Protein 7OBP (pdb70)

Organism: Homo sapiens (NCBI:txid9606)

GO terms:
  GO:0003713 transcription coactivator activity (F, IDA)
  GO:0045944 positive regulation of transcription by RNA polymerase II (P, IDA)
  GO:0016922 nuclear receptor binding (F, IDA)
  GO:0005515 protein binding (F, IPI)

Sequence (984 aa):
RPHSALLENMHIEQLLARRLPARVQGYPWRLAYSTLEHGTSLKTLLYRKKSASSLDSPVLLVIKDMDNQIFGAYATHPFKFSDHYYGTGETFLYTFSPHFKVFKWSGENSYFINGDISSLELGGGGRFGLWLDADLYHGRSNSSCSTFNNDILSKKEDFIVQDLEVWAFDPHSALLENMHIEQLARRRLPARVQGYPWRLAYSTLEHGTSLKTLLYRKSASSLDSPVLLVIKDMDNQIFGAYATHPFKFSDHYYGTGETFLYTFSPHFKVFKWSGENSYFINGDISSLELGGGGGRFGLWLDADLYHGRSNSCSTFNNDILSKKEDFIIVQDLEVWAFDPHSALLENMHIEQLARRLPARVQGYPWRLAYSTLEHGTSLKTLLYRKSASSLDSPVLLVIKDMDNQIFGAYATHPFKFSDHYYGTGETFLYTFSPHFKVFKWSGENSYFINGDISSSLELGGGGGRFGLWLDADLYHGRSNSSCSTFNNDILSKKEDFIVQDLEVWAFDPHSALLEENNMHIEQLARRLPARVQGYPWRLAYSTLEHGTSLKTLLYRKSASSLDSPVLLVIKDMDNQIFGAYATHPFKFSDHYYGTGETFLYTFSPHFKVFKWSGENSYFINGDISSSLELGGGGGRFGLWLDADLYHGRSNSSCSTFNNDILSKKEDFIVQDLEVWAFDPHSALLENMHIEQLARRLPARVQGYPWRLAYSTLEHGTSLKTLLYRKSASSLDSPVLLVIKDMDNQIFGAYATHPFKFSDHYYGTGETFLYTFSPHFKVFKWSGENSYFINGDISSLELGGGGGRFGLLWLDADLYHGRSNSCSTFNNDILSKKEDFIVQDLEVWAFDPHSALLENMHIEQLARRLPARVQGYPWRLAYSTLEHGTSLKTLLYRKSASSLDSPVLLVIKDMDNQIFGAYATHPFKFSDHYYGTGETFLYTFFKVFKWSGENSYFINGDISSLELGGRFGLWLDADLYHGRSNSCSTFNNDILSKKEDFIVQDLEVWAFD

Radius of gyration: 29.51 Å; Cα contacts (8 Å, |Δi|>4): 2667; chains: 6; bounding box: 69×68×75 Å

Secondary structure (DSSP, 8-state):
----SS--HHHHHHHHTTS-GGGTTPPPEEEEETTTS-SSHHHHHHHHTT--S-EEEEEEETT--EEEEEESS-----SS-B--TT-EEEE-SSS-EEE---SS----EEE-SSEEEE------SEEEETTS-EEE----TTTTPPPSSSSSEEEEEEEEEEE--/---SS--HHHHHHHHHTS-GGGTTPPPEEEEETTTS--SHHHHHHHHTT--S-EEEEEEETT--EEEEEESS-----SS-B--TT-EEEE-SSS-EEEE--SS----EEE-SSEEEE--STT--SEEEETTS-EEE----TTTTPPPTTSSSEEEEEEEEEEE--/---SS--HHHHHHHHHHS-GGGTTPPPEEEEETTTS-S-HHHHHHHHTT--S-EEEEEEETT--EEEEEESS-----SS-B--TT-EEEE-SSS-EEEE--SS----EEE-SSEEEE--STT--SEEEETTS-EEE----TTTTPPP-SSSSEEEEEEEEEEE--/---SSS-HHHHHHHHTTS-GGGTTPPPEEEEETTTS-SSHHHHHHHHTT--S-EEEEEEETT--EEEEEESS-----SS-B--TT-EEEE-SSS-EEEE--SS----EEE-SSEEEES-STT--SEEEETTS-EEE----TTTTPPPTTSSSEEEEEEEEEEE--/---SS--HHHHHHHHHHS-GGGTTPPPEEEEETTTS--SHHHHHHHHTT--S-EEEEEEETT--EEEEEESS-----SS-B--TT-EEEE-SSS-EEEE--SS----EEE-SSEEEE--STT--SEEEETTS-EEE----TTTTPPP-SSSSEEEEEEEEEEE--/---SSS-HHHHHHHHHHS-GGGTTPPPEEEEETTTS--SHHHHHHHHTT--S-EEEEEEETT--EEEEEESS-----SS-B--TT-EEEE--EEE---SS----EEE-SSEEEE----SEEEETTS-EEE----TTTT---SSSSSEEEEEEEEEEE--

Nearest PDB structures (foldseek):
  7obp-assembly1_A  TM=1.001E+00  e=7.040E-33  Homo sapiens
  7obp-assembly5_E  TM=1.001E+00  e=7.867E-33  Homo sapiens
  8ar9-assembly1_A  TM=9.976E-01  e=3.333E-32  Homo sapiens
  7uzi-assembly1_U  TM=9.680E-01  e=1.237E-28  Rattus norvegicus
  4acj-assembly1_A  TM=9.854E-01  e=1.353E-25  Danio rerio

Foldseek 3Di:
DDDDPQDDPVRVVVVLVLQDPVQRPFDKDWQDKVVVDPQFVVRQQVSQVPAPFWKWKWFQFPVSWIWGKTFGHRAHADPAADTDFSIWIWTCVVHTDIFGFPPPDGRAWHHHCFWTFGADPVATQKIATGRSFKIFGDQHNRRSDHGRDPHGITTTPMMTMIGRD/DPDPQDDPVRVVVVLVLQDPVQRPFDKDFQDKVVPDAQFVVVQQVSQPPAPFWKWKWFQFPVRWIWGKTFGGRAHADPAADTDQSIWIWTCVVHTDIFGFPPPDGRAWHHHCFKTFGADDPHATQKMATGRSFKIFGDQHNRGSDDGRVNHGITTTPMMTMMGRD/DPDPQDDPVRVVVVLVLQDPVQRPFDKDFQDKCVPFAFFVVSQQVSQVPAPFWKWKWFQFPVRWIWTKTFGHRAHADPAADTDQSIWIWTQPVHTDIFGFPPPDGRAWHHHPFKTFGADDPHATQKIATGRSFWIAHDQHNRRSDHRRDPDRTTTTPMMTMIGRD/DDDPQDDPVVVVVVLVLQDPVQRPFDKDFQDKVVVDPQFPVVQQVSQVPAPFWKWKWFQFPVSWIWTKTFRGRAHADPAADTDQSIWIFTPVVHTDIFGFPPPDGRAWHHHCFKTFGADDPNATCKMATGRSFKIFGDQHNRRSDQNRVNHGITTTPMMTMMGRD/DDDPQDDPVRVVVVLVLQDPVQNPFDKDFQDKVVVDQQFVVRQQVSQVPAPFWKWKWFQFPVRWIWTKTFGHRAHADPAADTDQSIWIWTCVVHTDIFGFPPPDGRAWHHHCFKTFGADDPRATCWIATGSSFKIAHDQHNRRNDDNRDPDRITTTPMMTMIGRD/DDDPQDDVVRVVVVLVLQDPVQRPFDKDWQDKVVVDQQFPVVQQVSQPPAPFWKWKWFQFPVSWIWTKTFGHRAHADPAADTDQQIWIATDHDIFGFLPPDGRAWHHHPFKTFGADCTQKIAGGRSFWIAHPQHNRRSDHGRDPHGITTTPMMTMIGRD

Structure (mmCIF, N/CA/C/O backbone):
data_7OBP
#
_entry.id   7OBP
#
_cell.length_a   68.410
_cell.length_b   107.060
_cell.length_c   146.440
_cell.angle_alpha   90.000
_cell.angle_beta   90.000
_cell.angle_gamma   90.000
#
_symmetry.space_group_name_H-M   'P 21 21 21'
#
loop_
_entity.id
_entity.type
_entity.pdbx_description
1 polymer NCOA7-AS
2 water water
#
loop_
_atom_site.group_PDB
_atom_site.id
_atom_site.type_symbol
_atom_site.label_atom_id
_atom_site.label_alt_id
_atom_site.label_comp_id
_atom_site.label_asym_id
_atom_site.label_entity_id
_atom_site.label_seq_id
_atom_site.pdbx_PDB_ins_code
_atom_site.Cartn_x
_atom_site.Cartn_y
_atom_site.Cartn_z
_atom_site.occupancy
_atom_site.B_iso_or_equiv
_atom_site.auth_seq_id
_atom_site.auth_comp_id
_atom_site.auth_asym_id
_atom_site.auth_atom_id
_atom_site.pdbx_PDB_model_num
ATOM 1 N N . ARG A 1 3 ? -3.39690 19.02270 -11.41115 1.000 59.00100 54 ARG A N 1
ATOM 2 C CA . ARG A 1 3 ? -2.42355 19.64237 -12.30354 1.000 47.54486 54 ARG A CA 1
ATOM 3 C C . ARG A 1 3 ? -1.04775 19.75128 -11.63915 1.000 37.03533 54 ARG A C 1
ATOM 4 O O . ARG A 1 3 ? -0.94360 19.91248 -10.42043 1.000 40.14329 54 ARG A O 1
ATOM 12 N N . PRO A 1 4 ? 0.00433 19.64933 -12.44293 1.000 29.68255 55 PRO A N 1
ATOM 13 C CA . PRO A 1 4 ? 1.36435 19.65325 -11.89890 1.000 23.76164 55 PRO A CA 1
ATOM 14 C C . PRO A 1 4 ? 1.88385 21.05824 -11.64091 1.000 29.09598 55 PRO A C 1
ATOM 15 O O . PRO A 1 4 ? 1.38292 22.05318 -12.16870 1.000 27.14027 55 PRO A O 1
ATOM 19 N N . HIS A 1 5 ? 2.92610 21.11821 -10.81762 1.000 24.43694 56 HIS A N 1
ATOM 20 C CA . HIS A 1 5 ? 3.67921 22.34486 -10.59293 1.000 25.20591 56 HIS A CA 1
ATOM 21 C C . HIS A 1 5 ? 5.12111 22.10536 -11.00836 1.000 24.34423 56 HIS A C 1
ATOM 22 O O . HIS A 1 5 ? 5.75884 21.15464 -10.54122 1.000 24.27629 56 HIS A O 1
ATOM 29 N N . SER A 1 6 ? 5.61585 22.95261 -11.90192 1.000 25.08608 57 SER A N 1
ATOM 30 C CA . SER A 1 6 ? 6.98514 22.91325 -12.38632 1.000 26.14115 57 SER A CA 1
ATOM 31 C C . SER A 1 6 ? 7.75418 24.08893 -11.80429 1.000 25.17725 57 SER A C 1
ATOM 32 O O . SER A 1 6 ? 7.19938 25.16885 -11.59933 1.000 26.32997 57 SER A O 1
ATOM 35 N N . ALA A 1 7 ? 9.04046 23.87427 -11.53945 1.000 24.69007 58 ALA A N 1
ATOM 36 C CA . ALA A 1 7 ? 9.89624 24.98398 -11.14794 1.000 29.84761 58 ALA A CA 1
ATOM 37 C C . ALA A 1 7 ? 10.26252 25.87382 -12.33088 1.000 27.35129 58 ALA A C 1
ATOM 38 O O . ALA A 1 7 ? 10.76269 26.98478 -12.12374 1.000 26.75987 58 ALA A O 1
ATOM 40 N N . LEU A 1 8 ? 9.99884 25.42626 -13.55697 1.000 23.07151 59 LEU A N 1
ATOM 41 C CA . LEU A 1 8 ? 10.37461 26.15909 -14.75993 1.000 27.11504 59 LEU A CA 1
ATOM 42 C C . LEU A 1 8 ? 9.18867 26.68697 -15.54329 1.000 25.34773 59 LEU A C 1
ATOM 43 O O . LEU A 1 8 ? 9.27497 27.76591 -16.12671 1.000 28.94943 59 LEU A O 1
ATOM 48 N N . LEU A 1 9 ? 8.09828 25.93373 -15.59078 1.000 25.70089 60 LEU A N 1
ATOM 49 C CA . LEU A 1 9 ? 6.92785 26.28099 -16.38012 1.000 32.41282 60 LEU A CA 1
ATOM 50 C C . LEU A 1 9 ? 5.88357 26.92942 -15.48661 1.000 31.92694 60 LEU A C 1
ATOM 51 O O . LEU A 1 9 ? 5.46096 26.33215 -14.49461 1.000 32.46700 60 LEU A O 1
ATOM 56 N N . GLU A 1 10 ? 5.44744 28.12853 -15.85339 1.000 33.67024 61 GLU A N 1
ATOM 57 C CA . GLU A 1 10 ? 4.29253 28.70204 -15.18826 1.000 31.46622 61 GLU A CA 1
ATOM 58 C C . GLU A 1 10 ? 3.02317 27.98842 -15.65518 1.000 30.95256 61 GLU A C 1
ATOM 59 O O . GLU A 1 10 ? 3.02940 27.23172 -16.62975 1.000 28.98462 61 GLU A O 1
ATOM 65 N N . ASN A 1 11 ? 1.92023 28.23316 -14.93913 1.000 33.41056 62 ASN A N 1
ATOM 66 C CA . ASN A 1 11 ? 0.66259 27.55578 -15.25543 1.000 34.89590 62 ASN A CA 1
ATOM 67 C C . ASN A 1 11 ? 0.25686 27.77673 -16.70833 1.000 36.07026 62 ASN A C 1
ATOM 68 O O . ASN A 1 11 ? -0.17029 26.83719 -17.38889 1.000 32.29321 62 ASN A O 1
ATOM 73 N N . MET A 1 12 ? 0.40322 29.00700 -17.20684 1.000 37.28237 63 MET A N 1
ATOM 74 C CA . MET A 1 12 ? 0.02457 29.29150 -18.58780 1.000 46.61582 63 MET A CA 1
ATOM 75 C C . MET A 1 12 ? 0.83168 28.44956 -19.57151 1.000 38.80704 63 MET A C 1
ATOM 76 O O . MET A 1 12 ? 0.28898 27.96441 -20.57164 1.000 36.30998 63 MET A O 1
ATOM 81 N N . HIS A 1 13 ? 2.12675 28.25268 -19.29776 1.000 33.22678 64 HIS A N 1
ATOM 82 C CA . HIS A 1 13 ? 2.95639 27.43850 -20.17997 1.000 39.28832 64 HIS A CA 1
ATOM 83 C C . HIS A 1 13 ? 2.51874 25.97876 -20.16248 1.000 31.37924 64 HIS A C 1
ATOM 84 O O . HIS A 1 13 ? 2.47601 25.32692 -21.21176 1.000 27.03666 64 HIS A O 1
ATOM 91 N N . ILE A 1 14 ? 2.20975 25.44648 -18.97766 1.000 25.91544 65 ILE A N 1
ATOM 92 C CA . ILE A 1 14 ? 1.75909 24.06129 -18.86314 1.000 23.98036 65 ILE A CA 1
ATOM 93 C C . ILE A 1 14 ? 0.48719 23.84603 -19.66953 1.000 27.79119 65 ILE A C 1
ATOM 94 O O . ILE A 1 14 ? 0.33396 22.82823 -20.35286 1.000 27.34964 65 ILE A O 1
ATOM 99 N N . GLU A 1 15 ? -0.44866 24.79578 -19.59034 1.000 28.05943 66 GLU A N 1
ATOM 100 C CA . GLU A 1 15 ? -1.71449 24.65900 -20.30154 1.000 29.73858 66 GLU A CA 1
ATOM 101 C C . GLU A 1 15 ? -1.50512 24.68688 -21.81031 1.000 33.97549 66 GLU A C 1
ATOM 102 O O . GLU A 1 15 ? -2.10575 23.88562 -22.53751 1.000 30.96586 66 GLU A O 1
ATOM 108 N N . GLN A 1 16 ? -0.65778 25.60332 -22.29474 1.000 30.87844 67 GLN A N 1
ATOM 109 C CA . GLN A 1 16 ? -0.37063 25.68885 -23.72647 1.000 30.65086 67 GLN A CA 1
ATOM 110 C C . GLN A 1 16 ? 0.30469 24.42221 -24.22937 1.000 27.66887 67 GLN A C 1
ATOM 111 O O . GLN A 1 16 ? 0.00180 23.93784 -25.32636 1.000 27.90244 67 GLN A O 1
ATOM 117 N N A LEU A 1 17 ? 1.20820 23.86022 -23.42841 0.210 26.39781 68 LEU A N 1
ATOM 118 N N B LEU A 1 17 ? 1.25135 23.88841 -23.45530 0.790 26.34592 68 LEU A N 1
ATOM 119 C CA A LEU A 1 17 ? 1.94634 22.67231 -23.83283 0.210 25.54412 68 LEU A CA 1
ATOM 120 C CA B LEU A 1 17 ? 1.92560 22.65846 -23.85308 0.790 25.54642 68 LEU A CA 1
ATOM 121 C C A LEU A 1 17 ? 1.10477 21.40590 -23.72396 0.210 25.52140 68 LEU A C 1
ATOM 122 C C B LEU A 1 17 ? 0.96981 21.47696 -23.83027 0.790 25.62129 68 LEU A C 1
ATOM 123 O O A LEU A 1 17 ? 1.28487 20.47850 -24.52104 0.210 24.62430 68 LEU A O 1
ATOM 124 O O B LEU A 1 17 ? 0.94330 20.67017 -24.76724 0.790 25.44533 68 LEU A O 1
ATOM 133 N N . ALA A 1 18 ? 0.18623 21.34564 -22.75612 1.000 25.71631 69 ALA A N 1
ATOM 134 C CA . ALA A 1 18 ? -0.67810 20.17686 -22.62773 1.000 23.00743 69 ALA A CA 1
ATOM 135 C C . ALA A 1 18 ? -1.65835 20.07312 -23.79183 1.000 29.68954 69 ALA A C 1
ATOM 136 O O . ALA A 1 18 ? -1.99228 18.96260 -24.22067 1.000 28.43332 69 ALA A O 1
ATOM 138 N N . ARG A 1 19 ? -2.10168 21.20946 -24.33896 1.000 25.74777 70 ARG A N 1
ATOM 139 C CA . ARG A 1 19 ? -3.00639 21.17250 -25.48012 1.000 27.74301 70 ARG A CA 1
ATOM 140 C C . ARG A 1 19 ? -2.34004 20.64716 -26.74499 1.000 27.57667 70 ARG A C 1
ATOM 141 O O . ARG A 1 19 ? -3.04486 20.24267 -27.67528 1.000 28.17164 70 ARG A O 1
ATOM 149 N N . ARG A 1 20 ? -1.00951 20.63993 -26.81129 1.000 25.07972 71 ARG A N 1
ATOM 150 C CA . ARG A 1 20 ? -0.33096 20.18397 -28.01510 1.000 24.80867 71 ARG A CA 1
ATOM 151 C C . ARG A 1 20 ? 0.16800 18.74871 -27.90818 1.000 24.94565 71 ARG A C 1
ATOM 152 O O . ARG A 1 20 ? 0.65870 18.20324 -28.90160 1.000 26.38738 71 ARG A O 1
ATOM 160 N N . LEU A 1 21 ? 0.05117 18.13251 -26.74136 1.000 18.12791 72 LEU A N 1
ATOM 161 C CA . LEU A 1 21 ? 0.45863 16.74759 -26.57609 1.000 21.99690 72 LEU A CA 1
ATOM 162 C C . LEU A 1 21 ? -0.41197 15.84797 -27.44680 1.000 21.85093 72 LEU A C 1
ATOM 163 O O . LEU A 1 21 ? -1.59325 16.13173 -27.65556 1.000 22.35873 72 LEU A O 1
ATOM 168 N N . PRO A 1 22 ? 0.13938 14.75471 -27.96126 1.000 17.05753 73 PRO A N 1
ATOM 169 C CA . PRO A 1 22 ? -0.66651 13.86413 -28.80190 1.000 22.24029 73 PRO A CA 1
ATOM 170 C C . PRO A 1 22 ? -1.73235 13.16188 -27.97264 1.000 20.41903 73 PRO A C 1
ATOM 171 O O . PRO A 1 22 ? -1.66348 13.10095 -26.74235 1.000 21.56914 73 PRO A O 1
ATOM 175 N N . ALA A 1 23 ? -2.75605 12.65752 -28.67193 1.000 23.21457 74 ALA A N 1
ATOM 176 C CA . ALA A 1 23 ? -3.87310 12.00038 -27.99177 1.000 21.34340 74 ALA A CA 1
ATOM 177 C C . ALA A 1 23 ? -3.39354 10.88268 -27.07434 1.000 19.12659 74 ALA A C 1
ATOM 178 O O . ALA A 1 23 ? -4.01368 10.61646 -26.03552 1.000 21.07115 74 ALA A O 1
ATOM 180 N N . ARG A 1 24 ? -2.28188 10.24036 -27.44240 1.000 18.79290 75 ARG A N 1
ATOM 181 C CA . ARG A 1 24 ? -1.69179 9.15706 -26.65891 1.000 16.35352 75 ARG A CA 1
ATOM 182 C C . ARG A 1 24 ? -1.60686 9.48517 -25.16330 1.000 19.99811 75 ARG A C 1
ATOM 183 O O . ARG A 1 24 ? -1.79009 8.60206 -24.31833 1.000 17.88360 75 ARG A O 1
ATOM 191 N N . VAL A 1 25 ? -1.31278 10.73944 -24.81081 1.000 16.78677 76 VAL A N 1
ATOM 192 C CA . VAL A 1 25 ? -1.15441 11.11891 -23.41152 1.000 20.13739 76 VAL A CA 1
ATOM 193 C C . VAL A 1 25 ? -2.06473 12.27281 -23.00198 1.000 19.54443 76 VAL A C 1
ATOM 194 O O . VAL A 1 25 ? -1.87073 12.85836 -21.93555 1.000 20.52336 76 VAL A O 1
ATOM 198 N N . GLN A 1 26 ? -3.05952 12.61023 -23.81495 1.000 19.57170 77 GLN A N 1
ATOM 199 C CA . GLN A 1 26 ? -4.00740 13.64952 -23.42610 1.000 23.00573 77 GLN A CA 1
ATOM 200 C C . GLN A 1 26 ? -4.76148 13.25142 -22.16413 1.000 22.79548 77 GLN A C 1
ATOM 201 O O . GLN A 1 26 ? -5.28099 12.13736 -22.05831 1.000 22.68794 77 GLN A O 1
ATOM 207 N N . GLY A 1 27 ? -4.81813 14.17214 -21.20097 1.000 26.14065 78 GLY A N 1
ATOM 208 C CA . GLY A 1 27 ? -5.49799 13.93048 -19.94969 1.000 22.14506 78 GLY A CA 1
ATOM 209 C C . GLY A 1 27 ? -4.71298 13.13984 -18.92960 1.000 26.28540 78 GLY A C 1
ATOM 210 O O . GLY A 1 27 ? -5.21904 12.91727 -17.82009 1.000 21.39793 78 GLY A O 1
ATOM 211 N N . TYR A 1 28 ? -3.50612 12.69907 -19.26712 1.000 20.68334 79 TYR A N 1
ATOM 212 C CA . TYR A 1 28 ? -2.67377 11.91306 -18.36944 1.000 20.11883 79 TYR A CA 1
ATOM 213 C C . TYR A 1 28 ? -1.99018 12.82262 -17.35262 1.000 17.08203 79 TYR A C 1
ATOM 214 O O . TYR A 1 28 ? -1.48669 13.88864 -17.71312 1.000 19.76264 79 TYR A O 1
ATOM 223 N N . PRO A 1 29 ? -1.94826 12.42473 -16.08533 1.000 18.25464 80 PRO A N 1
ATOM 224 C CA . PRO A 1 29 ? -1.20262 13.21456 -15.10027 1.000 19.18665 80 PRO A CA 1
ATOM 225 C C . PRO A 1 29 ? 0.28303 13.24221 -15.43711 1.000 20.51279 80 PRO A C 1
ATOM 226 O O . PRO A 1 29 ? 0.84363 12.28818 -15.98600 1.000 19.62517 80 PRO A O 1
ATOM 230 N N . TRP A 1 30 ? 0.91367 14.36731 -15.12896 1.000 12.79861 81 TRP A N 1
ATOM 231 C CA . TRP A 1 30 ? 2.34372 14.53501 -15.34945 1.000 12.02133 81 TRP A CA 1
ATOM 232 C C . TRP A 1 30 ? 3.10091 14.15619 -14.08891 1.000 15.54431 81 TRP A C 1
ATOM 233 O O . TRP A 1 30 ? 2.71864 14.55113 -12.98739 1.000 18.06079 81 TRP A O 1
ATOM 244 N N . ARG A 1 31 ? 4.20014 13.43693 -14.27252 1.000 15.84071 82 ARG A N 1
ATOM 245 C CA . ARG A 1 31 ? 5.05390 12.98766 -13.18332 1.000 16.73066 82 ARG A CA 1
ATOM 246 C C . ARG A 1 31 ? 6.48170 13.41151 -13.48963 1.000 13.11537 82 ARG A C 1
ATOM 247 O O . ARG A 1 31 ? 6.99416 13.13818 -14.58320 1.000 15.32965 82 ARG A O 1
ATOM 255 N N . LEU A 1 32 ? 7.12828 14.06816 -12.52978 1.000 14.79274 83 LEU A N 1
ATOM 256 C CA . LEU A 1 32 ? 8.48053 14.58088 -12.72349 1.000 13.21158 83 LEU A CA 1
ATOM 257 C C . LEU A 1 32 ? 9.48595 13.45142 -12.52159 1.000 16.22923 83 LEU A C 1
ATOM 258 O O . LEU A 1 32 ? 9.65880 12.96242 -11.40334 1.000 17.33331 83 LEU A O 1
ATOM 263 N N . ALA A 1 33 ? 10.14960 13.02864 -13.59858 1.000 13.59206 84 ALA A N 1
ATOM 264 C CA . ALA A 1 33 ? 11.10059 11.92653 -13.53201 1.000 12.66592 84 ALA A CA 1
ATOM 265 C C . ALA A 1 33 ? 12.52475 12.39953 -13.25068 1.000 16.16037 84 ALA A C 1
ATOM 266 O O . ALA A 1 33 ? 13.25244 11.75576 -12.48798 1.000 15.66421 84 ALA A O 1
ATOM 268 N N . TYR A 1 34 ? 12.94718 13.50507 -13.85126 1.000 14.49282 85 TYR A N 1
ATOM 269 C CA . TYR A 1 34 ? 14.29267 14.01164 -13.63087 1.000 13.18730 85 TYR A CA 1
ATOM 270 C C . TYR A 1 34 ? 14.23182 15.52459 -13.51619 1.000 13.22314 85 TYR A C 1
ATOM 271 O O . TYR A 1 34 ? 13.53758 16.18366 -14.29242 1.000 12.32548 85 TYR A O 1
ATOM 280 N N . SER A 1 35 ? 14.93497 16.06792 -12.52532 1.000 10.95818 86 SER A N 1
ATOM 281 C CA . SER A 1 35 ? 15.04659 17.50694 -12.34928 1.000 14.35035 86 SER A CA 1
ATOM 282 C C . SER A 1 35 ? 16.46834 17.85870 -11.94554 1.000 14.46719 86 SER A C 1
ATOM 283 O O . SER A 1 35 ? 17.01426 17.27723 -11.00196 1.000 17.80052 86 SER A O 1
ATOM 286 N N . THR A 1 36 ? 17.06220 18.82930 -12.63256 1.000 13.32376 87 THR A N 1
ATOM 287 C CA . THR A 1 36 ? 18.36752 19.29697 -12.17520 1.000 13.79031 87 THR A CA 1
ATOM 288 C C . THR A 1 36 ? 18.28031 19.96881 -10.80857 1.000 14.54642 87 THR A C 1
ATOM 289 O O . THR A 1 36 ? 19.28534 20.02968 -10.09063 1.000 18.81865 87 THR A O 1
ATOM 293 N N . LEU A 1 37 ? 17.10530 20.45388 -10.41450 1.000 14.22966 88 LEU A N 1
ATOM 294 C CA . LEU A 1 37 ? 16.97439 21.02157 -9.08066 1.000 20.21955 88 LEU A CA 1
ATOM 295 C C . LEU A 1 37 ? 16.92361 19.94754 -8.00376 1.000 19.69173 88 LEU A C 1
ATOM 296 O O . LEU A 1 37 ? 17.34552 20.19492 -6.87083 1.000 24.64156 88 LEU A O 1
ATOM 301 N N . GLU A 1 38 ? 16.44534 18.75544 -8.33496 1.000 14.69527 89 GLU A N 1
ATOM 302 C CA . GLU A 1 38 ? 16.25031 17.70274 -7.34682 1.000 14.78590 89 GLU A CA 1
ATOM 303 C C . GLU A 1 38 ? 17.31483 16.62102 -7.38374 1.000 20.59171 89 GLU A C 1
ATOM 304 O O . GLU A 1 38 ? 17.55702 15.96974 -6.35764 1.000 20.45633 89 GLU A O 1
ATOM 310 N N . HIS A 1 39 ? 17.95195 16.42279 -8.52825 1.000 14.43933 90 HIS A N 1
ATOM 311 C CA . HIS A 1 39 ? 18.85410 15.31066 -8.76478 1.000 19.13879 90 HIS A CA 1
ATOM 312 C C . HIS A 1 39 ? 20.23067 15.85213 -9.13194 1.000 19.49478 90 HIS A C 1
ATOM 313 O O . HIS A 1 39 ? 20.41216 17.05575 -9.33537 1.000 20.11796 90 HIS A O 1
ATOM 320 N N . GLY A 1 40 ? 21.21734 14.96234 -9.18300 1.000 16.05356 91 GLY A N 1
ATOM 321 C CA . GLY A 1 40 ? 22.51104 15.36714 -9.71255 1.000 24.03271 91 GLY A CA 1
ATOM 322 C C . GLY A 1 40 ? 22.36060 15.89540 -11.12829 1.000 27.78093 91 GLY A C 1
ATOM 323 O O . GLY A 1 40 ? 21.57145 15.37773 -11.92185 1.000 22.28558 91 GLY A O 1
ATOM 324 N N . THR A 1 41 ? 23.09228 16.97053 -11.43829 1.000 19.68213 92 THR A N 1
ATOM 325 C CA . THR A 1 41 ? 23.02147 17.56859 -12.77350 1.000 18.45153 92 THR A CA 1
ATOM 326 C C . THR A 1 41 ? 24.05405 16.89776 -13.66833 1.000 18.03941 92 THR A C 1
ATOM 327 O O . THR A 1 41 ? 25.22584 17.27248 -13.68866 1.000 20.47118 92 THR A O 1
ATOM 331 N N . SER A 1 42 ? 23.61009 15.89306 -14.42110 1.000 16.92505 93 SER A N 1
ATOM 332 C CA . SER A 1 42 ? 24.47011 15.22589 -15.38592 1.000 16.76882 93 SER A CA 1
ATOM 333 C C . SER A 1 42 ? 23.58549 14.41856 -16.31431 1.000 14.55115 93 SER A C 1
ATOM 334 O O . SER A 1 42 ? 22.48687 14.00382 -15.93975 1.000 14.90142 93 SER A O 1
ATOM 337 N N . LEU A 1 43 ? 24.06938 14.23467 -17.54317 1.000 12.71098 94 LEU A N 1
ATOM 338 C CA . LEU A 1 43 ? 23.35704 13.39907 -18.50109 1.000 10.34131 94 LEU A CA 1
ATOM 339 C C . LEU A 1 43 ? 23.21128 11.97455 -17.97721 1.000 12.51740 94 LEU A C 1
ATOM 340 O O . LEU A 1 43 ? 22.16559 11.33602 -18.15806 1.000 12.21390 94 LEU A O 1
ATOM 345 N N . LYS A 1 44 ? 24.25804 11.46062 -17.32538 1.000 15.85884 95 LYS A N 1
ATOM 346 C CA . LYS A 1 44 ? 24.21441 10.10791 -16.78903 1.000 13.99434 95 LYS A CA 1
ATOM 347 C C . LYS A 1 44 ? 23.06171 9.95098 -15.81054 1.000 15.60673 95 LYS A C 1
ATOM 348 O O . LYS A 1 44 ? 22.31444 8.96940 -15.86458 1.000 16.16426 95 LYS A O 1
ATOM 354 N N . THR A 1 45 ? 22.89750 10.92331 -14.90829 1.000 13.40826 96 THR A N 1
ATOM 355 C CA . THR A 1 45 ? 21.79054 10.86685 -13.95946 1.000 13.07825 96 THR A CA 1
ATOM 356 C C . THR A 1 45 ? 20.45157 10.91695 -14.68934 1.000 12.52279 96 THR A C 1
ATOM 357 O O . THR A 1 45 ? 19.50985 10.20803 -14.32800 1.000 13.42679 96 THR A O 1
ATOM 361 N N A LEU A 1 46 ? 20.35293 11.74405 -15.72848 0.655 11.73768 97 LEU A N 1
ATOM 362 N N B LEU A 1 46 ? 20.35709 11.74856 -15.72714 0.345 12.87659 97 LEU A N 1
ATOM 363 C CA A LEU A 1 46 ? 19.12328 11.79161 -16.51060 0.655 13.59712 97 LEU A CA 1
ATOM 364 C CA B LEU A 1 46 ? 19.14117 11.80107 -16.53133 0.345 13.78499 97 LEU A CA 1
ATOM 365 C C A LEU A 1 46 ? 18.81427 10.42502 -17.12313 0.655 13.40226 97 LEU A C 1
ATOM 366 C C B LEU A 1 46 ? 18.82004 10.43425 -17.13005 0.345 13.33169 97 LEU A C 1
ATOM 367 O O A LEU A 1 46 ? 17.67141 9.94950 -17.07082 0.655 12.95115 97 LEU A O 1
ATOM 368 O O B LEU A 1 46 ? 17.67372 9.96962 -17.07721 0.345 11.69005 97 LEU A O 1
ATOM 377 N N . TYR A 1 47 ? 19.82655 9.77604 -17.70579 1.000 12.64781 98 TYR A N 1
ATOM 378 C CA . TYR A 1 47 ? 19.62292 8.43943 -18.26780 1.000 15.13012 98 TYR A CA 1
ATOM 379 C C . TYR A 1 47 ? 19.14860 7.46177 -17.20717 1.000 15.47927 98 TYR A C 1
ATOM 380 O O . TYR A 1 47 ? 18.22834 6.67074 -17.44342 1.000 14.90673 98 TYR A O 1
ATOM 389 N N . ARG A 1 48 ? 19.77298 7.49930 -16.02841 1.000 13.71716 99 ARG A N 1
ATOM 390 C CA . ARG A 1 48 ? 19.42021 6.54570 -14.98528 1.000 14.64128 99 ARG A CA 1
ATOM 391 C C . ARG A 1 48 ? 18.02232 6.81415 -14.44388 1.000 15.29642 99 ARG A C 1
ATOM 392 O O . ARG A 1 48 ? 17.25993 5.87339 -14.19036 1.000 11.65252 99 ARG A O 1
ATOM 400 N N A LYS A 1 49 ? 17.65708 8.08737 -14.26530 0.549 14.26321 100 LYS A N 1
ATOM 401 N N B LYS A 1 49 ? 17.66260 8.08847 -14.26808 0.451 14.33751 100 LYS A N 1
ATOM 402 C CA A LYS A 1 49 ? 16.30611 8.38404 -13.79541 0.549 15.82829 100 LYS A CA 1
ATOM 403 C CA B LYS A 1 49 ? 16.31536 8.40702 -13.80779 0.451 15.83800 100 LYS A CA 1
ATOM 404 C C A LYS A 1 49 ? 15.25323 8.10313 -14.85717 0.549 15.89319 100 LYS A C 1
ATOM 405 C C B LYS A 1 49 ? 15.26100 8.08509 -14.85497 0.451 15.90004 100 LYS A C 1
ATOM 406 O O A LYS A 1 49 ? 14.07083 7.99280 -14.51849 0.549 18.18536 100 LYS A O 1
ATOM 407 O O B LYS A 1 49 ? 14.08720 7.92853 -14.50378 0.451 18.16402 100 LYS A O 1
ATOM 418 N N . SER A 1 50 ? 15.65235 7.97159 -16.12312 1.000 15.67332 101 SER A N 1
ATOM 419 C CA . SER A 1 50 ? 14.72160 7.66184 -17.20241 1.000 14.45233 101 SER A CA 1
ATOM 420 C C . SER A 1 50 ? 14.56450 6.16770 -17.44080 1.000 17.02150 101 SER A C 1
ATOM 421 O O . SER A 1 50 ? 13.67661 5.76518 -18.20003 1.000 14.72832 101 SER A O 1
ATOM 424 N N . ALA A 1 51 ? 15.41250 5.34669 -16.82518 1.000 16.66917 102 ALA A N 1
ATOM 425 C CA . ALA A 1 51 ? 15.52219 3.94168 -17.18439 1.000 16.48108 102 ALA A CA 1
ATOM 426 C C . ALA A 1 51 ? 14.28891 3.12612 -16.82070 1.000 16.78203 102 ALA A C 1
ATOM 427 O O . ALA A 1 51 ? 14.07285 2.07061 -17.41827 1.000 19.91739 102 ALA A O 1
ATOM 429 N N A SER A 1 52 ? 13.48961 3.58204 -15.85451 0.582 14.06706 103 SER A N 1
ATOM 430 N N B SER A 1 52 ? 13.48256 3.56996 -15.85730 0.418 14.18316 103 SER A N 1
ATOM 431 C CA A SER A 1 52 ? 12.29371 2.87025 -15.42454 0.582 16.45349 103 SER A CA 1
ATOM 432 C CA B SER A 1 52 ? 12.28973 2.82641 -15.47454 0.418 16.46797 103 SER A CA 1
ATOM 433 C C A SER A 1 52 ? 11.01882 3.39393 -16.08015 0.582 16.69009 103 SER A C 1
ATOM 434 C C B SER A 1 52 ? 11.00859 3.47434 -15.99430 0.418 16.66940 103 SER A C 1
ATOM 435 O O A SER A 1 52 ? 9.93605 2.87063 -15.80083 0.582 13.98221 103 SER A O 1
ATOM 436 O O B SER A 1 52 ? 9.91397 3.12434 -15.54174 0.418 14.42085 103 SER A O 1
ATOM 441 N N . LEU A 1 53 ? 11.12328 4.39754 -16.94596 1.000 16.38078 104 LEU A N 1
ATOM 442 C CA . LEU A 1 53 ? 9.95036 5.04512 -17.51777 1.000 13.05388 104 LEU A CA 1
ATOM 443 C C . LEU A 1 53 ? 9.32114 4.18912 -18.60847 1.000 17.16312 104 LEU A C 1
ATOM 444 O O . LEU A 1 53 ? 10.01168 3.63490 -19.46918 1.000 13.59758 104 LEU A O 1
ATOM 449 N N . ASP A 1 54 ? 7.99794 4.09940 -18.56876 1.000 12.22174 105 ASP A N 1
ATOM 450 C CA . ASP A 1 54 ? 7.23327 3.34315 -19.55102 1.000 12.53050 105 ASP A CA 1
ATOM 451 C C . ASP A 1 54 ? 6.25930 4.29846 -20.22081 1.000 13.45285 105 ASP A C 1
ATOM 452 O O . ASP A 1 54 ? 5.04194 4.11158 -20.15704 1.000 16.00946 105 ASP A O 1
ATOM 457 N N . SER A 1 55 ? 6.79665 5.32141 -20.87766 1.000 14.22301 106 SER A N 1
ATOM 458 C CA . SER A 1 55 ? 6.00003 6.49599 -21.20228 1.000 14.10349 106 SER A CA 1
ATOM 459 C C . SER A 1 55 ? 6.77734 7.38407 -22.15824 1.000 13.73500 106 SER A C 1
ATOM 460 O O . SER A 1 55 ? 8.01105 7.43724 -22.06877 1.000 12.12697 106 SER A O 1
ATOM 463 N N . PRO A 1 56 ? 6.11180 8.10569 -23.06068 1.000 15.16287 107 PRO A N 1
ATOM 464 C CA . PRO A 1 56 ? 6.76165 9.25717 -23.70026 1.000 12.79545 107 PRO A CA 1
ATOM 465 C C . PRO A 1 56 ? 7.15880 10.26755 -22.63218 1.000 12.67016 107 PRO A C 1
ATOM 466 O O . PRO A 1 56 ? 6.73539 10.17810 -21.47811 1.000 11.29645 107 PRO A O 1
ATOM 470 N N . VAL A 1 57 ? 8.02361 11.21001 -22.99648 1.000 12.20876 108 VAL A N 1
ATOM 471 C CA . VAL A 1 57 ? 8.53516 12.15721 -22.00835 1.000 9.73439 108 VAL A CA 1
ATOM 472 C C . VAL A 1 57 ? 8.48878 13.56980 -22.56398 1.000 14.46367 108 VAL A C 1
ATOM 473 O O . VAL A 1 57 ? 8.50956 13.79247 -23.78002 1.000 13.39020 108 VAL A O 1
ATOM 477 N N . LEU A 1 58 ? 8.41921 14.53310 -21.65132 1.000 12.96123 109 LEU A N 1
ATOM 478 C CA . LEU A 1 58 ? 8.40737 15.94568 -21.99182 1.000 13.25836 109 LEU A CA 1
ATOM 479 C C . LEU A 1 58 ? 9.64585 16.58326 -21.38046 1.000 13.57744 109 LEU A C 1
ATOM 480 O O . LEU A 1 58 ? 9.81233 16.57538 -20.15694 1.000 14.29842 109 LEU A O 1
ATOM 485 N N . LEU A 1 59 ? 10.50566 17.13229 -22.23139 1.000 10.42614 110 LEU A N 1
ATOM 486 C CA . LEU A 1 59 ? 11.72969 17.79200 -21.80312 1.000 13.17697 110 LEU A CA 1
ATOM 487 C C . LEU A 1 59 ? 11.48471 19.29457 -21.71061 1.000 12.55034 110 LEU A C 1
ATOM 488 O O . LEU A 1 59 ? 10.98471 19.90632 -22.66178 1.000 14.22449 110 LEU A O 1
ATOM 493 N N . VAL A 1 60 ? 11.82435 19.88582 -20.56620 1.000 10.23375 111 VAL A N 1
ATOM 494 C CA . VAL A 1 60 ? 11.64450 21.31320 -20.32643 1.000 12.04572 111 VAL A CA 1
ATOM 495 C C . VAL A 1 60 ? 13.00116 21.89462 -19.95843 1.000 18.31839 111 VAL A C 1
ATOM 496 O O . VAL A 1 60 ? 13.59200 21.49548 -18.95237 1.000 19.12862 111 VAL A O 1
ATOM 500 N N . ILE A 1 61 ? 13.47906 22.85123 -20.74685 1.000 11.27292 112 ILE A N 1
ATOM 501 C CA . ILE A 1 61 ? 14.75680 23.50713 -20.49945 1.000 11.93967 112 ILE A CA 1
ATOM 502 C C . ILE A 1 61 ? 14.49873 24.97934 -20.22627 1.000 14.98581 112 ILE A C 1
ATOM 503 O O . ILE A 1 61 ? 13.73725 25.62700 -20.95575 1.000 15.94182 112 ILE A O 1
ATOM 508 N N . LYS A 1 62 ? 15.13489 25.51099 -19.18655 1.000 13.11021 113 LYS A N 1
ATOM 509 C CA . LYS A 1 62 ? 15.22783 26.95181 -18.98059 1.000 13.23778 113 LYS A CA 1
ATOM 510 C C . LYS A 1 62 ? 16.68953 27.33757 -19.15810 1.000 15.64171 113 LYS A C 1
ATOM 511 O O . LYS A 1 62 ? 17.54639 26.82694 -18.43656 1.000 17.12400 113 LYS A O 1
ATOM 517 N N . ASP A 1 63 ? 16.98709 28.21235 -20.12542 1.000 15.76734 114 ASP A N 1
ATOM 518 C CA . ASP A 1 63 ? 18.38344 28.59335 -20.29111 1.000 14.47240 114 ASP A CA 1
ATOM 519 C C . ASP A 1 63 ? 18.72445 29.75353 -19.34919 1.000 16.54231 114 ASP A C 1
ATOM 520 O O . ASP A 1 63 ? 17.88965 30.22311 -18.56924 1.000 19.22839 114 ASP A O 1
ATOM 525 N N . MET A 1 64 ? 19.97851 30.21353 -19.40106 1.000 17.18480 115 MET A N 1
ATOM 526 C CA . MET A 1 64 ? 20.43007 31.25874 -18.48320 1.000 17.08821 115 MET A CA 1
ATOM 527 C C . MET A 1 64 ? 19.89779 32.63173 -18.84782 1.000 20.43483 115 MET A C 1
ATOM 528 O O . MET A 1 64 ? 20.14547 33.58388 -18.10957 1.000 20.88394 115 MET A O 1
ATOM 533 N N . ASP A 1 65 ? 19.19703 32.76142 -19.97224 1.000 19.67021 116 ASP A N 1
ATOM 534 C CA . ASP A 1 65 ? 18.44110 33.95993 -20.28784 1.000 21.95223 116 ASP A CA 1
ATOM 535 C C . ASP A 1 65 ? 16.97673 33.81839 -19.90888 1.000 19.88887 116 ASP A C 1
ATOM 536 O O . ASP A 1 65 ? 16.16704 34.66956 -20.28800 1.000 22.49172 116 ASP A O 1
ATOM 541 N N . ASN A 1 66 ? 16.63327 32.75088 -19.18236 1.000 18.27229 117 ASN A N 1
ATOM 542 C CA . ASN A 1 66 ? 15.30124 32.45732 -18.65857 1.000 18.07911 117 ASN A CA 1
ATOM 543 C C . ASN A 1 66 ? 14.30237 32.07300 -19.73940 1.000 23.50734 117 ASN A C 1
ATOM 544 O O . ASN A 1 66 ? 13.09401 32.07246 -19.49641 1.000 20.24654 117 ASN A O 1
ATOM 549 N N . GLN A 1 67 ? 14.77456 31.70871 -20.92230 1.000 19.61930 118 GLN A N 1
ATOM 550 C CA . GLN A 1 67 ? 13.87265 31.27660 -21.97422 1.000 20.17664 118 GLN A CA 1
ATOM 551 C C . GLN A 1 67 ? 13.59393 29.78632 -21.82983 1.000 19.72524 118 GLN A C 1
ATOM 552 O O . GLN A 1 67 ? 14.45160 29.01680 -21.39501 1.000 16.93502 118 GLN A O 1
ATOM 558 N N . ILE A 1 68 ? 12.36991 29.39294 -22.17907 1.000 18.81849 119 ILE A N 1
ATOM 559 C CA . ILE A 1 68 ? 11.86344 28.04251 -21.95744 1.000 17.23742 119 ILE A CA 1
ATOM 560 C C . ILE A 1 68 ? 11.63209 27.38129 -23.30744 1.000 17.71783 119 ILE A C 1
ATOM 561 O O . ILE A 1 68 ? 10.94689 27.94179 -24.17041 1.000 17.03170 119 ILE A O 1
ATOM 566 N N . PHE A 1 69 ? 12.17634 26.18231 -23.47901 1.000 15.84270 120 PHE A N 1
ATOM 567 C CA . PHE A 1 69 ? 12.01052 25.43961 -24.72185 1.000 13.67510 120 PHE A CA 1
ATOM 568 C C . PHE A 1 69 ? 12.28055 23.97537 -24.41112 1.000 15.55803 120 PHE A C 1
ATOM 569 O O . PHE A 1 69 ? 12.66794 23.62257 -23.29470 1.000 16.10808 120 PHE A O 1
ATOM 577 N N . GLY A 1 70 ? 12.05719 23.11278 -25.39547 1.000 14.21159 121 GLY A N 1
ATOM 578 C CA . GLY A 1 70 ? 12.37238 21.71242 -25.15296 1.000 15.60980 121 GLY A CA 1
ATOM 579 C C . GLY A 1 70 ? 11.77543 20.80259 -26.19744 1.000 15.28579 121 GLY A C 1
ATOM 580 O O . GLY A 1 70 ? 11.65674 21.16901 -27.37797 1.000 13.77440 121 GLY A O 1
ATOM 581 N N . ALA A 1 71 ? 11.40272 19.60227 -25.75126 1.000 11.50725 122 ALA A N 1
ATOM 582 C CA . ALA A 1 71 ? 10.92104 18.58515 -26.67037 1.000 14.86473 122 ALA A CA 1
ATOM 583 C C . ALA A 1 71 ? 9.88155 17.69271 -26.00827 1.000 15.25973 122 ALA A C 1
ATOM 584 O O . ALA A 1 71 ? 9.89475 17.47402 -24.79028 1.000 14.23932 122 ALA A O 1
ATOM 586 N N . TYR A 1 72 ? 8.98370 17.17568 -26.84235 1.000 13.50137 123 TYR A N 1
ATOM 587 C CA . TYR A 1 72 ? 8.17573 16.00642 -26.53004 1.000 15.76013 123 TYR A CA 1
ATOM 588 C C . TYR A 1 72 ? 8.77453 14.82508 -27.28155 1.000 12.79409 123 TYR A C 1
ATOM 589 O O . TYR A 1 72 ? 8.91759 14.87564 -28.51180 1.000 13.61427 123 TYR A O 1
ATOM 598 N N . ALA A 1 73 ? 9.14459 13.77598 -26.55461 1.000 12.91926 124 ALA A N 1
ATOM 599 C CA . ALA A 1 73 ? 9.81326 12.63620 -27.15757 1.000 12.47175 124 ALA A CA 1
ATOM 600 C C . ALA A 1 73 ? 8.97033 11.38361 -26.96624 1.000 17.86626 124 ALA A C 1
ATOM 601 O O . ALA A 1 73 ? 8.39234 11.15743 -25.89233 1.000 11.73066 124 ALA A O 1
ATOM 603 N N . THR A 1 74 ? 8.87758 10.58398 -28.02783 1.000 12.72936 125 THR A N 1
ATOM 604 C CA . THR A 1 74 ? 8.04390 9.38856 -27.99126 1.000 14.67739 125 THR A CA 1
ATOM 605 C C . THR A 1 74 ? 8.63738 8.28288 -27.14034 1.000 11.44047 125 THR A C 1
ATOM 606 O O . THR A 1 74 ? 7.93694 7.30881 -26.83726 1.000 12.74276 125 THR A O 1
ATOM 610 N N . HIS A 1 75 ? 9.90941 8.39162 -26.78884 1.000 13.20649 126 HIS A N 1
ATOM 611 C CA . HIS A 1 75 ? 10.60288 7.36155 -26.04211 1.000 13.95036 126 HIS A CA 1
ATOM 612 C C . HIS A 1 75 ? 11.37914 8.02787 -24.91827 1.000 13.68295 126 HIS A C 1
ATOM 613 O O . HIS A 1 75 ? 11.90572 9.12928 -25.10944 1.000 13.07352 126 HIS A O 1
ATOM 620 N N . PRO A 1 76 ? 11.44567 7.41609 -23.73626 1.000 11.27979 127 PRO A N 1
ATOM 621 C CA . PRO A 1 76 ? 12.35206 7.92523 -22.70175 1.000 12.01880 127 PRO A CA 1
ATOM 622 C C . PRO A 1 76 ? 13.77859 8.07734 -23.22311 1.000 14.37601 127 PRO A C 1
ATOM 623 O O . PRO A 1 76 ? 14.23472 7.32248 -24.09059 1.000 12.97941 127 PRO A O 1
ATOM 627 N N . PHE A 1 77 ? 14.48528 9.05940 -22.66959 1.000 13.04703 128 PHE A N 1
ATOM 628 C CA . PHE A 1 77 ? 15.85634 9.33288 -23.08590 1.000 14.47146 128 PHE A CA 1
ATOM 629 C C . PHE A 1 77 ? 16.77639 8.23323 -22.58018 1.000 12.64857 128 PHE A C 1
ATOM 630 O O . PHE A 1 77 ? 16.80061 7.92326 -21.37783 1.000 13.69313 128 PHE A O 1
ATOM 638 N N . LYS A 1 78 ? 17.51007 7.62747 -23.50682 1.000 13.05083 129 LYS A N 1
ATOM 639 C CA . LYS A 1 78 ? 18.36211 6.48678 -23.21546 1.000 14.58123 129 LYS A CA 1
ATOM 640 C C . LYS A 1 78 ? 19.61809 6.59208 -24.06137 1.000 17.93765 129 LYS A C 1
ATOM 641 O O . LYS A 1 78 ? 19.63595 7.23701 -25.11438 1.000 15.73400 129 LYS A O 1
ATOM 647 N N . PHE A 1 79 ? 20.68229 5.97440 -23.57123 1.000 13.67238 130 PHE A N 1
ATOM 648 C CA . PHE A 1 79 ? 21.87933 5.83901 -24.38264 1.000 14.91184 130 PHE A CA 1
ATOM 649 C C . PHE A 1 79 ? 21.56724 4.99623 -25.61302 1.000 18.15695 130 PHE A C 1
ATOM 650 O O . PHE A 1 79 ? 20.84208 3.99892 -25.53447 1.000 15.73828 130 PHE A O 1
ATOM 658 N N . SER A 1 80 ? 22.13350 5.39340 -26.74954 1.000 17.05977 131 SER A N 1
ATOM 659 C CA . SER A 1 80 ? 21.88892 4.72303 -28.01986 1.000 19.18294 131 SER A CA 1
ATOM 660 C C . SER A 1 80 ? 23.15231 4.77539 -28.86996 1.000 16.06217 131 SER A C 1
ATOM 661 O O . SER A 1 80 ? 24.02886 5.61254 -28.65632 1.000 20.58295 131 SER A O 1
ATOM 664 N N . ASP A 1 81 ? 23.24853 3.86426 -29.83820 1.000 13.36794 132 ASP A N 1
ATOM 665 C CA . ASP A 1 81 ? 24.29545 3.95649 -30.84877 1.000 13.90917 132 ASP A CA 1
ATOM 666 C C . ASP A 1 81 ? 23.71922 4.23861 -32.23345 1.000 14.33180 132 ASP A C 1
ATOM 667 O O . ASP A 1 81 ? 24.42365 4.11016 -33.23946 1.000 15.35158 132 ASP A O 1
ATOM 672 N N . HIS A 1 82 ? 22.45265 4.61773 -32.29596 1.000 13.77862 133 HIS A N 1
ATOM 673 C CA . HIS A 1 82 ? 21.80990 5.05920 -33.52680 1.000 15.65152 133 HIS A CA 1
ATOM 674 C C . HIS A 1 82 ? 20.57928 5.84907 -33.10868 1.000 17.57339 133 HIS A C 1
ATOM 675 O O . HIS A 1 82 ? 20.16701 5.81198 -31.94473 1.000 16.77056 133 HIS A O 1
ATOM 682 N N . TYR A 1 83 ? 20.02002 6.60273 -34.04448 1.000 15.62204 134 TYR A N 1
ATOM 683 C CA . TYR A 1 83 ? 18.88076 7.43258 -33.67540 1.000 14.94664 134 TYR A CA 1
ATOM 684 C C . TYR A 1 83 ? 17.65732 6.57133 -33.38004 1.000 13.14448 134 TYR A C 1
ATOM 685 O O . TYR A 1 83 ? 17.47668 5.49238 -33.94857 1.000 19.08707 134 TYR A O 1
ATOM 694 N N . TYR A 1 84 ? 16.80560 7.06618 -32.48371 1.000 15.45095 135 TYR A N 1
ATOM 695 C CA . TYR A 1 84 ? 15.53052 6.41364 -32.17947 1.000 17.90712 135 TYR A CA 1
ATOM 696 C C . TYR A 1 84 ? 14.45811 7.49153 -32.02934 1.000 16.52276 135 TYR A C 1
ATOM 697 O O . TYR A 1 84 ? 14.67772 8.67045 -32.33621 1.000 14.30193 135 TYR A O 1
ATOM 706 N N . GLY A 1 85 ? 13.28520 7.08345 -31.55254 1.000 17.85947 136 GLY A N 1
ATOM 707 C CA . GLY A 1 85 ? 12.12289 7.94593 -31.54799 1.000 15.62722 136 GLY A CA 1
ATOM 708 C C . GLY A 1 85 ? 11.33371 7.82988 -32.83942 1.000 16.21841 136 GLY A C 1
ATOM 709 O O . GLY A 1 85 ? 11.83416 7.38441 -33.87149 1.000 16.47770 136 GLY A O 1
ATOM 710 N N . THR A 1 86 ? 10.05485 8.21620 -32.76545 1.000 14.01878 137 THR A N 1
ATOM 711 C CA . THR A 1 86 ? 9.20022 8.16433 -33.95143 1.000 14.09064 137 THR A CA 1
ATOM 712 C C . THR A 1 86 ? 8.39394 9.45872 -34.10005 1.000 15.35142 137 THR A C 1
ATOM 713 O O . THR A 1 86 ? 8.65995 10.43692 -33.39617 1.000 13.96598 137 THR A O 1
ATOM 717 N N . GLY A 1 87 ? 7.40352 9.46675 -35.00387 1.000 13.56294 138 GLY A N 1
ATOM 718 C CA . GLY A 1 87 ? 6.89499 10.68926 -35.62084 1.000 14.40115 138 GLY A CA 1
ATOM 719 C C . GLY A 1 87 ? 6.12562 11.65234 -34.72598 1.000 15.30557 138 GLY A C 1
ATOM 720 O O . GLY A 1 87 ? 5.89441 12.79609 -35.13762 1.000 13.77761 138 GLY A O 1
ATOM 721 N N . GLU A 1 88 ? 5.68691 11.22447 -33.54072 1.000 12.34959 139 GLU A N 1
ATOM 722 C CA . GLU A 1 88 ? 5.01717 12.16043 -32.63860 1.000 16.18664 139 GLU A CA 1
ATOM 723 C C . GLU A 1 88 ? 5.98727 13.06924 -31.88435 1.000 17.62387 139 GLU A C 1
ATOM 724 O O . GLU A 1 88 ? 5.53624 14.02980 -31.24227 1.000 15.73475 139 GLU A O 1
ATOM 730 N N . THR A 1 89 ? 7.29299 12.79984 -31.95664 1.000 14.69995 140 THR A N 1
ATOM 731 C CA . THR A 1 89 ? 8.29075 13.66681 -31.33390 1.000 15.04586 140 THR A CA 1
ATOM 732 C C . THR A 1 89 ? 8.22305 15.06774 -31.93303 1.000 14.86959 140 THR A C 1
ATOM 733 O O . THR A 1 89 ? 8.09021 15.22881 -33.14784 1.000 15.36848 140 THR A O 1
ATOM 737 N N . PHE A 1 90 ? 8.32497 16.09259 -31.08559 1.000 15.20301 141 PHE A N 1
ATOM 738 C CA . PHE A 1 90 ? 8.36601 17.45822 -31.60385 1.000 11.23182 141 PHE A CA 1
ATOM 739 C C . PHE A 1 90 ? 9.22606 18.33880 -30.70084 1.000 16.41017 141 PHE A C 1
ATOM 740 O O . PHE A 1 90 ? 9.51184 18.00099 -29.54974 1.000 14.25534 141 PHE A O 1
ATOM 748 N N . LEU A 1 91 ? 9.65998 19.46736 -31.25337 1.000 14.27914 142 LEU A N 1
ATOM 749 C CA . LEU A 1 91 ? 10.31811 20.51481 -30.48365 1.000 15.41801 142 LEU A CA 1
ATOM 750 C C . LEU A 1 91 ? 9.35180 21.67315 -30.23593 1.000 15.82870 142 LEU A C 1
ATOM 751 O O . LEU A 1 91 ? 8.37397 21.86183 -30.95755 1.000 16.44249 142 LEU A O 1
ATOM 756 N N . TYR A 1 92 ? 9.63682 22.45362 -29.19968 1.000 14.19342 143 TYR A N 1
ATOM 757 C CA . TYR A 1 92 ? 8.82376 23.62687 -28.91199 1.000 14.39765 143 TYR A CA 1
ATOM 758 C C . TYR A 1 92 ? 9.70234 24.68476 -28.27050 1.000 14.00842 143 TYR A C 1
ATOM 759 O O . TYR A 1 92 ? 10.75090 24.39022 -27.68183 1.000 16.54230 143 TYR A O 1
ATOM 768 N N . THR A 1 93 ? 9.23467 25.92224 -28.35027 1.000 17.32653 144 THR A N 1
ATOM 769 C CA . THR A 1 93 ? 9.87210 27.00755 -27.62836 1.000 20.04718 144 THR A CA 1
ATOM 770 C C . THR A 1 93 ? 8.80069 27.99218 -27.20258 1.000 26.16979 144 THR A C 1
ATOM 771 O O . THR A 1 93 ? 7.70724 28.04661 -27.77762 1.000 21.12037 144 THR A O 1
ATOM 775 N N . PHE A 1 94 ? 9.12983 28.78008 -26.18547 1.000 18.90833 145 PHE A N 1
ATOM 776 C CA . PHE A 1 94 ? 8.29279 29.89923 -25.79729 1.000 19.68422 145 PHE A CA 1
ATOM 777 C C . PHE A 1 94 ? 8.92575 31.23783 -26.15096 1.000 26.29686 145 PHE A C 1
ATOM 778 O O . PHE A 1 94 ? 8.33034 32.27564 -25.87436 1.000 29.64952 145 PHE A O 1
ATOM 786 N N . SER A 1 95 ? 10.09640 31.24735 -26.78922 1.000 31.79693 146 SER A N 1
ATOM 787 C CA . SER A 1 95 ? 10.73762 32.50145 -27.15815 1.000 22.85322 146 SER A CA 1
ATOM 788 C C . SER A 1 95 ? 10.88169 32.59406 -28.67200 1.000 29.37758 146 SER A C 1
ATOM 789 O O . SER A 1 95 ? 11.45181 31.68363 -29.29246 1.000 31.78915 146 SER A O 1
ATOM 792 N N . PRO A 1 96 ? 10.40110 33.67950 -29.30385 1.000 41.33900 147 PRO A N 1
ATOM 793 C CA . PRO A 1 96 ? 9.74004 34.81972 -28.64913 1.000 35.20610 147 PRO A CA 1
ATOM 794 C C . PRO A 1 96 ? 8.29787 34.54769 -28.20442 1.000 38.19742 147 PRO A C 1
ATOM 795 O O . PRO A 1 96 ? 7.77899 35.28201 -27.36244 1.000 35.41831 147 PRO A O 1
ATOM 799 N N . HIS A 1 97 ? 7.66033 33.52638 -28.78067 1.000 35.10094 148 HIS A N 1
ATOM 800 C CA . HIS A 1 97 ? 6.30431 33.12099 -28.41822 1.000 33.77616 148 HIS A CA 1
ATOM 801 C C . HIS A 1 97 ? 6.21615 31.60298 -28.50407 1.000 23.29413 148 HIS A C 1
ATOM 802 O O . HIS A 1 97 ? 7.09483 30.95063 -29.07485 1.000 30.41753 148 HIS A O 1
ATOM 809 N N . PHE A 1 98 ? 5.14230 31.03546 -27.94670 1.000 22.86447 149 PHE A N 1
ATOM 810 C CA . PHE A 1 98 ? 4.98253 29.58146 -27.96692 1.000 21.33087 149 PHE A CA 1
ATOM 811 C C . PHE A 1 98 ? 4.82993 29.07798 -29.39358 1.000 25.32027 149 PHE A C 1
ATOM 812 O O . PHE A 1 98 ? 3.93597 29.51887 -30.12251 1.000 25.13972 149 PHE A O 1
ATOM 820 N N . LYS A 1 99 ? 5.71301 28.16082 -29.78925 1.000 19.97394 150 LYS A N 1
ATOM 821 C CA . LYS A 1 99 ? 5.72051 27.59150 -31.12689 1.000 24.41530 150 LYS A CA 1
ATOM 822 C C . LYS A 1 99 ? 6.08723 26.12157 -31.02220 1.000 22.34872 150 LYS A C 1
ATOM 823 O O . LYS A 1 99 ? 6.93255 25.75072 -30.20656 1.000 20.63136 150 LYS A O 1
ATOM 829 N N . VAL A 1 100 ? 5.44038 25.28536 -31.83426 1.000 21.62004 151 VAL A N 1
ATOM 830 C CA . VAL A 1 100 ? 5.71975 23.85279 -31.87804 1.000 20.76628 151 VAL A CA 1
ATOM 831 C C . VAL A 1 100 ? 6.22992 23.52240 -33.27602 1.000 17.83187 151 VAL A C 1
ATOM 832 O O . VAL A 1 100 ? 5.71718 24.04923 -34.26724 1.000 19.24286 151 VAL A O 1
ATOM 836 N N . PHE A 1 101 ? 7.25083 22.67865 -33.35125 1.000 19.18971 152 PHE A N 1
ATOM 837 C CA . PHE A 1 101 ? 7.83430 22.25801 -34.62671 1.000 19.19792 152 PHE A CA 1
ATOM 838 C C . PHE A 1 101 ? 7.66955 20.74767 -34.73151 1.000 19.22379 152 PHE A C 1
ATOM 839 O O . PHE A 1 101 ? 8.40637 19.98457 -34.09642 1.000 16.01444 152 PHE A O 1
ATOM 847 N N . LYS A 1 102 ? 6.67770 20.31904 -35.51291 1.000 16.06474 153 LYS A N 1
ATOM 848 C CA . LYS A 1 102 ? 6.38958 18.90103 -35.62287 1.000 17.29073 153 LYS A CA 1
ATOM 849 C C . LYS A 1 102 ? 7.33484 18.23342 -36.62045 1.000 19.56438 153 LYS A C 1
ATOM 850 O O . LYS A 1 102 ? 8.08110 18.88831 -37.35158 1.000 15.83893 153 LYS A O 1
ATOM 856 N N . TRP A 1 103 ? 7.27625 16.90482 -36.64883 1.000 19.56022 154 TRP A N 1
ATOM 857 C CA . TRP A 1 103 ? 8.00808 16.12126 -37.64038 1.000 17.75191 154 TRP A CA 1
ATOM 858 C C . TRP A 1 103 ? 7.71441 16.62278 -39.04918 1.000 17.13731 154 TRP A C 1
ATOM 859 O O . TRP A 1 103 ? 6.55601 16.76295 -39.43965 1.000 16.25126 154 TRP A O 1
ATOM 870 N N . SER A 1 104 ? 8.77326 16.86478 -39.81579 1.000 15.98932 155 SER A N 1
ATOM 871 C CA . SER A 1 104 ? 8.65644 17.34464 -41.18707 1.000 19.20581 155 SER A CA 1
ATOM 872 C C . SER A 1 104 ? 8.46472 16.22794 -42.20039 1.000 19.83287 155 SER A C 1
ATOM 873 O O . SER A 1 104 ? 8.09141 16.51017 -43.34677 1.000 20.76413 155 SER A O 1
ATOM 876 N N . GLY A 1 105 ? 8.71849 14.97959 -41.81559 1.000 19.53257 156 GLY A N 1
ATOM 877 C CA . GLY A 1 105 ? 8.70379 13.87552 -42.75269 1.000 24.19673 156 GLY A CA 1
ATOM 878 C C . GLY A 1 105 ? 9.99856 13.66924 -43.51384 1.000 26.55926 156 GLY A C 1
ATOM 879 O O . G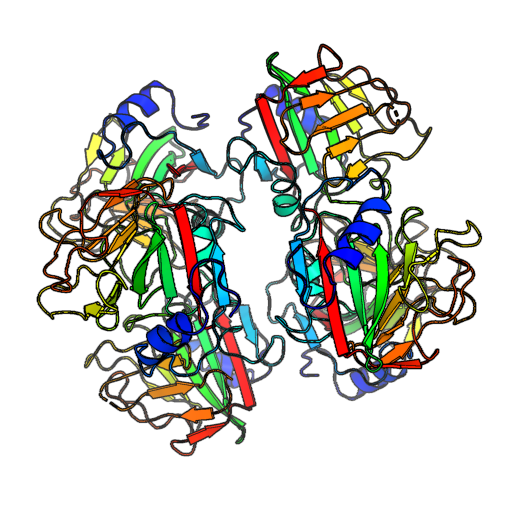LY A 1 105 ? 10.11082 12.68375 -44.25150 1.000 28.91024 156 GLY A O 1
ATOM 880 N N . GLU A 1 106 ? 10.98966 14.54324 -43.33447 1.000 19.99724 157 GLU A N 1
ATOM 881 C CA . GLU A 1 106 ? 12.18181 14.55125 -44.17573 1.000 24.44820 157 GLU A CA 1
ATOM 882 C C . GLU A 1 106 ? 13.25145 13.56620 -43.72470 1.000 25.67753 157 GLU A C 1
ATOM 883 O O . GLU A 1 106 ? 14.03750 13.09694 -44.55622 1.000 25.96888 157 GLU A O 1
ATOM 889 N N . ASN A 1 107 ? 13.31760 13.25917 -42.43428 1.000 23.75574 158 ASN A N 1
ATOM 890 C CA . ASN A 1 107 ? 14.17031 12.19145 -41.92854 1.000 19.77460 158 ASN A CA 1
ATOM 891 C C . ASN A 1 107 ? 13.63620 11.79125 -40.56153 1.000 19.47315 158 ASN A C 1
ATOM 892 O O . ASN A 1 107 ? 12.77461 12.46174 -39.99197 1.000 18.79433 158 ASN A O 1
ATOM 897 N N . SER A 1 108 ? 14.15680 10.69019 -40.03232 1.000 20.68188 159 SER A N 1
ATOM 898 C CA . SER A 1 108 ? 13.69198 10.20273 -38.74040 1.000 18.33538 159 SER A CA 1
ATOM 899 C C . SER A 1 108 ? 14.78822 10.26118 -37.68236 1.000 18.29738 159 SER A C 1
ATOM 900 O O . SER A 1 108 ? 14.85788 9.39670 -36.80688 1.000 19.26882 159 SER A O 1
ATOM 903 N N . TYR A 1 109 ? 15.64121 11.28878 -37.73531 1.000 15.74514 160 TYR A N 1
ATOM 904 C CA . TYR A 1 109 ? 16.68970 11.47134 -36.72793 1.000 19.80922 160 TYR A CA 1
ATOM 905 C C . TYR A 1 109 ? 16.12030 12.14967 -35.47709 1.000 17.75340 160 TYR A C 1
ATOM 906 O O . TYR A 1 109 ? 16.51818 13.24635 -35.09692 1.000 14.01274 160 TYR A O 1
ATOM 915 N N . PHE A 1 110 ? 15.18646 11.46846 -34.80844 1.000 15.82558 161 PHE A N 1
ATOM 916 C CA . PHE A 1 110 ? 14.44655 12.14495 -33.74353 1.000 15.77251 161 PHE A CA 1
ATOM 917 C C . PHE A 1 110 ? 15.27971 12.32611 -32.48404 1.000 16.89794 161 PHE A C 1
ATOM 918 O O . PHE A 1 110 ? 15.33750 13.42896 -31.93408 1.000 13.89130 161 PHE A O 1
ATOM 926 N N . ILE A 1 111 ? 15.85941 11.24509 -31.96417 1.000 13.60958 162 ILE A N 1
ATOM 927 C CA . ILE A 1 111 ? 16.53057 11.25924 -30.66205 1.000 14.21521 162 ILE A CA 1
ATOM 928 C C . ILE A 1 111 ? 17.82278 10.46697 -30.77701 1.000 12.87267 162 ILE A C 1
ATOM 929 O O . ILE A 1 111 ? 17.83723 9.37460 -31.34583 1.000 15.37696 162 ILE A O 1
ATOM 934 N N . ASN A 1 112 ? 18.89535 10.98738 -30.19038 1.000 15.10352 163 ASN A N 1
ATOM 935 C CA . ASN A 1 112 ? 20.11216 10.20288 -30.05703 1.000 12.87302 163 ASN A CA 1
ATOM 936 C C . ASN A 1 112 ? 20.73563 10.49374 -28.70680 1.000 16.78388 163 ASN A C 1
ATOM 937 O O . ASN A 1 112 ? 20.95779 11.65297 -28.36263 1.000 14.62689 163 ASN A O 1
ATOM 942 N N . GLY A 1 113 ? 20.99724 9.44462 -27.94956 1.000 12.41755 164 GLY A N 1
ATOM 943 C CA . GLY A 1 113 ? 21.62972 9.59928 -26.65707 1.000 14.39041 164 GLY A CA 1
ATOM 944 C C . GLY A 1 113 ? 23.04736 9.07762 -26.69976 1.000 17.94551 164 GLY A C 1
ATOM 945 O O . GLY A 1 113 ? 23.27455 7.86715 -26.63690 1.000 19.26019 164 GLY A O 1
ATOM 946 N N . ASP A 1 114 ? 24.00794 9.98370 -26.82469 1.000 16.68806 165 ASP A N 1
ATOM 947 C CA . ASP A 1 114 ? 25.41655 9.61722 -26.80916 1.000 18.56391 165 ASP A CA 1
ATOM 948 C C . ASP A 1 114 ? 25.92958 9.51750 -25.37035 1.000 20.24679 165 ASP A C 1
ATOM 949 O O . ASP A 1 114 ? 25.24844 9.88120 -24.40771 1.000 17.07823 165 ASP A O 1
ATOM 954 N N . ILE A 1 115 ? 27.15848 9.01723 -25.22026 1.000 16.89575 166 ILE A N 1
ATOM 955 C CA . ILE A 1 115 ? 27.73952 9.00655 -23.88341 1.000 17.58808 166 ILE A CA 1
ATOM 956 C C . ILE A 1 115 ? 27.99239 10.43091 -23.41237 1.000 19.92013 166 ILE A C 1
ATOM 957 O O . ILE A 1 115 ? 27.89721 10.71739 -22.21655 1.000 20.16250 166 ILE A O 1
ATOM 962 N N . SER A 1 116 ? 28.26215 11.35682 -24.33240 1.000 18.46733 167 SER A N 1
ATOM 963 C CA . SER A 1 116 ? 28.68069 12.70012 -23.96099 1.000 25.52126 167 SER A CA 1
ATOM 964 C C . SER A 1 116 ? 27.70398 13.78785 -24.38044 1.000 22.99919 167 SER A C 1
ATOM 965 O O . SER A 1 116 ? 28.00759 14.97427 -24.19843 1.000 20.45744 167 SER A O 1
ATOM 968 N N . SER A 1 117 ? 26.54446 13.43055 -24.92109 1.000 15.16567 168 SER A N 1
ATOM 969 C CA . SER A 1 117 ? 25.57060 14.42951 -25.32460 1.000 16.88109 168 SER A CA 1
ATOM 970 C C . SER A 1 117 ? 24.23589 13.75078 -25.57931 1.000 12.86253 168 SER A C 1
ATOM 971 O O . SER A 1 117 ? 24.17767 12.55967 -25.89542 1.000 15.60217 168 SER A O 1
ATOM 974 N N . LEU A 1 118 ? 23.17135 14.52609 -25.42874 1.000 14.31289 169 LEU A N 1
ATOM 975 C CA . LEU A 1 118 ? 21.83356 14.13245 -25.84113 1.000 15.14131 169 LEU A CA 1
ATOM 976 C C . LEU A 1 118 ? 21.37689 15.08232 -26.93989 1.000 14.77468 169 LEU A C 1
ATOM 977 O O . LEU A 1 118 ? 21.52757 16.29863 -26.80734 1.000 16.48770 169 LEU A O 1
ATOM 982 N N . GLU A 1 119 ? 20.82542 14.54450 -28.02808 1.000 13.37842 170 GLU A N 1
ATOM 983 C CA . GLU A 1 119 ? 20.43335 15.43330 -29.11131 1.000 12.60701 170 GLU A CA 1
ATOM 984 C C . GLU A 1 119 ? 19.12257 14.97479 -29.72818 1.000 17.24134 170 GLU A C 1
ATOM 985 O O . GLU A 1 119 ? 18.78887 13.78821 -29.71446 1.000 15.75587 170 GLU A O 1
ATOM 991 N N . LEU A 1 120 ? 18.36977 15.94323 -30.24338 1.000 12.38396 171 LEU A N 1
ATOM 992 C CA . LEU A 1 120 ? 17.17669 15.68316 -31.03357 1.000 17.15831 171 LEU A CA 1
ATOM 993 C C . LEU A 1 120 ? 17.30048 16.37702 -32.38350 1.000 16.33893 171 LEU A C 1
ATOM 994 O O . LEU A 1 120 ? 17.74609 17.52819 -32.46304 1.000 15.59396 171 LEU A O 1
ATOM 999 N N . GLY A 1 121 ? 16.92812 15.66556 -33.43651 1.000 14.24747 172 GLY A N 1
ATOM 1000 C CA . GLY A 1 121 ? 17.04288 16.23689 -34.76650 1.000 13.57214 172 GLY A CA 1
ATOM 1001 C C . GLY A 1 121 ? 18.39649 15.95271 -35.38474 1.000 23.32302 172 GLY A C 1
ATOM 1002 O O . GLY A 1 121 ? 19.40341 15.77608 -34.70158 1.000 28.32792 172 GLY A O 1
ATOM 1003 N N . GLY A 1 122 ? 18.40965 15.88875 -36.71041 1.000 32.79700 173 GLY A N 1
ATOM 1004 C CA . GLY A 1 122 ? 19.63688 15.63045 -37.43847 1.000 22.33293 173 GLY A CA 1
ATOM 1005 C C . GLY A 1 122 ? 19.45240 15.98727 -38.89454 1.000 37.98751 173 GLY A C 1
ATOM 1006 O O . GLY A 1 122 ? 18.39351 16.46111 -39.31780 1.000 26.80885 173 GLY A O 1
ATOM 1007 N N . GLY A 1 123 ? 20.50899 15.74052 -39.66007 1.000 46.58512 174 GLY A N 1
ATOM 1008 C CA . GLY A 1 123 ? 20.57748 16.15105 -41.04619 1.000 45.93258 174 GLY A CA 1
ATOM 1009 C C . GLY A 1 123 ? 21.73272 17.11526 -41.21880 1.000 50.77079 174 GLY A C 1
ATOM 1010 O O . GLY A 1 123 ? 22.16543 17.73008 -40.24419 1.000 37.33100 174 GLY A O 1
ATOM 1011 N N . GLY A 1 125 ? 25.00531 18.57047 -40.39363 1.000 37.60302 176 GLY A N 1
ATOM 1012 C CA . GLY A 1 125 ? 25.53516 18.24792 -39.07938 1.000 37.88577 176 GLY A CA 1
ATOM 1013 C C . GLY A 1 125 ? 24.95700 19.11757 -37.98079 1.000 59.64959 176 GLY A C 1
ATOM 1014 O O . GLY A 1 125 ? 25.63424 19.46588 -37.00861 1.000 56.62099 176 GLY A O 1
ATOM 1015 N N . ARG A 1 126 ? 23.68443 19.46051 -38.13785 1.000 39.12938 177 ARG A N 1
ATOM 1016 C CA . ARG A 1 126 ? 22.97344 20.33017 -37.21729 1.000 33.21142 177 ARG A CA 1
ATOM 1017 C C . ARG A 1 126 ? 22.03938 19.50023 -36.34839 1.000 26.01263 177 ARG A C 1
ATOM 1018 O O . ARG A 1 126 ? 21.43470 18.53219 -36.81810 1.000 40.69494 177 ARG A O 1
ATOM 1026 N N . PHE A 1 127 ? 21.92335 19.87949 -35.08579 1.000 26.45852 178 PHE A N 1
ATOM 1027 C CA . PHE A 1 127 ? 20.94836 19.29196 -34.18199 1.000 18.52659 178 PHE A CA 1
ATOM 1028 C C . PHE A 1 127 ? 19.90443 20.33732 -33.84202 1.000 20.72215 178 PHE A C 1
ATOM 1029 O O . PHE A 1 127 ? 20.24260 21.48909 -33.54208 1.000 26.44511 178 PHE A O 1
ATOM 1037 N N . GLY A 1 128 ? 18.63603 19.93174 -33.86073 1.000 16.43859 179 GLY A N 1
ATOM 1038 C CA . GLY A 1 128 ? 17.59990 20.81886 -33.36818 1.000 17.51468 179 GLY A CA 1
ATOM 1039 C C . GLY A 1 128 ? 17.81482 21.18306 -31.91604 1.000 24.17275 179 GLY A C 1
ATOM 1040 O O . GLY A 1 128 ? 17.54686 22.31345 -31.49812 1.000 21.76358 179 GLY A O 1
ATOM 1041 N N . LEU A 1 129 ? 18.29841 20.22523 -31.12658 1.000 18.72309 180 LEU A N 1
ATOM 1042 C CA . LEU A 1 129 ? 18.57928 20.42725 -29.71540 1.000 16.41850 180 LEU A CA 1
ATOM 1043 C C . LEU A 1 129 ? 19.76451 19.54142 -29.35850 1.000 15.28294 180 LEU A C 1
ATOM 1044 O O . LEU A 1 129 ? 19.78856 18.37157 -29.74357 1.000 17.67039 180 LEU A O 1
ATOM 1049 N N . TRP A 1 130 ? 20.74530 20.09690 -28.64844 1.000 14.93711 181 TRP A N 1
ATOM 1050 C CA . TRP A 1 130 ? 21.93492 19.36200 -28.23160 1.000 13.01440 181 TRP A CA 1
ATOM 1051 C C . TRP A 1 130 ? 22.28571 19.78740 -26.81346 1.000 15.29250 181 TRP A C 1
ATOM 1052 O O . TRP A 1 130 ? 22.26388 20.97792 -26.51141 1.000 15.63194 181 TRP A O 1
ATOM 1063 N N . LEU A 1 131 ? 22.60658 18.81947 -25.95542 1.000 14.22215 182 LEU A N 1
ATOM 1064 C CA . LEU A 1 131 ? 22.98775 19.06967 -24.56759 1.000 12.29409 182 LEU A CA 1
ATOM 1065 C C . LEU A 1 131 ? 24.24098 18.27721 -24.23810 1.000 15.87154 182 LEU A C 1
ATOM 1066 O O . LEU A 1 131 ? 24.33614 17.10025 -24.59107 1.000 15.82713 182 LEU A O 1
ATOM 1071 N N . ASP A 1 132 ? 25.18588 18.89865 -23.53588 1.000 14.85545 183 ASP A N 1
ATOM 1072 C CA . ASP A 1 132 ? 26.42315 18.18452 -23.25346 1.000 13.50011 183 ASP A CA 1
ATOM 1073 C C . ASP A 1 132 ? 26.24249 17.27402 -22.03686 1.000 17.65927 183 ASP A C 1
ATOM 1074 O O . ASP A 1 132 ? 25.15970 17.17901 -21.44696 1.000 16.01905 183 ASP A O 1
ATOM 1079 N N . ALA A 1 133 ? 27.32498 16.57778 -21.67292 1.000 17.26238 184 ALA A N 1
ATOM 1080 C CA . ALA A 1 133 ? 27.25764 15.53221 -20.65426 1.000 15.79236 184 ALA A CA 1
ATOM 1081 C C . ALA A 1 133 ? 26.99220 16.08810 -19.26484 1.000 14.30875 184 ALA A C 1
ATOM 1082 O O . ALA A 1 133 ? 26.61530 15.32644 -18.36595 1.000 17.09555 184 ALA A O 1
ATOM 1084 N N . ASP A 1 134 ? 27.20593 17.38522 -19.06761 1.000 15.35657 185 ASP A N 1
ATOM 1085 C CA . ASP A 1 134 ? 26.92275 18.05548 -17.80895 1.000 14.20385 185 ASP A CA 1
ATOM 1086 C C . ASP A 1 134 ? 25.55941 18.72248 -17.79547 1.000 14.39509 185 ASP A C 1
ATOM 1087 O O . ASP A 1 134 ? 25.20278 19.35027 -16.79059 1.000 16.22225 185 ASP A O 1
ATOM 1092 N N . LEU A 1 135 ? 24.79675 18.60371 -18.88472 1.000 13.44358 186 LEU A N 1
ATOM 1093 C CA . LEU A 1 135 ? 23.56792 19.37902 -19.06781 1.000 16.62279 186 LEU A CA 1
ATOM 1094 C C . LEU A 1 135 ? 23.84418 20.85533 -18.77824 1.000 15.72339 186 LEU A C 1
ATOM 1095 O O . LEU A 1 135 ? 23.08121 21.54593 -18.09310 1.000 15.41271 186 LEU A O 1
ATOM 1100 N N . TYR A 1 136 ? 24.98437 21.32597 -19.28838 1.000 14.48534 187 TYR A N 1
ATOM 1101 C CA . TYR A 1 136 ? 25.43156 22.70038 -19.11234 1.000 17.80364 187 TYR A CA 1
ATOM 1102 C C . TYR A 1 136 ? 25.41763 23.43771 -20.45177 1.000 16.32401 187 TYR A C 1
ATOM 1103 O O . TYR A 1 136 ? 24.52311 24.25209 -20.71214 1.000 17.28830 187 TYR A O 1
ATOM 1112 N N . HIS A 1 137 ? 26.40482 23.18369 -21.30760 1.000 21.63368 188 HIS A N 1
ATOM 1113 C CA . HIS A 1 137 ? 26.35400 23.76203 -22.64655 1.000 17.57083 188 HIS A CA 1
ATOM 1114 C C . HIS A 1 137 ? 25.24349 23.12077 -23.46174 1.000 15.45180 188 HIS A C 1
ATOM 1115 O O . HIS A 1 137 ? 25.04806 21.90094 -23.43279 1.000 14.52759 188 HIS A O 1
ATOM 1122 N N . GLY A 1 138 ? 24.53186 23.95213 -24.22165 1.000 15.84314 189 GLY A N 1
ATOM 1123 C CA . GLY A 1 138 ? 23.53568 23.45620 -25.14355 1.000 15.15192 189 GLY A CA 1
ATOM 1124 C C . GLY A 1 138 ? 23.63401 24.18466 -26.46863 1.000 16.02828 189 GLY A C 1
ATOM 1125 O O . GLY A 1 138 ? 24.30291 25.21428 -26.59190 1.000 17.27093 189 GLY A O 1
ATOM 1126 N N . ARG A 1 139 ? 22.96419 23.62104 -27.46477 1.000 16.29422 190 ARG A N 1
ATOM 1127 C CA . ARG A 1 139 ? 22.93271 24.27078 -28.76458 1.000 17.75563 190 ARG A CA 1
ATOM 1128 C C . ARG A 1 139 ? 21.61125 23.92286 -29.43218 1.000 16.89915 190 ARG A C 1
ATOM 1129 O O . ARG A 1 139 ? 21.08442 22.82881 -29.24239 1.000 16.16705 190 ARG A O 1
ATOM 1137 N N . SER A 1 140 ? 21.05386 24.87786 -30.17065 1.000 18.84559 191 SER A N 1
ATOM 1138 C CA . SER A 1 140 ? 19.87714 24.62399 -30.98526 1.000 20.03654 191 SER A CA 1
ATOM 1139 C C . SER A 1 140 ? 20.10767 25.23028 -32.35961 1.000 22.75303 191 SER A C 1
ATOM 1140 O O . SER A 1 140 ? 20.47412 26.40252 -32.47047 1.000 23.08793 191 SER A O 1
ATOM 1143 N N . ASN A 1 141 ? 19.93351 24.41409 -33.39135 1.000 17.61735 192 ASN A N 1
ATOM 1144 C CA . ASN A 1 141 ? 20.00519 24.83512 -34.78106 1.000 18.93506 192 ASN A CA 1
ATOM 1145 C C . ASN A 1 141 ? 18.72620 24.40980 -35.48078 1.000 19.24086 192 ASN A C 1
ATOM 1146 O O . ASN A 1 141 ? 18.06349 23.45506 -35.07562 1.000 21.42449 192 ASN A O 1
ATOM 1151 N N A SER A 1 142 ? 18.38262 25.12476 -36.54476 0.598 19.87454 193 SER A N 1
ATOM 1152 N N B SER A 1 142 ? 18.39780 25.11689 -36.55596 0.402 19.88110 193 SER A N 1
ATOM 1153 C CA A SER A 1 142 ? 17.35783 24.61740 -37.44055 0.598 22.95870 193 SER A CA 1
ATOM 1154 C CA B SER A 1 142 ? 17.37692 24.62597 -37.46767 0.402 22.96068 193 SER A CA 1
ATOM 1155 C C A SER A 1 142 ? 17.84641 23.31709 -38.06171 0.598 24.84853 193 SER A C 1
ATOM 1156 C C B SER A 1 142 ? 17.84550 23.31808 -38.09057 0.402 24.86363 193 SER A C 1
ATOM 1157 O O A SER A 1 142 ? 18.98109 23.23187 -38.53803 0.598 27.01680 193 SER A O 1
ATOM 1158 O O B SER A 1 142 ? 18.96253 23.23043 -38.60699 0.402 27.07574 193 SER A O 1
ATOM 1163 N N . CYS A 1 143 ? 17.00234 22.29000 -38.01606 1.000 23.02948 194 CYS A N 1
ATOM 1164 C CA . CYS A 1 143 ? 17.32782 20.98424 -38.56872 1.000 22.68925 194 CYS A CA 1
ATOM 1165 C C . CYS A 1 143 ? 16.15425 20.48253 -39.39922 1.000 23.51555 194 CYS A C 1
ATOM 1166 O O . CYS A 1 143 ? 15.01652 20.92537 -39.23999 1.000 21.48667 194 CYS A O 1
ATOM 1169 N N . SER A 1 144 ? 16.44492 19.54780 -40.29755 1.000 22.03936 195 SER A N 1
ATOM 1170 C CA . SER A 1 144 ? 15.43607 19.08334 -41.24034 1.000 22.29676 195 SER A CA 1
ATOM 1171 C C . SER A 1 144 ? 14.41818 18.12944 -40.62356 1.000 17.37676 195 SER A C 1
ATOM 1172 O O . SER A 1 144 ? 13.34669 17.93368 -41.21107 1.000 17.60748 195 SER A O 1
ATOM 1175 N N . THR A 1 145 ? 14.71526 17.54489 -39.45816 1.000 16.54586 196 THR A N 1
ATOM 1176 C CA . THR A 1 145 ? 13.76328 16.63765 -38.82331 1.000 18.51844 196 THR A CA 1
ATOM 1177 C C . THR A 1 145 ? 12.49207 17.37064 -38.43185 1.000 19.40024 196 THR A C 1
ATOM 1178 O O . THR A 1 145 ? 11.38635 16.82115 -38.52154 1.000 15.84892 196 THR A O 1
ATOM 1182 N N . PHE A 1 146 ? 12.63619 18.61435 -38.00042 1.000 15.17469 197 PHE A N 1
ATOM 1183 C CA . PHE A 1 146 ? 11.54298 19.38091 -37.44490 1.000 16.65925 197 PHE A CA 1
ATOM 1184 C C . PHE A 1 146 ? 11.32089 20.70363 -38.14660 1.000 20.86212 197 PHE A C 1
ATOM 1185 O O . PHE A 1 146 ? 10.28647 21.34248 -37.90704 1.000 19.18610 197 PHE A O 1
ATOM 1193 N N . ASN A 1 147 ? 12.24925 21.12406 -39.01047 1.000 21.30815 198 ASN A N 1
ATOM 1194 C CA . ASN A 1 147 ? 12.21490 22.44725 -39.62893 1.000 18.73934 198 ASN A CA 1
ATOM 1195 C C . ASN A 1 147 ? 11.93164 23.52970 -38.58502 1.000 20.76056 198 ASN A C 1
ATOM 1196 O O . ASN A 1 147 ? 11.14056 24.44908 -38.79487 1.000 19.88241 198 ASN A O 1
ATOM 1201 N N . ASN A 1 148 ? 12.60854 23.41547 -37.44837 1.000 19.50014 199 ASN A N 1
ATOM 1202 C CA . ASN A 1 148 ? 12.39121 24.26697 -36.29216 1.000 18.57584 199 ASN A CA 1
ATOM 1203 C C . ASN A 1 148 ? 13.16270 25.57621 -36.41298 1.000 25.86635 199 ASN A C 1
ATOM 1204 O O . ASN A 1 148 ? 14.16838 25.66936 -37.11427 1.000 23.42717 199 ASN A O 1
ATOM 1209 N N . ASP A 1 149 ? 12.68551 26.58970 -35.69405 1.000 21.02116 200 ASP A N 1
ATOM 1210 C CA . ASP A 1 149 ? 13.50961 27.74983 -35.40466 1.000 24.81571 200 ASP A CA 1
ATOM 1211 C C . ASP A 1 149 ? 14.53535 27.39928 -34.33143 1.000 22.92500 200 ASP A C 1
ATOM 1212 O O . ASP A 1 149 ? 14.38523 26.42349 -33.58909 1.000 25.13197 200 ASP A O 1
ATOM 1217 N N . ILE A 1 150 ? 15.60000 28.20007 -34.26581 1.000 21.19188 201 ILE A N 1
ATOM 1218 C CA . ILE A 1 150 ? 16.50978 28.11980 -33.12396 1.000 21.94442 201 ILE A CA 1
ATOM 1219 C C . ILE A 1 150 ? 15.67168 28.28823 -31.86693 1.000 21.82468 201 ILE A C 1
ATOM 1220 O O . ILE A 1 150 ? 14.94964 29.27900 -31.71364 1.000 22.83831 201 ILE A O 1
ATOM 1225 N N . LEU A 1 151 ? 15.72039 27.29577 -30.98095 1.000 19.67578 202 LEU A N 1
ATOM 1226 C CA . LEU A 1 151 ? 14.77560 27.28908 -29.87109 1.000 22.78727 202 LEU A CA 1
ATOM 1227 C C . LEU A 1 151 ? 15.12665 28.34635 -28.82713 1.000 28.33622 202 LEU A C 1
ATOM 1228 O O . LEU A 1 151 ? 14.23064 28.87353 -28.15713 1.000 24.04904 202 LEU A O 1
ATOM 1233 N N . SER A 1 152 ? 16.41138 28.67624 -28.69537 1.000 22.21934 203 SER A N 1
ATOM 1234 C CA . SER A 1 152 ? 16.93168 29.66184 -27.76425 1.000 29.28790 203 SER A CA 1
ATOM 1235 C C . SER A 1 152 ? 17.16185 30.98920 -28.49070 1.000 29.89616 203 SER A C 1
ATOM 1236 O O . SER A 1 152 ? 16.89107 31.11750 -29.68626 1.000 33.19537 203 SER A O 1
ATOM 1239 N N . LYS A 1 153 ? 17.67216 31.99078 -27.76084 1.000 27.08658 204 LYS A N 1
ATOM 1240 C CA . LYS A 1 153 ? 17.94491 33.30199 -28.35388 1.000 43.20591 204 LYS A CA 1
ATOM 1241 C C . LYS A 1 153 ? 18.85812 33.14993 -29.56294 1.000 50.27517 204 LYS A C 1
ATOM 1242 O O . LYS A 1 153 ? 18.45550 33.41549 -30.70044 1.000 51.84244 204 LYS A O 1
ATOM 1248 N N . LYS A 1 154 ? 20.08862 32.71963 -29.31843 1.000 49.72113 205 LYS A N 1
ATOM 1249 C CA . LYS A 1 154 ? 21.04418 32.38867 -30.36096 1.000 40.71254 205 LYS A CA 1
ATOM 1250 C C . LYS A 1 154 ? 21.30179 30.88563 -30.34157 1.000 36.11723 205 LYS A C 1
ATOM 1251 O O . LYS A 1 154 ? 20.74405 30.14257 -29.52999 1.000 31.17113 205 LYS A O 1
ATOM 1257 N N . GLU A 1 155 ? 22.16983 30.44512 -31.25132 1.000 27.75704 206 GLU A N 1
ATOM 1258 C CA . GLU A 1 155 ? 22.42983 29.02007 -31.40820 1.000 27.59120 206 GLU A CA 1
ATOM 1259 C C . GLU A 1 155 ? 22.92878 28.39037 -30.10775 1.000 26.18825 206 GLU A C 1
ATOM 1260 O O . GLU A 1 155 ? 22.48025 27.30479 -29.72533 1.000 21.55925 206 GLU A O 1
ATOM 1266 N N . ASP A 1 156 ? 23.83704 29.06053 -29.40444 1.000 19.55617 207 ASP A N 1
ATOM 1267 C CA . ASP A 1 156 ? 24.47349 28.49662 -28.22234 1.000 17.17353 207 ASP A CA 1
ATOM 1268 C C . ASP A 1 156 ? 23.79262 29.01175 -26.96144 1.000 20.42292 207 ASP A C 1
ATOM 1269 O O . ASP A 1 156 ? 23.45877 30.19550 -26.86849 1.000 24.55095 207 ASP A O 1
ATOM 1274 N N . PHE A 1 157 ? 23.56925 28.11730 -25.99997 1.000 16.61232 208 PHE A N 1
ATOM 1275 C CA . PHE A 1 157 ? 22.97900 28.51781 -24.73009 1.000 15.70416 208 PHE A CA 1
ATOM 1276 C C . PHE A 1 157 ? 23.58665 27.72405 -23.58465 1.000 16.12347 208 PHE A C 1
ATOM 1277 O O . PHE A 1 157 ? 24.32499 26.75170 -23.78231 1.000 15.90988 208 PHE A O 1
ATOM 1285 N N . ILE A 1 158 ? 23.23668 28.15038 -22.37198 1.000 13.74242 209 ILE A N 1
ATOM 1286 C CA . ILE A 1 158 ? 23.62984 27.48619 -21.13189 1.000 14.78447 209 ILE A CA 1
ATOM 1287 C C . ILE A 1 158 ? 22.36083 27.07215 -20.40494 1.000 16.28620 209 ILE A C 1
ATOM 1288 O O . ILE A 1 158 ? 21.46755 27.89888 -20.18776 1.000 16.35764 209 ILE A O 1
ATOM 1293 N N . VAL A 1 159 ? 22.28644 25.80422 -20.01683 1.000 14.65797 210 VAL A N 1
ATOM 1294 C CA . VAL A 1 159 ? 21.15151 25.33551 -19.22692 1.000 17.07875 210 VAL A CA 1
ATOM 1295 C C . VAL A 1 159 ? 21.20583 25.95190 -17.83102 1.000 15.91610 210 VAL A C 1
ATOM 1296 O O . VAL A 1 159 ? 22.19509 25.79841 -17.10382 1.000 13.89535 210 VAL A O 1
ATOM 1300 N N . GLN A 1 160 ? 20.13260 26.63453 -17.44287 1.000 15.90538 211 GLN A N 1
ATOM 1301 C CA . GLN A 1 160 ? 19.96525 27.02458 -16.04531 1.000 15.96557 211 GLN A CA 1
ATOM 1302 C C . GLN A 1 160 ? 19.43327 25.85304 -15.22295 1.000 14.54935 211 GLN A C 1
ATOM 1303 O O . GLN A 1 160 ? 20.00047 25.49579 -14.18153 1.000 17.85199 211 GLN A O 1
ATOM 1309 N N . ASP A 1 161 ? 18.34032 25.24871 -15.67437 1.000 15.27180 212 ASP A N 1
ATOM 1310 C CA . ASP A 1 161 ? 17.79903 24.03807 -15.07011 1.000 14.40672 212 ASP A CA 1
ATOM 1311 C C . ASP A 1 161 ? 16.98313 23.32105 -16.13174 1.000 17.24236 212 ASP A C 1
ATOM 1312 O O . ASP A 1 161 ? 16.58435 23.91578 -17.13551 1.000 15.51518 212 ASP A O 1
ATOM 1317 N N . LEU A 1 162 ? 16.73896 22.03403 -15.90794 1.000 14.90897 213 LEU A N 1
ATOM 1318 C CA . LEU A 1 162 ? 15.84791 21.34116 -16.82092 1.000 15.77232 213 LEU A CA 1
ATOM 1319 C C . LEU A 1 162 ? 15.11193 20.23997 -16.07990 1.000 15.03750 213 LEU A C 1
ATOM 1320 O O . LEU A 1 162 ? 15.53628 19.76982 -15.01638 1.000 16.23431 213 LEU A O 1
ATOM 1325 N N . GLU A 1 163 ? 13.97619 19.86780 -16.65978 1.000 13.03603 214 GLU A N 1
ATOM 1326 C CA . GLU A 1 163 ? 13.05331 18.88116 -16.11622 1.000 14.56983 214 GLU A CA 1
ATOM 1327 C C . GLU A 1 163 ? 12.66691 17.89011 -17.20220 1.000 15.73039 214 GLU A C 1
ATOM 1328 O O . GLU A 1 163 ? 12.54203 18.25887 -18.37141 1.000 16.03716 214 GLU A O 1
ATOM 1334 N N . VAL A 1 164 ? 12.46039 16.63362 -16.81267 1.000 12.05029 215 VAL A N 1
ATOM 1335 C CA . VAL A 1 164 ? 11.88410 15.62351 -17.70340 1.000 11.54988 215 VAL A CA 1
ATOM 1336 C C . VAL A 1 164 ? 10.65535 15.05439 -17.00215 1.000 13.98687 215 VAL A C 1
ATOM 1337 O O . VAL A 1 164 ? 10.75915 14.49092 -15.90145 1.000 12.29590 215 VAL A O 1
ATOM 1341 N N . TRP A 1 165 ? 9.50378 15.22458 -17.63003 1.000 12.02719 216 TRP A N 1
ATOM 1342 C CA . TRP A 1 165 ? 8.21781 14.75828 -17.14246 1.000 12.97303 216 TRP A CA 1
ATOM 1343 C C . TRP A 1 165 ? 7.78518 13.51600 -17.90554 1.000 14.55009 216 TRP A C 1
ATOM 1344 O O . TRP A 1 165 ? 8.06184 13.36509 -19.10126 1.000 13.16128 216 TRP A O 1
ATOM 1355 N N . ALA A 1 166 ? 7.10853 12.62024 -17.20025 1.000 13.79715 217 ALA A N 1
ATOM 1356 C CA . ALA A 1 166 ? 6.56111 11.41374 -17.79841 1.000 15.19446 217 ALA A CA 1
ATOM 1357 C C . ALA A 1 166 ? 5.06362 11.36426 -17.52475 1.000 13.58783 217 ALA A C 1
ATOM 1358 O O . ALA A 1 166 ? 4.51357 12.19283 -16.79407 1.000 14.36035 217 ALA A O 1
ATOM 1360 N N . PHE A 1 167 ? 4.39373 10.37800 -18.11887 1.000 13.87178 218 PHE A N 1
ATOM 1361 C CA . PHE A 1 167 ? 2.94203 10.29340 -18.01903 1.000 17.54464 218 PHE A CA 1
ATOM 1362 C C . PHE A 1 167 ? 2.46665 8.96374 -17.44390 1.000 15.25837 218 PHE A C 1
ATOM 1363 O O . PHE A 1 167 ? 1.25190 8.71737 -17.39631 1.000 16.35952 218 PHE A O 1
ATOM 1371 N N . ASP A 1 168 ? 3.38678 8.13214 -16.95925 1.000 15.46118 219 ASP A N 1
ATOM 1372 C CA . ASP A 1 168 ? 3.06162 6.84988 -16.33087 1.000 17.56760 219 ASP A CA 1
ATOM 1373 C C . ASP A 1 168 ? 3.11728 6.93197 -14.80653 1.000 23.08907 219 ASP A C 1
ATOM 1374 O O . ASP A 1 168 ? 3.13370 8.02508 -14.23870 1.000 19.33500 219 ASP A O 1
ATOM 1380 N N . PRO B 1 4 ? 6.94913 -26.40385 -13.78355 1.000 61.94632 55 PRO B N 1
ATOM 1381 C CA . PRO B 1 4 ? 6.35576 -25.08331 -13.54781 1.000 51.19583 55 PRO B CA 1
ATOM 1382 C C . PRO B 1 4 ? 5.12842 -25.14756 -12.64118 1.000 55.33242 55 PRO B C 1
ATOM 1383 O O . PRO B 1 4 ? 4.27812 -26.02159 -12.80883 1.000 51.95198 55 PRO B O 1
ATOM 1387 N N . HIS B 1 5 ? 5.04147 -24.22187 -11.69070 1.000 50.35060 56 HIS B N 1
ATOM 1388 C CA . HIS B 1 5 ? 3.89736 -24.14338 -10.78639 1.000 44.25404 56 HIS B CA 1
ATOM 1389 C C . HIS B 1 5 ? 2.92595 -23.06883 -11.27767 1.000 31.49316 56 HIS B C 1
ATOM 1390 O O . HIS B 1 5 ? 2.82626 -21.97681 -10.71713 1.000 40.97883 56 HIS B O 1
ATOM 1397 N N . SER B 1 6 ? 2.20011 -23.39427 -12.34837 1.000 28.80268 57 SER B N 1
ATOM 1398 C CA . SER B 1 6 ? 1.25615 -22.44875 -12.93538 1.000 26.24099 57 SER B CA 1
ATOM 1399 C C . SER B 1 6 ? -0.09584 -22.51338 -12.23444 1.000 35.99404 57 SER B C 1
ATOM 1400 O O . SER B 1 6 ? -0.57979 -23.59095 -11.87374 1.000 34.99219 57 SER B O 1
ATOM 1403 N N . ALA B 1 7 ? -0.69952 -21.34371 -12.04267 1.000 25.20452 58 ALA B N 1
ATOM 1404 C CA . ALA B 1 7 ? -2.06963 -21.24597 -11.56475 1.000 30.80560 58 ALA B CA 1
ATOM 1405 C C . ALA B 1 7 ? -3.09483 -21.34660 -12.68346 1.000 25.03956 58 ALA B C 1
ATOM 1406 O O . ALA B 1 7 ? -4.28395 -21.54781 -12.40122 1.000 26.41023 58 ALA B O 1
ATOM 1408 N N . LEU B 1 8 ? -2.66745 -21.21901 -13.93484 1.000 23.16559 59 LEU B N 1
ATOM 1409 C CA . LEU B 1 8 ? -3.57343 -21.18062 -15.07616 1.000 22.49270 59 LEU B CA 1
ATOM 1410 C C . LEU B 1 8 ? -3.47412 -22.40652 -15.96582 1.000 25.96986 59 LEU B C 1
ATOM 1411 O O . LEU B 1 8 ? -4.49450 -22.88600 -16.46174 1.000 25.01800 59 LEU B O 1
ATOM 1416 N N . LEU B 1 9 ? -2.27012 -22.92937 -16.16734 1.000 26.69492 60 LEU B N 1
ATOM 1417 C CA . LEU B 1 9 ? -2.02477 -24.03945 -17.07772 1.000 30.08911 60 LEU B CA 1
ATOM 1418 C C . LEU B 1 9 ? -2.03078 -25.35605 -16.31767 1.000 31.61589 60 LEU B C 1
ATOM 1419 O O . LEU B 1 9 ? -1.35308 -25.48569 -15.29669 1.000 29.41160 60 LEU B O 1
ATOM 1424 N N . GLU B 1 10 ? -2.79295 -26.32232 -16.81594 1.000 34.67373 61 GLU B N 1
ATOM 1425 C CA . GLU B 1 10 ? -2.64626 -27.69942 -16.38343 1.000 40.27196 61 GLU B CA 1
ATOM 1426 C C . GLU B 1 10 ? -1.43265 -28.31927 -17.07122 1.000 34.46979 61 GLU B C 1
ATOM 1427 O O . GLU B 1 10 ? -0.92592 -27.80078 -18.06581 1.000 31.30918 61 GLU B O 1
ATOM 1433 N N . ASN B 1 11 ? -0.96910 -29.44919 -16.53400 1.000 40.96685 62 ASN B N 1
ATOM 1434 C CA . ASN B 1 11 ? 0.22611 -30.07814 -17.09013 1.000 39.98139 62 ASN B CA 1
ATOM 1435 C C . ASN B 1 11 ? 0.04698 -30.40643 -18.56591 1.000 43.69169 62 ASN B C 1
ATOM 1436 O O . ASN B 1 11 ? 0.97620 -30.23036 -19.36315 1.000 38.49663 62 ASN B O 1
ATOM 1441 N N . MET B 1 12 ? -1.15033 -30.85659 -18.95239 1.000 46.89546 63 MET B N 1
ATOM 1442 C CA . MET B 1 12 ? -1.41414 -31.14091 -20.35899 1.000 51.38778 63 MET B CA 1
ATOM 1443 C C . MET B 1 12 ? -1.23202 -29.89734 -21.21670 1.000 44.16355 63 MET B C 1
ATOM 1444 O O . MET B 1 12 ? -0.66068 -29.96965 -22.31005 1.000 42.35473 63 MET B O 1
ATOM 1449 N N . HIS B 1 13 ? -1.72433 -28.74898 -20.74260 1.000 38.72148 64 HIS B N 1
ATOM 1450 C CA . HIS B 1 13 ? -1.49668 -27.49759 -21.45233 1.000 31.47390 64 HIS B CA 1
ATOM 1451 C C . HIS B 1 13 ? -0.01067 -27.19552 -21.55968 1.000 27.64894 64 HIS B C 1
ATOM 1452 O O . HIS B 1 13 ? 0.47155 -26.75772 -22.61140 1.000 25.48108 64 HIS B O 1
ATOM 1459 N N . ILE B 1 14 ? 0.72777 -27.40959 -20.47350 1.000 27.23664 65 ILE B N 1
ATOM 1460 C CA . ILE B 1 14 ? 2.15360 -27.10203 -20.47062 1.000 33.49063 65 ILE B CA 1
ATOM 1461 C C . ILE B 1 14 ? 2.87139 -27.93563 -21.52151 1.000 27.66337 65 ILE B C 1
ATOM 1462 O O . ILE B 1 14 ? 3.67959 -27.41974 -22.30174 1.000 30.83892 65 ILE B O 1
ATOM 1467 N N . GLU B 1 15 ? 2.56269 -29.23441 -21.57045 1.000 32.81371 66 GLU B N 1
ATOM 1468 C CA . GLU B 1 15 ? 3.21518 -30.12743 -22.52169 1.000 37.79581 66 GLU B CA 1
ATOM 1469 C C . GLU B 1 15 ? 2.90713 -29.73231 -23.95792 1.000 32.18012 66 GLU B C 1
ATOM 1470 O O . GLU B 1 15 ? 3.81118 -29.68307 -24.79783 1.000 33.12742 66 GLU B O 1
ATOM 1476 N N . GLN B 1 16 ? 1.63768 -29.45169 -24.26206 1.000 33.41970 67 GLN B N 1
ATOM 1477 C CA . GLN B 1 16 ? 1.27890 -29.02621 -25.61017 1.000 32.16012 67 GLN B CA 1
ATOM 1478 C C . GLN B 1 16 ? 2.02252 -27.75749 -25.99987 1.000 27.61768 67 GLN B C 1
ATOM 1479 O O . GLN B 1 16 ? 2.58319 -27.67045 -27.09823 1.000 27.87691 67 GLN B O 1
ATOM 1485 N N . LEU B 1 17 ? 2.03634 -26.75808 -25.11250 1.000 25.96588 68 LEU B N 1
ATOM 1486 C CA . LEU B 1 17 ? 2.74520 -25.51888 -25.41909 1.000 24.22485 68 LEU B CA 1
ATOM 1487 C C . LEU B 1 17 ? 4.23615 -25.76408 -25.59020 1.000 26.83934 68 LEU B C 1
ATOM 1488 O O . LEU B 1 17 ? 4.84367 -25.29446 -26.55883 1.000 25.22579 68 LEU B O 1
ATOM 1493 N N . ALA B 1 18 ? 4.84655 -26.48768 -24.64570 1.000 24.28869 69 ALA B N 1
ATOM 1494 C CA . ALA B 1 18 ? 6.29005 -26.68767 -24.67623 1.000 22.64472 69 ALA B CA 1
ATOM 1495 C C . ALA B 1 18 ? 6.74840 -27.32496 -25.98294 1.000 28.94829 69 ALA B C 1
ATOM 1496 O O . ALA B 1 18 ? 7.83182 -27.00420 -26.48022 1.000 29.52102 69 ALA B O 1
ATOM 1498 N N . ARG B 1 19 ? 5.93980 -28.21313 -26.56286 1.000 24.64990 70 ARG B N 1
ATOM 1499 C CA . ARG B 1 19 ? 6.34131 -28.85554 -27.80774 1.000 25.39501 70 ARG B CA 1
ATOM 1500 C C . ARG B 1 19 ? 6.36538 -27.88886 -28.98529 1.000 29.08643 70 ARG B C 1
ATOM 1501 O O . ARG B 1 19 ? 7.03858 -28.16587 -29.98438 1.000 27.88060 70 ARG B O 1
ATOM 1509 N N A ARG B 1 20 ? 5.66774 -26.75883 -28.88688 0.495 22.02661 71 ARG B N 1
ATOM 1510 N N B ARG B 1 20 ? 5.64905 -26.77134 -28.89688 0.505 22.04830 71 ARG B N 1
ATOM 1511 C CA A ARG B 1 20 ? 5.59140 -25.78595 -29.96899 0.495 26.39848 71 ARG B CA 1
ATOM 1512 C CA B ARG B 1 20 ? 5.60873 -25.80659 -29.98593 0.505 26.39405 71 ARG B CA 1
ATOM 1513 C C A ARG B 1 20 ? 6.53257 -24.60439 -29.77795 0.495 24.38272 71 ARG B C 1
ATOM 1514 C C B ARG B 1 20 ? 6.66685 -24.71972 -29.86044 0.505 24.33438 71 ARG B C 1
ATOM 1515 O O A ARG B 1 20 ? 6.54189 -23.69376 -30.61210 0.495 21.89911 71 ARG B O 1
ATOM 1516 O O B ARG B 1 20 ? 6.89703 -23.99270 -30.83198 0.505 23.18348 71 ARG B O 1
ATOM 1531 N N . LEU B 1 21 ? 7.30422 -24.58891 -28.69818 1.000 20.29629 72 LEU B N 1
ATOM 1532 C CA . LEU B 1 21 ? 8.31695 -23.56311 -28.51084 1.000 20.32211 72 LEU B CA 1
ATOM 1533 C C . LEU B 1 21 ? 9.45638 -23.74636 -29.51481 1.000 20.95765 72 LEU B C 1
ATOM 1534 O O . LEU B 1 21 ? 9.78222 -24.87146 -29.90118 1.000 21.93187 72 LEU B O 1
ATOM 1539 N N . PRO B 1 22 ? 10.08820 -22.66208 -29.94934 1.000 21.51141 73 PRO B N 1
ATOM 1540 C CA . PRO B 1 22 ? 11.20424 -22.80421 -30.88438 1.000 22.05090 73 PRO B CA 1
ATOM 1541 C C . PRO B 1 22 ? 12.37774 -23.49467 -30.20787 1.000 24.46689 73 PRO B C 1
ATOM 1542 O O . PRO B 1 22 ? 12.47546 -23.55754 -28.98119 1.000 24.13069 73 PRO B O 1
ATOM 1546 N N . ALA B 1 23 ? 13.26971 -24.02987 -31.04285 1.000 29.55160 74 ALA B N 1
ATOM 1547 C CA . ALA B 1 23 ? 14.43583 -24.75264 -30.54081 1.000 26.34834 74 ALA B CA 1
ATOM 1548 C C . ALA B 1 23 ? 15.26761 -23.89649 -29.59440 1.000 24.79693 74 ALA B C 1
ATOM 1549 O O . ALA B 1 23 ? 15.95112 -24.42977 -28.71018 1.000 27.28548 74 ALA B O 1
ATOM 1551 N N . ARG B 1 24 ? 15.21185 -22.57360 -29.76986 1.000 22.85202 75 ARG B N 1
ATOM 1552 C CA . ARG B 1 24 ? 15.93604 -21.62809 -28.92251 1.000 30.29041 75 ARG B CA 1
ATOM 1553 C C . ARG B 1 24 ? 15.72973 -21.89462 -27.43604 1.000 29.67238 75 ARG B C 1
ATOM 1554 O O . ARG B 1 24 ? 16.65122 -21.70506 -26.63306 1.000 25.96778 75 ARG B O 1
ATOM 1562 N N . VAL B 1 25 ? 14.52595 -22.31052 -27.04014 1.000 20.68932 76 VAL B N 1
ATOM 1563 C CA . VAL B 1 25 ? 14.23525 -22.52184 -25.62960 1.000 21.12719 76 VAL B CA 1
ATOM 1564 C C . VAL B 1 25 ? 13.73323 -23.93020 -25.34491 1.000 22.39014 76 VAL B C 1
ATOM 1565 O O . VAL B 1 25 ? 13.21107 -24.18826 -24.26074 1.000 26.13954 76 VAL B O 1
ATOM 1569 N N . GLN B 1 26 ? 13.86626 -24.84558 -26.30111 1.000 28.59086 77 GLN B N 1
ATOM 1570 C CA . GLN B 1 26 ? 13.47874 -26.22869 -26.07185 1.000 26.55350 77 GLN B CA 1
ATOM 1571 C C . GLN B 1 26 ? 14.31752 -26.83390 -24.95779 1.000 29.18666 77 GLN B C 1
ATOM 1572 O O . GLN B 1 26 ? 15.54770 -26.74926 -24.97934 1.000 26.96903 77 GLN B O 1
ATOM 1578 N N . GLY B 1 27 ? 13.64943 -27.45926 -23.98701 1.000 28.90032 78 GLY B N 1
ATOM 1579 C CA . GLY B 1 27 ? 14.34274 -28.04397 -22.85653 1.000 24.43167 78 GLY B CA 1
ATOM 1580 C C . GLY B 1 27 ? 14.64844 -27.08228 -21.73085 1.000 30.78407 78 GLY B C 1
ATOM 1581 O O . GLY B 1 27 ? 15.13730 -27.51815 -20.67896 1.000 32.11875 78 GLY B O 1
ATOM 1582 N N . TYR B 1 28 ? 14.37424 -25.79124 -21.91150 1.000 21.51124 79 TYR B N 1
ATOM 1583 C CA . TYR B 1 28 ? 14.66525 -24.79946 -20.89087 1.000 22.17514 79 TYR B CA 1
ATOM 1584 C C . TYR B 1 28 ? 13.60117 -24.83434 -19.79803 1.000 27.23035 79 TYR B C 1
ATOM 1585 O O . TYR B 1 28 ? 12.40757 -24.94795 -20.09479 1.000 24.67275 79 TYR B O 1
ATOM 1594 N N . PRO B 1 29 ? 14.00346 -24.74643 -18.53368 1.000 31.27908 80 PRO B N 1
ATOM 1595 C CA . PRO B 1 29 ? 13.01228 -24.65944 -17.45977 1.000 31.74500 80 PRO B CA 1
ATOM 1596 C C . PRO B 1 29 ? 12.28660 -23.33122 -17.51464 1.000 20.40051 80 PRO B C 1
ATOM 1597 O O . PRO B 1 29 ? 12.84991 -22.30733 -17.90386 1.000 22.76506 80 PRO B O 1
ATOM 1601 N N . TRP B 1 30 ? 11.01382 -23.36302 -17.13287 1.000 22.35259 81 TRP B N 1
ATOM 1602 C CA . TRP B 1 30 ? 10.19009 -22.16696 -17.10488 1.000 21.65663 81 TRP B CA 1
ATOM 1603 C C . TRP B 1 30 ? 10.28153 -21.52109 -15.73185 1.000 20.55437 81 TRP B C 1
ATOM 1604 O O . TRP B 1 30 ? 10.28987 -22.21390 -14.70692 1.000 21.49554 81 TRP B O 1
ATOM 1615 N N . ARG B 1 31 ? 10.34042 -20.19125 -15.72213 1.000 18.09865 82 ARG B N 1
ATOM 1616 C CA . ARG B 1 31 ? 10.38787 -19.40449 -14.49740 1.000 21.93035 82 ARG B CA 1
ATOM 1617 C C . ARG B 1 31 ? 9.33488 -18.31167 -14.56534 1.000 17.82647 82 ARG B C 1
ATOM 1618 O O . ARG B 1 31 ? 9.21822 -17.62058 -15.58057 1.000 17.57721 82 ARG B O 1
ATOM 1626 N N . LEU B 1 32 ? 8.57415 -18.14727 -13.48568 1.000 15.99418 83 LEU B N 1
ATOM 1627 C CA . LEU B 1 32 ? 7.45766 -17.20139 -13.49828 1.000 19.88467 83 LEU B CA 1
ATOM 1628 C C . LEU B 1 32 ? 7.98834 -15.78597 -13.28052 1.000 22.91136 83 LEU B C 1
ATOM 1629 O O . LEU B 1 32 ? 8.52523 -15.47356 -12.21559 1.000 28.10578 83 LEU B O 1
ATOM 1634 N N . ALA B 1 33 ? 7.84194 -14.92212 -14.28659 1.000 18.66510 84 ALA B N 1
ATOM 1635 C CA . ALA B 1 33 ? 8.36255 -13.56212 -14.21810 1.000 15.63826 84 ALA B CA 1
ATOM 1636 C C . ALA B 1 33 ? 7.31878 -12.54507 -13.77986 1.000 16.93957 84 ALA B C 1
ATOM 1637 O O . ALA B 1 33 ? 7.66086 -11.56225 -13.10898 1.000 16.63392 84 ALA B O 1
ATOM 1639 N N . TYR B 1 34 ? 6.05465 -12.76087 -14.12430 1.000 15.79705 85 TYR B N 1
ATOM 1640 C CA . TYR B 1 34 ? 4.98890 -11.86868 -13.69061 1.000 14.76720 85 TYR B CA 1
ATOM 1641 C C . TYR B 1 34 ? 3.68568 -12.65345 -13.63341 1.000 20.20355 85 TYR B C 1
ATOM 1642 O O . TYR B 1 34 ? 3.41635 -13.49199 -14.49859 1.000 15.59479 85 TYR B O 1
ATOM 1651 N N . SER B 1 35 ? 2.88692 -12.38341 -12.60374 1.000 16.31908 86 SER B N 1
ATOM 1652 C CA . SER B 1 35 ? 1.59292 -13.03113 -12.45180 1.000 14.63689 86 SER B CA 1
ATOM 1653 C C . SER B 1 35 ? 0.64662 -12.08564 -11.73761 1.000 14.68885 86 SER B C 1
ATOM 1654 O O . SER B 1 35 ? 1.01239 -11.51419 -10.70571 1.000 16.18127 86 SER B O 1
ATOM 1657 N N . THR B 1 36 ? -0.57540 -11.95197 -12.26696 1.000 15.39073 87 THR B N 1
ATOM 1658 C CA . THR B 1 36 ? -1.60434 -11.18932 -11.57137 1.000 14.46959 87 THR B CA 1
ATOM 1659 C C . THR B 1 36 ? -2.02503 -11.83449 -10.25664 1.000 16.28544 87 THR B C 1
ATOM 1660 O O . THR B 1 36 ? -2.68069 -11.17511 -9.45013 1.000 20.69225 87 THR B O 1
ATOM 1664 N N . LEU B 1 37 ? -1.64957 -13.08514 -10.00735 1.000 14.13169 88 LEU B N 1
ATOM 1665 C CA . LEU B 1 37 ? -1.95133 -13.72153 -8.73438 1.000 20.06251 88 LEU B CA 1
ATOM 1666 C C . LEU B 1 37 ? -0.86177 -13.51376 -7.70031 1.000 21.03649 88 LEU B C 1
ATOM 1667 O O . LEU B 1 37 ? -1.02289 -13.95169 -6.55671 1.000 26.09914 88 LEU B O 1
ATOM 1672 N N . GLU B 1 38 ? 0.23388 -12.84947 -8.06572 1.000 17.66211 89 GLU B N 1
ATOM 1673 C CA . GLU B 1 38 ? 1.38265 -12.73856 -7.17069 1.000 19.35100 89 GLU B CA 1
ATOM 1674 C C . GLU B 1 38 ? 1.81422 -11.29345 -6.99881 1.000 19.75755 89 GLU B C 1
ATOM 1675 O O . GLU B 1 38 ? 2.33006 -10.91007 -5.95079 1.000 18.48855 89 GLU B O 1
ATOM 1681 N N . HIS B 1 39 ? 1.63841 -10.49750 -8.04032 1.000 17.45996 90 HIS B N 1
ATOM 1682 C CA . HIS B 1 39 ? 2.15065 -9.14543 -8.09467 1.000 19.87766 90 HIS B CA 1
ATOM 1683 C C . HIS B 1 39 ? 0.97022 -8.21167 -8.32530 1.000 18.15457 90 HIS B C 1
ATOM 1684 O O . HIS B 1 39 ? -0.15724 -8.65489 -8.56173 1.000 34.05760 90 HIS B O 1
ATOM 1691 N N . GLY B 1 40 ? 1.21870 -6.90823 -8.27282 1.000 26.36465 91 GLY B N 1
ATOM 1692 C CA . GLY B 1 40 ? 0.16421 -5.96828 -8.61393 1.000 23.83598 91 GLY B CA 1
ATOM 1693 C C . GLY B 1 40 ? -0.33272 -6.19129 -10.02968 1.000 25.83872 91 GLY B C 1
ATOM 1694 O O . GLY B 1 40 ? 0.41521 -6.62573 -10.90606 1.000 24.16483 91 GLY B O 1
ATOM 1695 N N . THR B 1 41 ? -1.62141 -5.91344 -10.25504 1.000 18.39684 92 THR B N 1
ATOM 1696 C CA . THR B 1 41 ? -2.24850 -6.12738 -11.56616 1.000 15.83658 92 THR B CA 1
ATOM 1697 C C . THR B 1 41 ? -2.23585 -4.80016 -12.30909 1.000 17.68669 92 THR B C 1
ATOM 1698 O O . THR B 1 41 ? -3.07390 -3.93398 -12.06133 1.000 21.13763 92 THR B O 1
ATOM 1702 N N . SER B 1 42 ? -1.24954 -4.62386 -13.18641 1.000 15.05568 93 SER B N 1
ATOM 1703 C CA . SER B 1 42 ? -1.19102 -3.43576 -14.02193 1.000 16.36845 93 SER B CA 1
ATOM 1704 C C . SER B 1 42 ? -0.14418 -3.67037 -15.08933 1.000 16.18577 93 SER B C 1
ATOM 1705 O O . SER B 1 42 ? 0.82070 -4.41592 -14.88001 1.000 13.85585 93 SER B O 1
ATOM 1708 N N . LEU B 1 43 ? -0.36328 -3.04200 -16.24301 1.000 11.96521 94 LEU B N 1
ATOM 1709 C CA . LEU B 1 43 ? 0.62339 -3.10235 -17.31206 1.000 11.47110 94 LEU B CA 1
ATOM 1710 C C . LEU B 1 43 ? 1.96934 -2.56051 -16.83528 1.000 13.04314 94 LEU B C 1
ATOM 1711 O O . LEU B 1 43 ? 3.02467 -3.10252 -17.18063 1.000 12.75417 94 LEU B O 1
ATOM 1716 N N . LYS B 1 44 ? 1.94275 -1.48158 -16.04851 1.000 15.95280 95 LYS B N 1
ATOM 1717 C CA . LYS B 1 44 ? 3.17051 -0.90405 -15.51052 1.000 16.67071 95 LYS B CA 1
ATOM 1718 C C . LYS B 1 44 ? 3.97239 -1.93758 -14.72637 1.000 15.21121 95 LYS B C 1
ATOM 1719 O O . LYS B 1 44 ? 5.18632 -2.07490 -14.92301 1.000 13.76842 95 LYS B O 1
ATOM 1725 N N . THR B 1 45 ? 3.31133 -2.69381 -13.84448 1.000 14.12313 96 THR B N 1
ATOM 1726 C CA . THR B 1 45 ? 4.03776 -3.70930 -13.09004 1.000 14.51377 96 THR B CA 1
ATOM 1727 C C . THR B 1 45 ? 4.58082 -4.78801 -14.01333 1.000 13.16698 96 THR B C 1
ATOM 1728 O O . THR B 1 45 ? 5.70678 -5.26866 -13.82511 1.000 16.46848 96 THR B O 1
ATOM 1732 N N A LEU B 1 46 ? 3.80695 -5.17495 -15.03335 0.527 13.75971 97 LEU B N 1
ATOM 1733 N N B LEU B 1 46 ? 3.80862 -5.17348 -15.03317 0.473 13.75991 97 LEU B N 1
ATOM 1734 C CA A LEU B 1 46 ? 4.30994 -6.13115 -16.01386 0.527 14.97577 97 LEU B CA 1
ATOM 1735 C CA B LEU B 1 46 ? 4.31626 -6.13527 -16.00365 0.473 14.94558 97 LEU B CA 1
ATOM 1736 C C A LEU B 1 46 ? 5.57391 -5.60600 -16.68570 0.527 13.67997 97 LEU B C 1
ATOM 1737 C C B LEU B 1 46 ? 5.56907 -5.60948 -16.69668 0.473 13.69908 97 LEU B C 1
ATOM 1738 O O A LEU B 1 46 ? 6.55949 -6.33812 -16.83661 0.527 14.09192 97 LEU B O 1
ATOM 1739 O O B LEU B 1 46 ? 6.54615 -6.34866 -16.86832 0.473 14.14662 97 LEU B O 1
ATOM 1748 N N . TYR B 1 47 ? 5.56328 -4.33350 -17.09623 1.000 15.36641 98 TYR B N 1
ATOM 1749 C CA . TYR B 1 47 ? 6.74282 -3.75349 -17.74271 1.000 14.46252 98 TYR B CA 1
ATOM 1750 C C . TYR B 1 47 ? 7.94196 -3.78004 -16.80703 1.000 17.46248 98 TYR B C 1
ATOM 1751 O O . TYR B 1 47 ? 9.05389 -4.14019 -17.20789 1.000 14.42163 98 TYR B O 1
ATOM 1760 N N . ARG B 1 48 ? 7.73630 -3.37162 -15.55433 1.000 14.48835 99 ARG B N 1
ATOM 1761 C CA . ARG B 1 48 ? 8.85402 -3.29738 -14.62237 1.000 13.96601 99 ARG B CA 1
ATOM 1762 C C . ARG B 1 48 ? 9.39177 -4.69103 -14.28942 1.000 17.60703 99 ARG B C 1
ATOM 1763 O O . ARG B 1 48 ? 10.60938 -4.88222 -14.20279 1.000 15.69331 99 ARG B O 1
ATOM 1771 N N . LYS B 1 49 ? 8.50562 -5.68026 -14.11488 1.000 16.54403 100 LYS B N 1
ATOM 1772 C CA . LYS B 1 49 ? 8.96918 -7.05349 -13.90497 1.000 20.97873 100 LYS B CA 1
ATOM 1773 C C . LYS B 1 49 ? 9.69486 -7.59419 -15.12619 1.000 20.01312 100 LYS B C 1
ATOM 1774 O O . LYS B 1 49 ? 10.60768 -8.41881 -14.99775 1.000 21.76831 100 LYS B O 1
ATOM 1780 N N . SER B 1 50 ? 9.30944 -7.14848 -16.31767 1.000 15.57000 101 SER B N 1
ATOM 1781 C CA . SER B 1 50 ? 9.91784 -7.66794 -17.52543 1.000 14.54502 101 SER B CA 1
ATOM 1782 C C . SER B 1 50 ? 11.28785 -7.07173 -17.79411 1.000 19.34637 101 SER B C 1
ATOM 1783 O O . SER B 1 50 ? 12.02669 -7.62603 -18.61100 1.000 17.26525 101 SER B O 1
ATOM 1786 N N . ALA B 1 51 ? 11.63597 -5.96883 -17.12657 1.000 15.92791 102 ALA B N 1
ATOM 1787 C CA . ALA B 1 51 ? 12.86468 -5.24362 -17.43410 1.000 18.12969 102 ALA B CA 1
ATOM 1788 C C . ALA B 1 51 ? 14.12233 -5.98305 -17.01114 1.000 21.67932 102 ALA B C 1
ATOM 1789 O O . ALA B 1 51 ? 15.21221 -5.59712 -17.43748 1.000 25.67884 102 ALA B O 1
ATOM 1791 N N A SER B 1 52 ? 14.01046 -7.02703 -16.19666 0.663 17.80144 103 SER B N 1
ATOM 1792 N N B SER B 1 52 ? 14.00883 -7.02264 -16.19101 0.337 17.91759 103 SER B N 1
ATOM 1793 C CA A SER B 1 52 ? 15.17475 -7.80370 -15.79042 0.663 18.51723 103 SER B CA 1
ATOM 1794 C CA B SER B 1 52 ? 15.16707 -7.80515 -15.78702 0.337 18.60053 103 SER B CA 1
ATOM 1795 C C A SER B 1 52 ? 15.36878 -9.06560 -16.62015 0.663 18.66931 103 SER B C 1
ATOM 1796 C C B SER B 1 52 ? 15.24271 -9.14843 -16.49747 0.337 18.60814 103 SER B C 1
ATOM 1797 O O A SER B 1 52 ? 16.35293 -9.78121 -16.41490 0.663 18.38286 103 SER B O 1
ATOM 1798 O O B SER B 1 52 ? 16.01009 -10.01822 -16.07561 0.337 19.66246 103 SER B O 1
ATOM 1803 N N . LEU B 1 53 ? 14.47835 -9.33824 -17.56856 1.000 16.21792 104 LEU B N 1
ATOM 1804 C CA . LEU B 1 53 ? 14.46743 -10.61321 -18.26775 1.000 15.94684 104 LEU B CA 1
ATOM 1805 C C . LEU B 1 53 ? 15.42508 -10.59487 -19.44360 1.000 18.39471 104 LEU B C 1
ATOM 1806 O O . LEU B 1 53 ? 15.47042 -9.62629 -20.20844 1.000 17.43691 104 LEU B O 1
ATOM 1811 N N . ASP B 1 54 ? 16.17006 -11.68590 -19.58691 1.000 17.23851 105 ASP B N 1
ATOM 1812 C CA . ASP B 1 54 ? 17.12186 -11.87666 -20.67245 1.000 15.36426 105 ASP B CA 1
ATOM 1813 C C . ASP B 1 54 ? 16.74853 -13.14212 -21.42904 1.000 16.57320 105 ASP B C 1
ATOM 1814 O O . ASP B 1 54 ? 17.54211 -14.08790 -21.51996 1.000 18.15558 105 ASP B O 1
ATOM 1819 N N . SER B 1 55 ? 15.54704 -13.14647 -21.98730 1.000 15.16864 106 SER B N 1
ATOM 1820 C CA . SER B 1 55 ? 14.86415 -14.35760 -22.41109 1.000 13.43954 106 SER B CA 1
ATOM 1821 C C . SER B 1 55 ? 13.65828 -14.01587 -23.27660 1.000 16.45110 106 SER B C 1
ATOM 1822 O O . SER B 1 55 ? 13.03582 -12.96209 -23.07731 1.000 16.09141 106 SER B O 1
ATOM 1825 N N . PRO B 1 56 ? 13.28420 -14.87709 -24.22486 1.000 12.98202 107 PRO B N 1
ATOM 1826 C CA . PRO B 1 56 ? 11.92365 -14.82449 -24.76987 1.000 15.54924 107 PRO B CA 1
ATOM 1827 C C . PRO B 1 56 ? 10.92579 -15.02858 -23.64311 1.000 15.19102 107 PRO B C 1
ATOM 1828 O O . PRO B 1 56 ? 11.28020 -15.46088 -22.54717 1.000 15.11133 107 PRO B O 1
ATOM 1832 N N . VAL B 1 57 ? 9.65427 -14.72338 -23.90505 1.000 14.13999 108 VAL B N 1
ATOM 1833 C CA . VAL B 1 57 ? 8.65476 -14.86627 -22.85505 1.000 15.62368 108 VAL B CA 1
ATOM 1834 C C . VAL B 1 57 ? 7.41450 -15.55175 -23.40242 1.000 17.41555 108 VAL B C 1
ATOM 1835 O O . VAL B 1 57 ? 7.13714 -15.53647 -24.60608 1.000 15.63200 108 VAL B O 1
ATOM 1839 N N . LEU B 1 58 ? 6.66797 -16.16052 -22.48271 1.000 14.69562 109 LEU B N 1
ATOM 1840 C CA . LEU B 1 58 ? 5.42632 -16.86410 -22.79037 1.000 13.41702 109 LEU B CA 1
ATOM 1841 C C . LEU B 1 58 ? 4.29960 -16.22108 -21.99303 1.000 18.75630 109 LEU B C 1
ATOM 1842 O O . LEU B 1 58 ? 4.27939 -16.29677 -20.75738 1.000 17.65822 109 LEU B O 1
ATOM 1847 N N . LEU B 1 59 ? 3.36624 -15.60251 -22.70394 1.000 15.66233 110 LEU B N 1
ATOM 1848 C CA . LEU B 1 59 ? 2.21124 -14.96066 -22.10094 1.000 12.43054 110 LEU B CA 1
ATOM 1849 C C . LEU B 1 59 ? 1.05552 -15.95435 -22.03446 1.000 16.99955 110 LEU B C 1
ATOM 1850 O O . LEU B 1 59 ? 0.71241 -16.58317 -23.04341 1.000 13.96349 110 LEU B O 1
ATOM 1855 N N . VAL B 1 60 ? 0.48029 -16.11614 -20.84024 1.000 12.31833 111 VAL B N 1
ATOM 1856 C CA . VAL B 1 60 ? -0.64472 -17.01948 -20.60091 1.000 14.85712 111 VAL B CA 1
ATOM 1857 C C . VAL B 1 60 ? -1.77775 -16.20992 -19.98696 1.000 16.91226 111 VAL B C 1
ATOM 1858 O O . VAL B 1 60 ? -1.63065 -15.65863 -18.89052 1.000 15.68889 111 VAL B O 1
ATOM 1862 N N . ILE B 1 61 ? -2.90999 -16.15524 -20.67672 1.000 12.56121 112 ILE B N 1
ATOM 1863 C CA . ILE B 1 61 ? -4.06544 -15.39306 -20.22201 1.000 16.17669 112 ILE B CA 1
ATOM 1864 C C . ILE B 1 61 ? -5.19862 -16.36303 -19.94762 1.000 17.66280 112 ILE B C 1
ATOM 1865 O O . ILE B 1 61 ? -5.45785 -17.26348 -20.75215 1.000 14.09760 112 ILE B O 1
ATOM 1870 N N . LYS B 1 62 ? -5.88009 -16.17671 -18.81894 1.000 14.62097 113 LYS B N 1
ATOM 1871 C CA . LYS B 1 62 ? -7.15701 -16.83370 -18.56711 1.000 15.71454 113 LYS B CA 1
ATOM 1872 C C . LYS B 1 62 ? -8.23824 -15.76098 -18.51819 1.000 15.37916 113 LYS B C 1
ATOM 1873 O O . LYS B 1 62 ? -8.14909 -14.83449 -17.70503 1.000 17.33640 113 LYS B O 1
ATOM 1879 N N . ASP B 1 63 ? -9.25397 -15.86910 -19.38371 1.000 15.43358 114 ASP B N 1
ATOM 1880 C CA . ASP B 1 63 ? -10.26362 -14.82353 -19.37818 1.000 14.99040 114 ASP B CA 1
ATOM 1881 C C . ASP B 1 63 ? -11.42815 -15.22635 -18.47791 1.000 16.38139 114 ASP B C 1
ATOM 1882 O O . ASP B 1 63 ? -11.42139 -16.27784 -17.83032 1.000 16.44434 114 ASP B O 1
ATOM 1887 N N . MET B 1 64 ? -12.44307 -14.36974 -18.43052 1.000 14.62376 115 MET B N 1
ATOM 1888 C CA . MET B 1 64 ? -13.59338 -14.62651 -17.57392 1.000 16.97193 115 MET B CA 1
ATOM 1889 C C . MET B 1 64 ? -14.49617 -15.73000 -18.10582 1.000 20.11185 115 MET B C 1
ATOM 1890 O O . MET B 1 64 ? -15.41813 -16.13785 -17.39214 1.000 21.99452 115 MET B O 1
ATOM 1895 N N . ASP B 1 65 ? -14.26131 -16.22583 -19.32226 1.000 19.49177 116 ASP B N 1
ATOM 1896 C CA . ASP B 1 65 ? -14.90396 -17.45831 -19.77908 1.000 20.02301 116 ASP B CA 1
ATOM 1897 C C . ASP B 1 65 ? -14.07489 -18.69483 -19.45395 1.000 18.43824 116 ASP B C 1
ATOM 1898 O O . ASP B 1 65 ? -14.42280 -19.79309 -19.90065 1.000 17.84714 116 ASP B O 1
ATOM 1903 N N . ASN B 1 66 ? -13.00032 -18.53147 -18.67746 1.000 19.33844 117 ASN B N 1
ATOM 1904 C CA . ASN B 1 66 ? -12.04477 -19.57850 -18.31165 1.000 16.16816 117 ASN B CA 1
ATOM 1905 C C . ASN B 1 66 ? -11.24762 -20.08646 -19.50258 1.000 19.70789 117 ASN B C 1
ATOM 1906 O O . ASN B 1 66 ? -10.67063 -21.17345 -19.44435 1.000 21.70083 117 ASN B O 1
ATOM 1911 N N . GLN B 1 67 ? -11.19373 -19.31758 -20.58491 1.000 18.08012 118 GLN B N 1
ATOM 1912 C CA . GLN B 1 67 ? -10.41559 -19.70740 -21.75099 1.000 16.22747 118 GLN B CA 1
ATOM 1913 C C . GLN B 1 67 ? -8.96439 -19.30216 -21.56869 1.000 17.47818 118 GLN B C 1
ATOM 1914 O O . GLN B 1 67 ? -8.66944 -18.26615 -20.97499 1.000 18.17967 118 GLN B O 1
ATOM 1920 N N . ILE B 1 68 ? -8.06336 -20.12957 -22.08550 1.000 13.31660 119 ILE B N 1
ATOM 1921 C CA . ILE B 1 68 ? -6.62279 -19.93821 -21.96294 1.000 12.37995 119 ILE B CA 1
ATOM 1922 C C . ILE B 1 68 ? -6.07006 -19.66269 -23.35235 1.000 11.95299 119 ILE B C 1
ATOM 1923 O O . ILE B 1 68 ? -6.33761 -20.42420 -24.28937 1.000 13.42214 119 ILE B O 1
ATOM 1928 N N . PHE B 1 69 ? -5.33126 -18.56568 -23.49071 1.000 16.44118 120 PHE B N 1
ATOM 1929 C CA . PHE B 1 69 ? -4.71054 -18.19769 -24.75839 1.000 17.23672 120 PHE B CA 1
ATOM 1930 C C . PHE B 1 69 ? -3.57331 -17.23146 -24.45355 1.000 15.39343 120 PHE B C 1
ATOM 1931 O O . PHE B 1 69 ? -3.37991 -16.80362 -23.31303 1.000 14.57775 120 PHE B O 1
ATOM 1939 N N . GLY B 1 70 ? -2.81710 -16.88858 -25.48312 1.000 12.74218 121 GLY B N 1
ATOM 1940 C CA . GLY B 1 70 ? -1.73495 -15.94196 -25.25765 1.000 11.12656 121 GLY B CA 1
ATOM 1941 C C . GLY B 1 70 ? -0.75684 -15.90478 -26.40975 1.000 14.87725 121 GLY B C 1
ATOM 1942 O O . GLY B 1 70 ? -1.13906 -16.05021 -27.57797 1.000 12.75316 121 GLY B O 1
ATOM 1943 N N . ALA B 1 71 ? 0.50749 -15.66699 -26.06767 1.000 12.97045 122 ALA B N 1
ATOM 1944 C CA . ALA B 1 71 ? 1.52663 -15.46134 -27.08265 1.000 11.53904 122 ALA B CA 1
ATOM 1945 C C . ALA B 1 71 ? 2.86981 -15.97038 -26.58985 1.000 15.84478 122 ALA B C 1
ATOM 1946 O O . ALA B 1 71 ? 3.13673 -16.01562 -25.38072 1.000 13.82459 122 ALA B O 1
ATOM 1948 N N . TYR B 1 72 ? 3.70520 -16.36177 -27.55190 1.000 18.81715 123 TYR B N 1
ATOM 1949 C CA . TYR B 1 72 ? 5.14005 -16.54628 -27.35800 1.000 15.63841 123 TYR B CA 1
ATOM 1950 C C . TYR B 1 72 ? 5.83589 -15.36421 -28.01726 1.000 15.44572 123 TYR B C 1
ATOM 1951 O O . TYR B 1 72 ? 5.65353 -15.12450 -29.21336 1.000 13.97249 123 TYR B O 1
ATOM 1960 N N . ALA B 1 73 ? 6.59686 -14.60355 -27.24170 1.000 11.28232 124 ALA B N 1
ATOM 1961 C CA . ALA B 1 73 ? 7.21239 -13.38909 -27.74977 1.000 13.79698 124 ALA B CA 1
ATOM 1962 C C . ALA B 1 73 ? 8.72411 -13.54218 -27.71556 1.000 16.05895 124 ALA B C 1
ATOM 1963 O O . ALA B 1 73 ? 9.27859 -14.06620 -26.74878 1.000 14.71582 124 ALA B O 1
ATOM 1965 N N . THR B 1 74 ? 9.38723 -13.09242 -28.78560 1.000 13.79833 125 THR B N 1
ATOM 1966 C CA . THR B 1 74 ? 10.83547 -13.24707 -28.89696 1.000 14.49472 125 THR B CA 1
ATOM 1967 C C . THR B 1 74 ? 11.60406 -12.28422 -28.00113 1.000 15.05986 125 THR B C 1
ATOM 1968 O O . THR B 1 74 ? 12.81085 -12.48606 -27.79147 1.000 16.03643 125 THR B O 1
ATOM 1972 N N . HIS B 1 75 ? 10.93970 -11.26070 -27.46229 1.000 14.10203 126 HIS B N 1
ATOM 1973 C CA . HIS B 1 75 ? 11.55524 -10.21929 -26.64555 1.000 16.96624 126 HIS B CA 1
ATOM 1974 C C . HIS B 1 75 ? 10.66319 -9.97476 -25.43737 1.000 17.08165 126 HIS B C 1
ATOM 1975 O O . HIS B 1 75 ? 9.43221 -10.00722 -25.57309 1.000 12.96764 126 HIS B O 1
ATOM 1982 N N . PRO B 1 76 ? 11.24107 -9.70137 -24.26356 1.000 14.26087 127 PRO B N 1
ATOM 1983 C CA . PRO B 1 76 ? 10.41680 -9.34460 -23.09867 1.000 11.43721 127 PRO B CA 1
ATOM 1984 C C . PRO B 1 76 ? 9.56030 -8.12837 -23.40908 1.000 12.92553 127 PRO B C 1
ATOM 1985 O O . PRO B 1 76 ? 9.94100 -7.25980 -24.20099 1.000 14.70532 127 PRO B O 1
ATOM 1989 N N . PHE B 1 77 ? 8.38651 -8.08034 -22.78449 1.000 13.96223 128 PHE B N 1
ATOM 1990 C CA . PHE B 1 77 ? 7.43717 -7.00363 -23.04040 1.000 15.48896 128 PHE B CA 1
ATOM 1991 C C . PHE B 1 77 ? 7.95957 -5.69472 -22.47306 1.000 14.43216 128 PHE B C 1
ATOM 1992 O O . PHE B 1 77 ? 8.24254 -5.59964 -21.27424 1.000 15.10854 128 PHE B O 1
ATOM 2000 N N . LYS B 1 78 ? 8.02996 -4.67498 -23.32173 1.000 12.40776 129 LYS B N 1
ATOM 2001 C CA . LYS B 1 78 ? 8.57083 -3.38188 -22.95592 1.000 15.82647 129 LYS B CA 1
ATOM 2002 C C . LYS B 1 78 ? 7.76595 -2.29312 -23.63765 1.000 16.36900 129 LYS B C 1
ATOM 2003 O O . LYS B 1 78 ? 7.13366 -2.51056 -24.67880 1.000 13.63766 129 LYS B O 1
ATOM 2009 N N . PHE B 1 79 ? 7.80450 -1.11565 -23.02190 1.000 14.37779 130 PHE B N 1
ATOM 2010 C CA . PHE B 1 79 ? 7.30750 0.09116 -23.65456 1.000 13.76386 130 PHE B CA 1
ATOM 2011 C C . PHE B 1 79 ? 8.06738 0.34494 -24.94662 1.000 14.84710 130 PHE B C 1
ATOM 2012 O O . PHE B 1 79 ? 9.29283 0.18793 -24.99745 1.000 13.98342 130 PHE B O 1
ATOM 2020 N N . SER B 1 80 ? 7.34166 0.76416 -25.98557 1.000 11.52951 131 SER B N 1
ATOM 2021 C CA . SER B 1 80 ? 7.96325 1.04779 -27.27532 1.000 17.12149 131 SER B CA 1
ATOM 2022 C C . SER B 1 80 ? 7.22235 2.18308 -27.97134 1.000 13.41093 131 SER B C 1
ATOM 2023 O O . SER B 1 80 ? 6.08152 2.50046 -27.63427 1.000 16.84891 131 SER B O 1
ATOM 2026 N N . ASP B 1 81 ? 7.88991 2.80716 -28.94360 1.000 12.52486 132 ASP B N 1
ATOM 2027 C CA . ASP B 1 81 ? 7.24255 3.78122 -29.81635 1.000 13.45497 132 ASP B CA 1
ATOM 2028 C C . ASP B 1 81 ? 7.17407 3.29283 -31.25871 1.000 14.99105 132 ASP B C 1
ATOM 2029 O O . ASP B 1 81 ? 6.88840 4.08091 -32.17031 1.000 14.89048 132 ASP B O 1
ATOM 2034 N N . HIS B 1 82 ? 7.45562 2.01279 -31.47285 1.000 15.02801 133 HIS B N 1
ATOM 2035 C CA . HIS B 1 82 ? 7.27795 1.31733 -32.73984 1.000 20.71356 133 HIS B CA 1
ATOM 2036 C C . HIS B 1 82 ? 7.29293 -0.16835 -32.42556 1.000 17.64633 133 HIS B C 1
ATOM 2037 O O . HIS B 1 82 ? 7.73629 -0.58278 -31.35320 1.000 14.71027 133 HIS B O 1
ATOM 2044 N N . TYR B 1 83 ? 6.80149 -0.96890 -33.36881 1.000 14.73635 134 TYR B N 1
ATOM 2045 C CA . TYR B 1 83 ? 6.73946 -2.40837 -33.14963 1.000 10.78451 134 TYR B CA 1
ATOM 2046 C C . TYR B 1 83 ? 8.13454 -3.01868 -33.02047 1.000 17.54135 134 TYR B C 1
ATOM 2047 O O . TYR B 1 83 ? 9.10718 -2.54993 -33.62394 1.000 18.31592 134 TYR B O 1
ATOM 2056 N N . TYR B 1 84 ? 8.21885 -4.08667 -32.22901 1.000 12.68169 135 TYR B N 1
ATOM 2057 C CA . TYR B 1 84 ? 9.43982 -4.87288 -32.07448 1.000 15.51615 135 TYR B CA 1
ATOM 2058 C C . TYR B 1 84 ? 9.04494 -6.34869 -32.07533 1.000 14.96794 135 TYR B C 1
ATOM 2059 O O . TYR B 1 84 ? 7.90535 -6.70239 -32.39167 1.000 16.53574 135 TYR B O 1
ATOM 2068 N N . GLY B 1 85 ? 9.98930 -7.21321 -31.72111 1.000 14.01361 136 GLY B N 1
ATOM 2069 C CA . GLY B 1 85 ? 9.82542 -8.64611 -31.87259 1.000 11.31158 136 GLY B CA 1
ATOM 2070 C C . GLY B 1 85 ? 10.23335 -9.12297 -33.25773 1.000 16.56595 136 GLY B C 1
ATOM 2071 O O . GLY B 1 85 ? 10.34858 -8.34982 -34.20512 1.000 16.55709 136 GLY B O 1
ATOM 2072 N N . THR B 1 86 ? 10.48111 -10.43204 -33.37172 1.000 12.32357 137 THR B N 1
ATOM 2073 C CA . THR B 1 86 ? 10.87751 -11.02166 -34.65402 1.000 11.89895 137 THR B CA 1
ATOM 2074 C C . THR B 1 86 ? 10.09223 -12.31245 -34.89331 1.000 14.87154 137 THR B C 1
ATOM 2075 O O . THR B 1 86 ? 9.20683 -12.68461 -34.11657 1.000 14.24174 137 THR B O 1
ATOM 2079 N N . GLY B 1 87 ? 10.42333 -12.99483 -35.99268 1.000 16.18078 138 GLY B N 1
ATOM 2080 C CA . GLY B 1 87 ? 9.53657 -13.95185 -36.64512 1.000 19.47633 138 GLY B CA 1
ATOM 2081 C C . GLY B 1 87 ? 9.25888 -15.24690 -35.89639 1.000 17.75765 138 GLY B C 1
ATOM 2082 O O . GLY B 1 87 ? 8.40689 -16.01447 -36.35574 1.000 21.26287 138 GLY B O 1
ATOM 2083 N N . GLU B 1 88 ? 9.94466 -15.52652 -34.78492 1.000 15.47375 139 GLU B N 1
ATOM 2084 C CA . GLU B 1 88 ? 9.55288 -16.68127 -33.97705 1.000 16.25107 139 GLU B CA 1
ATOM 2085 C C . GLU B 1 88 ? 8.36809 -16.37367 -33.06188 1.000 17.04591 139 GLU B C 1
ATOM 2086 O O . GLU B 1 88 ? 7.83941 -17.28338 -32.41362 1.000 17.27765 139 GLU B O 1
ATOM 2092 N N . THR B 1 89 ? 7.92283 -15.12454 -33.01284 1.000 17.01628 140 THR B N 1
ATOM 2093 C CA . THR B 1 89 ? 6.76593 -14.76849 -32.20264 1.000 14.57518 140 THR B CA 1
ATOM 2094 C C . THR B 1 89 ? 5.51329 -15.47140 -32.73340 1.000 17.31142 140 THR B C 1
ATOM 2095 O O . THR B 1 89 ? 5.33572 -15.61262 -33.94587 1.000 14.37199 140 THR B O 1
ATOM 2099 N N . PHE B 1 90 ? 4.64935 -15.94471 -31.82922 1.000 13.31081 141 PHE B N 1
ATOM 2100 C CA . PHE B 1 90 ? 3.38964 -16.53156 -32.28631 1.000 12.62451 141 PHE B CA 1
ATOM 2101 C C . PHE B 1 90 ? 2.29282 -16.33607 -31.25269 1.000 15.26023 141 PHE B C 1
ATOM 2102 O O . PHE B 1 90 ? 2.55185 -16.04464 -30.08484 1.000 15.89845 141 PHE B O 1
ATOM 2110 N N . LEU B 1 91 ? 1.05712 -16.47054 -31.72160 1.000 14.58495 142 LEU B N 1
ATOM 2111 C CA . LEU B 1 91 ? -0.12907 -16.46226 -30.87925 1.000 14.21417 142 LEU B CA 1
ATOM 2112 C C . LEU B 1 91 ? -0.62279 -17.89110 -30.70887 1.000 12.55675 142 LEU B C 1
ATOM 2113 O O . LEU B 1 91 ? -0.34916 -18.76756 -31.52801 1.000 13.96685 142 LEU B O 1
ATOM 2118 N N . TYR B 1 92 ? -1.32026 -18.14031 -29.60702 1.000 12.21619 143 TYR B N 1
ATOM 2119 C CA . TYR B 1 92 ? -1.92953 -19.45687 -29.46125 1.000 13.30772 143 TYR B CA 1
ATOM 2120 C C . TYR B 1 92 ? -3.23593 -19.32210 -28.69952 1.000 13.83429 143 TYR B C 1
ATOM 2121 O O . TYR B 1 92 ? -3.48090 -18.33098 -28.00737 1.000 12.80870 143 TYR B O 1
ATOM 2130 N N . THR B 1 93 ? -4.06973 -20.34717 -28.82087 1.000 14.85960 144 THR B N 1
ATOM 2131 C CA . THR B 1 93 ? -5.23733 -20.45181 -27.96531 1.000 12.94751 144 THR B CA 1
ATOM 2132 C C . THR B 1 93 ? -5.48171 -21.92108 -27.67579 1.000 16.82502 144 THR B C 1
ATOM 2133 O O . THR B 1 93 ? -5.02836 -22.80524 -28.41074 1.000 16.28604 144 THR B O 1
ATOM 2137 N N . PHE B 1 94 ? -6.18477 -22.16989 -26.57429 1.000 15.89596 145 PHE B N 1
ATOM 2138 C CA . PHE B 1 94 ? -6.73666 -23.48119 -26.27910 1.000 17.69588 145 PHE B CA 1
ATOM 2139 C C . PHE B 1 94 ? -8.24230 -23.53015 -26.47752 1.000 17.85689 145 PHE B C 1
ATOM 2140 O O . PHE B 1 94 ? -8.85517 -24.56360 -26.19968 1.000 20.91054 145 PHE B O 1
ATOM 2148 N N . SER B 1 95 ? -8.85557 -22.44457 -26.94845 1.000 19.04945 146 SER B N 1
ATOM 2149 C CA . SER B 1 95 ? -10.30732 -22.36266 -27.04724 1.000 19.72804 146 SER B CA 1
ATOM 2150 C C . SER B 1 95 ? -10.71091 -22.03610 -28.47972 1.000 15.33579 146 SER B C 1
ATOM 2151 O O . SER B 1 95 ? -10.31653 -20.97875 -29.00247 1.000 18.77648 146 SER B O 1
ATOM 2154 N N . PRO B 1 96 ? -11.50484 -22.88058 -29.15533 1.000 16.37638 147 PRO B N 1
ATOM 2155 C CA . PRO B 1 96 ? -12.12959 -24.09273 -28.62680 1.000 17.89991 147 PRO B CA 1
ATOM 2156 C C . PRO B 1 96 ? -11.17302 -25.27429 -28.46693 1.000 22.12425 147 PRO B C 1
ATOM 2157 O O . PRO B 1 96 ? -11.48074 -26.19391 -27.71477 1.000 22.48838 147 PRO B O 1
ATOM 2161 N N . HIS B 1 97 ? -10.04419 -25.24457 -29.16981 1.000 19.70902 148 HIS B N 1
ATOM 2162 C CA . HIS B 1 97 ? -9.04462 -26.30361 -29.11240 1.000 19.25124 148 HIS B CA 1
ATOM 2163 C C . HIS B 1 97 ? -7.66583 -25.68203 -29.30202 1.000 18.23399 148 HIS B C 1
ATOM 2164 O O . HIS B 1 97 ? -7.54018 -24.54836 -29.76574 1.000 20.44322 148 HIS B O 1
ATOM 2171 N N . PHE B 1 98 ? -6.62671 -26.43142 -28.92699 1.000 20.88758 149 PHE B N 1
ATOM 2172 C CA . PHE B 1 98 ? -5.26792 -25.90407 -29.01042 1.000 19.51013 149 PHE B CA 1
ATOM 2173 C C . PHE B 1 98 ? -4.89265 -25.63322 -30.45671 1.000 24.47877 149 PHE B C 1
ATOM 2174 O O . PHE B 1 98 ? -4.95289 -26.53275 -31.30179 1.000 18.49452 149 PHE B O 1
ATOM 2182 N N . LYS B 1 99 ? -4.50847 -24.39191 -30.73383 1.000 18.09174 150 LYS B N 1
ATOM 2183 C CA . LYS B 1 99 ? -4.01129 -23.98806 -32.04192 1.000 21.88835 150 LYS B CA 1
ATOM 2184 C C . LYS B 1 99 ? -2.92706 -22.93866 -31.86151 1.000 20.02216 150 LYS B C 1
ATOM 2185 O O . LYS B 1 99 ? -3.01404 -22.08677 -30.97025 1.000 17.28237 150 LYS B O 1
ATOM 2191 N N . VAL B 1 100 ? -1.90868 -23.00264 -32.71990 1.000 17.64829 151 VAL B N 1
ATOM 2192 C CA . VAL B 1 100 ? -0.81576 -22.04139 -32.74982 1.000 18.15964 151 VAL B CA 1
ATOM 2193 C C . VAL B 1 100 ? -0.89294 -21.28992 -34.07056 1.000 15.92215 151 VAL B C 1
ATOM 2194 O O . VAL B 1 100 ? -1.18081 -21.88223 -35.11820 1.000 16.28487 151 VAL B O 1
ATOM 2198 N N . PHE B 1 101 ? -0.66758 -19.98241 -34.01773 1.000 16.65554 152 PHE B N 1
ATOM 2199 C CA . PHE B 1 101 ? -0.74490 -19.11901 -35.19537 1.000 16.59720 152 PHE B CA 1
ATOM 2200 C C . PHE B 1 101 ? 0.60832 -18.44343 -35.37420 1.000 15.79741 152 PHE B C 1
ATOM 2201 O O . PHE B 1 101 ? 0.92048 -17.46679 -34.68078 1.000 16.76143 152 PHE B O 1
ATOM 2209 N N . LYS B 1 102 ? 1.39541 -18.95869 -36.31817 1.000 17.53070 153 LYS B N 1
ATOM 2210 C CA . LYS B 1 102 ? 2.74410 -18.47519 -36.54823 1.000 19.24389 153 LYS B CA 1
ATOM 2211 C C . LYS B 1 102 ? 2.74437 -17.24383 -37.45251 1.000 15.40093 153 LYS B C 1
ATOM 2212 O O . LYS B 1 102 ? 1.75840 -16.91905 -38.12339 1.000 17.01002 153 LYS B O 1
ATOM 2218 N N . TRP B 1 103 ? 3.89605 -16.57332 -37.47092 1.000 14.53815 154 TRP B N 1
ATOM 2219 C CA . TRP B 1 103 ? 4.14623 -15.47189 -38.38891 1.000 19.43807 154 TRP B CA 1
ATOM 2220 C C . TRP B 1 103 ? 3.78937 -15.85989 -39.81744 1.000 20.17353 154 TRP B C 1
ATOM 2221 O O . TRP B 1 103 ? 4.23060 -16.89579 -40.32552 1.000 20.59635 154 TRP B O 1
ATOM 2232 N N . SER B 1 104 ? 2.98432 -15.01549 -40.46114 1.000 16.73375 155 SER B N 1
ATOM 2233 C CA . SER B 1 104 ? 2.54845 -15.26296 -41.83209 1.000 20.51723 155 SER B CA 1
ATOM 2234 C C . SER B 1 104 ? 3.55002 -14.77992 -42.87185 1.000 20.70101 155 SER B C 1
ATOM 2235 O O . SER B 1 104 ? 3.48765 -15.22584 -44.02316 1.000 22.47549 155 SER B O 1
ATOM 2238 N N . GLY B 1 105 ? 4.45150 -13.87430 -42.49864 1.000 23.45753 156 GLY B N 1
ATOM 2239 C CA . GLY B 1 105 ? 5.27754 -13.16991 -43.45313 1.000 24.81788 156 GLY B CA 1
ATOM 2240 C C . GLY B 1 105 ? 4.62958 -11.94644 -44.06730 1.000 27.10831 156 GLY B C 1
ATOM 2241 O O . GLY B 1 105 ? 5.28347 -11.24224 -44.84850 1.000 27.45492 156 GLY B O 1
ATOM 2242 N N . GLU B 1 106 ? 3.37101 -11.65971 -43.73595 1.000 21.22864 157 GLU B N 1
ATOM 2243 C CA . GLU B 1 106 ? 2.66991 -10.57107 -44.40384 1.000 21.94384 157 GLU B CA 1
ATOM 2244 C C . GLU B 1 106 ? 3.06160 -9.20266 -43.86016 1.000 26.94112 157 GLU B C 1
ATOM 2245 O O . GLU B 1 106 ? 3.04731 -8.22259 -44.61120 1.000 26.67125 157 GLU B O 1
ATOM 2251 N N . ASN B 1 107 ? 3.41654 -9.11199 -42.57974 1.000 21.01335 158 ASN B N 1
ATOM 2252 C CA . ASN B 1 107 ? 4.00579 -7.89700 -42.03333 1.000 18.34076 158 ASN B CA 1
ATOM 2253 C C . ASN B 1 107 ? 4.74773 -8.29421 -40.76630 1.000 19.97935 158 ASN B C 1
ATOM 2254 O O . ASN B 1 107 ? 4.67543 -9.44385 -40.33092 1.000 22.05659 158 ASN B O 1
ATOM 2259 N N . SER B 1 108 ? 5.45185 -7.33366 -40.16673 1.000 19.41158 159 SER B N 1
ATOM 2260 C CA . SER B 1 108 ? 6.30726 -7.61126 -39.02064 1.000 17.78148 159 SER B CA 1
ATOM 2261 C C . SER B 1 108 ? 5.86567 -6.85668 -37.77600 1.000 18.74404 159 SER B C 1
ATOM 2262 O O . SER B 1 108 ? 6.69207 -6.44103 -36.96341 1.000 17.31290 159 SER B O 1
ATOM 2265 N N . TYR B 1 109 ? 4.55770 -6.67307 -37.60516 1.000 16.60097 160 TYR B N 1
ATOM 2266 C CA . TYR B 1 109 ? 4.02113 -5.97138 -36.43256 1.000 17.19357 160 TYR B CA 1
ATOM 2267 C C . TYR B 1 109 ? 3.83603 -6.95112 -35.27157 1.000 18.92241 160 TYR B C 1
ATOM 2268 O O . TYR B 1 109 ? 2.72196 -7.22967 -34.82366 1.000 13.78332 160 TYR B O 1
ATOM 2277 N N . PHE B 1 110 ? 4.96116 -7.43496 -34.73856 1.000 15.34087 161 PHE B N 1
ATOM 2278 C CA . PHE B 1 110 ? 4.89060 -8.52145 -33.76339 1.000 12.83005 161 PHE B CA 1
ATOM 2279 C C . PHE B 1 110 ? 4.41830 -8.04869 -32.39111 1.000 13.80030 161 PHE B C 1
ATOM 2280 O O . PHE B 1 110 ? 3.46121 -8.59741 -31.84008 1.000 14.82630 161 PHE B O 1
ATOM 2288 N N . ILE B 1 111 ? 5.09308 -7.05773 -31.81502 1.000 14.70846 162 ILE B N 1
ATOM 2289 C CA . ILE B 1 111 ? 4.87128 -6.64397 -30.42975 1.000 16.21852 162 ILE B CA 1
ATOM 2290 C C . ILE B 1 111 ? 4.91542 -5.12429 -30.35347 1.000 14.74607 162 ILE B C 1
ATOM 2291 O O . ILE B 1 111 ? 5.81346 -4.48604 -30.91438 1.000 14.00485 162 ILE B O 1
ATOM 2296 N N . ASN B 1 112 ? 3.96880 -4.54143 -29.62687 1.000 15.88737 163 ASN B N 1
ATOM 2297 C CA . ASN B 1 112 ? 4.05806 -3.12410 -29.32745 1.000 12.45693 163 ASN B CA 1
ATOM 2298 C C . ASN B 1 112 ? 3.61895 -2.87070 -27.88684 1.000 11.99405 163 ASN B C 1
ATOM 2299 O O . ASN B 1 112 ? 2.57148 -3.36116 -27.45512 1.000 16.66328 163 ASN B O 1
ATOM 2304 N N . GLY B 1 113 ? 4.41985 -2.09834 -27.15832 1.000 13.22994 164 GLY B N 1
ATOM 2305 C CA . GLY B 1 113 ? 4.06278 -1.70010 -25.81220 1.000 11.75443 164 GLY B CA 1
ATOM 2306 C C . GLY B 1 113 ? 3.77265 -0.21564 -25.72084 1.000 12.68717 164 GLY B C 1
ATOM 2307 O O . GLY B 1 113 ? 4.69213 0.60836 -25.67923 1.000 16.08859 164 GLY B O 1
ATOM 2308 N N . ASP B 1 114 ? 2.49596 0.14037 -25.71068 1.000 12.97723 165 ASP B N 1
ATOM 2309 C CA . ASP B 1 114 ? 2.08807 1.52742 -25.56475 1.000 10.95355 165 ASP B CA 1
ATOM 2310 C C . ASP B 1 114 ? 2.07083 1.89406 -24.07865 1.000 15.03303 165 ASP B C 1
ATOM 2311 O O . ASP B 1 114 ? 2.24817 1.04185 -23.20087 1.000 15.68424 165 ASP B O 1
ATOM 2316 N N . ILE B 1 115 ? 1.87968 3.18126 -23.78924 1.000 11.75674 166 ILE B N 1
ATOM 2317 C CA . ILE B 1 115 ? 1.79439 3.56884 -22.38318 1.000 14.96969 166 ILE B CA 1
ATOM 2318 C C . ILE B 1 115 ? 0.56031 2.94843 -21.74596 1.000 20.04872 166 ILE B C 1
ATOM 2319 O O . ILE B 1 115 ? 0.56442 2.61104 -20.55651 1.000 18.81976 166 ILE B O 1
ATOM 2324 N N . SER B 1 116 ? -0.48809 2.74308 -22.53704 1.000 14.60672 167 SER B N 1
ATOM 2325 C CA . SER B 1 116 ? -1.80764 2.37738 -22.04735 1.000 17.08504 167 SER B CA 1
ATOM 2326 C C . SER B 1 116 ? -2.28572 1.00728 -22.51195 1.000 17.72782 167 SER B C 1
ATOM 2327 O O . SER B 1 116 ? -3.43279 0.64401 -22.22906 1.000 15.79908 167 SER B O 1
ATOM 2330 N N . SER B 1 117 ? -1.46169 0.24901 -23.22907 1.000 14.29183 168 SER B N 1
ATOM 2331 C CA . SER B 1 117 ? -1.87203 -1.05790 -23.71586 1.000 14.45325 168 SER B CA 1
ATOM 2332 C C . SER B 1 117 ? -0.63795 -1.81969 -24.16994 1.000 13.29352 168 SER B C 1
ATOM 2333 O O . SER B 1 117 ? 0.38853 -1.23085 -24.51310 1.000 13.56992 168 SER B O 1
ATOM 2336 N N . LEU B 1 118 ? -0.77072 -3.14232 -24.18306 1.000 13.59401 169 LEU B N 1
ATOM 2337 C CA . LEU B 1 118 ? 0.20662 -4.04673 -24.76243 1.000 18.06727 169 LEU B CA 1
ATOM 2338 C C . LEU B 1 118 ? -0.47766 -4.81026 -25.88470 1.000 15.55745 169 LEU B C 1
ATOM 2339 O O . LEU B 1 118 ? -1.59376 -5.30101 -25.70807 1.000 11.96116 169 LEU B O 1
ATOM 2344 N N . GLU B 1 119 ? 0.17567 -4.92168 -27.03713 1.000 11.24150 170 GLU B N 1
ATOM 2345 C CA . GLU B 1 119 ? -0.48710 -5.59038 -28.15078 1.000 13.97989 170 GLU B CA 1
ATOM 2346 C C . GLU B 1 119 ? 0.50859 -6.39801 -28.96321 1.000 12.26798 170 GLU B C 1
ATOM 2347 O O . GLU B 1 119 ? 1.70157 -6.09703 -28.98836 1.000 15.21992 170 GLU B O 1
ATOM 2353 N N . LEU B 1 120 ? 0.00065 -7.45373 -29.59891 1.000 11.80252 171 LEU B N 1
ATOM 2354 C CA . LEU B 1 120 ? 0.75328 -8.24199 -30.56168 1.000 11.63774 171 LEU B CA 1
ATOM 2355 C C . LEU B 1 120 ? -0.04885 -8.35565 -31.84862 1.000 13.45817 171 LEU B C 1
ATOM 2356 O O . LEU B 1 120 ? -1.27322 -8.51061 -31.82194 1.000 14.61911 171 LEU B O 1
ATOM 2361 N N . GLY B 1 121 ? 0.64114 -8.26737 -32.97321 1.000 14.21653 172 GLY B N 1
ATOM 2362 C CA . GLY B 1 121 ? -0.04019 -8.31537 -34.25377 1.000 13.06749 172 GLY B CA 1
ATOM 2363 C C . GLY B 1 121 ? -0.48442 -6.92418 -34.63257 1.000 22.91298 172 GLY B C 1
ATOM 2364 O O . GLY B 1 121 ? -0.69223 -6.06767 -33.76438 1.000 22.28055 172 GLY B O 1
ATOM 2365 N N . GLY B 1 122 ? -0.60442 -6.66721 -35.92402 1.000 18.74761 173 GLY B N 1
ATOM 2366 C CA . GLY B 1 122 ? -1.13688 -5.38284 -36.32970 1.000 17.68128 173 GLY B CA 1
ATOM 2367 C C . GLY B 1 122 ? -1.39906 -5.36742 -37.81561 1.000 19.35956 173 GLY B C 1
ATOM 2368 O O . GLY B 1 122 ? -1.21275 -6.36492 -38.51898 1.000 26.72518 173 GLY B O 1
ATOM 2369 N N . GLY B 1 123 ? -1.81583 -4.21098 -38.28496 1.000 27.30267 174 GLY B N 1
ATOM 2370 C CA . GLY B 1 123 ? -2.16004 -4.07763 -39.68457 1.000 27.59180 174 GLY B CA 1
ATOM 2371 C C . GLY B 1 123 ? -3.65835 -4.16111 -39.90424 1.000 31.14270 174 GLY B C 1
ATOM 2372 O O . GLY B 1 123 ? -4.39927 -4.77061 -39.12545 1.000 29.28513 174 GLY B O 1
ATOM 2373 N N . GLY B 1 124 ? -4.12193 -3.52669 -40.97618 1.000 27.82731 175 GLY B N 1
ATOM 2374 C CA . GLY B 1 124 ? -5.54693 -3.53620 -41.24047 1.000 30.26535 175 GLY B CA 1
ATOM 2375 C C . GLY B 1 124 ? -6.38394 -2.96505 -40.12240 1.000 28.98739 175 GLY B C 1
ATOM 2376 O O . GLY B 1 124 ? -7.57992 -3.25865 -40.04127 1.000 37.87489 175 GLY B O 1
ATOM 2377 N N . GLY B 1 125 ? -5.78075 -2.16267 -39.24474 1.000 33.35807 176 GLY B N 1
ATOM 2378 C CA . GLY B 1 125 ? -6.48518 -1.52905 -38.14996 1.000 42.93100 176 GLY B CA 1
ATOM 2379 C C . GLY B 1 125 ? -6.83887 -2.42755 -36.98623 1.000 37.66944 176 GLY B C 1
ATOM 2380 O O . GLY B 1 125 ? -7.63673 -2.02045 -36.13675 1.000 39.96302 176 GLY B O 1
ATOM 2381 N N . ARG B 1 126 ? -6.27754 -3.63079 -36.90975 1.000 26.06311 177 ARG B N 1
ATOM 2382 C CA . ARG B 1 126 ? -6.65068 -4.59381 -35.88635 1.000 20.46688 177 ARG B CA 1
ATOM 2383 C C . ARG B 1 126 ? -5.40086 -5.12644 -35.20631 1.000 30.04674 177 ARG B C 1
ATOM 2384 O O . ARG B 1 126 ? -4.31381 -5.13998 -35.79390 1.000 28.16766 177 ARG B O 1
ATOM 2392 N N . PHE B 1 127 ? -5.56566 -5.56207 -33.95933 1.000 19.95068 178 PHE B N 1
ATOM 2393 C CA . PHE B 1 127 ? -4.52228 -6.25313 -33.21930 1.000 17.63004 178 PHE B CA 1
ATOM 2394 C C . PHE B 1 127 ? -4.90599 -7.71410 -33.05679 1.000 15.60903 178 PHE B C 1
ATOM 2395 O O . PHE B 1 127 ? -6.07968 -8.03471 -32.86139 1.000 20.05327 178 PHE B O 1
ATOM 2403 N N . GLY B 1 128 ? -3.91179 -8.59815 -33.11467 1.000 15.02613 179 GLY B N 1
ATOM 2404 C CA . GLY B 1 128 ? -4.18394 -9.99450 -32.83063 1.000 15.59666 179 GLY B CA 1
ATOM 2405 C C . GLY B 1 128 ? -4.46508 -10.23692 -31.36357 1.000 18.55425 179 GLY B C 1
ATOM 2406 O O . GLY B 1 128 ? -5.25092 -11.12385 -31.01342 1.000 15.25555 179 GLY B O 1
ATOM 2407 N N . LEU B 1 129 ? -3.82890 -9.46001 -30.49016 1.000 12.15326 180 LEU B N 1
ATOM 2408 C CA . LEU B 1 129 ? -4.03689 -9.57892 -29.05417 1.000 15.08924 180 LEU B CA 1
ATOM 2409 C C . LEU B 1 129 ? -3.68448 -8.24532 -28.42113 1.000 12.87021 180 LEU B C 1
ATOM 2410 O O . LEU B 1 129 ? -2.62810 -7.68120 -28.71747 1.000 15.26362 180 LEU B O 1
ATOM 2415 N N . TRP B 1 130 ? -4.56681 -7.74169 -27.56553 1.000 12.54159 181 TRP B N 1
ATOM 2416 C CA . TRP B 1 130 ? -4.45643 -6.39842 -27.01780 1.000 12.14728 181 TRP B CA 1
ATOM 2417 C C . TRP B 1 130 ? -4.91014 -6.44354 -25.56872 1.000 12.05370 181 TRP B C 1
ATOM 2418 O O . TRP B 1 130 ? -5.87806 -7.13175 -25.24225 1.000 10.25672 181 TRP B O 1
ATOM 2429 N N . LEU B 1 131 ? -4.18041 -5.75065 -24.69961 1.000 14.73359 182 LEU B N 1
ATOM 2430 C CA . LEU B 1 131 ? -4.48866 -5.71659 -23.27707 1.000 11.14340 182 LEU B CA 1
ATOM 2431 C C . LEU B 1 131 ? -4.38829 -4.27928 -22.80551 1.000 16.54987 182 LEU B C 1
ATOM 2432 O O . LEU B 1 131 ? -3.46324 -3.56457 -23.19645 1.000 13.67151 182 LEU B O 1
ATOM 2437 N N . ASP B 1 132 ? -5.31934 -3.85558 -21.95445 1.000 14.44581 183 ASP B N 1
ATOM 2438 C CA . ASP B 1 132 ? -5.30258 -2.45743 -21.54472 1.000 12.21024 183 ASP B CA 1
ATOM 2439 C C . ASP B 1 132 ? -4.34665 -2.25033 -20.36307 1.000 13.79561 183 ASP B C 1
ATOM 2440 O O . ASP B 1 132 ? -3.65800 -3.16641 -19.91301 1.000 16.65033 183 ASP B O 1
ATOM 2445 N N . ALA B 1 133 ? -4.29647 -1.00687 -19.87730 1.000 17.73120 184 ALA B N 1
ATOM 2446 C CA . ALA B 1 133 ? -3.30989 -0.60823 -18.87825 1.000 18.19567 184 ALA B CA 1
ATOM 2447 C C . ALA B 1 133 ? -3.54229 -1.25818 -17.51977 1.000 18.02332 184 ALA B C 1
ATOM 2448 O O . ALA B 1 133 ? -2.61110 -1.32078 -16.71239 1.000 17.83380 184 ALA B O 1
ATOM 2450 N N . ASP B 1 134 ? -4.75257 -1.74016 -17.24624 1.000 14.74887 185 ASP B N 1
ATOM 2451 C CA . ASP B 1 134 ? -5.06602 -2.42725 -16.00256 1.000 16.33474 185 ASP B CA 1
ATOM 2452 C C . ASP B 1 134 ? -4.99776 -3.94011 -16.13494 1.000 18.32345 185 ASP B C 1
ATOM 2453 O O . ASP B 1 134 ? -5.36026 -4.65001 -15.18826 1.000 17.38064 185 ASP B O 1
ATOM 2458 N N . LEU B 1 135 ? -4.52524 -4.44344 -17.27656 1.000 12.52468 186 LEU B N 1
ATOM 2459 C CA . LEU B 1 135 ? -4.60708 -5.86080 -17.60435 1.000 12.79986 186 LEU B CA 1
ATOM 2460 C C . LEU B 1 135 ? -6.00602 -6.39469 -17.30650 1.000 14.82119 186 LEU B C 1
ATOM 2461 O O . LEU B 1 135 ? -6.18484 -7.46552 -16.71982 1.000 16.98708 186 LEU B O 1
ATOM 2466 N N . TYR B 1 136 ? -7.01441 -5.61224 -17.70719 1.000 17.44864 187 TYR B N 1
ATOM 2467 C CA . TYR B 1 136 ? -8.41297 -5.94308 -17.44881 1.000 15.93832 187 TYR B CA 1
ATOM 2468 C C . TYR B 1 136 ? -9.15555 -6.17278 -18.76506 1.000 15.18570 187 TYR B C 1
ATOM 2469 O O . TYR B 1 136 ? -9.47831 -7.31716 -19.08435 1.000 14.72540 187 TYR B O 1
ATOM 2478 N N . HIS B 1 137 ? -9.43787 -5.12190 -19.52454 1.000 14.77377 188 HIS B N 1
ATOM 2479 C CA . HIS B 1 137 ? -10.04756 -5.30695 -20.83834 1.000 14.91369 188 HIS B CA 1
ATOM 2480 C C . HIS B 1 137 ? -9.01417 -5.83193 -21.82360 1.000 17.69699 188 HIS B C 1
ATOM 2481 O O . HIS B 1 137 ? -7.86683 -5.38149 -21.83985 1.000 13.20007 188 HIS B O 1
ATOM 2488 N N . GLY B 1 138 ? -9.42938 -6.79153 -22.65427 1.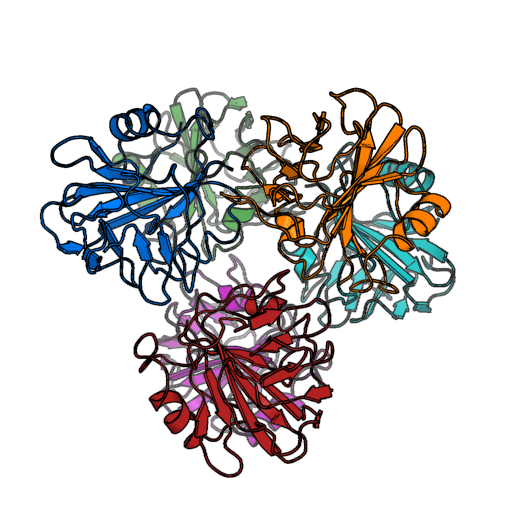000 15.32837 189 GLY B N 1
ATOM 2489 C CA . GLY B 1 138 ? -8.57287 -7.30344 -23.70076 1.000 12.08534 189 GLY B CA 1
ATOM 2490 C C . GLY B 1 138 ? -9.38830 -7.48241 -24.96946 1.000 11.10653 189 GLY B C 1
ATOM 2491 O O . GLY B 1 138 ? -10.62073 -7.53146 -24.93928 1.000 13.91490 189 GLY B O 1
ATOM 2492 N N . ARG B 1 139 ? -8.67129 -7.54209 -26.08905 1.000 10.52833 190 ARG B N 1
ATOM 2493 C CA . ARG B 1 139 ? -9.28750 -7.82677 -27.37653 1.000 16.26031 190 ARG B CA 1
ATOM 2494 C C . ARG B 1 139 ? -8.41850 -8.80327 -28.15190 1.000 10.52159 190 ARG B C 1
ATOM 2495 O O . ARG B 1 139 ? -7.19029 -8.82350 -28.01477 1.000 12.68265 190 ARG B O 1
ATOM 2503 N N . SER B 1 140 ? -9.07223 -9.59632 -28.99608 1.000 15.88379 191 SER B N 1
ATOM 2504 C CA . SER B 1 140 ? -8.36766 -10.36452 -30.01107 1.000 14.41980 191 SER B CA 1
ATOM 2505 C C . SER B 1 140 ? -9.13631 -10.24163 -31.30801 1.000 14.70068 191 SER B C 1
ATOM 2506 O O . SER B 1 140 ? -10.36127 -10.41336 -31.33268 1.000 13.83635 191 SER B O 1
ATOM 2509 N N . ASN B 1 141 ? -8.41575 -9.93267 -32.37308 1.000 14.73786 192 ASN B N 1
ATOM 2510 C CA . ASN B 1 141 ? -8.97214 -9.93913 -33.71116 1.000 16.46484 192 ASN B CA 1
ATOM 2511 C C . ASN B 1 141 ? -8.06908 -10.76253 -34.60885 1.000 18.95171 192 ASN B C 1
ATOM 2512 O O . ASN B 1 141 ? -6.89038 -10.95068 -34.32912 1.000 15.58230 192 ASN B O 1
ATOM 2517 N N . SER B 1 142 ? -8.63713 -11.26619 -35.69624 1.000 15.24997 193 SER B N 1
ATOM 2518 C CA . SER B 1 142 ? -7.80532 -11.87273 -36.72475 1.000 15.90259 193 SER B CA 1
ATOM 2519 C C . SER B 1 142 ? -6.92795 -10.78731 -37.34561 1.000 27.06059 193 SER B C 1
ATOM 2520 O O . SER B 1 142 ? -7.44494 -9.76941 -37.81404 1.000 26.27228 193 SER B O 1
ATOM 2523 N N . CYS B 1 143 ? -5.60539 -10.98201 -37.34494 1.000 19.85789 194 CYS B N 1
ATOM 2524 C CA . CYS B 1 143 ? -4.69876 -9.99787 -37.92541 1.000 17.78187 194 CYS B CA 1
ATOM 2525 C C . CYS B 1 143 ? -3.77481 -10.66220 -38.93579 1.000 18.67185 194 CYS B C 1
ATOM 2526 O O . CYS B 1 143 ? -3.54433 -11.87116 -38.90343 1.000 16.54414 194 CYS B O 1
ATOM 2529 N N . SER B 1 144 ? -3.22894 -9.83604 -39.83152 1.000 16.45494 195 SER B N 1
ATOM 2530 C CA . SER B 1 144 ? -2.40031 -10.33541 -40.92443 1.000 21.85260 195 SER B CA 1
ATOM 2531 C C . SER B 1 144 ? -1.04166 -10.83881 -40.45727 1.000 19.12471 195 SER B C 1
ATOM 2532 O O . SER B 1 144 ? -0.42231 -11.65203 -41.15652 1.000 19.45153 195 SER B O 1
ATOM 2535 N N . THR B 1 145 ? -0.56159 -10.35472 -39.31010 1.000 16.19020 196 THR B N 1
ATOM 2536 C CA . THR B 1 145 ? 0.74304 -10.77283 -38.80642 1.000 17.86757 196 THR B CA 1
ATOM 2537 C C . THR B 1 145 ? 0.78909 -12.27532 -38.57022 1.000 19.29384 196 THR B C 1
ATOM 2538 O O . THR B 1 145 ? 1.80190 -12.92566 -38.85581 1.000 18.26980 196 THR B O 1
ATOM 2542 N N . PHE B 1 146 ? -0.30177 -12.84231 -38.04912 1.000 15.56778 197 PHE B N 1
ATOM 2543 C CA . PHE B 1 146 ? -0.35670 -14.24964 -37.68664 1.000 15.83141 197 PHE B CA 1
ATOM 2544 C C . PHE B 1 146 ? -1.49577 -15.01973 -38.32408 1.000 18.19105 197 PHE B C 1
ATOM 2545 O O . PHE B 1 146 ? -1.54440 -16.24602 -38.16121 1.000 17.91533 197 PHE B O 1
ATOM 2553 N N . ASN B 1 147 ? -2.41353 -14.35086 -39.02485 1.000 18.30407 198 ASN B N 1
ATOM 2554 C CA . ASN B 1 147 ? -3.60555 -14.99925 -39.58113 1.000 17.92125 198 ASN B CA 1
ATOM 2555 C C . ASN B 1 147 ? -4.28389 -15.88199 -38.53149 1.000 20.16502 198 ASN B C 1
ATOM 2556 O O . ASN B 1 147 ? -4.62932 -17.04037 -38.77363 1.000 19.34235 198 ASN B O 1
ATOM 2561 N N . ASN B 1 148 ? -4.44482 -15.31609 -37.34067 1.000 19.43303 199 ASN B N 1
ATOM 2562 C CA . ASN B 1 148 ? -4.98057 -16.01934 -36.18432 1.000 17.04902 199 ASN B CA 1
ATOM 2563 C C . ASN B 1 148 ? -6.50209 -15.98097 -36.16636 1.000 20.88805 199 ASN B C 1
ATOM 2564 O O . ASN B 1 148 ? -7.12800 -15.04922 -36.67400 1.000 17.55686 199 ASN B O 1
ATOM 2569 N N . ASP B 1 149 ? -7.08959 -17.02156 -35.58791 1.000 17.63190 200 ASP B N 1
ATOM 2570 C CA . ASP B 1 149 ? -8.46027 -16.92933 -35.12257 1.000 22.65910 200 ASP B CA 1
ATOM 2571 C C . ASP B 1 149 ? -8.53979 -15.95092 -33.95102 1.000 18.78201 200 ASP B C 1
ATOM 2572 O O . ASP B 1 149 ? -7.52945 -15.60334 -33.31904 1.000 16.90779 200 ASP B O 1
ATOM 2577 N N . ILE B 1 150 ? -9.75722 -15.48106 -33.67113 1.000 15.30774 201 ILE B N 1
ATOM 2578 C CA . ILE B 1 150 ? -9.97227 -14.72916 -32.43468 1.000 17.43673 201 ILE B CA 1
ATOM 2579 C C . ILE B 1 150 ? -9.62946 -15.64813 -31.27374 1.000 13.91769 201 ILE B C 1
ATOM 2580 O O . ILE B 1 150 ? -10.27392 -16.68655 -31.08447 1.000 21.81008 201 ILE B O 1
ATOM 2585 N N . LEU B 1 151 ? -8.60736 -15.28048 -30.49223 1.000 14.35907 202 LEU B N 1
ATOM 2586 C CA . LEU B 1 151 ? -8.07477 -16.21926 -29.50218 1.000 13.72627 202 LEU B CA 1
ATOM 2587 C C . LEU B 1 151 ? -9.09050 -16.51541 -28.40926 1.000 16.60626 202 LEU B C 1
ATOM 2588 O O . LEU B 1 151 ? -9.12672 -17.63083 -27.87902 1.000 17.25484 202 LEU B O 1
ATOM 2593 N N . SER B 1 152 ? -9.93734 -15.54097 -28.09131 1.000 18.56251 203 SER B N 1
ATOM 2594 C CA . SER B 1 152 ? -10.96607 -15.63146 -27.06503 1.000 22.40165 203 SER B CA 1
ATOM 2595 C C . SER B 1 152 ? -12.33976 -15.97336 -27.63590 1.000 18.59106 203 SER B C 1
ATOM 2596 O O . SER B 1 152 ? -13.34427 -15.88395 -26.91511 1.000 21.07181 203 SER B O 1
ATOM 2599 N N . LYS B 1 153 ? -12.39700 -16.34530 -28.91374 1.000 16.13349 204 LYS B N 1
ATOM 2600 C CA . LYS B 1 153 ? -13.60890 -16.71277 -29.63892 1.000 18.69026 204 LYS B CA 1
ATOM 2601 C C . LYS B 1 153 ? -14.46507 -15.49191 -29.96635 1.000 22.92151 204 LYS B C 1
ATOM 2602 O O . LYS B 1 153 ? -14.82647 -15.30368 -31.13502 1.000 18.33604 204 LYS B O 1
ATOM 2608 N N . LYS B 1 154 ? -14.80067 -14.66389 -28.96975 1.000 15.11947 205 LYS B N 1
ATOM 2609 C CA . LYS B 1 154 ? -15.39577 -13.35964 -29.22880 1.000 16.20517 205 LYS B CA 1
ATOM 2610 C C . LYS B 1 154 ? -14.33587 -12.28107 -29.03460 1.000 16.32669 205 LYS B C 1
ATOM 2611 O O . LYS B 1 154 ? -13.37998 -12.46545 -28.28074 1.000 14.20471 205 LYS B O 1
ATOM 2617 N N . GLU B 1 155 ? -14.51712 -11.14527 -29.72089 1.000 17.21379 206 GLU B N 1
ATOM 2618 C CA . GLU B 1 155 ? -13.45030 -10.14418 -29.80365 1.000 15.48432 206 GLU B CA 1
ATOM 2619 C C . GLU B 1 155 ? -13.05589 -9.60157 -28.42559 1.000 14.51261 206 GLU B C 1
ATOM 2620 O O . GLU B 1 155 ? -11.86581 -9.54497 -28.08322 1.000 15.19969 206 GLU B O 1
ATOM 2626 N N . ASP B 1 156 ? -14.02721 -9.16847 -27.63401 1.000 18.98077 207 ASP B N 1
ATOM 2627 C CA . ASP B 1 156 ? -13.74630 -8.49573 -26.37072 1.000 16.92444 207 ASP B CA 1
ATOM 2628 C C . ASP B 1 156 ? -13.79949 -9.49316 -25.22087 1.000 15.34981 207 ASP B C 1
ATOM 2629 O O . ASP B 1 156 ? -14.78939 -10.21485 -25.05956 1.000 19.57288 207 ASP B O 1
ATOM 2634 N N . PHE B 1 157 ? -12.74361 -9.51940 -24.41892 1.000 13.64242 208 PHE B N 1
ATOM 2635 C CA . PHE B 1 157 ? -12.68670 -10.38766 -23.26006 1.000 12.32099 208 PHE B CA 1
ATOM 2636 C C . PHE B 1 157 ? -12.24031 -9.56595 -22.05865 1.000 15.86936 208 PHE B C 1
ATOM 2637 O O . PHE B 1 157 ? -11.83398 -8.40152 -22.17846 1.000 13.43535 208 PHE B O 1
ATOM 2645 N N A ILE B 1 158 ? -12.34588 -10.18798 -20.88680 0.228 15.23911 209 ILE B N 1
ATOM 2646 N N B ILE B 1 158 ? -12.34493 -10.17566 -20.88382 0.772 15.02532 209 ILE B N 1
ATOM 2647 C CA A ILE B 1 158 ? -11.90168 -9.61514 -19.62211 0.228 15.74112 209 ILE B CA 1
ATOM 2648 C CA B ILE B 1 158 ? -11.88103 -9.57433 -19.64036 0.772 15.71460 209 ILE B CA 1
ATOM 2649 C C A ILE B 1 158 ? -10.87439 -10.56232 -19.02505 0.228 16.26831 209 ILE B C 1
ATOM 2650 C C B ILE B 1 158 ? -10.88811 -10.53959 -19.01484 0.772 16.33975 209 ILE B C 1
ATOM 2651 O O A ILE B 1 158 ? -11.12459 -11.76900 -18.92544 0.228 15.61325 209 ILE B O 1
ATOM 2652 O O B ILE B 1 158 ? -11.17467 -11.73666 -18.89385 0.772 15.57098 209 ILE B O 1
ATOM 2661 N N . VAL B 1 159 ? -9.72487 -10.02201 -18.62768 1.000 15.52766 210 VAL B N 1
ATOM 2662 C CA . VAL B 1 159 ? -8.68233 -10.85686 -18.04199 1.000 14.10659 210 VAL B CA 1
ATOM 2663 C C . VAL B 1 159 ? -9.11986 -11.30116 -16.65370 1.000 16.37390 210 VAL B C 1
ATOM 2664 O O . VAL B 1 159 ? -9.37418 -10.47206 -15.77232 1.000 14.85414 210 VAL B O 1
ATOM 2668 N N . GLN B 1 160 ? -9.21078 -12.61504 -16.45380 1.000 14.57532 211 GLN B N 1
ATOM 2669 C CA . GLN B 1 160 ? -9.35104 -13.13645 -15.09926 1.000 15.77862 211 GLN B CA 1
ATOM 2670 C C . GLN B 1 160 ? -8.00744 -13.10123 -14.37879 1.000 17.83357 211 GLN B C 1
ATOM 2671 O O . GLN B 1 160 ? -7.87698 -12.50316 -13.30527 1.000 16.52181 211 GLN B O 1
ATOM 2677 N N . ASP B 1 161 ? -6.99642 -13.73831 -14.96871 1.000 15.55470 212 ASP B N 1
ATOM 2678 C CA . ASP B 1 161 ? -5.62486 -13.66032 -14.48388 1.000 17.09186 212 ASP B CA 1
ATOM 2679 C C . ASP B 1 161 ? -4.69870 -13.85958 -15.67046 1.000 16.16571 212 ASP B C 1
ATOM 2680 O O . ASP B 1 161 ? -5.11833 -14.34346 -16.72479 1.000 16.53473 212 ASP B O 1
ATOM 2685 N N . LEU B 1 162 ? -3.42934 -13.48600 -15.49628 1.000 13.08234 213 LEU B N 1
ATOM 2686 C CA . LEU B 1 162 ? -2.44261 -13.80930 -16.51415 1.000 12.85428 213 LEU B CA 1
ATOM 2687 C C . LEU B 1 162 ? -1.06971 -13.98748 -15.88166 1.000 13.80324 213 LEU B C 1
ATOM 2688 O O . LEU B 1 162 ? -0.79012 -13.50842 -14.77611 1.000 18.34297 213 LEU B O 1
ATOM 2693 N N . GLU B 1 163 ? -0.23446 -14.71488 -16.61156 1.000 12.90762 214 GLU B N 1
ATOM 2694 C CA . GLU B 1 163 ? 1.12247 -15.05664 -16.22183 1.000 17.07634 214 GLU B CA 1
ATOM 2695 C C . GLU B 1 163 ? 2.04528 -14.78924 -17.39588 1.000 15.81591 214 GLU B C 1
ATOM 2696 O O . GLU B 1 163 ? 1.66085 -14.97473 -18.55577 1.000 13.98501 214 GLU B O 1
ATOM 2702 N N . VAL B 1 164 ? 3.26026 -14.34618 -17.09294 1.000 14.83315 215 VAL B N 1
ATOM 2703 C CA . VAL B 1 164 ? 4.32640 -14.26662 -18.08826 1.000 14.11762 215 VAL B CA 1
ATOM 2704 C C . VAL B 1 164 ? 5.48121 -15.11635 -17.58710 1.000 17.94904 215 VAL B C 1
ATOM 2705 O O . VAL B 1 164 ? 6.03419 -14.85228 -16.51175 1.000 16.28890 215 VAL B O 1
ATOM 2709 N N . TRP B 1 165 ? 5.82909 -16.13503 -18.36382 1.000 14.90332 216 TRP B N 1
ATOM 2710 C CA . TRP B 1 165 ? 6.89712 -17.06678 -18.05807 1.000 15.67945 216 TRP B CA 1
ATOM 2711 C C . TRP B 1 165 ? 8.13950 -16.72982 -18.87547 1.000 17.09097 216 TRP B C 1
ATOM 2712 O O . TRP B 1 165 ? 8.04230 -16.32183 -20.03873 1.000 15.94504 216 TRP B O 1
ATOM 2723 N N . ALA B 1 166 ? 9.30539 -16.90234 -18.26154 1.000 16.43519 217 ALA B N 1
ATOM 2724 C CA . ALA B 1 166 ? 10.57209 -16.73433 -18.94584 1.000 17.48040 217 ALA B CA 1
ATOM 2725 C C . ALA B 1 166 ? 11.37683 -18.02607 -18.86757 1.000 18.09086 217 ALA B C 1
ATOM 2726 O O . ALA B 1 166 ? 10.99151 -19.00571 -18.22086 1.000 18.09607 217 ALA B O 1
ATOM 2728 N N . PHE B 1 167 ? 12.51137 -18.01836 -19.54530 1.000 14.94118 218 PHE B N 1
ATOM 2729 C CA . PHE B 1 167 ? 13.33635 -19.20761 -19.65516 1.000 15.69051 218 PHE B CA 1
ATOM 2730 C C . PHE B 1 167 ? 14.74890 -18.98067 -19.14251 1.000 17.21364 218 PHE B C 1
ATOM 2731 O O . PHE B 1 167 ? 15.58033 -19.89448 -19.22797 1.000 20.92450 218 PHE B O 1
ATOM 2739 N N . ASP B 1 168 ? 15.03096 -17.80465 -18.58932 1.000 18.03130 219 ASP B N 1
ATOM 2740 C CA . ASP B 1 168 ? 16.32160 -17.50958 -17.96422 1.000 22.87863 219 ASP B CA 1
ATOM 2741 C C . ASP B 1 168 ? 16.23704 -17.68294 -16.44761 1.000 34.37939 219 ASP B C 1
ATOM 2742 O O . ASP B 1 168 ? 15.28114 -18.25722 -15.92846 1.000 32.45100 219 ASP B O 1
ATOM 2748 N N . PRO C 1 4 ? 14.60966 27.74495 -2.84990 1.000 66.47138 55 PRO C N 1
ATOM 2749 C CA . PRO C 1 4 ? 13.47348 26.83938 -2.64317 1.000 46.48366 55 PRO C CA 1
ATOM 2750 C C . PRO C 1 4 ? 12.29061 27.15974 -3.55456 1.000 52.60471 55 PRO C C 1
ATOM 2751 O O . PRO C 1 4 ? 11.51564 28.07324 -3.26896 1.000 55.08441 55 PRO C O 1
ATOM 2755 N N . HIS C 1 5 ? 12.16032 26.40536 -4.64566 1.000 47.07186 56 HIS C N 1
ATOM 2756 C CA . HIS C 1 5 ? 11.03748 26.54750 -5.57105 1.000 34.53773 56 HIS C CA 1
ATOM 2757 C C . HIS C 1 5 ? 9.78185 25.86465 -5.01496 1.000 30.67110 56 HIS C C 1
ATOM 2758 O O . HIS C 1 5 ? 9.26933 24.89143 -5.56493 1.000 45.06085 56 HIS C O 1
ATOM 2765 N N . SER C 1 6 ? 9.27733 26.39608 -3.90369 1.000 31.42227 57 SER C N 1
ATOM 2766 C CA . SER C 1 6 ? 8.14001 25.77929 -3.23674 1.000 25.68525 57 SER C CA 1
ATOM 2767 C C . SER C 1 6 ? 6.81918 26.23214 -3.84208 1.000 34.19533 57 SER C C 1
ATOM 2768 O O . SER C 1 6 ? 6.63660 27.40605 -4.17858 1.000 29.39138 57 SER C O 1
ATOM 2771 N N . ALA C 1 7 ? 5.88667 25.29169 -3.96145 1.000 26.29390 58 ALA C N 1
ATOM 2772 C CA . ALA C 1 7 ? 4.54254 25.61617 -4.41015 1.000 28.26572 58 ALA C CA 1
ATOM 2773 C C . ALA C 1 7 ? 3.62355 25.99011 -3.25906 1.000 24.56380 58 ALA C C 1
ATOM 2774 O O . ALA C 1 7 ? 2.50354 26.43956 -3.50298 1.000 25.45496 58 ALA C O 1
ATOM 2776 N N . LEU C 1 8 ? 4.07916 25.82437 -2.02016 1.000 23.06873 59 LEU C N 1
ATOM 2777 C CA . LEU C 1 8 ? 3.24433 25.99081 -0.83803 1.000 22.26903 59 LEU C CA 1
ATOM 2778 C C . LEU C 1 8 ? 3.69108 27.11966 0.07234 1.000 24.89397 59 LEU C C 1
ATOM 2779 O O . LEU C 1 8 ? 2.84169 27.76543 0.69008 1.000 25.67301 59 LEU C O 1
ATOM 2784 N N . LEU C 1 9 ? 4.99374 27.36193 0.17711 1.000 24.63265 60 LEU C N 1
ATOM 2785 C CA . LEU C 1 9 ? 5.56439 28.37370 1.05123 1.000 23.35430 60 LEU C CA 1
ATOM 2786 C C . LEU C 1 9 ? 5.99614 29.59293 0.25366 1.000 26.01914 60 LEU C C 1
ATOM 2787 O O . LEU C 1 9 ? 6.52228 29.48018 -0.85439 1.000 35.27907 60 LEU C O 1
ATOM 2792 N N . GLU C 1 10 ? 5.81210 30.75663 0.84642 1.000 28.16054 61 GLU C N 1
ATOM 2793 C CA . GLU C 1 10 ? 6.35522 31.98663 0.30162 1.000 30.15277 61 GLU C CA 1
ATOM 2794 C C . GLU C 1 10 ? 7.57473 32.40263 1.11620 1.000 31.87148 61 GLU C C 1
ATOM 2795 O O . GLU C 1 10 ? 7.99630 31.71201 2.04897 1.000 28.46029 61 GLU C O 1
ATOM 2801 N N . ASN C 1 11 ? 8.15554 33.54324 0.73966 1.000 40.59478 62 ASN C N 1
ATOM 2802 C CA . ASN C 1 11 ? 9.35492 34.01922 1.42013 1.000 43.71607 62 ASN C CA 1
ATOM 2803 C C . ASN C 1 11 ? 9.12423 34.17168 2.91695 1.000 39.58937 62 ASN C C 1
ATOM 2804 O O . ASN C 1 11 ? 9.96655 33.76433 3.72319 1.000 43.45122 62 ASN C O 1
ATOM 2809 N N . MET C 1 12 ? 7.98634 34.75043 3.30691 1.000 37.03300 63 MET C N 1
ATOM 2810 C CA . MET C 1 12 ? 7.68606 34.91374 4.72438 1.000 40.33470 63 MET C CA 1
ATOM 2811 C C . MET C 1 12 ? 7.68760 33.57390 5.44830 1.000 31.26125 63 MET C C 1
ATOM 2812 O O . MET C 1 12 ? 8.24622 33.45635 6.54338 1.000 33.97961 63 MET C O 1
ATOM 2817 N N . HIS C 1 13 ? 7.06550 32.55252 4.85095 1.000 30.43663 64 HIS C N 1
ATOM 2818 C CA . HIS C 1 13 ? 7.00452 31.23970 5.48568 1.000 25.70414 64 HIS C CA 1
ATOM 2819 C C . HIS C 1 13 ? 8.38936 30.61849 5.58151 1.000 24.02607 64 HIS C C 1
ATOM 2820 O O . HIS C 1 13 ? 8.77292 30.08280 6.62617 1.000 22.56581 64 HIS C O 1
ATOM 2827 N N . ILE C 1 14 ? 9.15482 30.67896 4.49080 1.000 26.05355 65 ILE C N 1
ATOM 2828 C CA . ILE C 1 14 ? 10.46432 30.03371 4.47338 1.000 31.53491 65 ILE C CA 1
ATOM 2829 C C . ILE C 1 14 ? 11.39102 30.67548 5.49726 1.000 25.30024 65 ILE C C 1
ATOM 2830 O O . ILE C 1 14 ? 12.12544 29.98293 6.21251 1.000 30.52317 65 ILE C O 1
ATOM 2835 N N . GLU C 1 15 ? 11.35922 32.00486 5.59828 1.000 28.36327 66 GLU C N 1
ATOM 2836 C CA . GLU C 1 15 ? 12.24891 32.69612 6.52452 1.000 35.92260 66 GLU C CA 1
ATOM 2837 C C . GLU C 1 15 ? 11.90679 32.36362 7.97245 1.000 32.53103 66 GLU C C 1
ATOM 2838 O O . GLU C 1 15 ? 12.80438 32.20033 8.80580 1.000 29.63746 66 GLU C O 1
ATOM 2844 N N . GLN C 1 16 ? 10.61562 32.25575 8.28966 1.000 26.30560 67 GLN C N 1
ATOM 2845 C CA . GLN C 1 16 ? 10.21849 31.90557 9.65076 1.000 30.20186 67 GLN C CA 1
ATOM 2846 C C . GLN C 1 16 ? 10.63694 30.48434 10.00405 1.000 23.75029 67 GLN C C 1
ATOM 2847 O O . GLN C 1 16 ? 11.12872 30.23366 11.11317 1.000 21.51466 67 GLN C O 1
ATOM 2853 N N . LEU C 1 17 ? 10.44239 29.54386 9.07692 1.000 21.53092 68 LEU C N 1
ATOM 2854 C CA . LEU C 1 17 ? 10.81531 28.15566 9.32268 1.000 23.13665 68 LEU C CA 1
ATOM 2855 C C . LEU C 1 17 ? 12.32589 28.00033 9.42557 1.000 24.28468 68 LEU C C 1
ATOM 2856 O O . LEU C 1 17 ? 12.82990 27.33017 10.33547 1.000 27.06933 68 LEU C O 1
ATOM 2861 N N . ALA C 1 18 ? 13.06331 28.60419 8.48763 1.000 26.36143 69 ALA C N 1
ATOM 2862 C CA . ALA C 1 18 ? 14.51699 28.48977 8.49084 1.000 28.61855 69 ALA C CA 1
ATOM 2863 C C . ALA C 1 18 ? 15.10143 28.92998 9.82636 1.000 35.00667 69 ALA C C 1
ATOM 2864 O O . ALA C 1 18 ? 16.03389 28.29927 10.33760 1.000 27.63608 69 ALA C O 1
ATOM 2866 N N . ARG C 1 19 ? 14.54195 29.99045 10.42257 1.000 25.84745 70 ARG C N 1
ATOM 2867 C CA . ARG C 1 19 ? 15.05445 30.50076 11.69160 1.000 25.36919 70 ARG C CA 1
ATOM 2868 C C . ARG C 1 19 ? 14.88616 29.51161 12.83718 1.000 25.73742 70 ARG C C 1
ATOM 2869 O O . ARG C 1 19 ? 15.61295 29.60570 13.83358 1.000 30.55854 70 ARG C O 1
ATOM 2877 N N . ARG C 1 20 ? 13.93602 28.58861 12.74240 1.000 24.84036 71 ARG C N 1
ATOM 2878 C CA . ARG C 1 20 ? 13.66833 27.65770 13.82988 1.000 19.68756 71 ARG C CA 1
ATOM 2879 C C . ARG C 1 20 ? 14.30969 26.29738 13.61226 1.000 23.79141 71 ARG C C 1
ATOM 2880 O O . ARG C 1 20 ? 14.21746 25.44040 14.49100 1.000 22.63909 71 ARG C O 1
ATOM 2888 N N . LEU C 1 21 ? 14.95418 26.08276 12.46927 1.000 19.40515 72 LEU C N 1
ATOM 2889 C CA . LEU C 1 21 ? 15.63718 24.82645 12.21712 1.000 18.80267 72 LEU C CA 1
ATOM 2890 C C . LEU C 1 21 ? 16.80858 24.66534 13.18454 1.000 23.65282 72 LEU C C 1
ATOM 2891 O O . LEU C 1 21 ? 17.45611 25.64519 13.56171 1.000 24.68950 72 LEU C O 1
ATOM 2896 N N . PRO C 1 22 ? 17.10545 23.44067 13.60184 1.000 25.43222 73 PRO C N 1
ATOM 2897 C CA . PRO C 1 22 ? 18.23471 23.24381 14.51223 1.000 27.77327 73 PRO C CA 1
ATOM 2898 C C . PRO C 1 22 ? 19.54173 23.65975 13.85694 1.000 24.24874 73 PRO C C 1
ATOM 2899 O O . PRO C 1 22 ? 19.65617 23.76616 12.63177 1.000 24.16145 73 PRO C O 1
ATOM 2903 N N . ALA C 1 23 ? 20.54096 23.92634 14.70125 1.000 23.05931 74 ALA C N 1
ATOM 2904 C CA . ALA C 1 23 ? 21.83515 24.34736 14.18142 1.000 24.15466 74 ALA C CA 1
ATOM 2905 C C . ALA C 1 23 ? 22.40068 23.31695 13.21576 1.000 19.78028 74 ALA C C 1
ATOM 2906 O O . ALA C 1 23 ? 23.15840 23.66774 12.31487 1.000 24.17211 74 ALA C O 1
ATOM 2908 N N . ARG C 1 24 ? 22.00090 22.05240 13.37825 1.000 19.81383 75 ARG C N 1
ATOM 2909 C CA . ARG C 1 24 ? 22.43955 20.95071 12.52548 1.000 28.61190 75 ARG C CA 1
ATOM 2910 C C . ARG C 1 24 ? 22.25188 21.23508 11.03641 1.000 28.82360 75 ARG C C 1
ATOM 2911 O O . ARG C 1 24 ? 23.02124 20.73519 10.20706 1.000 28.76833 75 ARG C O 1
ATOM 2919 N N . VAL C 1 25 ? 21.22780 22.00506 10.67116 1.000 23.41447 76 VAL C N 1
ATOM 2920 C CA . VAL C 1 25 ? 20.90517 22.21254 9.26188 1.000 20.42772 76 VAL C CA 1
ATOM 2921 C C . VAL C 1 25 ? 20.74956 23.69419 8.95796 1.000 26.98321 76 VAL C C 1
ATOM 2922 O O . VAL C 1 25 ? 20.27418 24.06147 7.87807 1.000 27.79640 76 VAL C O 1
ATOM 2926 N N . GLN C 1 26 ? 21.11813 24.55315 9.90778 1.000 25.98848 77 GLN C N 1
ATOM 2927 C CA . GLN C 1 26 ? 21.07372 25.98640 9.66113 1.000 25.66051 77 GLN C CA 1
ATOM 2928 C C . GLN C 1 26 ? 22.00354 26.33933 8.51068 1.000 32.60403 77 GLN C C 1
ATOM 2929 O O . GLN C 1 26 ? 23.17377 25.94749 8.50378 1.000 29.45243 77 GLN C O 1
ATOM 2935 N N . GLY C 1 27 ? 21.47439 27.06475 7.52687 1.000 29.93325 78 GLY C N 1
ATOM 2936 C CA . GLY C 1 27 ? 22.26482 27.48930 6.39345 1.000 30.85346 78 GLY C CA 1
ATOM 2937 C C . GLY C 1 27 ? 22.37202 26.48984 5.26419 1.000 37.89864 78 GLY C C 1
ATOM 2938 O O . GLY C 1 27 ? 22.97063 26.81392 4.23092 1.000 36.79724 78 GLY C O 1
ATOM 2939 N N . TYR C 1 28 ? 21.82016 25.29011 5.42190 1.000 29.47538 79 TYR C N 1
ATOM 2940 C CA . TYR C 1 28 ? 21.82794 24.29820 4.35640 1.000 28.55430 79 TYR C CA 1
ATOM 2941 C C . TYR C 1 28 ? 20.77622 24.64533 3.30392 1.000 20.05762 79 TYR C C 1
ATOM 2942 O O . TYR C 1 28 ? 19.68550 25.10515 3.64570 1.000 26.04615 79 TYR C O 1
ATOM 2951 N N . PRO C 1 29 ? 21.07551 24.43692 2.02688 1.000 26.40033 80 PRO C N 1
ATOM 2952 C CA . PRO C 1 29 ? 20.06026 24.66482 0.99724 1.000 31.66316 80 PRO C CA 1
ATOM 2953 C C . PRO C 1 29 ? 18.98070 23.60347 1.08020 1.000 24.01599 80 PRO C C 1
ATOM 2954 O O . PRO C 1 29 ? 19.23275 22.45536 1.45736 1.000 23.79693 80 PRO C O 1
ATOM 2958 N N . TRP C 1 30 ? 17.75914 24.00190 0.74396 1.000 21.22196 81 TRP C N 1
ATOM 2959 C CA . TRP C 1 30 ? 16.64444 23.06773 0.75105 1.000 20.48516 81 TRP C CA 1
ATOM 2960 C C . TRP C 1 30 ? 16.51450 22.41768 -0.61698 1.000 21.63273 81 TRP C C 1
ATOM 2961 O O . TRP C 1 30 ? 16.69468 23.07109 -1.65146 1.000 21.97122 81 TRP C O 1
ATOM 2972 N N . ARG C 1 31 ? 16.20209 21.12367 -0.61819 1.000 17.60447 82 ARG C N 1
ATOM 2973 C CA . ARG C 1 31 ? 16.02755 20.36749 -1.85146 1.000 15.30348 82 ARG C CA 1
ATOM 2974 C C . ARG C 1 31 ? 14.71157 19.61491 -1.76595 1.000 16.23397 82 ARG C C 1
ATOM 2975 O O . ARG C 1 31 ? 14.41727 19.00375 -0.73595 1.000 14.68634 82 ARG C O 1
ATOM 2983 N N . LEU C 1 32 ? 13.90643 19.67436 -2.83039 1.000 14.44663 83 LEU C N 1
ATOM 2984 C CA . LEU C 1 32 ? 12.58192 19.06069 -2.77986 1.000 14.83485 83 LEU C CA 1
ATOM 2985 C C . LEU C 1 32 ? 12.71820 17.55755 -3.00880 1.000 17.70435 83 LEU C C 1
ATOM 2986 O O . LEU C 1 32 ? 13.09002 17.11534 -4.10057 1.000 19.60423 83 LEU C O 1
ATOM 2991 N N . ALA C 1 33 ? 12.40453 16.76986 -1.98310 1.000 15.61439 84 ALA C N 1
ATOM 2992 C CA . ALA C 1 33 ? 12.52315 15.31578 -2.05644 1.000 18.89976 84 ALA C CA 1
ATOM 2993 C C . ALA C 1 33 ? 11.22972 14.64213 -2.49672 1.000 17.58205 84 ALA C C 1
ATOM 2994 O O . ALA C 1 33 ? 11.26985 13.60908 -3.17981 1.000 18.54556 84 ALA C O 1
ATOM 2996 N N . TYR C 1 34 ? 10.08154 15.21019 -2.14448 1.000 15.25218 85 TYR C N 1
ATOM 2997 C CA . TYR C 1 34 ? 8.81277 14.62739 -2.54266 1.000 17.18665 85 TYR C CA 1
ATOM 2998 C C . TYR C 1 34 ? 7.75242 15.72212 -2.60096 1.000 19.96926 85 TYR C C 1
ATOM 2999 O O . TYR C 1 34 ? 7.69279 16.58856 -1.72614 1.000 15.20049 85 TYR C O 1
ATOM 3008 N N . SER C 1 35 ? 6.91442 15.67549 -3.63556 1.000 15.50920 86 SER C N 1
ATOM 3009 C CA . SER C 1 35 ? 5.84588 16.65815 -3.78163 1.000 16.75548 86 SER C CA 1
ATOM 3010 C C . SER C 1 35 ? 4.63750 16.00389 -4.43127 1.000 18.85200 86 SER C C 1
ATOM 3011 O O . SER C 1 35 ? 4.78041 15.33618 -5.45836 1.000 17.32236 86 SER C O 1
ATOM 3014 N N . THR C 1 36 ? 3.44939 16.21881 -3.84975 1.000 16.14913 87 THR C N 1
ATOM 3015 C CA . THR C 1 36 ? 2.22155 15.77536 -4.49440 1.000 15.74482 87 THR C CA 1
ATOM 3016 C C . THR C 1 36 ? 1.91961 16.55774 -5.76512 1.000 20.19327 87 THR C C 1
ATOM 3017 O O . THR C 1 36 ? 1.05181 16.14392 -6.53719 1.000 18.24218 87 THR C O 1
ATOM 3021 N N . LEU C 1 37 ? 2.59843 17.67604 -5.99836 1.000 16.59013 88 LEU C N 1
ATOM 3022 C CA . LEU C 1 37 ? 2.43965 18.40533 -7.24190 1.000 20.98492 88 LEU C CA 1
ATOM 3023 C C . LEU C 1 37 ? 3.36816 17.90033 -8.32310 1.000 16.90351 88 LEU C C 1
ATOM 3024 O O . LEU C 1 37 ? 3.27460 18.36152 -9.45924 1.000 18.91888 88 LEU C O 1
ATOM 3029 N N . GLU C 1 38 ? 4.25245 16.98114 -7.99290 1.000 17.56020 89 GLU C N 1
ATOM 3030 C CA . GLU C 1 38 ? 5.28275 16.54364 -8.93072 1.000 18.83832 89 GLU C CA 1
ATOM 3031 C C . GLU C 1 38 ? 5.33013 15.03872 -9.14849 1.000 17.08533 89 GLU C C 1
ATOM 3032 O O . GLU C 1 38 ? 5.61551 14.59474 -10.27072 1.000 17.79288 89 GLU C O 1
ATOM 3038 N N . HIS C 1 39 ? 5.07530 14.24161 -8.11366 1.000 18.02728 90 HIS C N 1
ATOM 3039 C CA . HIS C 1 39 ? 5.53379 12.85951 -8.10080 1.000 19.57399 90 HIS C CA 1
ATOM 3040 C C . HIS C 1 39 ? 4.43801 11.81499 -8.04537 1.000 23.54750 90 HIS C C 1
ATOM 3041 O O . HIS C 1 39 ? 4.74529 10.61977 -8.13350 1.000 31.57579 90 HIS C O 1
ATOM 3048 N N . GLY C 1 40 ? 3.18541 12.20209 -7.89644 1.000 18.72591 91 GLY C N 1
ATOM 3049 C CA . GLY C 1 40 ? 2.20683 11.15259 -7.72617 1.000 30.24030 91 GLY C CA 1
ATOM 3050 C C . GLY C 1 40 ? 1.93696 11.00443 -6.24766 1.000 23.84920 91 GLY C C 1
ATOM 3051 O O . GLY C 1 40 ? 2.86124 10.96429 -5.43133 1.000 24.28292 91 GLY C O 1
ATOM 3052 N N . THR C 1 41 ? 0.67147 10.91544 -5.89637 1.000 20.05800 92 THR C N 1
ATOM 3053 C CA . THR C 1 41 ? 0.22489 11.19122 -4.53808 1.000 17.65934 92 THR C CA 1
ATOM 3054 C C . THR C 1 41 ? -0.08797 9.87637 -3.84373 1.000 20.47449 92 THR C C 1
ATOM 3055 O O . THR C 1 41 ? -1.17043 9.31806 -4.01358 1.000 18.57872 92 THR C O 1
ATOM 3059 N N . SER C 1 42 ? 0.86277 9.38653 -3.05210 1.000 18.95169 93 SER C N 1
ATOM 3060 C CA . SER C 1 42 ? 0.59487 8.22894 -2.21514 1.000 17.08961 93 SER C CA 1
ATOM 3061 C C . SER C 1 42 ? 1.69381 8.12905 -1.17729 1.000 16.73473 93 SER C C 1
ATOM 3062 O O . SER C 1 42 ? 2.82613 8.57589 -1.40299 1.000 13.31718 93 SER C O 1
ATOM 3065 N N . LEU C 1 43 ? 1.33989 7.52762 -0.04567 1.000 15.19420 94 LEU C N 1
ATOM 3066 C CA . LEU C 1 43 ? 2.31725 7.31706 1.01099 1.000 19.30440 94 LEU C CA 1
ATOM 3067 C C . LEU C 1 43 ? 3.43965 6.40480 0.53355 1.000 15.24498 94 LEU C C 1
ATOM 3068 O O . LEU C 1 43 ? 4.60186 6.59823 0.90214 1.000 14.88290 94 LEU C O 1
ATOM 3073 N N . LYS C 1 44 ? 3.10640 5.40161 -0.28407 1.000 15.62063 95 LYS C N 1
ATOM 3074 C CA . LYS C 1 44 ? 4.13257 4.51611 -0.82571 1.000 20.97649 95 LYS C CA 1
ATOM 3075 C C . LYS C 1 44 ? 5.16036 5.30473 -1.62280 1.000 17.90171 95 LYS C C 1
ATOM 3076 O O . LYS C 1 44 ? 6.37425 5.09551 -1.47692 1.000 13.82068 95 LYS C O 1
ATOM 3082 N N . THR C 1 45 ? 4.69538 6.22499 -2.46865 1.000 15.96246 96 THR C N 1
ATOM 3083 C CA . THR C 1 45 ? 5.62754 7.03863 -3.24165 1.000 16.75554 96 THR C CA 1
ATOM 3084 C C . THR C 1 45 ? 6.48738 7.89035 -2.32444 1.000 18.44782 96 THR C C 1
ATOM 3085 O O . THR C 1 45 ? 7.69235 8.04207 -2.55426 1.000 14.02814 96 THR C O 1
ATOM 3089 N N A LEU C 1 46 ? 5.88515 8.45615 -1.27545 0.480 13.64480 97 LEU C N 1
ATOM 3090 N N B LEU C 1 46 ? 5.88576 8.45018 -1.27704 0.520 13.53629 97 LEU C N 1
ATOM 3091 C CA A LEU C 1 46 ? 6.65823 9.24032 -0.31650 0.480 15.56324 97 LEU C CA 1
ATOM 3092 C CA B LEU C 1 46 ? 6.65437 9.23507 -0.31899 0.520 15.56553 97 LEU C CA 1
ATOM 3093 C C A LEU C 1 46 ? 7.74683 8.39762 0.33887 0.480 15.19705 97 LEU C C 1
ATOM 3094 C C B LEU C 1 46 ? 7.74657 8.39668 0.33710 0.520 15.20430 97 LEU C C 1
ATOM 3095 O O A LEU C 1 46 ? 8.88912 8.85033 0.47112 0.480 12.07696 97 LEU C O 1
ATOM 3096 O O B LEU C 1 46 ? 8.88964 8.84769 0.46639 0.520 12.07773 97 LEU C O 1
ATOM 3105 N N . TYR C 1 47 ? 7.41022 7.17377 0.76822 1.000 13.93073 98 TYR C N 1
ATOM 3106 C CA . TYR C 1 47 ? 8.41955 6.29722 1.36963 1.000 17.03098 98 TYR C CA 1
ATOM 3107 C C . TYR C 1 47 ? 9.54045 6.00036 0.38558 1.000 14.32257 98 TYR C C 1
ATOM 3108 O O . TYR C 1 47 ? 10.71991 5.99369 0.74918 1.000 12.84188 98 TYR C O 1
ATOM 3117 N N . ARG C 1 48 ? 9.18930 5.73510 -0.86589 1.000 13.37670 99 ARG C N 1
ATOM 3118 C CA . ARG C 1 48 ? 10.22064 5.35440 -1.83393 1.000 14.47307 99 ARG C CA 1
ATOM 3119 C C . ARG C 1 48 ? 11.10524 6.54382 -2.19942 1.000 17.92912 99 ARG C C 1
ATOM 3120 O O . ARG C 1 48 ? 12.32935 6.40055 -2.34804 1.000 13.37130 99 ARG C O 1
ATOM 3128 N N . LYS C 1 49 ? 10.50962 7.73067 -2.31904 1.000 14.66739 100 LYS C N 1
ATOM 3129 C CA . LYS C 1 49 ? 11.29186 8.94276 -2.53661 1.000 15.85393 100 LYS C CA 1
ATOM 3130 C C . LYS C 1 49 ? 12.17078 9.28447 -1.34082 1.000 18.72298 100 LYS C C 1
ATOM 3131 O O . LYS C 1 49 ? 13.21798 9.91799 -1.50873 1.000 23.98380 100 LYS C O 1
ATOM 3137 N N . SER C 1 50 ? 11.76015 8.90726 -0.12622 1.000 12.62315 101 SER C N 1
ATOM 3138 C CA . SER C 1 50 ? 12.56002 9.22811 1.04933 1.000 13.81678 101 SER C CA 1
ATOM 3139 C C . SER C 1 50 ? 13.69343 8.24375 1.30048 1.000 16.48175 101 SER C C 1
ATOM 3140 O O . SER C 1 50 ? 14.54318 8.50792 2.16249 1.000 16.18294 101 SER C O 1
ATOM 3143 N N . ALA C 1 51 ? 13.73478 7.13156 0.57254 1.000 15.89506 102 ALA C N 1
ATOM 3144 C CA . ALA C 1 51 ? 14.64529 6.04200 0.90678 1.000 20.78204 102 ALA C CA 1
ATOM 3145 C C . ALA C 1 51 ? 16.11023 6.36099 0.62744 1.000 22.54863 102 ALA C C 1
ATOM 3146 O O . ALA C 1 51 ? 16.98582 5.66591 1.14693 1.000 25.90915 102 ALA C O 1
ATOM 3148 N N A SER C 1 52 ? 16.40211 7.37737 -0.17999 0.729 16.91070 103 SER C N 1
ATOM 3149 N N B SER C 1 52 ? 16.40351 7.37640 -0.18130 0.271 17.07935 103 SER C N 1
ATOM 3150 C CA A SER C 1 52 ? 17.78262 7.74142 -0.46351 0.729 19.57368 103 SER C CA 1
ATOM 3151 C CA B SER C 1 52 ? 17.78426 7.74813 -0.46026 0.271 19.61200 103 SER C CA 1
ATOM 3152 C C A SER C 1 52 ? 18.23290 8.97581 0.30829 0.729 18.88090 103 SER C C 1
ATOM 3153 C C B SER C 1 52 ? 18.20363 9.01720 0.26681 0.271 18.88085 103 SER C C 1
ATOM 3154 O O A SER C 1 52 ? 19.34749 9.45617 0.08661 0.729 19.14288 103 SER C O 1
ATOM 3155 O O B SER C 1 52 ? 19.26734 9.56870 -0.03153 0.271 19.13937 103 SER C O 1
ATOM 3160 N N . LEU C 1 53 ? 17.40135 9.48861 1.21606 1.000 14.69001 104 LEU C N 1
ATOM 3161 C CA . LEU C 1 53 ? 17.72525 10.71292 1.93296 1.000 13.90467 104 LEU C CA 1
ATOM 3162 C C . LEU C 1 53 ? 18.67236 10.44071 3.09426 1.000 14.12224 104 LEU C C 1
ATOM 3163 O O . LEU C 1 53 ? 18.49686 9.48300 3.85547 1.000 16.64563 104 LEU C O 1
ATOM 3168 N N . ASP C 1 54 ? 19.67593 11.30222 3.22433 1.000 12.19361 105 ASP C N 1
ATOM 3169 C CA . ASP C 1 54 ? 20.65258 11.22334 4.29976 1.000 15.52286 105 ASP C CA 1
ATOM 3170 C C . ASP C 1 54 ? 20.61813 12.54329 5.04344 1.000 12.75971 105 ASP C C 1
ATOM 3171 O O . ASP C 1 54 ? 21.61455 13.26969 5.09409 1.000 14.42317 105 ASP C O 1
ATOM 3176 N N . SER C 1 55 ? 19.46347 12.84948 5.61503 1.000 12.03877 106 SER C N 1
ATOM 3177 C CA . SER C 1 55 ? 19.15045 14.19289 6.05087 1.000 16.36170 106 SER C CA 1
ATOM 3178 C C . SER C 1 55 ? 17.88187 14.17821 6.89122 1.000 11.46853 106 SER C C 1
ATOM 3179 O O . SER C 1 55 ? 16.99444 13.34653 6.65996 1.000 13.47369 106 SER C O 1
ATOM 3182 N N . PRO C 1 56 ? 17.75052 15.07288 7.86546 1.000 14.73273 107 PRO C N 1
ATOM 3183 C CA . PRO C 1 56 ? 16.42180 15.34949 8.42019 1.000 14.87243 107 PRO C CA 1
ATOM 3184 C C . PRO C 1 56 ? 15.56655 15.99193 7.33984 1.000 13.30466 107 PRO C C 1
ATOM 3185 O O . PRO C 1 56 ? 16.07265 16.44897 6.31375 1.000 13.33194 107 PRO C O 1
ATOM 3189 N N . VAL C 1 57 ? 14.24691 16.00826 7.56696 1.000 14.71324 108 VAL C N 1
ATOM 3190 C CA . VAL C 1 57 ? 13.31916 16.48765 6.55266 1.000 15.54997 108 VAL C CA 1
ATOM 3191 C C . VAL C 1 57 ? 12.32565 17.47752 7.15158 1.000 13.72807 108 VAL C C 1
ATOM 3192 O O . VAL C 1 57 ? 12.04185 17.48267 8.35502 1.000 15.39325 108 VAL C O 1
ATOM 3196 N N . LEU C 1 58 ? 11.81404 18.33729 6.27591 1.000 16.49657 109 LEU C N 1
ATOM 3197 C CA . LEU C 1 58 ? 10.80844 19.33483 6.61190 1.000 15.09199 109 LEU C CA 1
ATOM 3198 C C . LEU C 1 58 ? 9.55495 19.01431 5.81073 1.000 19.98532 109 LEU C C 1
ATOM 3199 O O . LEU C 1 58 ? 9.56744 19.07512 4.57144 1.000 16.33569 109 LEU C O 1
ATOM 3204 N N . LEU C 1 59 ? 8.49027 18.64862 6.52036 1.000 13.24658 110 LEU C N 1
ATOM 3205 C CA . LEU C 1 59 ? 7.20368 18.34102 5.91602 1.000 13.46524 110 LEU C CA 1
ATOM 3206 C C . LEU C 1 59 ? 6.34431 19.59812 5.90392 1.000 16.48289 110 LEU C C 1
ATOM 3207 O O . LEU C 1 59 ? 6.20962 20.27406 6.92991 1.000 17.26478 110 LEU C O 1
ATOM 3212 N N . VAL C 1 60 ? 5.78929 19.92064 4.73388 1.000 12.33031 111 VAL C N 1
ATOM 3213 C CA . VAL C 1 60 ? 4.95830 21.10417 4.52817 1.000 15.34966 111 VAL C CA 1
ATOM 3214 C C . VAL C 1 60 ? 3.64132 20.61874 3.94838 1.000 16.50239 111 VAL C C 1
ATOM 3215 O O . VAL C 1 60 ? 3.62907 19.98616 2.88577 1.000 16.69849 111 VAL C O 1
ATOM 3219 N N . ILE C 1 61 ? 2.53933 20.89314 4.64943 1.000 14.96451 112 ILE C N 1
ATOM 3220 C CA . ILE C 1 61 ? 1.20272 20.50037 4.21815 1.000 15.55730 112 ILE C CA 1
ATOM 3221 C C . ILE C 1 61 ? 0.35773 21.75446 4.07290 1.000 13.82548 112 ILE C C 1
ATOM 3222 O O . ILE C 1 61 ? 0.43625 22.66680 4.90418 1.000 15.91292 112 ILE C O 1
ATOM 3227 N N . LYS C 1 62 ? -0.43212 21.80365 3.00124 1.000 13.91393 113 LYS C N 1
ATOM 3228 C CA . LYS C 1 62 ? -1.51828 22.76254 2.84324 1.000 17.52059 113 LYS C CA 1
ATOM 3229 C C . LYS C 1 62 ? -2.81698 21.96970 2.78777 1.000 18.32337 113 LYS C C 1
ATOM 3230 O O . LYS C 1 62 ? -2.95099 21.06755 1.95678 1.000 18.37918 113 LYS C O 1
ATOM 3236 N N . ASP C 1 63 ? -3.76311 22.27623 3.68379 1.000 18.61652 114 ASP C N 1
ATOM 3237 C CA . ASP C 1 63 ? -5.03120 21.55570 3.66499 1.000 17.83184 114 ASP C CA 1
ATOM 3238 C C . ASP C 1 63 ? -6.02003 22.25147 2.72382 1.000 19.78589 114 ASP C C 1
ATOM 3239 O O . ASP C 1 63 ? -5.72390 23.27911 2.10990 1.000 19.62563 114 ASP C O 1
ATOM 3244 N N . MET C 1 64 ? -7.22154 21.68780 2.61424 1.000 20.68251 115 MET C N 1
ATOM 3245 C CA . MET C 1 64 ? -8.20293 22.22971 1.68051 1.000 22.62516 115 MET C CA 1
ATOM 3246 C C . MET C 1 64 ? -8.80860 23.53444 2.16294 1.000 26.20353 115 MET C C 1
ATOM 3247 O O . MET C 1 64 ? -9.57581 24.14777 1.41989 1.000 22.93979 115 MET C O 1
ATOM 3252 N N . ASP C 1 65 ? -8.48652 23.96618 3.38151 1.000 24.31202 116 ASP C N 1
ATOM 3253 C CA . ASP C 1 65 ? -8.83447 25.29950 3.84742 1.000 31.69968 116 ASP C CA 1
ATOM 3254 C C . ASP C 1 65 ? -7.68271 26.28026 3.66437 1.000 25.13587 116 ASP C C 1
ATOM 3255 O O . ASP C 1 65 ? -7.76280 27.41091 4.14701 1.000 26.69747 116 ASP C O 1
ATOM 3260 N N . ASN C 1 66 ? -6.62178 25.86241 2.96618 1.000 22.82808 117 ASN C N 1
ATOM 3261 C CA . ASN C 1 66 ? -5.42517 26.65300 2.66427 1.000 21.72765 117 ASN C CA 1
ATOM 3262 C C . ASN C 1 66 ? -4.57533 26.95205 3.89631 1.000 19.65570 117 ASN C C 1
ATOM 3263 O O . ASN C 1 66 ? -3.70451 27.82762 3.86207 1.000 24.72763 117 ASN C O 1
ATOM 3268 N N . GLN C 1 67 ? -4.77621 26.21586 4.97745 1.000 22.33818 118 GLN C N 1
ATOM 3269 C CA . GLN C 1 67 ? -3.92029 26.35045 6.14132 1.000 20.15664 118 GLN C CA 1
ATOM 3270 C C . GLN C 1 67 ? -2.62348 25.58043 5.90935 1.000 22.18875 118 GLN C C 1
ATOM 3271 O O . GLN C 1 67 ? -2.63920 24.47639 5.36163 1.000 21.00064 118 GLN C O 1
ATOM 3277 N N . ILE C 1 68 ? -1.50113 26.16906 6.32164 1.000 18.40223 119 ILE C N 1
ATOM 3278 C CA . ILE C 1 68 ? -0.17172 25.59125 6.12074 1.000 16.68637 119 ILE C CA 1
ATOM 3279 C C . ILE C 1 68 ? 0.41296 25.16816 7.46436 1.000 19.05576 119 ILE C C 1
ATOM 3280 O O . ILE C 1 68 ? 0.38791 25.93754 8.43299 1.000 19.78784 119 ILE C O 1
ATOM 3285 N N . PHE C 1 69 ? 0.96749 23.95671 7.51191 1.000 17.34613 120 PHE C N 1
ATOM 3286 C CA . PHE C 1 69 ? 1.44984 23.36220 8.75206 1.000 15.29294 120 PHE C CA 1
ATOM 3287 C C . PHE C 1 69 ? 2.28700 22.14682 8.38073 1.000 16.05380 120 PHE C C 1
ATOM 3288 O O . PHE C 1 69 ? 2.37418 21.76272 7.21208 1.000 17.98874 120 PHE C O 1
ATOM 3296 N N . GLY C 1 70 ? 2.92428 21.55356 9.38094 1.000 13.32202 121 GLY C N 1
ATOM 3297 C CA . GLY C 1 70 ? 3.74584 20.38997 9.08780 1.000 14.91635 121 GLY C CA 1
ATOM 3298 C C . GLY C 1 70 ? 4.65912 20.04001 10.23886 1.000 16.04379 121 GLY C C 1
ATOM 3299 O O . GLY C 1 70 ? 4.31366 20.23851 11.41378 1.000 15.86156 121 GLY C O 1
ATOM 3300 N N . ALA C 1 71 ? 5.82091 19.49137 9.89250 1.000 12.71905 122 ALA C N 1
ATOM 3301 C CA . ALA C 1 71 ? 6.73539 19.01020 10.91613 1.000 15.75902 122 ALA C CA 1
ATOM 3302 C C . ALA C 1 71 ? 8.16377 19.09531 10.41133 1.000 14.82825 122 ALA C C 1
ATOM 3303 O O . ALA C 1 71 ? 8.41881 18.99982 9.20855 1.000 15.22006 122 ALA C O 1
ATOM 3305 N N . TYR C 1 72 ? 9.09018 19.27563 11.34856 1.000 12.79657 123 TYR C N 1
ATOM 3306 C CA . TYR C 1 72 ? 10.50551 19.00314 11.12280 1.000 15.19982 123 TYR C CA 1
ATOM 3307 C C . TYR C 1 72 ? 10.81159 17.64949 11.74585 1.000 15.76331 123 TYR C C 1
ATOM 3308 O O . TYR C 1 72 ? 10.57005 17.44874 12.94163 1.000 14.31075 123 TYR C O 1
ATOM 3317 N N . ALA C 1 73 ? 11.31324 16.71918 10.94532 1.000 11.93243 124 ALA C N 1
ATOM 3318 C CA . ALA C 1 73 ? 11.56024 15.35722 11.40192 1.000 11.82663 124 ALA C CA 1
ATOM 3319 C C . ALA C 1 73 ? 13.05398 15.08538 11.37026 1.000 16.84512 124 ALA C C 1
ATOM 3320 O O . ALA C 1 73 ? 13.72862 15.41242 10.38911 1.000 13.97678 124 ALA C O 1
ATOM 3322 N N . THR C 1 74 ? 13.56970 14.50182 12.44811 1.000 13.65671 125 THR C N 1
ATOM 3323 C CA . THR C 1 74 ? 15.00091 14.24332 12.53869 1.000 13.17557 125 THR C CA 1
ATOM 3324 C C . THR C 1 74 ? 15.45866 13.11565 11.63138 1.000 14.79752 125 THR C C 1
ATOM 3325 O O . THR C 1 74 ? 16.67075 12.94652 11.44154 1.000 17.09838 125 THR C O 1
ATOM 3329 N N . HIS C 1 75 ? 14.53259 12.33187 11.09744 1.000 16.50944 126 HIS C N 1
ATOM 3330 C CA . HIS C 1 75 ? 14.86339 11.18851 10.28629 1.000 14.25222 126 HIS C CA 1
ATOM 3331 C C . HIS C 1 75 ? 13.94675 11.20534 9.07596 1.000 13.95980 126 HIS C C 1
ATOM 3332 O O . HIS C 1 75 ? 12.78195 11.61637 9.19186 1.000 14.90162 126 HIS C O 1
ATOM 3339 N N . PRO C 1 76 ? 14.43566 10.79234 7.90765 1.000 11.82642 127 PRO C N 1
ATOM 3340 C CA . PRO C 1 76 ? 13.54048 10.66032 6.75227 1.000 11.32381 127 PRO C CA 1
ATOM 3341 C C . PRO C 1 76 ? 12.37124 9.74491 7.07057 1.000 13.62882 127 PRO C C 1
ATOM 3342 O O . PRO C 1 76 ? 12.46634 8.83307 7.89495 1.000 15.05837 127 PRO C O 1
ATOM 3346 N N . PHE C 1 77 ? 11.25613 9.99042 6.39277 1.000 13.07497 128 PHE C N 1
ATOM 3347 C CA . PHE C 1 77 ? 10.05757 9.19820 6.61183 1.000 13.40782 128 PHE C CA 1
ATOM 3348 C C . PHE C 1 77 ? 10.23826 7.79409 6.04854 1.000 15.06332 128 PHE C C 1
ATOM 3349 O O . PHE C 1 77 ? 10.50139 7.62233 4.85384 1.000 15.59163 128 PHE C O 1
ATOM 3357 N N . LYS C 1 78 ? 10.08482 6.78839 6.90837 1.000 13.01596 129 LYS C N 1
ATOM 3358 C CA . LYS C 1 78 ? 10.22607 5.40004 6.50838 1.000 16.54300 129 LYS C CA 1
ATOM 3359 C C . LYS C 1 78 ? 9.14951 4.57457 7.18509 1.000 17.60282 129 LYS C C 1
ATOM 3360 O O . LYS C 1 78 ? 8.59698 4.96104 8.22437 1.000 16.69592 129 LYS C O 1
ATOM 3366 N N . PHE C 1 79 ? 8.85509 3.42792 6.57310 1.000 16.42490 130 PHE C N 1
ATOM 3367 C CA . PHE C 1 79 ? 8.05569 2.41009 7.23521 1.000 14.90137 130 PHE C CA 1
ATOM 3368 C C . PHE C 1 79 ? 8.73847 1.94355 8.51551 1.000 20.18542 130 PHE C C 1
ATOM 3369 O O . PHE C 1 79 ? 9.94965 1.71657 8.54115 1.000 17.52112 130 PHE C O 1
ATOM 3377 N N . SER C 1 80 ? 7.95034 1.76042 9.57266 1.000 14.31108 131 SER C N 1
ATOM 3378 C CA . SER C 1 80 ? 8.49878 1.32394 10.84853 1.000 17.39820 131 SER C CA 1
ATOM 3379 C C . SER C 1 80 ? 7.49677 0.40813 11.53774 1.000 17.72694 131 SER C C 1
ATOM 3380 O O . SER C 1 80 ? 6.30911 0.39870 11.20466 1.000 20.70824 131 SER C O 1
ATOM 3383 N N . ASP C 1 81 ? 7.98908 -0.37784 12.50326 1.000 16.27982 132 ASP C N 1
ATOM 3384 C CA . ASP C 1 81 ? 7.11803 -1.14792 13.38736 1.000 17.25637 132 ASP C CA 1
ATOM 3385 C C . ASP C 1 81 ? 7.21514 -0.67773 14.83712 1.000 20.05107 132 ASP C C 1
ATOM 3386 O O . ASP C 1 81 ? 6.78522 -1.38561 15.75218 1.000 23.50588 132 ASP C O 1
ATOM 3391 N N . HIS C 1 82 ? 7.79062 0.49936 15.05375 1.000 19.86718 133 HIS C N 1
ATOM 3392 C CA . HIS C 1 82 ? 7.78127 1.17914 16.34094 1.000 26.70952 133 HIS C CA 1
ATOM 3393 C C . HIS C 1 82 ? 8.12811 2.63163 16.05912 1.000 21.22839 133 HIS C C 1
ATOM 3394 O O . HIS C 1 82 ? 8.61253 2.96430 14.97462 1.000 15.27289 133 HIS C O 1
ATOM 3401 N N . TYR C 1 83 ? 7.86843 3.50200 17.02982 1.000 18.16426 134 TYR C N 1
ATOM 3402 C CA . TYR C 1 83 ? 8.13533 4.91173 16.77624 1.000 18.42586 134 TYR C CA 1
ATOM 3403 C C . TYR C 1 83 ? 9.63904 5.15866 16.69048 1.000 16.63098 134 TYR C C 1
ATOM 3404 O O . TYR C 1 83 ? 10.44234 4.47640 17.33950 1.000 17.31866 134 TYR C O 1
ATOM 3413 N N . TYR C 1 84 ? 10.01445 6.13870 15.86821 1.000 12.64027 135 TYR C N 1
ATOM 3414 C CA . TYR C 1 84 ? 11.41115 6.54843 15.73008 1.000 16.42150 135 TYR C CA 1
ATOM 3415 C C . TYR C 1 84 ? 11.47515 8.07591 15.71345 1.000 16.34874 135 TYR C C 1
ATOM 3416 O O . TYR C 1 84 ? 10.48993 8.76298 16.00618 1.000 17.64608 135 TYR C O 1
ATOM 3425 N N . GLY C 1 85 ? 12.64173 8.61492 15.36177 1.000 13.54821 136 GLY C N 1
ATOM 3426 C CA . GLY C 1 85 ? 12.90076 10.03697 15.47993 1.000 11.38432 136 GLY C CA 1
ATOM 3427 C C . GLY C 1 85 ? 13.41107 10.40645 16.86452 1.000 16.56828 136 GLY C C 1
ATOM 3428 O O . GLY C 1 85 ? 13.27379 9.66012 17.83113 1.000 17.82097 136 GLY C O 1
ATOM 3429 N N . THR C 1 86 ? 14.03266 11.58615 16.96067 1.000 13.58338 137 THR C N 1
ATOM 3430 C CA . THR C 1 86 ? 14.49221 12.03105 18.27770 1.000 14.26187 137 THR C CA 1
ATOM 3431 C C . THR C 1 86 ? 14.08114 13.46749 18.60343 1.000 17.20165 137 THR C C 1
ATOM 3432 O O . THR C 1 86 ? 13.29985 14.08152 17.87102 1.000 15.90590 137 THR C O 1
ATOM 3436 N N . GLY C 1 87 ? 14.59359 14.00363 19.71759 1.000 16.55682 138 GLY C N 1
ATOM 3437 C CA . GLY C 1 87 ? 13.98328 15.16166 20.36308 1.000 15.89401 138 GLY C CA 1
ATOM 3438 C C . GLY C 1 87 ? 14.09864 16.48632 19.62154 1.000 18.14798 138 GLY C C 1
ATOM 3439 O O . GLY C 1 87 ? 13.51874 17.47423 20.08621 1.000 16.69693 138 GLY C O 1
ATOM 3440 N N . GLU C 1 88 ? 14.83377 16.55326 18.50755 1.000 14.40930 139 GLU C N 1
ATOM 3441 C CA . GLU C 1 88 ? 14.79686 17.77805 17.71063 1.000 15.09654 139 GLU C CA 1
ATOM 3442 C C . GLU C 1 88 ? 13.56817 17.84917 16.80466 1.000 12.99572 139 GLU C C 1
ATOM 3443 O O . GLU C 1 88 ? 13.32589 18.89849 16.19930 1.000 17.38144 139 GLU C O 1
ATOM 3449 N N . THR C 1 89 ? 12.78771 16.77200 16.71254 1.000 14.10485 140 THR C N 1
ATOM 3450 C CA . THR C 1 89 ? 11.54938 16.77627 15.94309 1.000 14.81458 140 THR C CA 1
ATOM 3451 C C . THR C 1 89 ? 10.56304 17.78558 16.52671 1.000 14.71665 140 THR C C 1
ATOM 3452 O O . THR C 1 89 ? 10.41304 17.90350 17.75240 1.000 12.82203 140 THR C O 1
ATOM 3456 N N . PHE C 1 90 ? 9.91523 18.55445 15.65049 1.000 13.68867 141 PHE C N 1
ATOM 3457 C CA . PHE C 1 90 ? 8.89155 19.48163 16.11339 1.000 14.54775 141 PHE C CA 1
ATOM 3458 C C . PHE C 1 90 ? 7.76242 19.58419 15.09490 1.000 14.65175 141 PHE C C 1
ATOM 3459 O O . PHE C 1 90 ? 7.92293 19.25641 13.91689 1.000 15.91723 141 PHE C O 1
ATOM 3467 N N . LEU C 1 91 ? 6.59693 20.01392 15.57896 1.000 13.95625 142 LEU C N 1
ATOM 3468 C CA . LEU C 1 91 ? 5.44953 20.34066 14.74168 1.000 12.84524 142 LEU C CA 1
ATOM 3469 C C . LEU C 1 91 ? 5.31251 21.85602 14.62666 1.000 14.37936 142 LEU C C 1
ATOM 3470 O O . LEU C 1 91 ? 5.77105 22.61038 15.48364 1.000 17.15354 142 LEU C O 1
ATOM 3475 N N . TYR C 1 92 ? 4.66499 22.30833 13.55236 1.000 13.42565 143 TYR C N 1
ATOM 3476 C CA . TYR C 1 92 ? 4.47370 23.74430 13.39808 1.000 14.21057 143 TYR C CA 1
ATOM 3477 C C . TYR C 1 92 ? 3.18192 24.00057 12.63906 1.000 12.96359 143 TYR C C 1
ATOM 3478 O O . TYR C 1 92 ? 2.65350 23.12199 11.94659 1.000 15.79032 143 TYR C O 1
ATOM 3487 N N . THR C 1 93 ? 2.69780 25.23232 12.76103 1.000 18.52372 144 THR C N 1
ATOM 3488 C CA . THR C 1 93 ? 1.53809 25.70612 12.02067 1.000 18.03100 144 THR C CA 1
ATOM 3489 C C . THR C 1 93 ? 1.73086 27.18754 11.72909 1.000 21.46916 144 THR C C 1
ATOM 3490 O O . THR C 1 93 ? 2.55336 27.85791 12.35474 1.000 17.48475 144 THR C O 1
ATOM 3494 N N . PHE C 1 94 ? 0.95281 27.70385 10.77972 1.000 15.37038 145 PHE C N 1
ATOM 3495 C CA . PHE C 1 94 ? 0.98212 29.12299 10.46908 1.000 16.34607 145 PHE C CA 1
ATOM 3496 C C . PHE C 1 94 ? -0.31118 29.83272 10.82281 1.000 17.29388 145 PHE C C 1
ATOM 3497 O O . PHE C 1 94 ? -0.40306 31.04686 10.64109 1.000 18.85117 145 PHE C O 1
ATOM 3505 N N . SER C 1 95 ? -1.29358 29.12747 11.37154 1.000 20.58601 146 SER C N 1
ATOM 3506 C CA . SER C 1 95 ? -2.56503 29.74927 11.70580 1.000 21.82601 146 SER C CA 1
ATOM 3507 C C . SER C 1 95 ? -2.90569 29.44950 13.15982 1.000 18.15327 146 SER C C 1
ATOM 3508 O O . SER C 1 95 ? -2.79726 28.29193 13.58967 1.000 19.31283 146 SER C O 1
ATOM 3511 N N . PRO C 1 96 ? -3.34235 30.44669 13.94326 1.000 19.15830 147 PRO C N 1
ATOM 3512 C CA . PRO C 1 96 ? -3.55549 31.85047 13.56961 1.000 21.38412 147 PRO C CA 1
ATOM 3513 C C . PRO C 1 96 ? -2.25818 32.59725 13.27621 1.000 20.35868 147 PRO C C 1
ATOM 3514 O O . PRO C 1 96 ? -2.29561 33.61505 12.58573 1.000 21.25227 147 PRO C O 1
ATOM 3518 N N . HIS C 1 97 ? -1.13840 32.09116 13.79393 1.000 19.51869 148 HIS C N 1
ATOM 3519 C CA . HIS C 1 97 ? 0.17586 32.67997 13.55099 1.000 19.55395 148 HIS C CA 1
ATOM 3520 C C . HIS C 1 97 ? 1.20500 31.56442 13.48510 1.000 18.28726 148 HIS C C 1
ATOM 3521 O O . HIS C 1 97 ? 0.92114 30.42259 13.84968 1.000 17.48560 148 HIS C O 1
ATOM 3528 N N . PHE C 1 98 ? 2.40920 31.89152 12.99521 1.000 18.22615 149 PHE C N 1
ATOM 3529 C CA . PHE C 1 98 ? 3.48418 30.90118 13.00362 1.000 17.41508 149 PHE C CA 1
ATOM 3530 C C . PHE C 1 98 ? 3.78997 30.49563 14.43525 1.000 16.99746 149 PHE C C 1
ATOM 3531 O O . PHE C 1 98 ? 3.99309 31.35061 15.30046 1.000 17.75442 149 PHE C O 1
ATOM 3539 N N . LYS C 1 99 ? 3.81740 29.19088 14.68202 1.000 16.00633 150 LYS C N 1
ATOM 3540 C CA . LYS C 1 99 ? 4.09468 28.68451 16.01819 1.000 16.01504 150 LYS C CA 1
ATOM 3541 C C . LYS C 1 99 ? 4.71484 27.30540 15.89287 1.000 14.97250 150 LYS C C 1
ATOM 3542 O O . LYS C 1 99 ? 4.27197 26.48655 15.08397 1.000 19.01735 150 LYS C O 1
ATOM 3548 N N . VAL C 1 100 ? 5.75130 27.06641 16.68628 1.000 16.70094 151 VAL C N 1
ATOM 3549 C CA . VAL C 1 100 ? 6.45388 25.79346 16.71870 1.000 16.54517 151 VAL C CA 1
ATOM 3550 C C . VAL C 1 100 ? 6.12074 25.09811 18.02854 1.000 16.51407 151 VAL C C 1
ATOM 3551 O O . VAL C 1 100 ? 6.09211 25.73441 19.09218 1.000 18.55072 151 VAL C O 1
ATOM 3555 N N . PHE C 1 101 ? 5.90072 23.78950 17.96135 1.000 14.31160 152 PHE C N 1
ATOM 3556 C CA . PHE C 1 101 ? 5.57597 22.99363 19.14430 1.000 16.58033 152 PHE C CA 1
ATOM 3557 C C . PHE C 1 101 ? 6.68172 21.95497 19.31629 1.000 19.59674 152 PHE C C 1
ATOM 3558 O O . PHE C 1 101 ? 6.73517 20.95548 18.59179 1.000 15.86938 152 PHE C O 1
ATOM 3566 N N . LYS C 1 102 ? 7.57166 22.20530 20.26830 1.000 17.46013 153 LYS C N 1
ATOM 3567 C CA . LYS C 1 102 ? 8.72834 21.35436 20.49065 1.000 13.25930 153 LYS C CA 1
ATOM 3568 C C . LYS C 1 102 ? 8.36458 20.14625 21.34870 1.000 15.00311 153 LYS C C 1
ATOM 3569 O O . LYS C 1 102 ? 7.30045 20.08116 21.97395 1.000 16.53404 153 LYS C O 1
ATOM 3575 N N . TRP C 1 103 ? 9.28775 19.18954 21.37597 1.000 14.62419 154 TRP C N 1
ATOM 3576 C CA . TRP C 1 103 ? 9.18182 18.02958 22.24473 1.000 16.08220 154 TRP C CA 1
ATOM 3577 C C . TRP C 1 103 ? 8.92629 18.45575 23.68394 1.000 17.05122 154 TRP C C 1
ATOM 3578 O O . TRP C 1 103 ? 9.62418 19.31857 24.23214 1.000 15.95540 154 TRP C O 1
ATOM 3589 N N . SER C 1 104 ? 7.91458 17.84195 24.29075 1.000 15.62447 155 SER C N 1
ATOM 3590 C CA . SER C 1 104 ? 7.49888 18.17424 25.64214 1.000 17.39782 155 SER C CA 1
ATOM 3591 C C . SER C 1 104 ? 8.26639 17.40626 26.70669 1.000 21.16263 155 SER C C 1
ATOM 3592 O O . SER C 1 104 ? 8.33000 17.85812 27.85185 1.000 18.99692 155 SER C O 1
ATOM 3595 N N . GLY C 1 105 ? 8.82555 16.25020 26.35841 1.000 17.63245 156 GLY C N 1
ATOM 3596 C CA . GLY C 1 105 ? 9.37791 15.33424 27.32696 1.000 22.60314 156 GLY C CA 1
ATOM 3597 C C . GLY C 1 105 ? 8.40311 14.30980 27.86675 1.000 23.51029 156 GLY C C 1
ATOM 3598 O O . GLY C 1 105 ? 8.83823 13.38916 28.56832 1.000 23.17931 156 GLY C O 1
ATOM 3599 N N . GLU C 1 106 ? 7.10359 14.44009 27.56251 1.000 17.67054 157 GLU C N 1
ATOM 3600 C CA . GLU C 1 106 ? 6.08761 13.54197 28.12455 1.000 20.77749 157 GLU C CA 1
ATOM 3601 C C . GLU C 1 106 ? 6.18960 12.13538 27.54409 1.000 17.14915 157 GLU C C 1
ATOM 3602 O O . GLU C 1 106 ? 5.94211 11.15026 28.24723 1.000 22.08822 157 GLU C O 1
ATOM 3608 N N . ASN C 1 107 ? 6.50655 12.02181 26.25916 1.000 19.40706 158 ASN C N 1
ATOM 3609 C CA . ASN C 1 107 ? 6.77749 10.72843 25.64209 1.000 20.25831 158 ASN C CA 1
ATOM 3610 C C . ASN C 1 107 ? 7.61997 10.96859 24.39408 1.000 18.28314 158 ASN C C 1
ATOM 3611 O O . ASN C 1 107 ? 7.83069 12.10586 23.97837 1.000 20.14679 158 ASN C O 1
ATOM 3616 N N . SER C 1 108 ? 8.09490 9.88522 23.79426 1.000 16.76938 159 SER C N 1
ATOM 3617 C CA . SER C 1 108 ? 8.98906 9.98811 22.64455 1.000 14.60549 159 SER C CA 1
ATOM 3618 C C . SER C 1 108 ? 8.37064 9.38586 21.38851 1.000 18.98815 159 SER C C 1
ATOM 3619 O O . SER C 1 108 ? 9.05300 8.74779 20.57780 1.000 15.12788 159 SER C O 1
ATOM 3622 N N . TYR C 1 109 ? 7.06751 9.58084 21.20342 1.000 14.89481 160 TYR C N 1
ATOM 3623 C CA . TYR C 1 109 ? 6.39027 9.08170 20.00089 1.000 16.01012 160 TYR C CA 1
ATOM 3624 C C . TYR C 1 109 ? 6.52770 10.08727 18.85319 1.000 17.03814 160 TYR C C 1
ATOM 3625 O O . TYR C 1 109 ? 5.54648 10.66599 18.38065 1.000 14.07812 160 TYR C O 1
ATOM 3634 N N . PHE C 1 110 ? 7.76370 10.24224 18.35067 1.000 13.14106 161 PHE C N 1
ATOM 3635 C CA . PHE C 1 110 ? 8.03420 11.31139 17.38822 1.000 16.76757 161 PHE C CA 1
ATOM 3636 C C . PHE C 1 110 ? 7.49955 11.00332 15.98912 1.000 15.38495 161 PHE C C 1
ATOM 3637 O O . PHE C 1 110 ? 6.74034 11.79562 15.42596 1.000 14.95070 161 PHE C O 1
ATOM 3645 N N . ILE C 1 111 ? 7.91789 9.88383 15.39489 1.000 14.94965 162 ILE C N 1
ATOM 3646 C CA . ILE C 1 111 ? 7.55696 9.53803 14.02120 1.000 13.22139 162 ILE C CA 1
ATOM 3647 C C . ILE C 1 111 ? 7.19197 8.06626 13.96983 1.000 17.46217 162 ILE C C 1
ATOM 3648 O O . ILE C 1 111 ? 7.89249 7.22072 14.53428 1.000 15.96731 162 ILE C O 1
ATOM 3653 N N . ASN C 1 112 ? 6.10724 7.74574 13.27496 1.000 15.57622 163 ASN C N 1
ATOM 3654 C CA . ASN C 1 112 ? 5.83547 6.34735 12.99700 1.000 15.63745 163 ASN C CA 1
ATOM 3655 C C . ASN C 1 112 ? 5.30703 6.20622 11.58106 1.000 13.27891 163 ASN C C 1
ATOM 3656 O O . ASN C 1 112 ? 4.36666 6.90387 11.19443 1.000 16.26190 163 ASN C O 1
ATOM 3661 N N . GLY C 1 113 ? 5.88731 5.28221 10.83520 1.000 14.23161 164 GLY C N 1
ATOM 3662 C CA . GLY C 1 113 ? 5.46008 5.05173 9.46724 1.000 17.73474 164 GLY C CA 1
ATOM 3663 C C . GLY C 1 113 ? 4.78880 3.70420 9.33810 1.000 14.01760 164 GLY C C 1
ATOM 3664 O O . GLY C 1 113 ? 5.45932 2.66420 9.31557 1.000 17.78637 164 GLY C O 1
ATOM 3665 N N . ASP C 1 114 ? 3.46585 3.69729 9.30100 1.000 16.54075 165 ASP C N 1
ATOM 3666 C CA . ASP C 1 114 ? 2.74410 2.44640 9.15649 1.000 18.75470 165 ASP C CA 1
ATOM 3667 C C . ASP C 1 114 ? 2.54906 2.12929 7.67549 1.000 16.16009 165 ASP C C 1
ATOM 3668 O O . ASP C 1 114 ? 2.86461 2.93060 6.79599 1.000 20.13065 165 ASP C O 1
ATOM 3673 N N . ILE C 1 115 ? 2.01063 0.94178 7.40206 1.000 18.90893 166 ILE C N 1
ATOM 3674 C CA . ILE C 1 115 ? 1.78714 0.57078 6.00943 1.000 21.32277 166 ILE C CA 1
ATOM 3675 C C . ILE C 1 115 ? 0.78176 1.50939 5.36547 1.000 20.98628 166 ILE C C 1
ATOM 3676 O O . ILE C 1 115 ? 0.90542 1.84650 4.18336 1.000 25.44080 166 ILE C O 1
ATOM 3681 N N A SER C 1 116 ? -0.21722 1.96692 6.11890 0.541 21.33791 167 SER C N 1
ATOM 3682 N N B SER C 1 116 ? -0.19817 1.97792 6.13734 0.459 21.33864 167 SER C N 1
ATOM 3683 C CA A SER C 1 116 ? -1.27772 2.76848 5.52111 0.541 24.59302 167 SER C CA 1
ATOM 3684 C CA B SER C 1 116 ? -1.33456 2.71713 5.61077 0.459 24.56412 167 SER C CA 1
ATOM 3685 C C A SER C 1 116 ? -1.49175 4.08330 6.26014 0.541 21.77981 167 SER C C 1
ATOM 3686 C C B SER C 1 116 ? -1.39495 4.15749 6.09487 0.459 21.75279 167 SER C C 1
ATOM 3687 O O A SER C 1 116 ? -2.58645 4.65209 6.19416 0.541 19.96382 167 SER C O 1
ATOM 3688 O O B SER C 1 116 ? -2.29051 4.89813 5.67375 0.459 20.04099 167 SER C O 1
ATOM 3693 N N . SER C 1 117 ? -0.47073 4.57835 6.95782 1.000 17.32281 168 SER C N 1
ATOM 3694 C CA . SER C 1 117 ? -0.50470 5.92426 7.51290 1.000 19.63446 168 SER C CA 1
ATOM 3695 C C . SER C 1 117 ? 0.89475 6.34811 7.92388 1.000 17.17131 168 SER C C 1
ATOM 3696 O O . SER C 1 117 ? 1.74667 5.51592 8.25004 1.000 20.92480 168 SER C O 1
ATOM 3699 N N . LEU C 1 118 ? 1.11114 7.65970 7.91250 1.000 15.92921 169 LEU C N 1
ATOM 3700 C CA . LEU C 1 118 ? 2.31236 8.28862 8.44570 1.000 15.04296 169 LEU C CA 1
ATOM 3701 C C . LEU C 1 118 ? 1.87808 9.21606 9.56747 1.000 13.95608 169 LEU C C 1
ATOM 3702 O O . LEU C 1 118 ? 0.90457 9.95694 9.41053 1.000 16.32716 169 LEU C O 1
ATOM 3707 N N . GLU C 1 119 ? 2.56494 9.16813 10.70446 1.000 15.58541 170 GLU C N 1
ATOM 3708 C CA . GLU C 1 119 ? 2.08601 9.97927 11.81926 1.000 16.46278 170 GLU C CA 1
ATOM 3709 C C . GLU C 1 119 ? 3.24162 10.48602 12.66006 1.000 15.91090 170 GLU C C 1
ATOM 3710 O O . GLU C 1 119 ? 4.31175 9.87323 12.70995 1.000 16.40529 170 GLU C O 1
ATOM 3716 N N . LEU C 1 120 ? 3.01590 11.63702 13.29491 1.000 11.81965 171 LEU C N 1
ATOM 3717 C CA . LEU C 1 120 ? 3.95526 12.23333 14.23866 1.000 14.36977 171 LEU C CA 1
ATOM 3718 C C . LEU C 1 120 ? 3.23044 12.58699 15.52573 1.000 14.08394 171 LEU C C 1
ATOM 3719 O O . LEU C 1 120 ? 2.14140 13.16727 15.49231 1.000 14.49852 171 LEU C O 1
ATOM 3724 N N . GLY C 1 121 ? 3.85778 12.27648 16.66223 1.000 12.54555 172 GLY C N 1
ATOM 3725 C CA . GLY C 1 121 ? 3.20027 12.51183 17.93049 1.000 11.95645 172 GLY C CA 1
ATOM 3726 C C . GLY C 1 121 ? 2.31228 11.33961 18.27708 1.000 20.28319 172 GLY C C 1
ATOM 3727 O O . GLY C 1 121 ? 1.82074 10.63749 17.39136 1.000 27.99909 172 GLY C O 1
ATOM 3728 N N . GLY C 1 122 ? 2.11317 11.09863 19.56216 1.000 16.13131 173 GLY C N 1
ATOM 3729 C CA . GLY C 1 122 ? 1.26688 9.98587 19.94431 1.000 16.21799 173 GLY C CA 1
ATOM 3730 C C . GLY C 1 122 ? 0.95911 10.06856 21.41909 1.000 19.89962 173 GLY C C 1
ATOM 3731 O O . GLY C 1 122 ? 1.33476 11.02273 22.10472 1.000 22.93098 173 GLY C O 1
ATOM 3732 N N . GLY C 1 123 ? 0.26864 9.04524 21.89793 1.000 23.01709 174 GLY C N 1
ATOM 3733 C CA . GLY C 1 123 ? -0.14285 9.00434 23.28787 1.000 23.00697 174 GLY C CA 1
ATOM 3734 C C . GLY C 1 123 ? -1.61486 9.31878 23.44899 1.000 27.60882 174 GLY C C 1
ATOM 3735 O O . GLY C 1 123 ? -2.15676 10.16570 22.72747 1.000 27.05379 174 GLY C O 1
ATOM 3736 N N . GLY C 1 124 ? -2.27327 8.64053 24.38619 1.000 25.81408 175 GLY C N 1
ATOM 3737 C CA . GLY C 1 124 ? -3.69415 8.84779 24.59835 1.000 27.83188 175 GLY C CA 1
ATOM 3738 C C . GLY C 1 124 ? -4.54828 8.61760 23.36955 1.000 28.32347 175 GLY C C 1
ATOM 3739 O O . GLY C 1 124 ? -5.62628 9.20758 23.25515 1.000 37.71499 175 GLY C O 1
ATOM 3740 N N . GLY C 1 125 ? -4.09825 7.77116 22.44382 1.000 27.25483 176 GLY C N 1
ATOM 3741 C CA . GLY C 1 125 ? -4.84645 7.54148 21.22133 1.000 30.05854 176 GLY C CA 1
ATOM 3742 C C . GLY C 1 125 ? -4.90362 8.71444 20.26949 1.000 31.91524 176 GLY C C 1
ATOM 3743 O O . GLY C 1 125 ? -5.71805 8.71409 19.34103 1.000 30.61561 176 GLY C O 1
ATOM 3744 N N . ARG C 1 126 ? -4.05339 9.71400 20.45944 1.000 22.56111 177 ARG C N 1
ATOM 3745 C CA . ARG C 1 126 ? -4.06437 10.90383 19.62848 1.000 23.65568 177 ARG C CA 1
ATOM 3746 C C . ARG C 1 126 ? -2.84222 10.93222 18.72400 1.000 22.35991 177 ARG C C 1
ATOM 3747 O O . ARG C 1 126 ? -1.85459 10.22250 18.94144 1.000 23.29746 177 ARG C O 1
ATOM 3755 N N . PHE C 1 127 ? -2.92887 11.75474 17.68731 1.000 18.26508 178 PHE C N 1
ATOM 3756 C CA . PHE C 1 127 ? -1.80931 11.97059 16.77711 1.000 16.05947 178 PHE C CA 1
ATOM 3757 C C . PHE C 1 127 ? -1.62295 13.46189 16.58395 1.000 21.46160 178 PHE C C 1
ATOM 3758 O O . PHE C 1 127 ? -2.58594 14.17221 16.26468 1.000 20.86922 178 PHE C O 1
ATOM 3766 N N . GLY C 1 128 ? -0.38544 13.93148 16.75098 1.000 14.12042 179 GLY C N 1
ATOM 3767 C CA . GLY C 1 128 ? -0.09180 15.31243 16.40331 1.000 13.31979 179 GLY C CA 1
ATOM 3768 C C . GLY C 1 128 ? -0.35676 15.58233 14.93564 1.000 22.60713 179 GLY C C 1
ATOM 3769 O O . GLY C 1 128 ? -0.87871 16.63793 14.56882 1.000 17.61063 179 GLY C O 1
ATOM 3770 N N . LEU C 1 129 ? -0.03334 14.60966 14.08662 1.000 15.36706 180 LEU C N 1
ATOM 3771 C CA . LEU C 1 129 ? -0.19998 14.70205 12.64402 1.000 17.30418 180 LEU C CA 1
ATOM 3772 C C . LEU C 1 129 ? -0.34274 13.27374 12.13598 1.000 18.52382 180 LEU C C 1
ATOM 3773 O O . LEU C 1 129 ? 0.43157 12.40669 12.54397 1.000 18.05441 180 LEU C O 1
ATOM 3778 N N . TRP C 1 130 ? -1.34758 13.02169 11.29198 1.000 15.67871 181 TRP C N 1
ATOM 3779 C CA . TRP C 1 130 ? -1.64713 11.69029 10.77045 1.000 16.76502 181 TRP C CA 1
ATOM 3780 C C . TRP C 1 130 ? -2.08411 11.85926 9.32822 1.000 16.61911 181 TRP C C 1
ATOM 3781 O O . TRP C 1 130 ? -2.89354 12.74042 9.03702 1.000 15.48010 181 TRP C O 1
ATOM 3792 N N . LEU C 1 131 ? -1.55304 11.02340 8.43759 1.000 17.58857 182 LEU C N 1
ATOM 3793 C CA . LEU C 1 131 ? -1.86593 11.08562 7.01535 1.000 15.62691 182 LEU C CA 1
ATOM 3794 C C . LEU C 1 131 ? -2.18215 9.68520 6.51473 1.000 15.72610 182 LEU C C 1
ATOM 3795 O O . LEU C 1 131 ? -1.49685 8.73129 6.88274 1.000 15.94408 182 LEU C O 1
ATOM 3800 N N . ASP C 1 132 ? -3.19968 9.55219 5.65980 1.000 14.51271 183 ASP C N 1
ATOM 3801 C CA . ASP C 1 132 ? -3.59210 8.21071 5.23608 1.000 17.60002 183 ASP C CA 1
ATOM 3802 C C . ASP C 1 132 ? -2.73796 7.74750 4.04983 1.000 17.51764 183 ASP C C 1
ATOM 3803 O O . ASP C 1 132 ? -1.81674 8.43620 3.60393 1.000 16.42443 183 ASP C O 1
ATOM 3808 N N . ALA C 1 133 ? -3.05561 6.55947 3.52882 1.000 16.05464 184 ALA C N 1
ATOM 3809 C CA . ALA C 1 133 ? -2.21559 5.92225 2.51817 1.000 20.14479 184 ALA C CA 1
ATOM 3810 C C . ALA C 1 133 ? -2.22750 6.66329 1.18662 1.000 17.39826 184 ALA C C 1
ATOM 3811 O O . ALA C 1 133 ? -1.33330 6.45306 0.36280 1.000 16.48241 184 ALA C O 1
ATOM 3813 N N . ASP C 1 134 ? -3.22550 7.50599 0.95037 1.000 17.02370 185 ASP C N 1
ATOM 3814 C CA . ASP C 1 134 ? -3.32590 8.28117 -0.27305 1.000 21.61785 185 ASP C CA 1
ATOM 3815 C C . ASP C 1 134 ? -2.87981 9.71821 -0.07554 1.000 16.66994 185 ASP C C 1
ATOM 3816 O O . ASP C 1 134 ? -3.04441 10.53492 -0.98401 1.000 17.35962 185 ASP C O 1
ATOM 3821 N N . LEU C 1 135 ? -2.31736 10.03982 1.09221 1.000 16.60166 186 LEU C N 1
ATOM 3822 C CA . LEU C 1 135 ? -2.02256 11.42039 1.46451 1.000 15.15278 186 LEU C CA 1
ATOM 3823 C C . LEU C 1 135 ? -3.22181 12.31446 1.18390 1.000 15.82659 186 LEU C C 1
ATOM 3824 O O . LEU C 1 135 ? -3.09717 13.41660 0.64602 1.000 15.23680 186 LEU C O 1
ATOM 3829 N N . TYR C 1 136 ? -4.40462 11.81725 1.54500 1.000 18.50845 187 TYR C N 1
ATOM 3830 C CA . TYR C 1 136 ? -5.64899 12.52347 1.28903 1.000 18.17653 187 TYR C CA 1
ATOM 3831 C C . TYR C 1 136 ? -6.30359 12.93751 2.60560 1.000 20.14779 187 TYR C C 1
ATOM 3832 O O . TYR C 1 136 ? -6.22375 14.10922 2.98861 1.000 16.04059 187 TYR C O 1
ATOM 3841 N N . HIS C 1 137 ? -6.93950 12.00374 3.31728 1.000 16.32966 188 HIS C N 1
ATOM 3842 C CA . HIS C 1 137 ? -7.41234 12.32855 4.66231 1.000 18.84248 188 HIS C CA 1
ATOM 3843 C C . HIS C 1 137 ? -6.24531 12.48411 5.62492 1.000 19.99581 188 HIS C C 1
ATOM 3844 O O . HIS C 1 137 ? -5.29139 11.70505 5.60738 1.000 19.00902 188 HIS C O 1
ATOM 3851 N N . GLY C 1 138 ? -6.33329 13.50007 6.48190 1.000 16.93888 189 GLY C N 1
ATOM 3852 C CA . GLY C 1 138 ? -5.36791 13.68096 7.53727 1.000 15.28163 189 GLY C CA 1
ATOM 3853 C C . GLY C 1 138 ? -6.09020 14.01303 8.83816 1.000 15.55420 189 GLY C C 1
ATOM 3854 O O . GLY C 1 138 ? -7.28780 14.29407 8.84360 1.000 18.34374 189 GLY C O 1
ATOM 3855 N N . ARG C 1 139 ? -5.33229 13.95723 9.92337 1.000 17.40623 190 ARG C N 1
ATOM 3856 C CA . ARG C 1 139 ? -5.83723 14.31360 11.24108 1.000 19.80457 190 ARG C CA 1
ATOM 3857 C C . ARG C 1 139 ? -4.72390 15.01291 12.00519 1.000 19.68109 190 ARG C C 1
ATOM 3858 O O . ARG C 1 139 ? -3.54694 14.66496 11.86081 1.000 17.12838 190 ARG C O 1
ATOM 3866 N N . SER C 1 140 ? -5.09780 16.01561 12.79646 1.000 17.89774 191 SER C N 1
ATOM 3867 C CA . SER C 1 140 ? -4.17273 16.65985 13.72439 1.000 18.08660 191 SER C CA 1
ATOM 3868 C C . SER C 1 140 ? -4.89462 16.87039 15.04435 1.000 20.98760 191 SER C C 1
ATOM 3869 O O . SER C 1 140 ? -5.86761 17.63027 15.10039 1.000 17.72451 191 SER C O 1
ATOM 3872 N N . ASN C 1 141 ? -4.42737 16.20077 16.09547 1.000 16.92970 192 ASN C N 1
ATOM 3873 C CA . ASN C 1 141 ? -4.90067 16.44423 17.45163 1.000 17.60718 192 ASN C CA 1
ATOM 3874 C C . ASN C 1 141 ? -3.79891 17.09379 18.26457 1.000 16.98522 192 ASN C C 1
ATOM 3875 O O . ASN C 1 141 ? -2.61501 16.96973 17.95348 1.000 16.84888 192 ASN C O 1
ATOM 3880 N N A SER C 1 142 ? -4.20062 17.74493 19.35084 0.228 17.36736 193 SER C N 1
ATOM 3881 N N B SER C 1 142 ? -4.19828 17.82251 19.29877 0.772 17.24050 193 SER C N 1
ATOM 3882 C CA A SER C 1 142 ? -3.24800 18.11860 20.38739 0.228 19.58588 193 SER C CA 1
ATOM 3883 C CA B SER C 1 142 ? -3.25292 18.10346 20.36756 0.772 19.61830 193 SER C CA 1
ATOM 3884 C C A SER C 1 142 ? -2.75837 16.85748 21.09073 0.228 19.93568 193 SER C C 1
ATOM 3885 C C B SER C 1 142 ? -2.77084 16.77100 20.92543 0.772 19.86406 193 SER C C 1
ATOM 3886 O O A SER C 1 142 ? -3.55626 16.12347 21.68339 0.228 19.75985 193 SER C O 1
ATOM 3887 O O B SER C 1 142 ? -3.58193 15.89024 21.22309 0.772 17.50987 193 SER C O 1
ATOM 3892 N N . CYS C 1 143 ? -1.45315 16.60501 21.02993 1.000 17.73066 194 CYS C N 1
ATOM 3893 C CA . CYS C 1 143 ? -0.87471 15.37000 21.54251 1.000 18.12013 194 CYS C CA 1
ATOM 3894 C C . CYS C 1 143 ? 0.21292 15.68003 22.56266 1.000 18.52427 194 CYS C C 1
ATOM 3895 O O . CYS C 1 143 ? 0.79573 16.76752 22.58075 1.000 17.57345 194 CYS C O 1
ATOM 3898 N N . SER C 1 144 ? 0.46614 14.70851 23.43638 1.000 15.70434 195 SER C N 1
ATOM 3899 C CA . SER C 1 144 ? 1.37265 14.95304 24.55512 1.000 19.70960 195 SER C CA 1
ATOM 3900 C C . SER C 1 144 ? 2.83471 15.03573 24.12702 1.000 19.88555 195 SER C C 1
ATOM 3901 O O . SER C 1 144 ? 3.64146 15.64674 24.83750 1.000 16.07743 195 SER C O 1
ATOM 3904 N N . THR C 1 145 ? 3.19218 14.43130 22.99430 1.000 16.80778 196 THR C N 1
ATOM 3905 C CA . THR C 1 145 ? 4.57404 14.47237 22.52763 1.000 16.35156 196 THR C CA 1
ATOM 3906 C C . THR C 1 145 ? 5.05705 15.90717 22.33262 1.000 17.95817 196 THR C C 1
ATOM 3907 O O . THR C 1 145 ? 6.20714 16.23240 22.64468 1.000 17.04085 196 THR C O 1
ATOM 3911 N N . PHE C 1 146 ? 4.18000 16.77977 21.82387 1.000 16.57778 197 PHE C N 1
ATOM 3912 C CA . PHE C 1 146 ? 4.53358 18.12787 21.42574 1.000 13.55324 197 PHE C CA 1
ATOM 3913 C C . PHE C 1 146 ? 3.70672 19.20035 22.11389 1.000 16.99201 197 PHE C C 1
ATOM 3914 O O . PHE C 1 146 ? 4.03319 20.38517 21.97858 1.000 19.73902 197 PHE C O 1
ATOM 3922 N N . ASN C 1 147 ? 2.66020 18.82383 22.84805 1.000 16.11623 198 ASN C N 1
ATOM 3923 C CA . ASN C 1 147 ? 1.69927 19.77360 23.41521 1.000 19.93264 198 ASN C CA 1
ATOM 3924 C C . ASN C 1 147 ? 1.30408 20.82619 22.38148 1.000 21.82593 198 ASN C C 1
ATOM 3925 O O . ASN C 1 147 ? 1.29149 22.02966 22.64543 1.000 21.01899 198 ASN C O 1
ATOM 3930 N N . ASN C 1 148 ? 1.00177 20.35262 21.17865 1.000 17.97768 199 ASN C N 1
ATOM 3931 C CA . ASN C 1 148 ? 0.73560 21.22129 20.04359 1.000 14.31002 199 ASN C CA 1
ATOM 3932 C C . ASN C 1 148 ? -0.72638 21.63734 20.01442 1.000 17.18660 199 ASN C C 1
ATOM 3933 O O . ASN C 1 148 ? -1.59801 20.96968 20.57093 1.000 16.11047 199 ASN C O 1
ATOM 3938 N N . ASP C 1 149 ? -0.98220 22.76277 19.35660 1.000 17.77095 200 ASP C N 1
ATOM 3939 C CA . ASP C 1 149 ? -2.32924 23.06858 18.89922 1.000 17.81077 200 ASP C CA 1
ATOM 3940 C C . ASP C 1 149 ? -2.69200 22.15724 17.72894 1.000 15.10855 200 ASP C C 1
ATOM 3941 O O . ASP C 1 149 ? -1.82361 21.64043 17.01981 1.000 17.33820 200 ASP C O 1
ATOM 3946 N N . ILE C 1 150 ? -3.99376 21.97046 17.52030 1.000 16.44999 201 ILE C N 1
ATOM 3947 C CA . ILE C 1 150 ? -4.46926 21.39448 16.26495 1.000 15.41550 201 ILE C CA 1
ATOM 3948 C C . ILE C 1 150 ? -3.81517 22.17171 15.12796 1.000 20.41285 201 ILE C C 1
ATOM 3949 O O . ILE C 1 150 ? -3.97680 23.39004 15.03680 1.000 18.40383 201 ILE C O 1
ATOM 3954 N N . LEU C 1 151 ? -3.04955 21.48637 14.26457 1.000 14.28410 202 LEU C N 1
ATOM 3955 C CA . LEU C 1 151 ? -2.22447 22.20670 13.29431 1.000 19.04026 202 LEU C CA 1
ATOM 3956 C C . LEU C 1 151 ? -3.03816 22.70068 12.10953 1.000 17.78992 202 LEU C C 1
ATOM 3957 O O . LEU C 1 151 ? -2.72621 23.75042 11.53250 1.000 17.02619 202 LEU C O 1
ATOM 3962 N N . SER C 1 152 ? -4.07390 21.96044 11.75423 1.000 15.17124 203 SER C N 1
ATOM 3963 C CA . SER C 1 152 ? -4.92943 22.19603 10.60250 1.000 19.94399 203 SER C CA 1
ATOM 3964 C C . SER C 1 152 ? -6.13196 23.05014 11.00107 1.000 17.73556 203 SER C C 1
ATOM 3965 O O . SER C 1 152 ? -6.39998 23.27677 12.17701 1.000 21.44147 203 SER C O 1
ATOM 3968 N N . LYS C 1 153 ? -6.85647 23.53939 9.99510 1.000 18.64186 204 LYS C N 1
ATOM 3969 C CA . LYS C 1 153 ? -8.08578 24.27621 10.27206 1.000 23.13679 204 LYS C CA 1
ATOM 3970 C C . LYS C 1 153 ? -9.13896 23.35768 10.88339 1.000 25.03344 204 LYS C C 1
ATOM 3971 O O . LYS C 1 153 ? -9.75520 23.68549 11.90571 1.000 22.29282 204 LYS C O 1
ATOM 3977 N N . LYS C 1 154 ? -9.35170 22.19806 10.27953 1.000 21.12995 205 LYS C N 1
ATOM 3978 C CA . LYS C 1 154 ? -10.21168 21.17378 10.85724 1.000 21.03226 205 LYS C CA 1
ATOM 3979 C C . LYS C 1 154 ? -9.35389 20.06258 11.45360 1.000 17.76764 205 LYS C C 1
ATOM 3980 O O . LYS C 1 154 ? -8.29959 19.71693 10.91124 1.000 20.60119 205 LYS C O 1
ATOM 3986 N N . GLU C 1 155 ? -9.81511 19.50832 12.57727 1.000 20.76956 206 GLU C N 1
ATOM 3987 C CA . GLU C 1 155 ? -9.09702 18.40795 13.21327 1.000 22.63096 206 GLU C CA 1
ATOM 3988 C C . GLU C 1 155 ? -8.96692 17.21611 12.26647 1.000 21.17565 206 GLU C C 1
ATOM 3989 O O . GLU C 1 155 ? -7.89505 16.60725 12.15652 1.000 17.04788 206 GLU C O 1
ATOM 3995 N N . ASP C 1 156 ? -10.03387 16.88851 11.54665 1.000 19.04164 207 ASP C N 1
ATOM 3996 C CA . ASP C 1 156 ? -9.97169 15.92122 10.45691 1.000 25.63410 207 ASP C CA 1
ATOM 3997 C C . ASP C 1 156 ? -9.95524 16.71594 9.15463 1.000 21.80950 207 ASP C C 1
ATOM 3998 O O . ASP C 1 156 ? -10.95441 17.35021 8.79653 1.000 21.51083 207 ASP C O 1
ATOM 4003 N N . PHE C 1 157 ? -8.81548 16.71774 8.46937 1.000 19.16237 208 PHE C N 1
ATOM 4004 C CA . PHE C 1 157 ? -8.62515 17.59858 7.32546 1.000 17.72254 208 PHE C CA 1
ATOM 4005 C C . PHE C 1 157 ? -8.36664 16.79768 6.05606 1.000 18.52943 208 PHE C C 1
ATOM 4006 O O . PHE C 1 157 ? -8.24909 15.56934 6.06713 1.000 18.32449 208 PHE C O 1
ATOM 4014 N N . ILE C 1 158 ? -8.32846 17.51185 4.93921 1.000 17.07121 209 ILE C N 1
ATOM 4015 C CA . ILE C 1 158 ? -7.97180 16.92755 3.65314 1.000 18.67206 209 ILE C CA 1
ATOM 4016 C C . ILE C 1 158 ? -6.71806 17.61621 3.14269 1.000 18.57285 209 ILE C C 1
ATOM 4017 O O . ILE C 1 158 ? -6.63220 18.84939 3.14899 1.000 21.08992 209 ILE C O 1
ATOM 4022 N N . VAL C 1 159 ? -5.76817 16.82040 2.66644 1.000 15.96025 210 VAL C N 1
ATOM 4023 C CA . VAL C 1 159 ? -4.53701 17.35064 2.09963 1.000 17.53210 210 VAL C CA 1
ATOM 4024 C C . VAL C 1 159 ? -4.83988 17.96669 0.73905 1.000 19.41828 210 VAL C C 1
ATOM 4025 O O . VAL C 1 159 ? -5.33211 17.28925 -0.17085 1.000 21.87271 210 VAL C O 1
ATOM 4029 N N . GLN C 1 160 ? -4.59202 19.27028 0.60263 1.000 16.07486 211 GLN C N 1
ATOM 4030 C CA . GLN C 1 160 ? -4.59371 19.85833 -0.73123 1.000 18.32082 211 GLN C CA 1
ATOM 4031 C C . GLN C 1 160 ? -3.32649 19.46481 -1.47343 1.000 22.23559 211 GLN C C 1
ATOM 4032 O O . GLN C 1 160 ? -3.39043 18.89754 -2.56854 1.000 18.50591 211 GLN C O 1
ATOM 4038 N N . ASP C 1 161 ? -2.16929 19.73658 -0.87326 1.000 17.11749 212 ASP C N 1
ATOM 4039 C CA . ASP C 1 161 ? -0.87628 19.33302 -1.41007 1.000 16.91853 212 ASP C CA 1
ATOM 4040 C C . ASP C 1 161 ? 0.10522 19.23794 -0.25371 1.000 17.77340 212 ASP C C 1
ATOM 4041 O O . ASP C 1 161 ? -0.12922 19.79557 0.82462 1.000 18.92391 212 ASP C O 1
ATOM 4046 N N . LEU C 1 162 ? 1.20187 18.50600 -0.47381 1.000 14.13939 213 LEU C N 1
ATOM 4047 C CA . LEU C 1 162 ? 2.26729 18.51900 0.51540 1.000 16.27978 213 LEU C CA 1
ATOM 4048 C C . LEU C 1 162 ? 3.61184 18.34410 -0.17322 1.000 17.51508 213 LEU C C 1
ATOM 4049 O O . LEU C 1 162 ? 3.70934 17.86362 -1.31354 1.000 15.82389 213 LEU C O 1
ATOM 4054 N N . GLU C 1 163 ? 4.63934 18.80379 0.52948 1.000 15.39182 214 GLU C N 1
ATOM 4055 C CA . GLU C 1 163 ? 6.02771 18.70629 0.10179 1.000 20.34884 214 GLU C CA 1
ATOM 4056 C C . GLU C 1 163 ?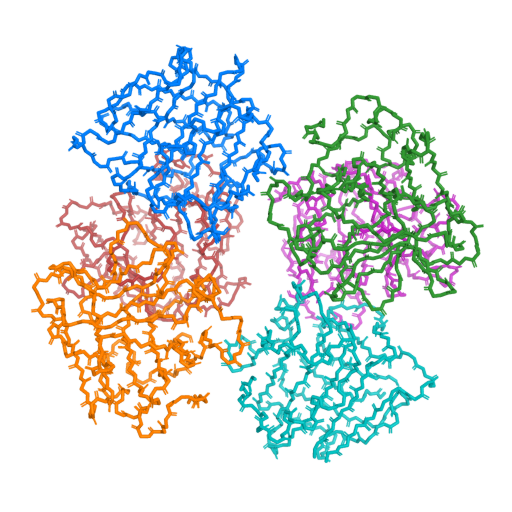 6.86281 18.16899 1.24683 1.000 17.86369 214 GLU C C 1
ATOM 4057 O O . GLU C 1 163 ? 6.56069 18.41388 2.41663 1.000 13.85995 214 GLU C O 1
ATOM 4063 N N . VAL C 1 164 ? 7.93011 17.44973 0.90240 1.000 15.11962 215 VAL C N 1
ATOM 4064 C CA . VAL C 1 164 ? 8.94276 17.03882 1.87062 1.000 10.62017 215 VAL C CA 1
ATOM 4065 C C . VAL C 1 164 ? 10.27301 17.57942 1.38005 1.000 13.56457 215 VAL C C 1
ATOM 4066 O O . VAL C 1 164 ? 10.70665 17.25284 0.26452 1.000 17.01451 215 VAL C O 1
ATOM 4070 N N . TRP C 1 165 ? 10.88776 18.43941 2.18464 1.000 13.48667 216 TRP C N 1
ATOM 4071 C CA . TRP C 1 165 ? 12.15408 19.07698 1.85799 1.000 12.04389 216 TRP C CA 1
ATOM 4072 C C . TRP C 1 165 ? 13.27846 18.39317 2.62324 1.000 13.74690 216 TRP C C 1
ATOM 4073 O O . TRP C 1 165 ? 13.10844 18.01345 3.78274 1.000 15.05832 216 TRP C O 1
ATOM 4084 N N . ALA C 1 166 ? 14.42218 18.22433 1.96918 1.000 14.84259 217 ALA C N 1
ATOM 4085 C CA . ALA C 1 166 ? 15.60432 17.67988 2.62218 1.000 15.36144 217 ALA C CA 1
ATOM 4086 C C . ALA C 1 166 ? 16.73208 18.68967 2.50918 1.000 19.20145 217 ALA C C 1
ATOM 4087 O O . ALA C 1 166 ? 16.61442 19.71790 1.84237 1.000 18.01687 217 ALA C O 1
ATOM 4089 N N . PHE C 1 167 ? 17.84136 18.38357 3.17168 1.000 17.82071 218 PHE C N 1
ATOM 4090 C CA . PHE C 1 167 ? 18.95494 19.31594 3.26017 1.000 14.86834 218 PHE C CA 1
ATOM 4091 C C . PHE C 1 167 ? 20.22923 18.72889 2.67224 1.000 19.67669 218 PHE C C 1
ATOM 4092 O O . PHE C 1 167 ? 21.28268 19.36438 2.74418 1.000 22.20271 218 PHE C O 1
ATOM 4100 N N . ASP C 1 168 ? 20.14613 17.54659 2.07092 1.000 17.53759 219 ASP C N 1
ATOM 4101 C CA . ASP C 1 168 ? 21.26914 16.91927 1.38916 1.000 22.44560 219 ASP C CA 1
ATOM 4102 C C . ASP C 1 168 ? 21.10043 17.06312 -0.13093 1.000 25.60524 219 ASP C C 1
ATOM 4103 O O . ASP C 1 168 ? 20.20664 17.77794 -0.59967 1.000 23.63785 219 ASP C O 1
ATOM 4109 N N . PRO D 1 4 ? 42.80961 2.59485 -14.26117 1.000 79.42706 55 PRO D N 1
ATOM 4110 C CA . PRO D 1 4 ? 42.11920 1.33509 -14.56612 1.000 69.68988 55 PRO D CA 1
ATOM 4111 C C . PRO D 1 4 ? 42.88526 0.10641 -14.07133 1.000 63.42140 55 PRO D C 1
ATOM 4112 O O . PRO D 1 4 ? 43.89489 -0.28145 -14.66136 1.000 60.05453 55 PRO D O 1
ATOM 4116 N N . HIS D 1 5 ? 42.39581 -0.49953 -12.99104 1.000 56.60340 56 HIS D N 1
ATOM 4117 C CA . HIS D 1 5 ? 43.03247 -1.67104 -12.38911 1.000 56.37017 56 HIS D CA 1
ATOM 4118 C C . HIS D 1 5 ? 42.43172 -2.92427 -13.01386 1.000 35.38192 56 HIS D C 1
ATOM 4119 O O . HIS D 1 5 ? 41.49922 -3.52826 -12.48324 1.000 50.20985 56 HIS D O 1
ATOM 4126 N N . SER D 1 6 ? 42.97848 -3.32716 -14.15157 1.000 35.62587 57 SER D N 1
ATOM 4127 C CA . SER D 1 6 ? 42.52876 -4.53698 -14.82056 1.000 30.20429 57 SER D CA 1
ATOM 4128 C C . SER D 1 6 ? 43.27871 -5.74574 -14.28105 1.000 36.24928 57 SER D C 1
ATOM 4129 O O . SER D 1 6 ? 44.48440 -5.68154 -14.02833 1.000 32.16610 57 SER D O 1
ATOM 4132 N N . ALA D 1 7 ? 42.55412 -6.84834 -14.10213 1.000 29.26254 58 ALA D N 1
ATOM 4133 C CA . ALA D 1 7 ? 43.17498 -8.10713 -13.71885 1.000 29.63215 58 ALA D CA 1
ATOM 4134 C C . ALA D 1 7 ? 43.71931 -8.87850 -14.91388 1.000 30.78674 58 ALA D C 1
ATOM 4135 O O . ALA D 1 7 ? 44.42259 -9.87793 -14.72053 1.000 28.93770 58 ALA D O 1
ATOM 4137 N N . LEU D 1 8 ? 43.42974 -8.43369 -16.13322 1.000 25.73457 59 LEU D N 1
ATOM 4138 C CA . LEU D 1 8 ? 43.79340 -9.17643 -17.33107 1.000 25.36547 59 LEU D CA 1
ATOM 4139 C C . LEU D 1 8 ? 44.76827 -8.43705 -18.23210 1.000 22.93320 59 LEU D C 1
ATOM 4140 O O . LEU D 1 8 ? 45.66775 -9.05521 -18.79542 1.000 25.46591 59 LEU D O 1
ATOM 4145 N N . LEU D 1 9 ? 44.60557 -7.13153 -18.38898 1.000 30.48450 60 LEU D N 1
ATOM 4146 C CA . LEU D 1 9 ? 45.45380 -6.32460 -19.25390 1.000 26.16595 60 LEU D CA 1
ATOM 4147 C C . LEU D 1 9 ? 46.42100 -5.52025 -18.40301 1.000 28.83788 60 LEU D C 1
ATOM 4148 O O . LEU D 1 9 ? 46.00680 -4.87108 -17.43608 1.000 28.54578 60 LEU D O 1
ATOM 4153 N N A GLU D 1 10 ? 47.70478 -5.59575 -18.76006 0.544 29.62302 61 GLU D N 1
ATOM 4154 N N B GLU D 1 10 ? 47.70239 -5.56687 -18.74640 0.456 29.64610 61 GLU D N 1
ATOM 4155 C CA A GLU D 1 10 ? 48.73673 -4.71343 -18.23414 0.544 30.00081 61 GLU D CA 1
ATOM 4156 C CA B GLU D 1 10 ? 48.64041 -4.68454 -18.07584 0.456 29.72744 61 GLU D CA 1
ATOM 4157 C C A GLU D 1 10 ? 48.51623 -3.29227 -18.74317 0.544 30.61853 61 GLU D C 1
ATOM 4158 C C B GLU D 1 10 ? 48.50793 -3.27380 -18.64668 0.456 30.59109 61 GLU D C 1
ATOM 4159 O O A GLU D 1 10 ? 47.95272 -3.07739 -19.81957 0.544 25.98760 61 GLU D O 1
ATOM 4160 O O B GLU D 1 10 ? 47.93530 -3.06497 -19.71998 0.456 26.07747 61 GLU D O 1
ATOM 4171 N N A ASN D 1 11 ? 48.96578 -2.31353 -17.95124 0.544 28.94336 62 ASN D N 1
ATOM 4172 N N B ASN D 1 11 ? 49.04587 -2.29640 -17.91110 0.456 29.13259 62 ASN D N 1
ATOM 4173 C CA A ASN D 1 11 ? 48.71114 -0.91255 -18.27818 0.544 32.76014 62 ASN D CA 1
ATOM 4174 C CA B ASN D 1 11 ? 48.77366 -0.89638 -18.23210 0.456 32.76791 62 ASN D CA 1
ATOM 4175 C C A ASN D 1 11 ? 49.21251 -0.52706 -19.66514 0.544 28.82695 62 ASN D C 1
ATOM 4176 C C B ASN D 1 11 ? 49.23448 -0.51311 -19.63497 0.456 28.91485 62 ASN D C 1
ATOM 4177 O O A ASN D 1 11 ? 48.59785 0.31878 -20.32453 0.544 30.39936 62 ASN D O 1
ATOM 4178 O O B ASN D 1 11 ? 48.60757 0.33648 -20.27780 0.456 30.41359 62 ASN D O 1
ATOM 4187 N N . MET D 1 12 ? 50.32687 -1.10602 -20.12191 1.000 29.53091 63 MET D N 1
ATOM 4188 C CA . MET D 1 12 ? 50.82935 -0.74591 -21.44691 1.000 29.59879 63 MET D CA 1
ATOM 4189 C C . MET D 1 12 ? 49.81981 -1.11421 -22.52614 1.000 31.26347 63 MET D C 1
ATOM 4190 O O . MET D 1 12 ? 49.51154 -0.30529 -23.40982 1.000 32.57658 63 MET D O 1
ATOM 4195 N N . HIS D 1 13 ? 49.26667 -2.32593 -22.44903 1.000 30.00707 64 HIS D N 1
ATOM 4196 C CA . HIS D 1 13 ? 48.24787 -2.72903 -23.40783 1.000 26.95159 64 HIS D CA 1
ATOM 4197 C C . HIS D 1 13 ? 46.96232 -1.93730 -23.23733 1.000 25.72595 64 HIS D C 1
ATOM 4198 O O . HIS D 1 13 ? 46.26234 -1.68479 -24.22713 1.000 23.16004 64 HIS D O 1
ATOM 4205 N N . ILE D 1 14 ? 46.62696 -1.54193 -22.00497 1.000 23.06953 65 ILE D N 1
ATOM 4206 C CA . ILE D 1 14 ? 45.45710 -0.68860 -21.80188 1.000 25.74844 65 ILE D CA 1
ATOM 4207 C C . ILE D 1 14 ? 45.60886 0.60333 -22.59214 1.000 27.95486 65 ILE D C 1
ATOM 4208 O O . ILE D 1 14 ? 44.70105 1.01517 -23.32378 1.000 26.44295 65 ILE D O 1
ATOM 4213 N N . GLU D 1 15 ? 46.75774 1.27102 -22.44119 1.000 24.93236 66 GLU D N 1
ATOM 4214 C CA . GLU D 1 15 ? 46.98877 2.52078 -23.16226 1.000 36.22712 66 GLU D CA 1
ATOM 4215 C C . GLU D 1 15 ? 46.93282 2.30257 -24.66917 1.000 31.34790 66 GLU D C 1
ATOM 4216 O O . GLU D 1 15 ? 46.39427 3.13398 -25.40946 1.000 29.19612 66 GLU D O 1
ATOM 4222 N N . GLN D 1 16 ? 47.47185 1.18094 -25.13808 1.000 28.55841 67 GLN D N 1
ATOM 4223 C CA . GLN D 1 16 ? 47.49702 0.91117 -26.56932 1.000 30.35872 67 GLN D CA 1
ATOM 4224 C C . GLN D 1 16 ? 46.09423 0.68366 -27.11411 1.000 30.46122 67 GLN D C 1
ATOM 4225 O O . GLN D 1 16 ? 45.74607 1.18587 -28.18988 1.000 25.32676 67 GLN D O 1
ATOM 4231 N N . LEU D 1 17 ? 45.28243 -0.08873 -26.39356 1.000 25.80464 68 LEU D N 1
ATOM 4232 C CA . LEU D 1 17 ? 43.88959 -0.26370 -26.78744 1.000 23.25756 68 LEU D CA 1
ATOM 4233 C C . LEU D 1 17 ? 43.12132 1.04958 -26.67722 1.000 27.00618 68 LEU D C 1
ATOM 4234 O O . LEU D 1 17 ? 42.29727 1.36855 -27.54568 1.000 23.81381 68 LEU D O 1
ATOM 4239 N N . ALA D 1 18 ? 43.40506 1.84123 -25.63373 1.000 24.97559 69 ALA D N 1
ATOM 4240 C CA . ALA D 1 18 ? 42.72430 3.11998 -25.45117 1.000 25.84282 69 ALA D CA 1
ATOM 4241 C C . ALA D 1 18 ? 42.95154 4.06493 -26.62623 1.000 27.98276 69 ALA D C 1
ATOM 4242 O O . ALA D 1 18 ? 42.05631 4.84241 -26.97575 1.000 25.03435 69 ALA D O 1
ATOM 4244 N N . ARG D 1 19 ? 44.13363 4.02318 -27.24441 1.000 25.49668 70 ARG D N 1
ATOM 4245 C CA . ARG D 1 19 ? 44.40839 4.90731 -28.37082 1.000 30.59677 70 ARG D CA 1
ATOM 4246 C C . ARG D 1 19 ? 43.66775 4.50048 -29.64129 1.000 28.27314 70 ARG D C 1
ATOM 4247 O O . ARG D 1 19 ? 43.58336 5.30649 -30.57156 1.000 28.34720 70 ARG D O 1
ATOM 4255 N N . ARG D 1 20 ? 43.13626 3.28532 -29.70821 1.000 26.74412 71 ARG D N 1
ATOM 4256 C CA . ARG D 1 20 ? 42.35378 2.85276 -30.85587 1.000 28.53405 71 ARG D CA 1
ATOM 4257 C C . ARG D 1 20 ? 40.85710 3.04379 -30.65381 1.000 26.95568 71 ARG D C 1
ATOM 4258 O O . ARG D 1 20 ? 40.07582 2.75499 -31.56938 1.000 30.03425 71 ARG D O 1
ATOM 4266 N N . LEU D 1 21 ? 40.43547 3.50439 -29.47947 1.000 24.67251 72 LEU D N 1
ATOM 4267 C CA . LEU D 1 21 ? 39.02470 3.77090 -29.25540 1.000 21.54023 72 LEU D CA 1
ATOM 4268 C C . LEU D 1 21 ? 38.56834 4.93908 -30.12909 1.000 29.61091 72 LEU D C 1
ATOM 4269 O O . LEU D 1 21 ? 39.36905 5.80335 -30.49030 1.000 26.38021 72 LEU D O 1
ATOM 4274 N N . PRO D 1 22 ? 37.28818 4.98663 -30.49073 1.000 29.39410 73 PRO D N 1
ATOM 4275 C CA . PRO D 1 22 ? 36.80483 6.10371 -31.30669 1.000 32.39770 73 PRO D CA 1
ATOM 4276 C C . PRO D 1 22 ? 36.87530 7.41392 -30.53615 1.000 30.41767 73 PRO D C 1
ATOM 4277 O O . PRO D 1 22 ? 36.93432 7.44335 -29.30468 1.000 28.39644 73 PRO D O 1
ATOM 4281 N N . ALA D 1 23 ? 36.90848 8.51489 -31.29127 1.000 29.10508 74 ALA D N 1
ATOM 4282 C CA . ALA D 1 23 ? 36.95868 9.83435 -30.67620 1.000 35.32872 74 ALA D CA 1
ATOM 4283 C C . ALA D 1 23 ? 35.83734 10.02688 -29.66455 1.000 37.09037 74 ALA D C 1
ATOM 4284 O O . ALA D 1 23 ? 35.99496 10.80396 -28.71808 1.000 28.14210 74 ALA D O 1
ATOM 4286 N N . ARG D 1 24 ? 34.72266 9.30874 -29.84585 1.000 29.60747 75 ARG D N 1
ATOM 4287 C CA . ARG D 1 24 ? 33.59415 9.34879 -28.91937 1.000 42.94646 75 ARG D CA 1
ATOM 4288 C C . ARG D 1 24 ? 34.02967 9.16227 -27.46503 1.000 33.58386 75 ARG D C 1
ATOM 4289 O O . ARG D 1 24 ? 33.47076 9.79060 -26.56153 1.000 34.35848 75 ARG D O 1
ATOM 4297 N N . VAL D 1 25 ? 35.02593 8.30766 -27.21435 1.000 31.08131 76 VAL D N 1
ATOM 4298 C CA . VAL D 1 25 ? 35.43862 7.99533 -25.85160 1.000 27.99390 76 VAL D CA 1
ATOM 4299 C C . VAL D 1 25 ? 36.92496 8.22621 -25.62191 1.000 28.84132 76 VAL D C 1
ATOM 4300 O O . VAL D 1 25 ? 37.45191 7.82041 -24.58803 1.000 30.88730 76 VAL D O 1
ATOM 4304 N N . GLN D 1 26 ? 37.60889 8.87376 -26.56129 1.000 34.68569 77 GLN D N 1
ATOM 4305 C CA . GLN D 1 26 ? 39.02482 9.17552 -26.39399 1.000 46.03154 77 GLN D CA 1
ATOM 4306 C C . GLN D 1 26 ? 39.26307 9.95957 -25.11019 1.000 39.51703 77 GLN D C 1
ATOM 4307 O O . GLN D 1 26 ? 38.61927 10.98279 -24.86452 1.000 36.11361 77 GLN D O 1
ATOM 4313 N N . GLY D 1 27 ? 40.19608 9.47766 -24.29286 1.000 47.43901 78 GLY D N 1
ATOM 4314 C CA . GLY D 1 27 ? 40.54563 10.17246 -23.06969 1.000 34.22700 78 GLY D CA 1
ATOM 4315 C C . GLY D 1 27 ? 39.54661 10.03641 -21.94730 1.000 43.55560 78 GLY D C 1
ATOM 4316 O O . GLY D 1 27 ? 39.63714 10.77653 -20.96434 1.000 54.00004 78 GLY D O 1
ATOM 4317 N N . TYR D 1 28 ? 38.58597 9.12703 -22.06536 1.000 38.98170 79 TYR D N 1
ATOM 4318 C CA . TYR D 1 28 ? 37.63751 8.84351 -20.99456 1.000 38.69447 79 TYR D CA 1
ATOM 4319 C C . TYR D 1 28 ? 38.19686 7.77253 -20.06606 1.000 41.21811 79 TYR D C 1
ATOM 4320 O O . TYR D 1 28 ? 38.75898 6.77874 -20.53805 1.000 36.28857 79 TYR D O 1
ATOM 4329 N N . PRO D 1 29 ? 38.03393 7.94331 -18.75615 1.000 33.81691 80 PRO D N 1
ATOM 4330 C CA . PRO D 1 29 ? 38.47759 6.90635 -17.81869 1.000 42.69274 80 PRO D CA 1
ATOM 4331 C C . PRO D 1 29 ? 37.61250 5.65966 -17.91875 1.000 36.67150 80 PRO D C 1
ATOM 4332 O O . PRO D 1 29 ? 36.42274 5.72278 -18.23691 1.000 36.68141 80 PRO D O 1
ATOM 4336 N N . TRP D 1 30 ? 38.23061 4.51381 -17.64766 1.000 30.74992 81 TRP D N 1
ATOM 4337 C CA . TRP D 1 30 ? 37.55096 3.22983 -17.72240 1.000 24.99545 81 TRP D CA 1
ATOM 4338 C C . TRP D 1 30 ? 36.98220 2.83360 -16.36505 1.000 30.05731 81 TRP D C 1
ATOM 4339 O O . TRP D 1 30 ? 37.57096 3.10412 -15.31536 1.000 38.11623 81 TRP D O 1
ATOM 4350 N N . ARG D 1 31 ? 35.84556 2.14437 -16.40030 1.000 28.57432 82 ARG D N 1
ATOM 4351 C CA . ARG D 1 31 ? 35.15719 1.68553 -15.20162 1.000 27.11734 82 ARG D CA 1
ATOM 4352 C C . ARG D 1 31 ? 34.76299 0.23057 -15.40065 1.000 30.72209 82 ARG D C 1
ATOM 4353 O O . ARG D 1 31 ? 34.17699 -0.11357 -16.43038 1.000 24.89143 82 ARG D O 1
ATOM 4361 N N . LEU D 1 32 ? 35.07526 -0.61679 -14.42132 1.000 23.80400 83 LEU D N 1
ATOM 4362 C CA . LEU D 1 32 ? 34.76860 -2.04078 -14.51982 1.000 22.52075 83 LEU D CA 1
ATOM 4363 C C . LEU D 1 32 ? 33.27277 -2.27148 -14.31679 1.000 24.63201 83 LEU D C 1
ATOM 4364 O O . LEU D 1 32 ? 32.73911 -2.00026 -13.23933 1.000 31.13585 83 LEU D O 1
ATOM 4369 N N . ALA D 1 33 ? 32.58665 -2.76446 -15.35169 1.000 19.74361 84 ALA D N 1
ATOM 4370 C CA . ALA D 1 33 ? 31.15896 -3.05426 -15.23720 1.000 19.22979 84 ALA D CA 1
ATOM 4371 C C . ALA D 1 33 ? 30.87331 -4.51683 -14.92053 1.000 22.15846 84 ALA D C 1
ATOM 4372 O O . ALA D 1 33 ? 29.94182 -4.81439 -14.16837 1.000 21.61678 84 ALA D O 1
ATOM 4374 N N . TYR D 1 34 ? 31.66274 -5.43999 -15.46156 1.000 18.70280 85 TYR D N 1
ATOM 4375 C CA . TYR D 1 34 ? 31.48080 -6.85935 -15.19682 1.000 18.06992 85 TYR D CA 1
ATOM 4376 C C . TYR D 1 34 ? 32.84252 -7.54219 -15.21970 1.000 22.62415 85 TYR D C 1
ATOM 4377 O O . TYR D 1 34 ? 33.66884 -7.26605 -16.09257 1.000 22.30433 85 TYR D O 1
ATOM 4386 N N . SER D 1 35 ? 33.06723 -8.42850 -14.25101 1.000 21.48446 86 SER D N 1
ATOM 4387 C CA . SER D 1 35 ? 34.31258 -9.17543 -14.13699 1.000 21.23878 86 SER D CA 1
ATOM 4388 C C . SER D 1 35 ? 33.98816 -10.57084 -13.62989 1.000 25.11139 86 SER D C 1
ATOM 4389 O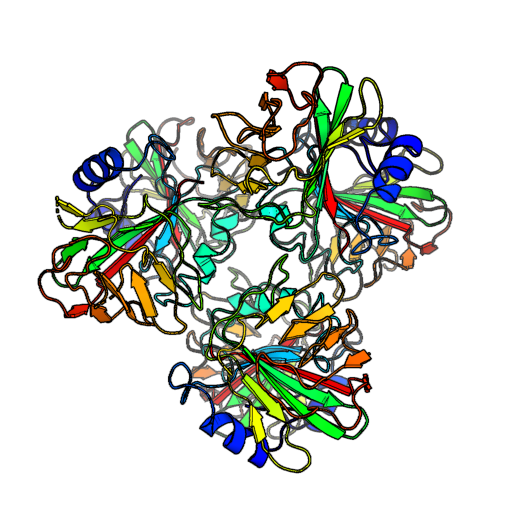 O . SER D 1 35 ? 33.31885 -10.71155 -12.60379 1.000 23.21627 86 SER D O 1
ATOM 4392 N N . THR D 1 36 ? 34.44864 -11.59988 -14.34717 1.000 21.03153 87 THR D N 1
ATOM 4393 C CA . THR D 1 36 ? 34.24325 -12.96813 -13.87265 1.000 23.89715 87 THR D CA 1
ATOM 4394 C C . THR D 1 36 ? 34.93031 -13.20381 -12.53545 1.000 29.50147 87 THR D C 1
ATOM 4395 O O . THR D 1 36 ? 34.46790 -14.02486 -11.73131 1.000 30.71319 87 THR D O 1
ATOM 4399 N N . LEU D 1 37 ? 36.03737 -12.50529 -12.28720 1.000 26.73074 88 LEU D N 1
ATOM 4400 C CA . LEU D 1 37 ? 36.73126 -12.64864 -11.01486 1.000 35.03764 88 LEU D CA 1
ATOM 4401 C C . LEU D 1 37 ? 35.93357 -12.02945 -9.88068 1.000 35.60854 88 LEU D C 1
ATOM 4402 O O . LEU D 1 37 ? 35.90685 -12.57042 -8.77322 1.000 31.04428 88 LEU D O 1
ATOM 4407 N N . GLU D 1 38 ? 35.28599 -10.89383 -10.13516 1.000 29.66650 89 GLU D N 1
ATOM 4408 C CA . GLU D 1 38 ? 34.58813 -10.16977 -9.07958 1.000 30.02675 89 GLU D CA 1
ATOM 4409 C C . GLU D 1 38 ? 33.13219 -10.58066 -8.94416 1.000 28.09697 89 GLU D C 1
ATOM 4410 O O . GLU D 1 38 ? 32.57509 -10.50141 -7.84436 1.000 31.19291 89 GLU D O 1
ATOM 4416 N N . HIS D 1 39 ? 32.51417 -11.03401 -10.02710 1.000 26.13855 90 HIS D N 1
ATOM 4417 C CA . HIS D 1 39 ? 31.09195 -11.33416 -10.06476 1.000 31.88789 90 HIS D CA 1
ATOM 4418 C C . HIS D 1 39 ? 30.88876 -12.80321 -10.42458 1.000 36.47825 90 HIS D C 1
ATOM 4419 O O . HIS D 1 39 ? 31.84556 -13.55261 -10.63617 1.000 34.88756 90 HIS D O 1
ATOM 4426 N N . GLY D 1 40 ? 29.62923 -13.22665 -10.48027 1.000 25.79794 91 GLY D N 1
ATOM 4427 C CA . GLY D 1 40 ? 29.35099 -14.55035 -11.01540 1.000 51.81344 91 GLY D CA 1
ATOM 4428 C C . GLY D 1 40 ? 29.86645 -14.68505 -12.44117 1.000 35.70942 91 GLY D C 1
ATOM 4429 O O . GLY D 1 40 ? 29.77269 -13.75471 -13.24527 1.000 41.47066 91 GLY D O 1
ATOM 4430 N N . THR D 1 41 ? 30.43714 -15.84795 -12.75274 1.000 29.33750 92 THR D N 1
ATOM 4431 C CA . THR D 1 41 ? 30.79401 -16.15854 -14.13848 1.000 28.81840 92 THR D CA 1
ATOM 4432 C C . THR D 1 41 ? 29.56053 -16.70306 -14.84658 1.000 29.44943 92 THR D C 1
ATOM 4433 O O . THR D 1 41 ? 29.25791 -17.89686 -14.76230 1.000 24.48340 92 THR D O 1
ATOM 4437 N N . SER D 1 42 ? 28.83889 -15.83127 -15.54684 1.000 24.56515 93 SER D N 1
ATOM 4438 C CA . SER D 1 42 ? 27.70962 -16.28808 -16.34130 1.000 23.13529 93 SER D CA 1
ATOM 4439 C C . SER D 1 42 ? 27.25425 -15.16040 -17.25018 1.000 25.17209 93 SER D C 1
ATOM 4440 O O . SER D 1 42 ? 27.35453 -13.97779 -16.90397 1.000 16.66025 93 SER D O 1
ATOM 4443 N N . LEU D 1 43 ? 26.74996 -15.55305 -18.41613 1.000 19.59816 94 LEU D N 1
ATOM 4444 C CA . LEU D 1 43 ? 26.19531 -14.58292 -19.34796 1.000 17.33656 94 LEU D CA 1
ATOM 4445 C C . LEU D 1 43 ? 25.04150 -13.80881 -18.72214 1.000 19.80086 94 LEU D C 1
ATOM 4446 O O . LEU D 1 43 ? 24.90657 -12.59794 -18.93757 1.000 16.95843 94 LEU D O 1
ATOM 4451 N N . LYS D 1 44 ? 24.19827 -14.48735 -17.93988 1.000 19.16427 95 LYS D N 1
ATOM 4452 C CA . LYS D 1 44 ? 23.08231 -13.79601 -17.30206 1.000 22.46590 95 LYS D CA 1
ATOM 4453 C C . LYS D 1 44 ? 23.58222 -12.66401 -16.41382 1.000 17.83887 95 LYS D C 1
ATOM 4454 O O . LYS D 1 44 ? 23.03219 -11.55651 -16.43358 1.000 18.21354 95 LYS D O 1
ATOM 4460 N N . THR D 1 45 ? 24.63496 -12.91978 -15.63495 1.000 17.12388 96 THR D N 1
ATOM 4461 C CA . THR D 1 45 ? 25.18387 -11.86547 -14.78860 1.000 17.41741 96 THR D CA 1
ATOM 4462 C C . THR D 1 45 ? 25.76599 -10.73822 -15.62436 1.000 17.46155 96 THR D C 1
ATOM 4463 O O . THR D 1 45 ? 25.61412 -9.55676 -15.27983 1.000 17.41947 96 THR D O 1
ATOM 4467 N N A LEU D 1 46 ? 26.43398 -11.07747 -16.73228 0.735 14.96468 97 LEU D N 1
ATOM 4468 N N B LEU D 1 46 ? 26.42588 -11.07512 -16.73644 0.265 15.22163 97 LEU D N 1
ATOM 4469 C CA A LEU D 1 46 ? 26.95072 -10.05690 -17.63880 0.735 16.93781 97 LEU D CA 1
ATOM 4470 C CA B LEU D 1 46 ? 26.94794 -10.04979 -17.63355 0.265 16.98461 97 LEU D CA 1
ATOM 4471 C C A LEU D 1 46 ? 25.82626 -9.15849 -18.14285 0.735 16.12846 97 LEU D C 1
ATOM 4472 C C B LEU D 1 46 ? 25.82746 -9.15655 -18.15549 0.265 16.16913 97 LEU D C 1
ATOM 4473 O O A LEU D 1 46 ? 25.93859 -7.92815 -18.10915 0.735 15.75355 97 LEU D O 1
ATOM 4474 O O B LEU D 1 46 ? 25.94900 -7.92644 -18.15506 0.265 15.81713 97 LEU D O 1
ATOM 4483 N N . TYR D 1 47 ? 24.72319 -9.76152 -18.60240 1.000 18.06834 98 TYR D N 1
ATOM 4484 C CA . TYR D 1 47 ? 23.57854 -8.97266 -19.06275 1.000 16.22360 98 TYR D CA 1
ATOM 4485 C C . TYR D 1 47 ? 23.05046 -8.07196 -17.95459 1.000 16.48064 98 TYR D C 1
ATOM 4486 O O . TYR D 1 47 ? 22.75544 -6.89472 -18.18165 1.000 14.89722 98 TYR D O 1
ATOM 4495 N N . ARG D 1 48 ? 22.88072 -8.62536 -16.75349 1.000 16.87558 99 ARG D N 1
ATOM 4496 C CA . ARG D 1 48 ? 22.31985 -7.82577 -15.67088 1.000 17.14336 99 ARG D CA 1
ATOM 4497 C C . ARG D 1 48 ? 23.25206 -6.68463 -15.28338 1.000 21.73302 99 ARG D C 1
ATOM 4498 O O . ARG D 1 48 ? 22.79301 -5.56220 -15.05053 1.000 19.21332 99 ARG D O 1
ATOM 4506 N N . LYS D 1 49 ? 24.56445 -6.94271 -15.22277 1.000 17.37571 100 LYS D N 1
ATOM 4507 C CA . LYS D 1 49 ? 25.50363 -5.87105 -14.89995 1.000 18.74308 100 LYS D CA 1
ATOM 4508 C C . LYS D 1 49 ? 25.56349 -4.81984 -16.00337 1.000 22.58287 100 LYS D C 1
ATOM 4509 O O . LYS D 1 49 ? 25.87288 -3.65525 -15.73625 1.000 20.41292 100 LYS D O 1
ATOM 4515 N N . SER D 1 50 ? 25.26359 -5.20193 -17.23941 1.000 13.66971 101 SER D N 1
ATOM 4516 C CA . SER D 1 50 ? 25.33361 -4.27740 -18.36778 1.000 18.50595 101 SER D CA 1
ATOM 4517 C C . SER D 1 50 ? 24.08622 -3.41876 -18.51710 1.000 19.54595 101 SER D C 1
ATOM 4518 O O . SER D 1 50 ? 24.11959 -2.43372 -19.26578 1.000 15.32739 101 SER D O 1
ATOM 4521 N N . ALA D 1 51 ? 22.99589 -3.77038 -17.82849 1.000 16.78112 102 ALA D N 1
ATOM 4522 C CA . ALA D 1 51 ? 21.70625 -3.12710 -18.07031 1.000 22.07321 102 ALA D CA 1
ATOM 4523 C C . ALA D 1 51 ? 21.66079 -1.67763 -17.60752 1.000 24.72209 102 ALA D C 1
ATOM 4524 O O . ALA D 1 51 ? 20.75611 -0.94560 -18.02150 1.000 25.71697 102 ALA D O 1
ATOM 4526 N N A SER D 1 52 ? 22.59759 -1.24683 -16.75874 0.743 18.10323 103 SER D N 1
ATOM 4527 N N B SER D 1 52 ? 22.59012 -1.24519 -16.75823 0.257 18.32253 103 SER D N 1
ATOM 4528 C CA A SER D 1 52 ? 22.62740 0.12117 -16.25667 0.743 19.59249 103 SER D CA 1
ATOM 4529 C CA B SER D 1 52 ? 22.60227 0.13020 -16.28011 0.257 19.70273 103 SER D CA 1
ATOM 4530 C C A SER D 1 52 ? 23.69959 0.97889 -16.92393 0.743 19.51351 103 SER D C 1
ATOM 4531 C C B SER D 1 52 ? 23.72992 0.95522 -16.88916 0.257 19.55206 103 SER D C 1
ATOM 4532 O O A SER D 1 52 ? 23.90723 2.12583 -16.51301 0.743 19.55470 103 SER D O 1
ATOM 4533 O O B SER D 1 52 ? 24.00463 2.06053 -16.40928 0.257 19.77293 103 SER D O 1
ATOM 4538 N N . LEU D 1 53 ? 24.38005 0.45800 -17.93809 1.000 16.85535 104 LEU D N 1
ATOM 4539 C CA . LEU D 1 53 ? 25.46220 1.19232 -18.58121 1.000 16.04421 104 LEU D CA 1
ATOM 4540 C C . LEU D 1 53 ? 24.90872 2.16493 -19.61235 1.000 20.26890 104 LEU D C 1
ATOM 4541 O O . LEU D 1 53 ? 24.01756 1.82085 -20.39238 1.000 18.08802 104 LEU D O 1
ATOM 4546 N N . ASP D 1 54 ? 25.45853 3.37570 -19.61924 1.000 16.53913 105 ASP D N 1
ATOM 4547 C CA . ASP D 1 54 ? 25.06200 4.40023 -20.57400 1.000 15.26025 105 ASP D CA 1
ATOM 4548 C C . ASP D 1 54 ? 26.27040 4.79140 -21.40689 1.000 14.17670 105 ASP D C 1
ATOM 4549 O O . ASP D 1 54 ? 26.66337 5.96133 -21.44847 1.000 19.52003 105 ASP D O 1
ATOM 4554 N N . SER D 1 55 ? 26.86324 3.80509 -22.06103 1.000 15.85668 106 SER D N 1
ATOM 4555 C CA . SER D 1 55 ? 28.20764 3.91920 -22.59122 1.000 17.56290 106 SER D CA 1
ATOM 4556 C C . SER D 1 55 ? 28.46518 2.78978 -23.56982 1.000 14.60373 106 SER D C 1
ATOM 4557 O O . SER D 1 55 ? 27.89431 1.70699 -23.42319 1.000 13.52430 106 SER D O 1
ATOM 4560 N N . PRO D 1 56 ? 29.32518 2.98962 -24.56277 1.000 17.60198 107 PRO D N 1
ATOM 4561 C CA . PRO D 1 56 ? 29.89837 1.84141 -25.26863 1.000 15.09201 107 PRO D CA 1
ATOM 4562 C C . PRO D 1 56 ? 30.71934 1.01873 -24.28693 1.000 16.14061 107 PRO D C 1
ATOM 4563 O O . PRO D 1 56 ? 31.00034 1.44787 -23.16710 1.000 16.25928 107 PRO D O 1
ATOM 4567 N N . VAL D 1 57 ? 31.07426 -0.19831 -24.68535 1.000 14.37690 108 VAL D N 1
ATOM 4568 C CA . VAL D 1 57 ? 31.76378 -1.08816 -23.76272 1.000 15.84131 108 VAL D CA 1
ATOM 4569 C C . VAL D 1 57 ? 32.96116 -1.72846 -24.44146 1.000 16.40383 108 VAL D C 1
ATOM 4570 O O . VAL D 1 57 ? 33.02860 -1.85958 -25.66442 1.000 16.58277 108 VAL D O 1
ATOM 4574 N N . LEU D 1 58 ? 33.90976 -2.14629 -23.61408 1.000 16.34587 109 LEU D N 1
ATOM 4575 C CA . LEU D 1 58 ? 35.10866 -2.83020 -24.07224 1.000 16.15184 109 LEU D CA 1
ATOM 4576 C C . LEU D 1 58 ? 35.16230 -4.20658 -23.42249 1.000 19.76263 109 LEU D C 1
ATOM 4577 O O . LEU D 1 58 ? 35.24254 -4.31505 -22.19525 1.000 20.32672 109 LEU D O 1
ATOM 4582 N N . LEU D 1 59 ? 35.11411 -5.24798 -24.24715 1.000 15.99538 110 LEU D N 1
ATOM 4583 C CA . LEU D 1 59 ? 35.18537 -6.62490 -23.78692 1.000 13.90330 110 LEU D CA 1
ATOM 4584 C C . LEU D 1 59 ? 36.63067 -7.10183 -23.84458 1.000 20.71068 110 LEU D C 1
ATOM 4585 O O . LEU D 1 59 ? 37.28755 -6.98778 -24.88614 1.000 17.34472 110 LEU D O 1
ATOM 4590 N N . VAL D 1 60 ? 37.12306 -7.62646 -22.72397 1.000 12.90402 111 VAL D N 1
ATOM 4591 C CA . VAL D 1 60 ? 38.50021 -8.09216 -22.59292 1.000 13.14165 111 VAL D CA 1
ATOM 4592 C C . VAL D 1 60 ? 38.44312 -9.55104 -22.17034 1.000 19.38595 111 VAL D C 1
ATOM 4593 O O . VAL D 1 60 ? 37.99560 -9.86107 -21.05936 1.000 16.79622 111 VAL D O 1
ATOM 4597 N N . ILE D 1 61 ? 38.90580 -10.44821 -23.03984 1.000 15.09857 112 ILE D N 1
ATOM 4598 C CA . ILE D 1 61 ? 38.89196 -11.88390 -22.77717 1.000 15.53899 112 ILE D CA 1
ATOM 4599 C C . ILE D 1 61 ? 40.32359 -12.35953 -22.58902 1.000 20.41973 112 ILE D C 1
ATOM 4600 O O . ILE D 1 61 ? 41.19663 -12.05301 -23.40932 1.000 17.23937 112 ILE D O 1
ATOM 4605 N N . LYS D 1 62 ? 40.55568 -13.12714 -21.52942 1.000 15.13620 113 LYS D N 1
ATOM 4606 C CA . LYS D 1 62 ? 41.79291 -13.88236 -21.35421 1.000 18.02710 113 LYS D CA 1
ATOM 4607 C C . LYS D 1 62 ? 41.44818 -15.35642 -21.49513 1.000 26.62391 113 LYS D C 1
ATOM 4608 O O . LYS D 1 62 ? 40.61754 -15.86937 -20.73837 1.000 25.04867 113 LYS D O 1
ATOM 4614 N N . ASP D 1 63 ? 42.05718 -16.03379 -22.46929 1.000 20.88747 114 ASP D N 1
ATOM 4615 C CA . ASP D 1 63 ? 41.74608 -17.44388 -22.63071 1.000 25.35959 114 ASP D CA 1
ATOM 4616 C C . ASP D 1 63 ? 42.74084 -18.28360 -21.82784 1.000 20.26461 114 ASP D C 1
ATOM 4617 O O . ASP D 1 63 ? 43.58869 -17.76388 -21.09406 1.000 21.22002 114 ASP D O 1
ATOM 4622 N N . MET D 1 64 ? 42.62162 -19.60149 -21.93929 1.000 23.39785 115 MET D N 1
ATOM 4623 C CA . MET D 1 64 ? 43.43597 -20.48233 -21.11348 1.000 25.06127 115 MET D CA 1
ATOM 4624 C C . MET D 1 64 ? 44.86722 -20.60873 -21.60308 1.000 22.36765 115 MET D C 1
ATOM 4625 O O . MET D 1 64 ? 45.67629 -21.27383 -20.94410 1.000 24.57640 115 MET D O 1
ATOM 4630 N N . ASP D 1 65 ? 45.19923 -19.99079 -22.73007 1.000 25.62095 116 ASP D N 1
ATOM 4631 C CA . ASP D 1 65 ? 46.58421 -19.84811 -23.15580 1.000 24.64796 116 ASP D CA 1
ATOM 4632 C C . ASP D 1 65 ? 47.12989 -18.46137 -22.84498 1.000 23.56104 116 ASP D C 1
ATOM 4633 O O . ASP D 1 65 ? 48.21051 -18.10442 -23.32943 1.000 27.44148 116 ASP D O 1
ATOM 4638 N N . ASN D 1 66 ? 46.40080 -17.67565 -22.05044 1.000 22.41406 117 ASN D N 1
ATOM 4639 C CA . ASN D 1 66 ? 46.76049 -16.32308 -21.63061 1.000 18.73327 117 ASN D CA 1
ATOM 4640 C C . ASN D 1 66 ? 46.72041 -15.31943 -22.77151 1.000 26.43488 117 ASN D C 1
ATOM 4641 O O . ASN D 1 66 ? 47.25252 -14.21214 -22.62518 1.000 25.69691 117 ASN D O 1
ATOM 4646 N N . GLN D 1 67 ? 46.12192 -15.67421 -23.90892 1.000 20.63634 118 GLN D N 1
ATOM 4647 C CA . GLN D 1 67 ? 45.94546 -14.71683 -24.98488 1.000 18.10522 118 GLN D CA 1
ATOM 4648 C C . GLN D 1 67 ? 44.84871 -13.73430 -24.61119 1.000 19.83839 118 GLN D C 1
ATOM 4649 O O . GLN D 1 67 ? 43.88671 -14.08039 -23.92316 1.000 19.38037 118 GLN D O 1
ATOM 4655 N N . ILE D 1 68 ? 44.99800 -12.49875 -25.07399 1.000 19.48704 119 ILE D N 1
ATOM 4656 C CA . ILE D 1 68 ? 44.06404 -11.42334 -24.76620 1.000 18.14304 119 ILE D CA 1
ATOM 4657 C C . ILE D 1 68 ? 43.45151 -10.94114 -26.06876 1.000 16.46631 119 ILE D C 1
ATOM 4658 O O . ILE D 1 68 ? 44.17882 -10.62760 -27.01762 1.000 15.70684 119 ILE D O 1
ATOM 4663 N N . PHE D 1 69 ? 42.12344 -10.87546 -26.10923 1.000 16.74652 120 PHE D N 1
ATOM 4664 C CA . PHE D 1 69 ? 41.40536 -10.43283 -27.29541 1.000 16.74903 120 PHE D CA 1
ATOM 4665 C C . PHE D 1 69 ? 39.99569 -10.04940 -26.86564 1.000 13.32701 120 PHE D C 1
ATOM 4666 O O . PHE D 1 69 ? 39.57517 -10.32031 -25.73807 1.000 15.96252 120 PHE D O 1
ATOM 4674 N N . GLY D 1 70 ? 39.27355 -9.38774 -27.76083 1.000 14.44129 121 GLY D N 1
ATOM 4675 C CA . GLY D 1 70 ? 37.92180 -8.98000 -27.40036 1.000 16.11257 121 GLY D CA 1
ATOM 4676 C C . GLY D 1 70 ? 37.27716 -8.08543 -28.43906 1.000 13.01433 121 GLY D C 1
ATOM 4677 O O . GLY D 1 70 ? 37.55919 -8.19440 -29.64178 1.000 11.47074 121 GLY D O 1
ATOM 4678 N N . ALA D 1 71 ? 36.41293 -7.20138 -27.95439 1.000 12.30514 122 ALA D N 1
ATOM 4679 C CA . ALA D 1 71 ? 35.67821 -6.31319 -28.83489 1.000 17.69063 122 ALA D CA 1
ATOM 4680 C C . ALA D 1 71 ? 35.49431 -4.96848 -28.16776 1.000 16.83520 122 ALA D C 1
ATOM 4681 O O . ALA D 1 71 ? 35.46006 -4.86363 -26.93891 1.000 15.27726 122 ALA D O 1
ATOM 4683 N N . TYR D 1 72 ? 35.36889 -3.94715 -28.99854 1.000 16.28712 123 TYR D N 1
ATOM 4684 C CA . TYR D 1 72 ? 34.77490 -2.68249 -28.59877 1.000 15.02993 123 TYR D CA 1
ATOM 4685 C C . TYR D 1 72 ? 33.37460 -2.67191 -29.18637 1.000 16.85400 123 TYR D C 1
ATOM 4686 O O . TYR D 1 72 ? 33.21957 -2.82972 -30.40009 1.000 14.77781 123 TYR D O 1
ATOM 4695 N N . ALA D 1 73 ? 32.36051 -2.56059 -28.33258 1.000 13.82046 124 ALA D N 1
ATOM 4696 C CA . ALA D 1 73 ? 30.96630 -2.61414 -28.77521 1.000 14.43090 124 ALA D CA 1
ATOM 4697 C C . ALA D 1 73 ? 30.31211 -1.25289 -28.57945 1.000 14.75140 124 ALA D C 1
ATOM 4698 O O . ALA D 1 73 ? 30.46462 -0.63286 -27.52325 1.000 15.25458 124 ALA D O 1
ATOM 4700 N N . THR D 1 74 ? 29.57220 -0.79477 -29.59771 1.000 11.16795 125 THR D N 1
ATOM 4701 C CA . THR D 1 74 ? 28.94851 0.52252 -29.54446 1.000 12.39297 125 THR D CA 1
ATOM 4702 C C . THR D 1 74 ? 27.76238 0.58174 -28.59463 1.000 15.30862 125 THR D C 1
ATOM 4703 O O . THR D 1 74 ? 27.32623 1.68490 -28.25541 1.000 13.94875 125 THR D O 1
ATOM 4707 N N . HIS D 1 75 ? 27.25243 -0.56459 -28.14914 1.000 12.33058 126 HIS D N 1
ATOM 4708 C CA . HIS D 1 75 ? 26.12002 -0.66134 -27.23879 1.000 13.15238 126 HIS D CA 1
ATOM 4709 C C . HIS D 1 75 ? 26.47056 -1.63907 -26.13051 1.000 13.66525 126 HIS D C 1
ATOM 4710 O O . HIS D 1 75 ? 27.10600 -2.65751 -26.40670 1.000 13.68260 126 HIS D O 1
ATOM 4717 N N . PRO D 1 76 ? 26.03007 -1.40215 -24.89164 1.000 14.43749 127 PRO D N 1
ATOM 4718 C CA . PRO D 1 76 ? 26.18009 -2.42852 -23.85247 1.000 11.54764 127 PRO D CA 1
ATOM 4719 C C . PRO D 1 76 ? 25.56928 -3.75194 -24.29260 1.000 11.51963 127 PRO D C 1
ATOM 4720 O O . PRO D 1 76 ? 24.61893 -3.79236 -25.07620 1.000 15.02814 127 PRO D O 1
ATOM 4724 N N . PHE D 1 77 ? 26.14372 -4.83903 -23.79325 1.000 14.93018 128 PHE D N 1
ATOM 4725 C CA . PHE D 1 77 ? 25.68453 -6.16808 -24.16678 1.000 15.96104 128 PHE D CA 1
ATOM 4726 C C . PHE D 1 77 ? 24.32649 -6.44283 -23.54387 1.000 17.11951 128 PHE D C 1
ATOM 4727 O O . PHE D 1 77 ? 24.12458 -6.22545 -22.34554 1.000 14.43452 128 PHE D O 1
ATOM 4735 N N . LYS D 1 78 ? 23.38996 -6.90508 -24.36694 1.000 12.95931 129 LYS D N 1
ATOM 4736 C CA . LYS D 1 78 ? 22.02890 -7.13889 -23.91411 1.000 14.36092 129 LYS D CA 1
ATOM 4737 C C . LYS D 1 78 ? 21.44525 -8.31530 -24.67836 1.000 19.33152 129 LYS D C 1
ATOM 4738 O O . LYS D 1 78 ? 21.91507 -8.68161 -25.76567 1.000 14.24378 129 LYS D O 1
ATOM 4744 N N . PHE D 1 79 ? 20.41168 -8.90431 -24.08290 1.000 15.14452 130 PHE D N 1
ATOM 4745 C CA . PHE D 1 79 ? 19.61277 -9.89358 -24.77908 1.000 16.23184 130 PHE D CA 1
ATOM 4746 C C . PHE D 1 79 ? 18.88011 -9.22065 -25.92872 1.000 18.33150 130 PHE D C 1
ATOM 4747 O O . PHE D 1 79 ? 18.38108 -8.09943 -25.78904 1.000 16.13942 130 PHE D O 1
ATOM 4755 N N . SER D 1 80 ? 18.80608 -9.91487 -27.06329 1.000 16.55244 131 SER D N 1
ATOM 4756 C CA . SER D 1 80 ? 18.18546 -9.35973 -28.26003 1.000 16.50272 131 SER D CA 1
ATOM 4757 C C . SER D 1 80 ? 17.51364 -10.47707 -29.04884 1.000 14.97321 131 SER D C 1
ATOM 4758 O O . SER D 1 80 ? 17.82434 -11.65612 -28.87625 1.000 16.86231 131 SER D O 1
ATOM 4761 N N . ASP D 1 81 ? 16.59572 -10.09627 -29.93273 1.000 13.13589 132 ASP D N 1
ATOM 4762 C CA . ASP D 1 81 ? 16.03200 -11.04878 -30.88340 1.000 14.33888 132 ASP D CA 1
ATOM 4763 C C . ASP D 1 81 ? 16.39878 -10.71489 -32.32206 1.000 18.06165 132 ASP D C 1
ATOM 4764 O O . ASP D 1 81 ? 15.80360 -11.27384 -33.24959 1.000 14.97356 132 ASP D O 1
ATOM 4769 N N . HIS D 1 82 ? 17.34583 -9.80422 -32.51849 1.000 18.50882 133 HIS D N 1
ATOM 4770 C CA . HIS D 1 82 ? 17.96643 -9.51815 -33.80800 1.000 14.94408 133 HIS D CA 1
ATOM 4771 C C . HIS D 1 82 ? 19.28258 -8.81814 -33.49547 1.000 17.23327 133 HIS D C 1
ATOM 4772 O O . HIS D 1 82 ? 19.51411 -8.39772 -32.36050 1.000 14.74850 133 HIS D O 1
ATOM 4779 N N . TYR D 1 83 ? 20.15180 -8.70440 -34.50194 1.000 13.51370 134 TYR D N 1
ATOM 4780 C CA . TYR D 1 83 ? 21.45581 -8.09088 -34.26518 1.000 16.36077 134 TYR D CA 1
ATOM 4781 C C . TYR D 1 83 ? 21.30948 -6.59612 -34.00724 1.000 20.18681 134 TYR D C 1
ATOM 4782 O O . TYR D 1 83 ? 20.40257 -5.93440 -34.52684 1.000 15.42586 134 TYR D O 1
ATOM 4791 N N . TYR D 1 84 ? 22.22389 -6.06491 -33.19818 1.000 11.58451 135 TYR D N 1
ATOM 4792 C CA . TYR D 1 84 ? 22.27970 -4.63921 -32.89755 1.000 15.65425 135 TYR D CA 1
ATOM 4793 C C . TYR D 1 84 ? 23.74628 -4.21820 -32.89754 1.000 14.97229 135 TYR D C 1
ATOM 4794 O O . TYR D 1 84 ? 24.63540 -4.99402 -33.26575 1.000 13.92187 135 TYR D O 1
ATOM 4803 N N . GLY D 1 85 ? 23.99776 -2.98316 -32.47520 1.000 12.42167 136 GLY D N 1
ATOM 4804 C CA . GLY D 1 85 ? 25.30756 -2.37974 -32.59751 1.000 13.72961 136 GLY D CA 1
ATOM 4805 C C . GLY D 1 85 ? 25.46868 -1.66058 -33.92597 1.000 16.54259 136 GLY D C 1
ATOM 4806 O O . GLY D 1 85 ? 24.73876 -1.89518 -34.88677 1.000 13.62087 136 GLY D O 1
ATOM 4807 N N . THR D 1 86 ? 26.44494 -0.75070 -33.97275 1.000 12.41868 137 THR D N 1
ATOM 4808 C CA . THR D 1 86 ? 26.67971 -0.00789 -35.20708 1.000 14.75271 137 THR D CA 1
ATOM 4809 C C . THR D 1 86 ? 28.16444 0.04444 -35.56642 1.000 13.18056 137 THR D C 1
ATOM 4810 O O . THR D 1 86 ? 28.98204 -0.65127 -34.95386 1.000 13.11156 137 THR D O 1
ATOM 4814 N N . GLY D 1 87 ? 28.51626 0.87098 -36.55719 1.000 14.59271 138 GLY D N 1
ATOM 4815 C CA . GLY D 1 87 ? 29.75241 0.71431 -37.32051 1.000 11.91898 138 GLY D CA 1
ATOM 4816 C C . GLY D 1 87 ? 31.04682 1.03839 -36.58953 1.000 15.74947 138 GLY D C 1
ATOM 4817 O O . GLY D 1 87 ? 32.12202 0.75371 -37.13298 1.000 17.21333 138 GLY D O 1
ATOM 4818 N N . GLU D 1 88 ? 30.99088 1.62638 -35.40002 1.000 15.80745 139 GLU D N 1
ATOM 4819 C CA . GLU D 1 88 ? 32.23535 1.82772 -34.66307 1.000 13.42037 139 GLU D CA 1
ATOM 4820 C C . GLU D 1 88 ? 32.66551 0.57819 -33.90715 1.000 15.20620 139 GLU D C 1
ATOM 4821 O O . GLU D 1 88 ? 33.78324 0.54366 -33.38982 1.000 15.86209 139 GLU D O 1
ATOM 4827 N N . THR D 1 89 ? 31.81913 -0.44637 -33.86837 1.000 16.19716 140 THR D N 1
ATOM 4828 C CA . THR D 1 89 ? 32.14882 -1.71754 -33.23721 1.000 11.89995 140 THR D CA 1
ATOM 4829 C C . THR D 1 89 ? 33.35337 -2.34085 -33.93055 1.000 15.98892 140 THR D C 1
ATOM 4830 O O . THR D 1 89 ? 33.46360 -2.29490 -35.15876 1.000 16.01550 140 THR D O 1
ATOM 4834 N N . PHE D 1 90 ? 34.27595 -2.90031 -33.14352 1.000 15.03104 141 PHE D N 1
ATOM 4835 C CA . PHE D 1 90 ? 35.40995 -3.60458 -33.73599 1.000 14.55670 141 PHE D CA 1
ATOM 4836 C C . PHE D 1 90 ? 35.85242 -4.75269 -32.83668 1.000 16.33769 141 PHE D C 1
ATOM 4837 O O . PHE D 1 90 ? 35.50001 -4.81720 -31.65679 1.000 14.34702 141 PHE D O 1
ATOM 4845 N N . LEU D 1 91 ? 36.61967 -5.67332 -33.42797 1.000 17.20042 142 LEU D N 1
ATOM 4846 C CA . LEU D 1 91 ? 37.29997 -6.75801 -32.73460 1.000 16.05917 142 LEU D CA 1
ATOM 4847 C C . LEU D 1 91 ? 38.79188 -6.45507 -32.65739 1.000 14.21995 142 LEU D C 1
ATOM 4848 O O . LEU D 1 91 ? 39.33034 -5.68459 -33.45601 1.000 14.49436 142 LEU D O 1
ATOM 4853 N N . TYR D 1 92 ? 39.46802 -7.08029 -31.69108 1.000 15.05941 143 TYR D N 1
ATOM 4854 C CA . TYR D 1 92 ? 40.90833 -6.88748 -31.56165 1.000 16.80682 143 TYR D CA 1
ATOM 4855 C C . TYR D 1 92 ? 41.51959 -8.13381 -30.93967 1.000 13.65795 143 TYR D C 1
ATOM 4856 O O . TYR D 1 92 ? 40.83763 -8.92652 -30.28437 1.000 16.56716 143 TYR D O 1
ATOM 4865 N N . THR D 1 93 ? 42.81853 -8.29777 -31.15917 1.000 12.55477 144 THR D N 1
ATOM 4866 C CA . THR D 1 93 ? 43.58583 -9.33397 -30.48440 1.000 14.73897 144 THR D CA 1
ATOM 4867 C C . THR D 1 93 ? 44.98442 -8.80100 -30.22702 1.000 18.40489 144 THR D C 1
ATOM 4868 O O . THR D 1 93 ? 45.42077 -7.83313 -30.85200 1.000 18.63598 144 THR D O 1
ATOM 4872 N N . PHE D 1 94 ? 45.68745 -9.44469 -29.29772 1.000 15.03150 145 PHE D N 1
ATOM 4873 C CA . PHE D 1 94 ? 47.10702 -9.19925 -29.09333 1.000 15.78076 145 PHE D CA 1
ATOM 4874 C C . PHE D 1 94 ? 47.97445 -10.36251 -29.55135 1.000 17.18588 145 PHE D C 1
ATOM 4875 O O . PHE D 1 94 ? 49.20522 -10.29735 -29.42788 1.000 16.93397 145 PHE D O 1
ATOM 4883 N N . SER D 1 95 ? 47.37104 -11.41616 -30.08927 1.000 17.77002 146 SER D N 1
ATOM 4884 C CA . SER D 1 95 ? 48.09070 -12.60895 -30.50226 1.000 17.84029 146 SER D CA 1
ATOM 4885 C C . SER D 1 95 ? 47.87818 -12.83715 -31.98773 1.000 17.27775 146 SER D C 1
ATOM 4886 O O . SER D 1 95 ? 46.72242 -12.97934 -32.42159 1.000 18.04852 146 SER D O 1
ATOM 4889 N N . PRO D 1 96 ? 48.93822 -12.90962 -32.80426 1.000 16.74135 147 PRO D N 1
ATOM 4890 C CA . PRO D 1 96 ? 50.35251 -12.78274 -32.40880 1.000 17.49206 147 PRO D CA 1
ATOM 4891 C C . PRO D 1 96 ? 50.81504 -11.32898 -32.22383 1.000 17.48593 147 PRO D C 1
ATOM 4892 O O . PRO D 1 96 ? 51.88311 -11.09297 -31.66664 1.000 19.51117 147 PRO D O 1
ATOM 4896 N N . HIS D 1 97 ? 50.03136 -10.37458 -32.72255 1.000 16.67375 148 HIS D N 1
ATOM 4897 C CA . HIS D 1 97 ? 50.33630 -8.95226 -32.61140 1.000 16.71461 148 HIS D CA 1
ATOM 4898 C C . HIS D 1 97 ? 49.06022 -8.21771 -32.24849 1.000 17.90868 148 HIS D C 1
ATOM 4899 O O . HIS D 1 97 ? 47.95786 -8.67244 -32.56291 1.000 16.23526 148 HIS D O 1
ATOM 4906 N N . PHE D 1 98 ? 49.20861 -7.05389 -31.62156 1.000 17.84665 149 PHE D N 1
ATOM 4907 C CA . PHE D 1 98 ? 48.02868 -6.22996 -31.42050 1.000 20.10226 149 PHE D CA 1
ATOM 4908 C C . PHE D 1 98 ? 47.48756 -5.81260 -32.77679 1.000 18.34969 149 PHE D C 1
ATOM 4909 O O . PHE D 1 98 ? 48.20113 -5.20621 -33.58626 1.000 17.88636 149 PHE D O 1
ATOM 4917 N N . LYS D 1 99 ? 46.23292 -6.16091 -33.03149 1.000 16.12271 150 LYS D N 1
ATOM 4918 C CA . LYS D 1 99 ? 45.60838 -5.87041 -34.31229 1.000 19.21675 150 LYS D CA 1
ATOM 4919 C C . LYS D 1 99 ? 44.14290 -5.56595 -34.05988 1.000 17.29406 150 LYS D C 1
ATOM 4920 O O . LYS D 1 99 ? 43.50126 -6.22493 -33.23314 1.000 15.24123 150 LYS D O 1
ATOM 4926 N N . VAL D 1 100 ? 43.62167 -4.56491 -34.76763 1.000 19.70487 151 VAL D N 1
ATOM 4927 C CA . VAL D 1 100 ? 42.22511 -4.15756 -34.65585 1.000 17.89921 151 VAL D CA 1
ATOM 4928 C C . VAL D 1 100 ? 41.54967 -4.43345 -35.98890 1.000 15.90781 151 VAL D C 1
ATOM 4929 O O . VAL D 1 100 ? 42.12359 -4.16089 -37.04849 1.000 16.99635 151 VAL D O 1
ATOM 4933 N N . PHE D 1 101 ? 40.34930 -5.00893 -35.93466 1.000 14.63039 152 PHE D N 1
ATOM 4934 C CA . PHE D 1 101 ? 39.58370 -5.38796 -37.11791 1.000 14.98680 152 PHE D CA 1
ATOM 4935 C C . PHE D 1 101 ? 38.30672 -4.55786 -37.10306 1.000 17.97342 152 PHE D C 1
ATOM 4936 O O . PHE D 1 101 ? 37.36375 -4.87173 -36.37137 1.000 16.30086 152 PHE D O 1
ATOM 4944 N N . LYS D 1 102 ? 38.29108 -3.49130 -37.89602 1.000 17.43658 153 LYS D N 1
ATOM 4945 C CA . LYS D 1 102 ? 37.15703 -2.58332 -37.94537 1.000 14.40777 153 LYS D CA 1
ATOM 4946 C C . LYS D 1 102 ? 36.05856 -3.14391 -38.84632 1.000 14.27757 153 LYS D C 1
ATOM 4947 O O . LYS D 1 102 ? 36.25748 -4.09771 -39.60187 1.000 14.80841 153 LYS D O 1
ATOM 4953 N N . TRP D 1 103 ? 34.88650 -2.51849 -38.76638 1.000 14.63108 154 TRP D N 1
ATOM 4954 C CA . TRP D 1 103 ? 33.77699 -2.85802 -39.64881 1.000 14.49928 154 TRP D CA 1
ATOM 4955 C C . TRP D 1 103 ? 34.20380 -2.82056 -41.11366 1.000 19.43864 154 TRP D C 1
ATOM 4956 O O . TRP D 1 103 ? 34.80892 -1.85254 -41.57815 1.000 17.39911 154 TRP D O 1
ATOM 4967 N N . SER D 1 104 ? 33.88654 -3.89133 -41.83598 1.000 15.68829 155 SER D N 1
ATOM 4968 C CA . SER D 1 104 ? 34.21379 -3.98836 -43.25155 1.000 20.17143 155 SER D CA 1
ATOM 4969 C C . SER D 1 104 ? 33.22425 -3.26169 -44.14452 1.000 18.24385 155 SER D C 1
ATOM 4970 O O . SER D 1 104 ? 33.54722 -3.00258 -45.31243 1.000 19.41867 155 SER D O 1
ATOM 4973 N N . GLY D 1 105 ? 32.01999 -2.98148 -43.64127 1.000 19.10570 156 GLY D N 1
ATOM 4974 C CA . GLY D 1 105 ? 30.90658 -2.53617 -44.45401 1.000 17.22227 156 GLY D CA 1
ATOM 4975 C C . GLY D 1 105 ? 30.11408 -3.63603 -45.12867 1.000 19.90147 156 GLY D C 1
ATOM 4976 O O . GLY D 1 105 ? 29.09744 -3.33315 -45.76525 1.000 19.77630 156 GLY D O 1
ATOM 4977 N N . GLU D 1 106 ? 30.51598 -4.90450 -44.98476 1.000 16.91050 157 GLU D N 1
ATOM 4978 C CA . GLU D 1 106 ? 29.92472 -5.97942 -45.78333 1.000 17.67020 157 GLU D CA 1
ATOM 4979 C C . GLU D 1 106 ? 28.60056 -6.47798 -45.21743 1.000 18.64651 157 GLU D C 1
ATOM 4980 O O . GLU D 1 106 ? 27.77720 -7.02017 -45.96530 1.000 18.90094 157 GLU D O 1
ATOM 4986 N N . ASN D 1 107 ? 28.39329 -6.33532 -43.91358 1.000 18.23826 158 ASN D N 1
ATOM 4987 C CA . ASN D 1 107 ? 27.09611 -6.55186 -43.29796 1.000 19.47803 158 ASN D CA 1
ATOM 4988 C C . ASN D 1 107 ? 27.10702 -5.81736 -41.96560 1.000 20.36763 158 ASN D C 1
ATOM 4989 O O . ASN D 1 107 ? 28.14166 -5.30786 -41.52398 1.000 16.08854 158 ASN D O 1
ATOM 4994 N N . SER D 1 108 ? 25.94810 -5.78943 -41.31844 1.000 15.92852 159 SER D N 1
ATOM 4995 C CA . SER D 1 108 ? 25.81124 -5.08608 -40.04841 1.000 18.45561 159 SER D CA 1
ATOM 4996 C C . SER D 1 108 ? 25.43540 -6.02751 -38.90903 1.000 16.59624 159 SER D C 1
ATOM 4997 O O . SER D 1 108 ? 24.70609 -5.63896 -37.99998 1.000 15.06496 159 SER D O 1
ATOM 5000 N N . TYR D 1 109 ? 25.93917 -7.26058 -38.93153 1.000 17.23133 160 TYR D N 1
ATOM 5001 C CA . TYR D 1 109 ? 25.62992 -8.22558 -37.87309 1.000 16.78309 160 TYR D CA 1
ATOM 5002 C C . TYR D 1 109 ? 26.64790 -8.07058 -36.74514 1.000 13.50967 160 TYR D C 1
ATOM 5003 O O . TYR D 1 109 ? 27.43933 -8.96454 -36.43879 1.000 15.46515 160 TYR D O 1
ATOM 5012 N N . PHE D 1 110 ? 26.59249 -6.90140 -36.10415 1.000 12.60306 161 PHE D N 1
ATOM 5013 C CA . PHE D 1 110 ? 27.62470 -6.53112 -35.14011 1.000 19.28899 161 PHE D CA 1
ATOM 5014 C C . PHE D 1 110 ? 27.52720 -7.32644 -33.84414 1.000 15.26063 161 PHE D C 1
ATOM 5015 O O . PHE D 1 110 ? 28.51756 -7.91245 -33.38956 1.000 13.76378 161 PHE D O 1
ATOM 5023 N N . ILE D 1 111 ? 26.37356 -7.27658 -33.17820 1.000 14.46680 162 ILE D N 1
ATOM 5024 C CA . ILE D 1 111 ? 26.22349 -7.83663 -31.83824 1.000 13.84691 162 ILE D CA 1
ATOM 5025 C C . ILE D 1 111 ? 24.89707 -8.57090 -31.76784 1.000 12.37095 162 ILE D C 1
ATOM 5026 O O . ILE D 1 111 ? 23.86971 -8.05177 -32.21113 1.000 16.56626 162 ILE D O 1
ATOM 5031 N N . ASN D 1 112 ? 24.90674 -9.76368 -31.18147 1.000 14.37379 163 ASN D N 1
ATOM 5032 C CA . ASN D 1 112 ? 23.65429 -10.44483 -30.89436 1.000 17.65908 163 ASN D CA 1
ATOM 5033 C C . ASN D 1 112 ? 23.74811 -11.11339 -29.53535 1.000 17.43082 163 ASN D C 1
ATOM 5034 O O . ASN D 1 112 ? 24.69886 -11.85094 -29.26562 1.000 15.79192 163 ASN D O 1
ATOM 5039 N N . GLY D 1 113 ? 22.75734 -10.86397 -28.69458 1.000 14.05125 164 GLY D N 1
ATOM 5040 C CA . GLY D 1 113 ? 22.71795 -11.48342 -27.38558 1.000 15.92723 164 GLY D CA 1
ATOM 5041 C C . GLY D 1 113 ? 21.58574 -12.47966 -27.28108 1.000 14.56095 164 GLY D C 1
ATOM 5042 O O . GLY D 1 113 ? 20.42125 -12.09161 -27.19727 1.000 16.24622 164 GLY D O 1
ATOM 5043 N N . ASP D 1 114 ? 21.91174 -13.76563 -27.30710 1.000 14.00171 165 ASP D N 1
ATOM 5044 C CA . ASP D 1 114 ? 20.90637 -14.80979 -27.23453 1.000 20.30626 165 ASP D CA 1
ATOM 5045 C C . ASP D 1 114 ? 20.70513 -15.19281 -25.76995 1.000 16.50718 165 ASP D C 1
ATOM 5046 O O . ASP D 1 114 ? 21.40681 -14.71311 -24.87019 1.000 16.20831 165 ASP D O 1
ATOM 5051 N N . ILE D 1 115 ? 19.74040 -16.07195 -25.51498 1.000 15.85722 166 ILE D N 1
ATOM 5052 C CA . ILE D 1 115 ? 19.54428 -16.50713 -24.13905 1.000 18.07390 166 ILE D CA 1
ATOM 5053 C C . ILE D 1 115 ? 20.77020 -17.25850 -23.63975 1.000 25.58701 166 ILE D C 1
ATOM 5054 O O . ILE D 1 115 ? 21.12517 -17.16532 -22.45734 1.000 22.76421 166 ILE D O 1
ATOM 5059 N N A SER D 1 116 ? 21.45884 -17.99281 -24.52036 0.608 22.19718 167 SER D N 1
ATOM 5060 N N B SER D 1 116 ? 21.45041 -17.98220 -24.53703 0.392 22.19812 167 SER D N 1
ATOM 5061 C CA A SER D 1 116 ? 22.53760 -18.86787 -24.07263 0.608 21.72837 167 SER D CA 1
ATOM 5062 C CA B SER D 1 116 ? 22.48981 -18.94133 -24.18830 0.392 21.79359 167 SER D CA 1
ATOM 5063 C C A SER D 1 116 ? 23.83567 -18.66025 -24.84836 0.608 22.47079 167 SER D C 1
ATOM 5064 C C B SER D 1 116 ? 23.86907 -18.58252 -24.72344 0.392 22.40395 167 SER D C 1
ATOM 5065 O O A SER D 1 116 ? 24.70822 -19.54172 -24.83975 0.608 19.09978 167 SER D O 1
ATOM 5066 O O B SER D 1 116 ? 24.83660 -19.30027 -24.43489 0.392 19.98695 167 SER D O 1
ATOM 5071 N N . SER D 1 117 ? 23.99319 -17.51448 -25.50353 1.000 16.65757 168 SER D N 1
ATOM 5072 C CA . SER D 1 117 ? 25.28220 -17.14782 -26.06333 1.000 18.22940 168 SER D CA 1
ATOM 5073 C C . SER D 1 117 ? 25.30571 -15.64905 -26.29993 1.000 15.47498 168 SER D C 1
ATOM 5074 O O . SER D 1 117 ? 24.26355 -15.00024 -26.40335 1.000 15.71684 168 SER D O 1
ATOM 5077 N N . LEU D 1 118 ? 26.52007 -15.11066 -26.37825 1.000 15.69126 169 LEU D N 1
ATOM 5078 C CA . LEU D 1 118 ? 26.77077 -13.74826 -26.82582 1.000 16.57775 169 LEU D CA 1
ATOM 5079 C C . LEU D 1 118 ? 27.70730 -13.82974 -28.01669 1.000 16.41476 169 LEU D C 1
ATOM 5080 O O . LEU D 1 118 ? 28.68376 -14.58203 -27.98096 1.000 17.12792 169 LEU D O 1
ATOM 5085 N N . GLU D 1 119 ? 27.40759 -13.08418 -29.07593 1.000 15.24943 170 GLU D N 1
ATOM 5086 C CA . GLU D 1 119 ? 28.23480 -13.17975 -30.26737 1.000 14.07883 170 GLU D CA 1
ATOM 5087 C C . GLU D 1 119 ? 28.39401 -11.81685 -30.92319 1.000 16.11137 170 GLU D C 1
ATOM 5088 O O . GLU D 1 119 ? 27.54089 -10.92898 -30.78741 1.000 14.63124 170 GLU D O 1
ATOM 5094 N N . LEU D 1 120 ? 29.51584 -11.66183 -31.63314 1.000 14.90347 171 LEU D N 1
ATOM 5095 C CA . LEU D 1 120 ? 29.76466 -10.51593 -32.49360 1.000 14.86171 171 LEU D CA 1
ATOM 5096 C C . LEU D 1 120 ? 30.14199 -11.00737 -33.88580 1.000 14.09573 171 LEU D C 1
ATOM 5097 O O . LEU D 1 120 ? 30.84601 -12.00784 -34.02038 1.000 15.34212 171 LEU D O 1
ATOM 5102 N N . GLY D 1 121 ? 29.66806 -10.30867 -34.91825 1.000 13.27370 172 GLY D N 1
ATOM 5103 C CA . GLY D 1 121 ? 30.06888 -10.62977 -36.27934 1.000 16.27872 172 GLY D CA 1
ATOM 5104 C C . GLY D 1 121 ? 29.40780 -11.83735 -36.90637 1.000 25.74996 172 GLY D C 1
ATOM 5105 O O . GLY D 1 121 ? 30.06233 -12.85928 -37.15158 1.000 28.09624 172 GLY D O 1
ATOM 5106 N N . GLY D 1 122 ? 28.11978 -11.71844 -37.21993 1.000 21.77419 173 GLY D N 1
ATOM 5107 C CA . GLY D 1 122 ? 27.32779 -12.84012 -37.67116 1.000 25.18596 173 GLY D CA 1
ATOM 5108 C C . GLY D 1 122 ? 27.17996 -12.92121 -39.18264 1.000 24.79853 173 GLY D C 1
ATOM 5109 O O . GLY D 1 122 ? 27.71016 -12.12335 -39.94985 1.000 25.71756 173 GLY D O 1
ATOM 5110 N N . GLY D 1 123 ? 26.41308 -13.91965 -39.60083 1.000 21.82614 174 GLY D N 1
ATOM 5111 C CA . GLY D 1 123 ? 26.22838 -14.18681 -41.00614 1.000 32.67986 174 GLY D CA 1
ATOM 5112 C C . GLY D 1 123 ? 26.86069 -15.51536 -41.33765 1.000 28.21899 174 GLY D C 1
ATOM 5113 O O . GLY D 1 123 ? 28.01179 -15.77498 -40.96586 1.000 37.25544 174 GLY D O 1
ATOM 5114 N N . GLY D 1 124 ? 26.10144 -16.38112 -41.99738 1.000 28.31311 175 GLY D N 1
ATOM 5115 C CA . GLY D 1 124 ? 26.62271 -17.67240 -42.38427 1.000 33.09168 175 GLY D CA 1
ATOM 5116 C C . GLY D 1 124 ? 26.89194 -18.62296 -41.24355 1.000 31.87509 175 GLY D C 1
ATOM 5117 O O . GLY D 1 124 ? 27.66453 -19.56664 -41.41292 1.000 39.72094 175 GLY D O 1
ATOM 5118 N N . GLY D 1 125 ? 26.28353 -18.40037 -40.07961 1.000 33.77530 176 GLY D N 1
ATOM 5119 C CA . GLY D 1 125 ? 26.54595 -19.26353 -38.94358 1.000 43.69011 176 GLY D CA 1
ATOM 5120 C C . GLY D 1 125 ? 27.94123 -19.15613 -38.37473 1.000 35.61126 176 GLY D C 1
ATOM 5121 O O . GLY D 1 125 ? 28.30539 -19.94828 -37.50202 1.000 44.58378 176 GLY D O 1
ATOM 5122 N N . ARG D 1 126 ? 28.73767 -18.20920 -38.84837 1.000 23.96094 177 ARG D N 1
ATOM 5123 C CA . ARG D 1 126 ? 30.08101 -17.97657 -38.34928 1.000 33.21436 177 ARG D CA 1
ATOM 5124 C C . ARG D 1 126 ? 30.07841 -16.70295 -37.51819 1.000 32.54156 177 ARG D C 1
ATOM 5125 O O . ARG D 1 126 ? 29.30605 -15.77870 -37.77843 1.000 37.81980 177 ARG D O 1
ATOM 5133 N N . PHE D 1 127 ? 30.92295 -16.66327 -36.49483 1.000 18.90257 178 PHE D N 1
ATOM 5134 C CA . PHE D 1 127 ? 30.94413 -15.52904 -35.58493 1.000 15.46842 178 PHE D CA 1
ATOM 5135 C C . PHE D 1 127 ? 32.37954 -15.08218 -35.38513 1.000 20.42368 178 PHE D C 1
ATOM 5136 O O . PHE D 1 127 ? 33.24953 -15.90691 -35.08172 1.000 18.87137 178 PHE D O 1
ATOM 5144 N N . GLY D 1 128 ? 32.62096 -13.77898 -35.53659 1.000 17.29295 179 GLY D N 1
ATOM 5145 C CA . GLY D 1 128 ? 33.91704 -13.24339 -35.15738 1.000 15.99063 179 GLY D CA 1
ATOM 5146 C C . GLY D 1 128 ? 34.25417 -13.55863 -33.71857 1.000 18.60501 179 GLY D C 1
ATOM 5147 O O . GLY D 1 128 ? 35.41555 -13.79693 -33.38128 1.000 18.31152 179 GLY D O 1
ATOM 5148 N N . LEU D 1 129 ? 33.24222 -13.58884 -32.85207 1.000 15.18902 180 LEU D N 1
ATOM 5149 C CA . LEU D 1 129 ? 33.44330 -13.93377 -31.45464 1.000 14.74728 180 LEU D CA 1
ATOM 5150 C C . LEU D 1 129 ? 32.14357 -14.51198 -30.91629 1.000 17.95989 180 LEU D C 1
ATOM 5151 O O . LEU D 1 129 ? 31.07726 -13.96576 -31.19139 1.000 12.64331 180 LEU D O 1
ATOM 5156 N N . TRP D 1 130 ? 32.23696 -15.60239 -30.15361 1.000 13.90228 181 TRP D N 1
ATOM 5157 C CA . TRP D 1 130 ? 31.08194 -16.30254 -29.60576 1.000 13.59572 181 TRP D CA 1
ATOM 5158 C C . TRP D 1 130 ? 31.43686 -16.81832 -28.21716 1.000 19.99664 181 TRP D C 1
ATOM 5159 O O . TRP D 1 130 ? 32.54182 -17.32096 -28.00931 1.000 17.56755 181 TRP D O 1
ATOM 5170 N N . LEU D 1 131 ? 30.50717 -16.67897 -27.26850 1.000 18.65211 182 LEU D N 1
ATOM 5171 C CA . LEU D 1 131 ? 30.69256 -17.09671 -25.88268 1.000 22.70416 182 LEU D CA 1
ATOM 5172 C C . LEU D 1 131 ? 29.44888 -17.82763 -25.40474 1.000 20.70656 182 LEU D C 1
ATOM 5173 O O . LEU D 1 131 ? 28.33512 -17.37760 -25.67702 1.000 17.99801 182 LEU D O 1
ATOM 5178 N N . ASP D 1 132 ? 29.62446 -18.92792 -24.66738 1.000 18.28376 183 ASP D N 1
ATOM 5179 C CA . ASP D 1 132 ? 28.44049 -19.66601 -24.23936 1.000 19.90303 183 ASP D CA 1
ATOM 5180 C C . ASP D 1 132 ? 27.83575 -19.06583 -22.96258 1.000 18.51483 183 ASP D C 1
ATOM 5181 O O . ASP D 1 132 ? 28.28130 -18.03743 -22.43909 1.000 20.24900 183 ASP D O 1
ATOM 5186 N N . ALA D 1 133 ? 26.78804 -19.72531 -22.46608 1.000 25.27499 184 ALA D N 1
ATOM 5187 C CA . ALA D 1 133 ? 26.00639 -19.21564 -21.34411 1.000 25.85655 184 ALA D CA 1
ATOM 5188 C C . ALA D 1 133 ? 26.80378 -19.14996 -20.05598 1.000 24.23777 184 ALA D C 1
ATOM 5189 O O . ALA D 1 133 ? 26.43375 -18.39468 -19.15398 1.000 22.68046 184 ALA D O 1
ATOM 5191 N N . ASP D 1 134 ? 27.86617 -19.94164 -19.94312 1.000 25.01163 185 ASP D N 1
ATOM 5192 C CA . ASP D 1 134 ? 28.71150 -19.97577 -18.76188 1.000 28.16963 185 ASP D CA 1
ATOM 5193 C C . ASP D 1 134 ? 29.95769 -19.12536 -18.91873 1.000 21.94180 185 ASP D C 1
ATOM 5194 O O . ASP D 1 134 ? 30.83918 -19.18265 -18.05748 1.000 23.14558 185 ASP D O 1
ATOM 5199 N N . LEU D 1 135 ? 30.04056 -18.33775 -19.99245 1.000 21.91310 186 LEU D N 1
ATOM 5200 C CA . LEU D 1 135 ? 31.26249 -17.63392 -20.38201 1.000 18.22776 186 LEU D CA 1
ATOM 5201 C C . LEU D 1 135 ? 32.46993 -18.55560 -20.22927 1.000 24.04995 186 LEU D C 1
ATOM 5202 O O . LEU D 1 135 ? 33.49060 -18.20581 -19.63734 1.000 21.58126 186 LEU D O 1
ATOM 5207 N N . TYR D 1 136 ? 32.31989 -19.76946 -20.76093 1.000 21.46353 187 TYR D N 1
ATOM 5208 C CA . TYR D 1 136 ? 33.32646 -20.81648 -20.65373 1.000 22.48215 187 TYR D CA 1
ATOM 5209 C C . TYR D 1 136 ? 33.84387 -21.18658 -22.03692 1.000 23.01470 187 TYR D C 1
ATOM 5210 O O . TYR D 1 136 ? 34.94668 -20.78392 -22.40985 1.000 22.34766 187 TYR D O 1
ATOM 5219 N N . HIS D 1 137 ? 33.06990 -21.94907 -22.80483 1.000 23.00397 188 HIS D N 1
ATOM 5220 C CA . HIS D 1 137 ? 33.46081 -22.23410 -24.17920 1.000 18.88410 188 HIS D CA 1
ATOM 5221 C C . HIS D 1 137 ? 33.30638 -20.98276 -25.02350 1.000 21.18790 188 HIS D C 1
ATOM 5222 O O . HIS D 1 137 ? 32.28458 -20.29531 -24.94733 1.000 20.20872 188 HIS D O 1
ATOM 5229 N N . GLY D 1 138 ? 34.32029 -20.69361 -25.83957 1.000 20.32759 189 GLY D N 1
ATOM 5230 C CA . GLY D 1 138 ? 34.25513 -19.59089 -26.77084 1.000 17.61238 189 GLY D CA 1
ATOM 5231 C C . GLY D 1 138 ? 34.74435 -20.03291 -28.13750 1.000 18.42340 189 GLY D C 1
ATOM 5232 O O . GLY D 1 138 ? 35.34823 -21.09643 -28.29841 1.000 20.70808 189 GLY D O 1
ATOM 5233 N N . ARG D 1 139 ? 34.46054 -19.20126 -29.13233 1.000 16.55208 190 ARG D N 1
ATOM 5234 C CA . ARG D 1 139 ? 34.89137 -19.51167 -30.48446 1.000 15.57308 190 ARG D CA 1
ATOM 5235 C C . ARG D 1 139 ? 35.13022 -18.20669 -31.22054 1.000 15.79232 190 ARG D C 1
ATOM 5236 O O . ARG D 1 139 ? 34.42314 -17.22384 -30.98804 1.000 14.90802 190 ARG D O 1
ATOM 5244 N N . SER D 1 140 ? 36.15527 -18.18680 -32.06973 1.000 15.69714 191 SER D N 1
ATOM 5245 C CA . SER D 1 140 ? 36.38042 -17.07703 -32.98761 1.000 18.30108 191 SER D CA 1
ATOM 5246 C C . SER D 1 140 ? 36.57459 -17.62079 -34.39366 1.000 16.66727 191 SER D C 1
ATOM 5247 O O . SER D 1 140 ? 37.44187 -18.47530 -34.61635 1.000 20.45011 191 SER D O 1
ATOM 5250 N N . ASN D 1 141 ? 35.77132 -17.12073 -35.34109 1.000 15.75910 192 ASN D N 1
ATOM 5251 C CA . ASN D 1 141 ? 35.95726 -17.37774 -36.76450 1.000 15.69195 192 ASN D CA 1
ATOM 5252 C C . ASN D 1 141 ? 36.28303 -16.07736 -37.48795 1.000 17.96505 192 ASN D C 1
ATOM 5253 O O . ASN D 1 141 ? 35.91894 -14.99647 -37.03867 1.000 17.66240 192 ASN D O 1
ATOM 5258 N N A SER D 1 142 ? 36.91266 -16.19509 -38.65424 0.284 17.34214 193 SER D N 1
ATOM 5259 N N B SER D 1 142 ? 36.98484 -16.18269 -38.61461 0.716 17.22102 193 SER D N 1
ATOM 5260 C CA A SER D 1 142 ? 37.01078 -15.05319 -39.55696 0.284 19.89271 193 SER D CA 1
ATOM 5261 C CA B SER D 1 142 ? 36.99196 -15.06087 -39.54286 0.716 19.93428 193 SER D CA 1
ATOM 5262 C C A SER D 1 142 ? 35.64387 -14.77635 -40.17897 0.284 18.61792 193 SER D C 1
ATOM 5263 C C B SER D 1 142 ? 35.56539 -14.83107 -40.03235 0.716 18.36402 193 SER D C 1
ATOM 5264 O O A SER D 1 142 ? 35.11413 -15.61372 -40.91611 0.284 20.97970 193 SER D O 1
ATOM 5265 O O B SER D 1 142 ? 34.90069 -15.76125 -40.48856 0.716 20.34569 193 SER D O 1
ATOM 5270 N N . CYS D 1 143 ? 35.07624 -13.60322 -39.89829 1.000 17.51280 194 CYS D N 1
ATOM 5271 C CA . CYS D 1 143 ? 33.73594 -13.26432 -40.36412 1.000 18.70077 194 CYS D CA 1
ATOM 5272 C C . CYS D 1 143 ? 33.79512 -12.02040 -41.23808 1.000 21.69584 194 CYS D C 1
ATOM 5273 O O . CYS D 1 143 ? 34.69863 -11.19437 -41.11844 1.000 17.32347 194 CYS D O 1
ATOM 5276 N N . SER D 1 144 ? 32.80782 -11.89532 -42.12380 1.000 17.87273 195 SER D N 1
ATOM 5277 C CA . SER D 1 144 ? 32.79733 -10.77625 -43.05547 1.000 20.74265 195 SER D CA 1
ATOM 5278 C C . SER D 1 144 ? 32.45869 -9.45192 -42.38866 1.000 16.70723 195 SER D C 1
ATOM 5279 O O . SER D 1 144 ? 32.74268 -8.39801 -42.97177 1.000 18.78422 195 SER D O 1
ATOM 5282 N N . THR D 1 145 ? 31.82893 -9.47845 -41.20560 1.000 18.65621 196 THR D N 1
ATOM 5283 C CA . THR D 1 145 ? 31.49701 -8.23475 -40.51567 1.000 17.29350 196 THR D CA 1
ATOM 5284 C C . THR D 1 145 ? 32.74356 -7.39710 -40.26705 1.000 15.69917 196 THR D C 1
ATOM 5285 O O . THR D 1 145 ? 32.71851 -6.16461 -40.41062 1.000 15.16043 196 THR D O 1
ATOM 5289 N N . PHE D 1 146 ? 33.84686 -8.05038 -39.88173 1.000 17.04074 197 PHE D N 1
ATOM 5290 C CA . PHE D 1 146 ? 35.07956 -7.36206 -39.53696 1.000 17.32163 197 PHE D CA 1
ATOM 5291 C C . PHE D 1 146 ? 36.28406 -7.80710 -40.34318 1.000 17.13395 197 PHE D C 1
ATOM 5292 O O . PHE D 1 146 ? 37.33996 -7.18898 -40.20084 1.000 15.44053 197 PHE D O 1
ATOM 5300 N N . ASN D 1 147 ? 36.15620 -8.84356 -41.17941 1.000 15.60391 198 ASN D N 1
ATOM 5301 C CA . ASN D 1 147 ? 37.28522 -9.45931 -41.87798 1.000 17.67730 198 ASN D CA 1
ATOM 5302 C C . ASN D 1 147 ? 38.44932 -9.71225 -40.91694 1.000 17.36021 198 ASN D C 1
ATOM 5303 O O . ASN D 1 147 ? 39.61277 -9.42419 -41.20499 1.000 16.96135 198 ASN D O 1
ATOM 5308 N N . ASN D 1 148 ? 38.11058 -10.26861 -39.75302 1.000 15.64005 199 ASN D N 1
ATOM 5309 C CA . ASN D 1 148 ? 39.06932 -10.47897 -38.67565 1.000 13.95790 199 ASN D CA 1
ATOM 5310 C C . ASN D 1 148 ? 39.86124 -11.76263 -38.87638 1.000 19.29775 199 ASN D C 1
ATOM 5311 O O . ASN D 1 148 ? 39.36540 -12.74293 -39.43328 1.000 18.05116 199 ASN D O 1
ATOM 5316 N N . ASP D 1 149 ? 41.09678 -11.75899 -38.39093 1.000 18.01302 200 ASP D N 1
ATOM 5317 C CA . ASP D 1 149 ? 41.76656 -13.01858 -38.11308 1.000 15.62639 200 ASP D CA 1
ATOM 5318 C C . ASP D 1 149 ? 41.04675 -13.73020 -36.96713 1.000 16.57696 200 ASP D C 1
ATOM 5319 O O . ASP D 1 149 ? 40.34217 -13.10934 -36.17655 1.000 15.99948 200 ASP D O 1
ATOM 5324 N N . ILE D 1 150 ? 41.23475 -15.04964 -36.87563 1.000 19.15964 201 ILE D N 1
ATOM 5325 C CA . ILE D 1 150 ? 40.78223 -15.76531 -35.68780 1.000 15.32785 201 ILE D CA 1
ATOM 5326 C C . ILE D 1 150 ? 41.46478 -15.13213 -34.48461 1.000 14.88889 201 ILE D C 1
ATOM 5327 O O . ILE D 1 150 ? 42.69945 -15.10889 -34.40563 1.000 16.67872 201 ILE D O 1
ATOM 5332 N N . LEU D 1 151 ? 40.66866 -14.57989 -33.55704 1.000 16.33943 202 LEU D N 1
ATOM 5333 C CA . LEU D 1 151 ? 41.24912 -13.77434 -32.48113 1.000 14.01411 202 LEU D CA 1
ATOM 5334 C C . LEU D 1 151 ? 42.15384 -14.61583 -31.59418 1.000 14.98700 202 LEU D C 1
ATOM 5335 O O . LEU D 1 151 ? 43.19483 -14.14215 -31.12918 1.000 17.66451 202 LEU D O 1
ATOM 5340 N N . SER D 1 152 ? 41.76569 -15.86635 -31.35784 1.000 17.43205 203 SER D N 1
ATOM 5341 C CA . SER D 1 152 ? 42.48054 -16.81339 -30.51083 1.000 19.35246 203 SER D CA 1
ATOM 5342 C C . SER D 1 152 ? 43.44797 -17.70128 -31.30083 1.000 20.14577 203 SER D C 1
ATOM 5343 O O . SER D 1 152 ? 43.99040 -18.65975 -30.73591 1.000 22.14891 203 SER D O 1
ATOM 5346 N N . LYS D 1 153 ? 43.68511 -17.37361 -32.57937 1.000 17.73878 204 LYS D N 1
ATOM 5347 C CA . LYS D 1 153 ? 44.53752 -18.08056 -33.54008 1.000 22.06346 204 LYS D CA 1
ATOM 5348 C C . LYS D 1 153 ? 43.93410 -19.42581 -33.93787 1.000 29.61517 204 LYS D C 1
ATOM 5349 O O . LYS D 1 153 ? 43.84719 -19.72716 -35.13300 1.000 25.96031 204 LYS D O 1
ATOM 5355 N N . LYS D 1 154 ? 43.54680 -20.24756 -32.96123 1.000 27.15289 205 LYS D N 1
ATOM 5356 C CA . LYS D 1 154 ? 42.69959 -21.41094 -33.19988 1.000 29.42378 205 LYS D CA 1
ATOM 5357 C C . LYS D 1 154 ? 41.25657 -21.06041 -32.85594 1.000 24.41446 205 LYS D C 1
ATOM 5358 O O . LYS D 1 154 ? 40.99603 -20.25817 -31.95849 1.000 25.48248 205 LYS D O 1
ATOM 5364 N N . GLU D 1 155 ? 40.31767 -21.67786 -33.57807 1.000 22.01213 206 GLU D N 1
ATOM 5365 C CA . GLU D 1 155 ? 38.92521 -21.22343 -33.51622 1.000 20.70428 206 GLU D CA 1
ATOM 5366 C C . GLU D 1 155 ? 38.31388 -21.42937 -32.13812 1.000 17.60231 206 GLU D C 1
ATOM 5367 O O . GLU D 1 155 ? 37.60522 -20.55375 -31.62928 1.000 26.03517 206 GLU D O 1
ATOM 5373 N N . ASP D 1 156 ? 38.55150 -22.57980 -31.52562 1.000 20.76537 207 ASP D N 1
ATOM 5374 C CA . ASP D 1 156 ? 37.95740 -22.87644 -30.23263 1.000 23.64477 207 ASP D CA 1
ATOM 5375 C C . ASP D 1 156 ? 38.88780 -22.43431 -29.11666 1.000 22.80621 207 ASP D C 1
ATOM 5376 O O . ASP D 1 156 ? 40.09948 -22.65276 -29.17872 1.000 21.59402 207 ASP D O 1
ATOM 5381 N N . PHE D 1 157 ? 38.31808 -21.79595 -28.10158 1.000 20.35158 208 PHE D N 1
ATOM 5382 C CA . PHE D 1 157 ? 39.09113 -21.42023 -26.93264 1.000 20.58388 208 PHE D CA 1
ATOM 5383 C C . PHE D 1 157 ? 38.22749 -21.60071 -25.70130 1.000 20.70579 208 PHE D C 1
ATOM 5384 O O . PHE D 1 157 ? 37.02852 -21.88494 -25.78294 1.000 22.56283 208 PHE D O 1
ATOM 5392 N N . ILE D 1 158 ? 38.86393 -21.43329 -24.55199 1.000 22.22872 209 ILE D N 1
ATOM 5393 C CA . ILE D 1 158 ? 38.20745 -21.51784 -23.25829 1.000 27.46429 209 ILE D CA 1
ATOM 5394 C C . ILE D 1 158 ? 38.53412 -20.24190 -22.49924 1.000 21.59933 209 ILE D C 1
ATOM 5395 O O . ILE D 1 158 ? 39.69364 -19.81627 -22.47317 1.000 20.49137 209 ILE D O 1
ATOM 5400 N N . VAL D 1 159 ? 37.51558 -19.62384 -21.90780 1.000 24.24467 210 VAL D N 1
ATOM 5401 C CA . VAL D 1 159 ? 37.69429 -18.38055 -21.16336 1.000 21.63768 210 VAL D CA 1
ATOM 5402 C C . VAL D 1 159 ? 38.34346 -18.68887 -19.82496 1.000 23.69084 210 VAL D C 1
ATOM 5403 O O . VAL D 1 159 ? 37.78853 -19.44717 -19.02408 1.000 21.75857 210 VAL D O 1
ATOM 5407 N N . GLN D 1 160 ? 39.50420 -18.08171 -19.56922 1.000 20.83337 211 GLN D N 1
ATOM 5408 C CA . GLN D 1 160 ? 40.05208 -18.08258 -18.21470 1.000 23.33420 211 GLN D CA 1
ATOM 5409 C C . GLN D 1 160 ? 39.28059 -17.09507 -17.35298 1.000 24.16979 211 GLN D C 1
ATOM 5410 O O . GLN D 1 160 ? 38.69199 -17.46344 -16.33002 1.000 24.95604 211 GLN D O 1
ATOM 5416 N N . ASP D 1 161 ? 39.23749 -15.83757 -17.78952 1.000 25.85177 212 ASP D N 1
ATOM 5417 C CA . ASP D 1 161 ? 38.45541 -14.78730 -17.15562 1.000 22.86669 212 ASP D CA 1
ATOM 5418 C C . ASP D 1 161 ? 38.12929 -13.75699 -18.22390 1.000 22.78160 212 ASP D C 1
ATOM 5419 O O . ASP D 1 161 ? 38.76192 -13.72201 -19.28282 1.000 22.03801 212 ASP D O 1
ATOM 5424 N N . LEU D 1 162 ? 37.12697 -12.92301 -17.95517 1.000 20.01425 213 LEU D N 1
ATOM 5425 C CA . LEU D 1 162 ? 36.91548 -11.78789 -18.83744 1.000 19.89845 213 LEU D CA 1
ATOM 5426 C C . LEU D 1 162 ? 36.40745 -10.60449 -18.03206 1.000 17.53107 213 LEU D C 1
ATOM 5427 O O . LEU D 1 162 ? 35.97090 -10.74042 -16.88964 1.000 19.17109 213 LEU D O 1
ATOM 5432 N N . GLU D 1 163 ? 36.48971 -9.43564 -18.65749 1.000 17.21996 214 GLU D N 1
ATOM 5433 C CA . GLU D 1 163 ? 36.07043 -8.17289 -18.07798 1.000 21.13825 214 GLU D CA 1
ATOM 5434 C C . GLU D 1 163 ? 35.29897 -7.39391 -19.12477 1.000 18.89178 214 GLU D C 1
ATOM 5435 O O . GLU D 1 163 ? 35.58704 -7.48731 -20.32110 1.000 17.23819 214 GLU D O 1
ATOM 5441 N N . VAL D 1 164 ? 34.33473 -6.61216 -18.66124 1.000 18.69957 215 VAL D N 1
ATOM 5442 C CA . VAL D 1 164 ? 33.63572 -5.64371 -19.49931 1.000 19.21381 215 VAL D CA 1
ATOM 5443 C C . VAL D 1 164 ? 33.82094 -4.27481 -18.86456 1.000 18.25273 215 VAL D C 1
ATOM 5444 O O . VAL D 1 164 ? 33.38762 -4.04419 -17.72865 1.000 18.91675 215 VAL D O 1
ATOM 5448 N N . TRP D 1 165 ? 34.45402 -3.37732 -19.59875 1.000 15.77834 216 TRP D N 1
ATOM 5449 C CA . TRP D 1 165 ? 34.71100 -2.01619 -19.16231 1.000 18.23723 216 TRP D CA 1
ATOM 5450 C C . TRP D 1 165 ? 33.73539 -1.05581 -19.82224 1.000 20.86139 216 TRP D C 1
ATOM 5451 O O . TRP D 1 165 ? 33.36284 -1.23839 -20.98615 1.000 19.56875 216 TRP D O 1
ATOM 5462 N N . ALA D 1 166 ? 33.32870 -0.03257 -19.07654 1.000 17.68858 217 ALA D N 1
ATOM 5463 C CA . ALA D 1 166 ? 32.51615 1.06168 -19.60055 1.000 20.39179 217 ALA D CA 1
ATOM 5464 C C . ALA D 1 166 ? 33.26649 2.37158 -19.39537 1.000 22.39342 217 ALA D C 1
ATOM 5465 O O . ALA D 1 166 ? 34.34190 2.41105 -18.79717 1.000 24.16130 217 ALA D O 1
ATOM 5467 N N . PHE D 1 167 ? 32.68989 3.45405 -19.90653 1.000 21.52094 218 PHE D N 1
ATOM 5468 C CA . PHE D 1 167 ? 33.34514 4.75348 -19.87300 1.000 22.96008 218 PHE D CA 1
ATOM 5469 C C . PHE D 1 167 ? 32.46472 5.82339 -19.24193 1.000 29.28868 218 PHE D C 1
ATOM 5470 O O . PHE D 1 167 ? 32.82250 7.00971 -19.28279 1.000 27.71709 218 PHE D O 1
ATOM 5478 N N . ASP D 1 168 ? 31.33136 5.43868 -18.66183 1.000 28.45959 219 ASP D N 1
ATOM 5479 C CA . ASP D 1 168 ? 30.45441 6.37884 -17.96908 1.000 27.31628 219 ASP D CA 1
ATOM 5480 C C . ASP D 1 168 ? 30.70099 6.34427 -16.46074 1.000 39.32973 219 ASP D C 1
ATOM 5481 O O . ASP D 1 168 ? 31.65186 5.72903 -15.97293 1.000 40.82768 219 ASP D O 1
ATOM 5487 N N . PRO E 1 4 ? 40.98845 -8.58992 -1.27440 1.000 72.10289 55 PRO E N 1
ATOM 5488 C CA . PRO E 1 4 ? 41.56865 -7.42644 -0.59074 1.000 79.48596 55 PRO E CA 1
ATOM 5489 C C . PRO E 1 4 ? 42.67289 -6.75177 -1.40582 1.000 88.22552 55 PRO E C 1
ATOM 5490 O O . PRO E 1 4 ? 43.85622 -6.91024 -1.10253 1.000 91.44812 55 PRO E O 1
ATOM 5494 N N . HIS E 1 5 ? 42.27326 -6.00532 -2.43226 1.000 93.50268 56 HIS E N 1
ATOM 5495 C CA . HIS E 1 5 ? 43.18072 -5.26313 -3.30744 1.000 89.63314 56 HIS E CA 1
ATOM 5496 C C . HIS E 1 5 ? 43.04852 -3.77968 -2.95825 1.000 86.07611 56 HIS E C 1
ATOM 5497 O O . HIS E 1 5 ? 42.28917 -3.04202 -3.58742 1.000 88.68495 56 HIS E O 1
ATOM 5504 N N . SER E 1 6 ? 43.80163 -3.34577 -1.95039 1.000 59.52031 57 SER E N 1
ATOM 5505 C CA . SER E 1 6 ? 43.66190 -2.01322 -1.37769 1.000 53.21044 57 SER E CA 1
ATOM 5506 C C . SER E 1 6 ? 44.71213 -1.05809 -1.92813 1.000 56.98555 57 SER E C 1
ATOM 5507 O O . SER E 1 6 ? 45.85965 -1.44439 -2.16566 1.000 56.82311 57 SER E O 1
ATOM 5510 N N . ALA E 1 7 ? 44.31331 0.19730 -2.10995 1.000 54.01068 58 ALA E N 1
ATOM 5511 C CA . ALA E 1 7 ? 45.23965 1.26498 -2.44906 1.000 55.27214 58 ALA E CA 1
ATOM 5512 C C . ALA E 1 7 ? 45.87695 1.90347 -1.22485 1.000 53.38713 58 ALA E C 1
ATOM 5513 O O . ALA E 1 7 ? 46.78581 2.72593 -1.37830 1.000 55.90831 58 ALA E O 1
ATOM 5515 N N . LEU E 1 8 ? 45.42575 1.54911 -0.02312 1.000 56.28167 59 LEU E N 1
ATOM 5516 C CA . LEU E 1 8 ? 45.92532 2.12367 1.22144 1.000 49.24038 59 LEU E CA 1
ATOM 5517 C C . LEU E 1 8 ? 46.67202 1.12858 2.09474 1.000 48.95696 59 LEU E C 1
ATOM 5518 O O . LEU E 1 8 ? 47.65359 1.50120 2.74083 1.000 51.39155 59 LEU E O 1
ATOM 5523 N N . LEU E 1 9 ? 46.22961 -0.12529 2.13764 1.000 48.43189 60 LEU E N 1
ATOM 5524 C CA . LEU E 1 9 ? 46.79263 -1.13143 3.02659 1.000 48.41003 60 LEU E CA 1
ATOM 5525 C C . LEU E 1 9 ? 47.84253 -1.95585 2.29593 1.000 57.23034 60 LEU E C 1
ATOM 5526 O O . LEU E 1 9 ? 47.59502 -2.43717 1.18543 1.000 53.60582 60 LEU E O 1
ATOM 5531 N N . GLU E 1 10 ? 49.00663 -2.11751 2.92427 1.000 53.33802 61 GLU E N 1
ATOM 5532 C CA . GLU E 1 10 ? 49.95579 -3.13490 2.50207 1.000 57.18117 61 GLU E CA 1
ATOM 5533 C C . GLU E 1 10 ? 49.43732 -4.51851 2.89300 1.000 57.48565 61 GLU E C 1
ATOM 5534 O O . GLU E 1 10 ? 48.50472 -4.66234 3.68697 1.000 53.84426 61 GLU E O 1
ATOM 5540 N N . ASN E 1 11 ? 50.06509 -5.55443 2.33435 1.000 60.63031 62 ASN E N 1
ATOM 5541 C CA . ASN E 1 11 ? 49.65375 -6.91511 2.66802 1.000 61.52598 62 ASN E CA 1
ATOM 5542 C C . ASN E 1 11 ? 49.84290 -7.20175 4.15145 1.000 63.33578 62 ASN E C 1
ATOM 5543 O O . ASN E 1 11 ? 49.03556 -7.91346 4.76214 1.000 58.75269 62 ASN E O 1
ATOM 5548 N N . MET E 1 12 ? 50.89968 -6.64527 4.74884 1.000 61.06818 63 MET E N 1
ATOM 5549 C CA . MET E 1 12 ? 51.12682 -6.81539 6.17972 1.000 60.31080 63 MET E CA 1
ATOM 5550 C C . MET E 1 12 ? 49.96642 -6.24946 6.99026 1.000 55.46915 63 MET E C 1
ATOM 5551 O O . MET E 1 12 ? 49.47035 -6.89534 7.92062 1.000 54.26550 63 MET E O 1
ATOM 5556 N N . HIS E 1 13 ? 49.51695 -5.03982 6.64270 1.000 53.03697 64 HIS E N 1
ATOM 5557 C CA . HIS E 1 13 ? 48.39029 -4.42986 7.34233 1.000 48.98183 64 HIS E CA 1
ATOM 5558 C C . HIS E 1 13 ? 47.13875 -5.29083 7.23613 1.000 49.26229 64 HIS E C 1
ATOM 5559 O O . HIS E 1 13 ? 46.43545 -5.50326 8.23172 1.000 44.96867 64 HIS E O 1
ATOM 5566 N N . ILE E 1 14 ? 46.84439 -5.79182 6.03442 1.000 48.68966 65 ILE E N 1
ATOM 5567 C CA . ILE E 1 14 ? 45.64243 -6.59759 5.82720 1.000 52.82362 65 ILE E CA 1
ATOM 5568 C C . ILE E 1 14 ? 45.65624 -7.81729 6.73865 1.000 48.52195 65 ILE E C 1
ATOM 5569 O O . ILE E 1 14 ? 44.66163 -8.13043 7.40229 1.000 55.80024 65 ILE E O 1
ATOM 5574 N N . GLU E 1 15 ? 46.79106 -8.51429 6.79817 1.000 52.01110 66 GLU E N 1
ATOM 5575 C CA . GLU E 1 15 ? 46.85668 -9.72638 7.60229 1.000 53.53376 66 GLU E CA 1
ATOM 5576 C C . GLU E 1 15 ? 46.72961 -9.42226 9.09154 1.000 53.22640 66 GLU E C 1
ATOM 5577 O O . GLU E 1 15 ? 46.11675 -10.20195 9.83016 1.000 50.20018 66 GLU E O 1
ATOM 5583 N N . GLN E 1 16 ? 47.26892 -8.29166 9.55078 1.000 49.53445 67 GLN E N 1
ATOM 5584 C CA . GLN E 1 16 ? 47.09844 -7.93941 10.95625 1.000 49.04859 67 GLN E CA 1
ATOM 5585 C C . GLN E 1 16 ? 45.64766 -7.58758 11.25959 1.000 43.27264 67 GLN E C 1
ATOM 5586 O O . GLN E 1 16 ? 45.10711 -8.00096 12.29214 1.000 41.92675 67 GLN E O 1
ATOM 5592 N N . LEU E 1 17 ? 45.00240 -6.82762 10.37045 1.000 41.61466 68 LEU E N 1
ATOM 5593 C CA . LEU E 1 17 ? 43.58824 -6.51386 10.55087 1.000 38.37062 68 LEU E CA 1
ATOM 5594 C C . LEU E 1 17 ? 42.72757 -7.76636 10.45880 1.000 39.44507 68 LEU E C 1
ATOM 5595 O O . LEU E 1 17 ? 41.83546 -7.97202 11.28835 1.000 39.48299 68 LEU E O 1
ATOM 5600 N N . ALA E 1 18 ? 42.98153 -8.61271 9.45646 1.000 41.46202 69 ALA E N 1
ATOM 5601 C CA . ALA E 1 18 ? 42.17173 -9.81270 9.26818 1.000 42.55684 69 ALA E CA 1
ATOM 5602 C C . ALA E 1 18 ? 42.14095 -10.67152 10.52691 1.000 45.37174 69 ALA E C 1
ATOM 5603 O O . ALA E 1 18 ? 41.09347 -11.22544 10.88113 1.000 46.91337 69 ALA E O 1
ATOM 5605 N N . ARG E 1 19 ? 43.27526 -10.78234 11.22614 1.000 43.94762 70 ARG E N 1
ATOM 5606 C CA . ARG E 1 19 ? 43.33227 -11.62203 12.41729 1.000 44.58280 70 ARG E CA 1
ATOM 5607 C C . ARG E 1 19 ? 42.49582 -11.07534 13.56350 1.000 40.74388 70 ARG E C 1
ATOM 5608 O O . ARG E 1 19 ? 42.14309 -11.83703 14.46980 1.000 40.84148 70 ARG E O 1
ATOM 5616 N N . ARG E 1 20 ? 42.16611 -9.78355 13.54880 1.000 37.95820 71 ARG E N 1
ATOM 5617 C CA . ARG E 1 20 ? 41.43675 -9.18215 14.65451 1.000 34.73837 71 ARG E CA 1
ATOM 5618 C C . ARG E 1 20 ? 39.94135 -9.07393 14.40148 1.000 41.35475 71 ARG E C 1
ATOM 5619 O O . ARG E 1 20 ? 39.19587 -8.78674 15.34368 1.000 35.28146 71 ARG E O 1
ATOM 5627 N N . LEU E 1 21 ? 39.48667 -9.30407 13.16882 1.000 37.29969 72 LEU E N 1
ATOM 5628 C CA . LEU E 1 21 ? 38.06206 -9.26978 12.87871 1.000 37.36945 72 LEU E CA 1
ATOM 5629 C C . LEU E 1 21 ? 37.33087 -10.29978 13.73494 1.000 33.22326 72 LEU E C 1
ATOM 5630 O O . LEU E 1 21 ? 37.89055 -11.35121 14.05861 1.000 39.61173 72 LEU E O 1
ATOM 5635 N N . PRO E 1 22 ? 36.08385 -10.02714 14.11583 1.000 31.69543 73 PRO E N 1
ATOM 5636 C CA . PRO E 1 22 ? 35.33097 -11.00383 14.90949 1.000 27.55012 73 PRO E CA 1
ATOM 5637 C C . PRO E 1 22 ? 35.02728 -12.24628 14.09170 1.000 38.25955 73 PRO E C 1
ATOM 5638 O O . PRO E 1 22 ? 35.14313 -12.25743 12.86404 1.000 34.02439 73 PRO E O 1
ATOM 5642 N N . ALA E 1 23 ? 34.63979 -13.30928 14.80584 1.000 37.07859 74 ALA E N 1
ATOM 5643 C CA . ALA E 1 23 ? 34.34378 -14.58612 14.15920 1.000 44.94705 74 ALA E CA 1
ATOM 5644 C C . ALA E 1 23 ? 33.30055 -14.43629 13.05964 1.000 34.75515 74 ALA E C 1
ATOM 5645 O O . ALA E 1 23 ? 33.32028 -15.18548 12.07613 1.000 39.95392 74 ALA E O 1
ATOM 5647 N N . ARG E 1 24 ? 32.40417 -13.45622 13.20510 1.000 33.30738 75 ARG E N 1
ATOM 5648 C CA . ARG E 1 24 ? 31.32325 -13.21658 12.25235 1.000 39.54584 75 ARG E CA 1
ATOM 5649 C C . ARG E 1 24 ? 31.81367 -13.11102 10.81038 1.000 32.94399 75 ARG E C 1
ATOM 5650 O O . ARG E 1 24 ? 31.10810 -13.52500 9.88388 1.000 38.91597 75 ARG E O 1
ATOM 5658 N N . VAL E 1 25 ? 33.00659 -12.56064 10.59301 1.000 40.15810 76 VAL E N 1
ATOM 5659 C CA . VAL E 1 25 ? 33.49852 -12.34831 9.23529 1.000 32.74552 76 VAL E CA 1
ATOM 5660 C C . VAL E 1 25 ? 34.87864 -12.96903 9.05704 1.000 40.68573 76 VAL E C 1
ATOM 5661 O O . VAL E 1 25 ? 35.56974 -12.68957 8.06952 1.000 36.52126 76 VAL E O 1
ATOM 5665 N N . GLN E 1 26 ? 35.28996 -13.80981 10.00474 1.000 35.29073 77 GLN E N 1
ATOM 5666 C CA . GLN E 1 26 ? 36.58066 -14.48115 9.90069 1.000 45.76837 77 GLN E CA 1
ATOM 5667 C C . GLN E 1 26 ? 36.62784 -15.35103 8.65200 1.000 43.59196 77 GLN E C 1
ATOM 5668 O O . GLN E 1 26 ? 35.79069 -16.24087 8.47063 1.000 47.53237 77 GLN E O 1
ATOM 5674 N N . GLY E 1 27 ? 37.60563 -15.08833 7.78677 1.000 51.94580 78 GLY E N 1
ATOM 5675 C CA . GLY E 1 27 ? 37.76044 -15.84705 6.56337 1.000 39.99278 78 GLY E CA 1
ATOM 5676 C C . GLY E 1 27 ? 36.90962 -15.38172 5.40269 1.000 52.17702 78 GLY E C 1
ATOM 5677 O O . GLY E 1 27 ? 37.03821 -15.93381 4.30251 1.000 48.02463 78 GLY E O 1
ATOM 5678 N N . TYR E 1 28 ? 36.04155 -14.39654 5.60710 1.000 45.74861 79 TYR E N 1
ATOM 5679 C CA . TYR E 1 28 ? 35.24522 -13.87055 4.51434 1.000 48.44069 79 TYR E CA 1
ATOM 5680 C C . TYR E 1 28 ? 36.11569 -13.03414 3.57941 1.000 48.71220 79 TYR E C 1
ATOM 5681 O O . TYR E 1 28 ? 37.06682 -12.38152 4.01795 1.000 47.21698 79 TYR E O 1
ATOM 5690 N N . PRO E 1 29 ? 35.80995 -13.03460 2.28701 1.000 41.86120 80 PRO E N 1
ATOM 5691 C CA . PRO E 1 29 ? 36.53871 -12.16208 1.36545 1.000 49.73557 80 PRO E CA 1
ATOM 5692 C C . PRO E 1 29 ? 36.12369 -10.71170 1.54831 1.000 42.55727 80 PRO E C 1
ATOM 5693 O O . PRO E 1 29 ? 34.98339 -10.40584 1.90598 1.000 37.94558 80 PRO E O 1
ATOM 5697 N N . TRP E 1 30 ? 37.06955 -9.81234 1.29168 1.000 42.35939 81 TRP E N 1
ATOM 5698 C CA . TRP E 1 30 ? 36.81352 -8.38189 1.38306 1.000 47.73323 81 TRP E CA 1
ATOM 5699 C C . TRP E 1 30 ? 36.40342 -7.84744 0.01854 1.000 43.07175 81 TRP E C 1
ATOM 5700 O O . TRP E 1 30 ? 36.99024 -8.20763 -1.00476 1.000 49.13366 81 TRP E O 1
ATOM 5711 N N . ARG E 1 31 ? 35.39221 -6.98500 0.01238 1.000 38.29409 82 ARG E N 1
ATOM 5712 C CA . ARG E 1 31 ? 34.88439 -6.36077 -1.19997 1.000 35.32411 82 ARG E CA 1
ATOM 5713 C C . ARG E 1 31 ? 34.88705 -4.85553 -0.99692 1.000 38.55392 82 ARG E C 1
ATOM 5714 O O . ARG E 1 31 ? 34.45621 -4.37386 0.05438 1.000 38.86905 82 ARG E O 1
ATOM 5722 N N . LEU E 1 32 ? 35.38419 -4.11423 -1.98552 1.000 32.09803 83 LEU E N 1
ATOM 5723 C CA . LEU E 1 32 ? 35.49539 -2.66552 -1.84954 1.000 30.69520 83 LEU E CA 1
ATOM 5724 C C . LEU E 1 32 ? 34.11350 -2.04710 -2.04073 1.000 34.40706 83 LEU E C 1
ATOM 5725 O O . LEU E 1 32 ? 33.57102 -2.04955 -3.14734 1.000 33.84069 83 LEU E O 1
ATOM 5730 N N . ALA E 1 33 ? 33.53844 -1.51960 -0.96155 1.000 33.57640 84 ALA E N 1
ATOM 5731 C CA . ALA E 1 33 ? 32.21314 -0.91286 -1.02898 1.000 26.48020 84 ALA E CA 1
ATOM 5732 C C . ALA E 1 33 ? 32.26922 0.56316 -1.40416 1.000 26.97508 84 ALA E C 1
ATOM 5733 O O . ALA E 1 33 ? 31.42373 1.04145 -2.17200 1.000 29.76774 84 ALA E O 1
ATOM 5735 N N . TYR E 1 34 ? 33.24429 1.29574 -0.86639 1.000 27.39036 85 TYR E N 1
ATOM 5736 C CA . TYR E 1 34 ? 33.40527 2.71436 -1.14955 1.000 31.71259 85 TYR E CA 1
ATOM 5737 C C . TYR E 1 34 ? 34.88959 3.05631 -1.11986 1.000 38.37584 85 TYR E C 1
ATOM 5738 O O . TYR E 1 34 ? 35.62920 2.54887 -0.27347 1.000 31.95647 85 TYR E O 1
ATOM 5747 N N . SER E 1 35 ? 35.31539 3.92810 -2.03522 1.000 34.71835 86 SER E N 1
ATOM 5748 C CA . SER E 1 35 ? 36.69560 4.40283 -2.06388 1.000 32.16629 86 SER E CA 1
ATOM 5749 C C . SER E 1 35 ? 36.73623 5.81498 -2.62476 1.000 33.24290 86 SER E C 1
ATOM 5750 O O . SER E 1 35 ? 36.13409 6.08321 -3.66765 1.000 35.36182 86 SER E O 1
ATOM 5753 N N . THR E 1 36 ? 37.45378 6.70935 -1.93804 1.000 31.30687 87 THR E N 1
ATOM 5754 C CA . THR E 1 36 ? 37.61830 8.07379 -2.42989 1.000 30.55285 87 THR E CA 1
ATOM 5755 C C . THR E 1 36 ? 38.41384 8.13243 -3.73027 1.000 34.48678 87 THR E C 1
ATOM 5756 O O . THR E 1 36 ? 38.29773 9.11708 -4.46756 1.000 42.79626 87 THR E O 1
ATOM 5760 N N . LEU E 1 37 ? 39.21194 7.10697 -4.03184 1.000 38.25796 88 LEU E N 1
ATOM 5761 C CA . LEU E 1 37 ? 39.96499 7.10353 -5.28244 1.000 35.29347 88 LEU E CA 1
ATOM 5762 C C . LEU E 1 37 ? 39.12145 6.64530 -6.46698 1.000 46.21493 88 LEU E C 1
ATOM 5763 O O . LEU E 1 37 ? 39.42326 7.00018 -7.61343 1.000 44.63031 88 LEU E O 1
ATOM 5768 N N . GLU E 1 38 ? 38.07711 5.85828 -6.22242 1.000 36.35363 89 GLU E N 1
ATOM 5769 C CA . GLU E 1 38 ? 37.22936 5.36603 -7.29841 1.000 38.75511 89 GLU E CA 1
ATOM 5770 C C . GLU E 1 38 ? 35.90343 6.09992 -7.40391 1.000 40.97556 89 GLU E C 1
ATOM 5771 O O . GLU E 1 38 ? 35.27793 6.07309 -8.47191 1.000 41.38706 89 GLU E O 1
ATOM 5777 N N . HIS E 1 39 ? 35.46459 6.75299 -6.33227 1.000 36.99647 90 HIS E N 1
ATOM 5778 C CA . HIS E 1 39 ? 34.13445 7.32963 -6.26447 1.000 41.22925 90 HIS E CA 1
ATOM 5779 C C . HIS E 1 39 ? 34.23976 8.79619 -5.87554 1.000 35.83037 90 HIS E C 1
ATOM 5780 O O . HIS E 1 39 ? 35.31795 9.30023 -5.54513 1.000 42.48451 90 HIS E O 1
ATOM 5787 N N . GLY E 1 40 ? 33.10782 9.49066 -5.93719 1.000 31.25902 91 GLY E N 1
ATOM 5788 C CA . GLY E 1 40 ? 33.06836 10.83935 -5.41143 1.000 49.04005 91 GLY E CA 1
ATOM 5789 C C . GLY E 1 40 ? 33.48778 10.87503 -3.95380 1.000 41.76681 91 GLY E C 1
ATOM 5790 O O . GLY E 1 40 ? 32.92007 10.15505 -3.12754 1.000 47.09695 91 GLY E O 1
ATOM 5791 N N . THR E 1 41 ? 34.50026 11.67516 -3.62688 1.000 35.48674 92 THR E N 1
ATOM 5792 C CA . THR E 1 41 ? 34.90465 11.86206 -2.23470 1.000 32.65042 92 THR E CA 1
ATOM 5793 C C . THR E 1 41 ? 33.85642 12.71269 -1.52726 1.000 30.25927 92 THR E C 1
ATOM 5794 O O . THR E 1 41 ? 33.88960 13.94240 -1.59760 1.000 36.21993 92 THR E O 1
ATOM 5798 N N . SER E 1 42 ? 32.91932 12.06568 -0.83681 1.000 30.73310 93 SER E N 1
ATOM 5799 C CA . SER E 1 42 ? 31.92165 12.80465 -0.07533 1.000 24.80966 93 SER E CA 1
ATOM 5800 C C . SER E 1 42 ? 31.19132 11.84622 0.85811 1.000 22.23531 93 SER E C 1
ATOM 5801 O O . SER E 1 42 ? 31.00723 10.66396 0.54786 1.000 21.36471 93 SER E O 1
ATOM 5804 N N . LEU E 1 43 ? 30.79593 12.36588 2.01580 1.000 20.91366 94 LEU E N 1
ATOM 5805 C CA . LEU E 1 43 ? 30.06977 11.53629 2.96337 1.000 18.55228 94 LEU E CA 1
ATOM 5806 C C . LEU E 1 43 ? 28.75706 11.05318 2.36196 1.000 20.05794 94 LEU E C 1
ATOM 5807 O O . LEU E 1 43 ? 28.37239 9.89032 2.54253 1.000 20.28777 94 LEU E O 1
ATOM 5812 N N . LYS E 1 44 ? 28.05762 11.93878 1.64590 1.000 20.36425 95 LYS E N 1
ATOM 5813 C CA . LYS E 1 44 ? 26.83579 11.55989 0.94094 1.000 21.98093 95 LYS E CA 1
ATOM 5814 C C . LYS E 1 44 ? 27.06574 10.34531 0.04743 1.000 19.27781 95 LYS E C 1
ATOM 5815 O O . LYS E 1 44 ? 26.29158 9.38095 0.06865 1.000 21.79562 95 LYS E O 1
ATOM 5821 N N . THR E 1 45 ? 28.13574 10.37554 -0.74828 1.000 20.58640 96 THR E N 1
ATOM 5822 C CA . THR E 1 45 ? 28.44349 9.23614 -1.60294 1.000 21.66862 96 THR E CA 1
ATOM 5823 C C . THR E 1 45 ? 28.71519 7.98479 -0.78072 1.000 20.99467 96 THR E C 1
ATOM 5824 O O . THR E 1 45 ? 28.29050 6.88409 -1.15383 1.000 24.17602 96 THR E O 1
ATOM 5828 N N A LEU E 1 46 ? 29.42158 8.13831 0.34155 0.490 20.15034 97 LEU E N 1
ATOM 5829 N N B LEU E 1 46 ? 29.42477 8.13465 0.33935 0.510 20.15453 97 LEU E N 1
ATOM 5830 C CA A LEU E 1 46 ? 29.67580 7.00593 1.22721 0.490 20.48678 97 LEU E CA 1
ATOM 5831 C CA B LEU E 1 46 ? 29.66696 6.99750 1.22215 0.510 20.48779 97 LEU E CA 1
ATOM 5832 C C A LEU E 1 46 ? 28.36964 6.40597 1.73945 0.490 20.82482 97 LEU E C 1
ATOM 5833 C C B LEU E 1 46 ? 28.35335 6.40189 1.71533 0.510 20.81815 97 LEU E C 1
ATOM 5834 O O A LEU E 1 46 ? 28.20486 5.18003 1.75071 0.490 18.77173 97 LEU E O 1
ATOM 5835 O O B LEU E 1 46 ? 28.16671 5.17925 1.69344 0.510 18.81060 97 LEU E O 1
ATOM 5844 N N . TYR E 1 47 ? 27.42512 7.25525 2.16172 1.000 19.69191 98 TYR E N 1
ATOM 5845 C CA . TYR E 1 47 ? 26.13245 6.75463 2.62433 1.000 18.72073 98 TYR E CA 1
ATOM 5846 C C . TYR E 1 47 ? 25.41044 5.99117 1.51912 1.000 19.13649 98 TYR E C 1
ATOM 5847 O O . TYR E 1 47 ? 24.85908 4.90785 1.75429 1.000 18.57116 98 TYR E O 1
ATOM 5856 N N . ARG E 1 48 ? 25.40010 6.54378 0.30713 1.000 18.80597 99 ARG E N 1
ATOM 5857 C CA . ARG E 1 48 ? 24.65711 5.91307 -0.77483 1.000 19.85786 99 ARG E CA 1
ATOM 5858 C C . ARG E 1 48 ? 25.30426 4.59962 -1.19477 1.000 20.93122 99 ARG E C 1
ATOM 5859 O O . ARG E 1 48 ? 24.59932 3.62894 -1.49124 1.000 28.11237 99 ARG E O 1
ATOM 5867 N N . LYS E 1 49 ? 26.64319 4.55335 -1.23705 1.000 21.43508 100 LYS E N 1
ATOM 5868 C CA . LYS E 1 49 ? 27.34196 3.30686 -1.54002 1.000 29.90989 100 LYS E CA 1
ATOM 5869 C C . LYS E 1 49 ? 27.14564 2.26622 -0.44695 1.000 29.03084 100 LYS E C 1
ATOM 5870 O O . LYS E 1 49 ? 27.27688 1.06806 -0.71597 1.000 29.72443 100 LYS E O 1
ATOM 5876 N N . SER E 1 50 ? 26.83861 2.69503 0.77652 1.000 23.04967 101 SER E N 1
ATOM 5877 C CA . SER E 1 50 ? 26.64988 1.78533 1.89583 1.000 23.74127 101 SER E CA 1
ATOM 5878 C C . SER E 1 50 ? 25.21847 1.28379 2.02214 1.000 24.65962 101 SER E C 1
ATOM 5879 O O . SER E 1 50 ? 24.97409 0.35906 2.80222 1.000 23.45451 101 SER E O 1
ATOM 5882 N N . ALA E 1 51 ? 24.27555 1.87375 1.28094 1.000 22.98769 102 ALA E N 1
ATOM 5883 C CA . ALA E 1 51 ? 22.85316 1.60756 1.48344 1.000 28.33637 102 ALA E CA 1
ATOM 5884 C C . ALA E 1 51 ? 22.45081 0.18224 1.12395 1.000 32.58139 102 ALA E C 1
ATOM 5885 O O . ALA E 1 51 ? 21.41339 -0.29159 1.60184 1.000 30.80509 102 ALA E O 1
ATOM 5887 N N A SER E 1 52 ? 23.22874 -0.50842 0.28980 0.627 24.83769 103 SER E N 1
ATOM 5888 N N B SER E 1 52 ? 23.24107 -0.51157 0.30755 0.373 24.88760 103 SER E N 1
ATOM 5889 C CA A SER E 1 52 ? 22.87974 -1.85474 -0.14010 0.627 24.37863 103 SER E CA 1
ATOM 5890 C CA B SER E 1 52 ? 22.89522 -1.85094 -0.14504 0.373 24.44566 103 SER E CA 1
ATOM 5891 C C A SER E 1 52 ? 23.71499 -2.93845 0.52744 0.627 25.22647 103 SER E C 1
ATOM 5892 C C B SER E 1 52 ? 23.77384 -2.92892 0.47406 0.373 25.24887 103 SER E C 1
ATOM 5893 O O A SER E 1 52 ? 23.55079 -4.11685 0.19531 0.627 26.94396 103 SER E O 1
ATOM 5894 O O B SER E 1 52 ? 23.70762 -4.08735 0.04959 0.373 26.88010 103 SER E O 1
ATOM 5899 N N . LEU E 1 53 ? 24.59116 -2.58354 1.46467 1.000 22.80228 104 LEU E N 1
ATOM 5900 C CA . LEU E 1 53 ? 25.45424 -3.57002 2.09878 1.000 27.03149 104 LEU E CA 1
ATOM 5901 C C . LEU E 1 53 ? 24.67756 -4.35915 3.14457 1.000 24.84918 104 LEU E C 1
ATOM 5902 O O . LEU E 1 53 ? 23.88686 -3.80030 3.90619 1.000 24.31487 104 LEU E O 1
ATOM 5907 N N . ASP E 1 54 ? 24.90578 -5.66750 3.17074 1.000 26.15154 105 ASP E N 1
ATOM 5908 C CA . ASP E 1 54 ? 24.28128 -6.54233 4.15312 1.000 23.68960 105 ASP E CA 1
ATOM 5909 C C . ASP E 1 54 ? 25.37318 -7.23146 4.95747 1.000 23.89497 105 ASP E C 1
ATOM 5910 O O . ASP E 1 54 ? 25.46130 -8.46397 4.98713 1.000 27.25345 105 ASP E O 1
ATOM 5915 N N . SER E 1 55 ? 26.20154 -6.43352 5.60199 1.000 22.88710 106 SER E N 1
ATOM 5916 C CA . SER E 1 55 ? 27.44812 -6.89923 6.19103 1.000 24.14134 106 SER E CA 1
ATOM 5917 C C . SER E 1 55 ? 28.04621 -5.81757 7.07761 1.000 23.59592 106 SER E C 1
ATOM 5918 O O . SER E 1 55 ? 27.78167 -4.62630 6.87105 1.000 22.01321 106 SER E O 1
ATOM 5921 N N . PRO E 1 56 ? 28.84020 -6.18394 8.07872 1.000 26.53945 107 PRO E N 1
ATOM 5922 C CA . PRO E 1 56 ? 29.66447 -5.18067 8.76299 1.000 25.32966 107 PRO E CA 1
ATOM 5923 C C . PRO E 1 56 ? 30.68119 -4.60001 7.79217 1.000 20.45498 107 PRO E C 1
ATOM 5924 O O . PRO E 1 56 ? 30.84425 -5.06358 6.65897 1.000 22.93769 107 PRO E O 1
ATOM 5928 N N . VAL E 1 57 ? 31.34569 -3.53994 8.21738 1.000 19.54601 108 VAL E N 1
ATOM 5929 C CA . VAL E 1 57 ? 32.23603 -2.82332 7.31532 1.000 21.29968 108 VAL E CA 1
ATOM 5930 C C . VAL E 1 57 ? 33.54982 -2.50649 8.01107 1.000 22.57530 108 VAL E C 1
ATOM 5931 O O . VAL E 1 57 ? 33.61655 -2.36810 9.23594 1.000 23.15560 108 VAL E O 1
ATOM 5935 N N . LEU E 1 58 ? 34.60195 -2.38445 7.20794 1.000 27.68127 109 LEU E N 1
ATOM 5936 C CA . LEU E 1 58 ? 35.92565 -2.00499 7.68060 1.000 23.35255 109 LEU E CA 1
ATOM 5937 C C . LEU E 1 58 ? 36.29732 -0.66884 7.04967 1.000 21.00561 109 LEU E C 1
ATOM 5938 O O . LEU E 1 58 ? 36.34647 -0.54510 5.82158 1.000 26.32824 109 LEU E O 1
ATOM 5943 N N . LEU E 1 59 ? 36.52126 0.33226 7.88609 1.000 22.66712 110 LEU E N 1
ATOM 5944 C CA . LEU E 1 59 ? 36.89650 1.66535 7.44101 1.000 22.75655 110 LEU E CA 1
ATOM 5945 C C . LEU E 1 59 ? 38.40767 1.80786 7.51610 1.000 24.82247 110 LEU E C 1
ATOM 5946 O O . LEU E 1 59 ? 38.99982 1.53313 8.56037 1.000 23.64930 110 LEU E O 1
ATOM 5951 N N . VAL E 1 60 ? 39.02420 2.22548 6.41121 1.000 24.96936 111 VAL E N 1
ATOM 5952 C CA . VAL E 1 60 ? 40.46966 2.41635 6.32316 1.000 26.18007 111 VAL E CA 1
ATOM 5953 C C . VAL E 1 60 ? 40.72846 3.85468 5.89545 1.000 28.31424 111 VAL E C 1
ATOM 5954 O O . VAL E 1 60 ? 40.28582 4.27233 4.81838 1.000 27.97769 111 VAL E O 1
ATOM 5958 N N . ILE E 1 61 ? 41.46092 4.60112 6.71785 1.000 24.46619 112 ILE E N 1
ATOM 5959 C CA . ILE E 1 61 ? 41.81817 5.98618 6.42753 1.000 23.91289 112 ILE E CA 1
ATOM 5960 C C . ILE E 1 61 ? 43.33123 6.10539 6.30878 1.000 26.30666 112 ILE E C 1
ATOM 5961 O O . ILE E 1 61 ? 44.07152 5.52084 7.10486 1.000 33.76526 112 ILE E O 1
ATOM 5966 N N . LYS E 1 62 ? 43.78936 6.84865 5.29671 1.000 26.85760 113 LYS E N 1
ATOM 5967 C CA . LYS E 1 62 ? 45.15949 7.34007 5.21689 1.000 29.11541 113 LYS E CA 1
ATOM 5968 C C . LYS E 1 62 ? 45.11463 8.85584 5.36208 1.000 32.52525 113 LYS E C 1
ATOM 5969 O O . LYS E 1 62 ? 44.45277 9.53415 4.56991 1.000 36.05919 113 LYS E O 1
ATOM 5975 N N . ASP E 1 63 ? 45.79151 9.38989 6.37591 1.000 29.80054 114 ASP E N 1
ATOM 5976 C CA . ASP E 1 63 ? 45.76254 10.83441 6.53194 1.000 32.64767 114 ASP E CA 1
ATOM 5977 C C . ASP E 1 63 ? 46.91376 11.45782 5.74049 1.000 30.93828 114 ASP E C 1
ATOM 5978 O O . ASP E 1 63 ? 47.69467 10.76456 5.08376 1.000 33.91887 114 ASP E O 1
ATOM 5983 N N . MET E 1 64 ? 47.01638 12.78734 5.79218 1.000 31.54065 115 MET E N 1
ATOM 5984 C CA . MET E 1 64 ? 48.03264 13.48101 5.00913 1.000 33.87542 115 MET E CA 1
ATOM 5985 C C . MET E 1 64 ? 49.44130 13.23296 5.52659 1.000 35.21648 115 MET E C 1
ATOM 5986 O O . MET E 1 64 ? 50.40382 13.56745 4.83069 1.000 39.20609 115 MET E O 1
ATOM 5991 N N . ASP E 1 65 ? 49.58568 12.66667 6.72438 1.000 39.82761 116 ASP E N 1
ATOM 5992 C CA . ASP E 1 65 ? 50.87842 12.24209 7.24341 1.000 44.18192 116 ASP E CA 1
ATOM 5993 C C . ASP E 1 65 ? 51.16890 10.77640 6.93806 1.000 38.17504 116 ASP E C 1
ATOM 5994 O O . ASP E 1 65 ? 52.06046 10.18798 7.56313 1.000 45.79423 116 ASP E O 1
ATOM 5999 N N . ASN E 1 66 ? 50.42026 10.17923 6.00753 1.000 37.79174 117 ASN E N 1
ATOM 6000 C CA . ASN E 1 66 ? 50.57735 8.79189 5.56673 1.000 35.21639 117 ASN E CA 1
ATOM 6001 C C . ASN E 1 66 ? 50.25887 7.78083 6.66910 1.000 37.75441 117 ASN E C 1
ATOM 6002 O O . ASN E 1 66 ? 50.58506 6.59777 6.54490 1.000 44.53791 117 ASN E O 1
ATOM 6007 N N . GLN E 1 67 ? 49.59804 8.21912 7.73500 1.000 33.00116 118 GLN E N 1
ATOM 6008 C CA . GLN E 1 67 ? 49.24468 7.33836 8.84053 1.000 35.01008 118 GLN E CA 1
ATOM 6009 C C . GLN E 1 67 ? 47.94868 6.58089 8.53802 1.000 41.28805 118 GLN E C 1
ATOM 6010 O O . GLN E 1 67 ? 47.00161 7.14320 7.97897 1.000 32.78655 118 GLN E O 1
ATOM 6016 N N . ILE E 1 68 ? 47.91220 5.29585 8.90357 1.000 30.07291 119 ILE E N 1
ATOM 6017 C CA . ILE E 1 68 ? 46.80656 4.39536 8.57081 1.000 33.24429 119 ILE E CA 1
ATOM 6018 C C . ILE E 1 68 ? 46.02852 4.03864 9.83307 1.000 26.17564 119 ILE E C 1
ATOM 6019 O O . ILE E 1 68 ? 46.61286 3.57555 10.81948 1.000 31.17362 119 ILE E O 1
ATOM 6024 N N . PHE E 1 69 ? 44.70600 4.19553 9.78110 1.000 26.05206 120 PHE E N 1
ATOM 6025 C CA . PHE E 1 69 ? 43.85540 3.91710 10.93201 1.000 23.03818 120 PHE E CA 1
ATOM 6026 C C . PHE E 1 69 ? 42.40785 3.83991 10.45913 1.000 23.25358 120 PHE E C 1
ATOM 6027 O O . PHE E 1 69 ? 42.08622 4.17806 9.31730 1.000 23.39107 120 PHE E O 1
ATOM 6035 N N . GLY E 1 70 ? 41.53198 3.39036 11.35356 1.000 22.02108 121 GLY E N 1
ATOM 6036 C CA . GLY E 1 70 ? 40.12497 3.32139 10.98237 1.000 20.55792 121 GLY E CA 1
ATOM 6037 C C . GLY E 1 70 ? 39.29689 2.62574 12.03543 1.000 22.04706 121 GLY E C 1
ATOM 6038 O O . GLY E 1 70 ? 39.57147 2.73106 13.23443 1.000 18.37780 121 GLY E O 1
ATOM 6039 N N . ALA E 1 71 ? 38.27504 1.91656 11.57155 1.000 19.99072 122 ALA E N 1
ATOM 6040 C CA . ALA E 1 71 ? 37.35088 1.27037 12.48438 1.000 21.38090 122 ALA E CA 1
ATOM 6041 C C . ALA E 1 71 ? 36.78397 0.02261 11.83609 1.000 22.27663 122 ALA E C 1
ATOM 6042 O O . ALA E 1 71 ? 36.66664 -0.06088 10.61128 1.000 21.61590 122 ALA E O 1
ATOM 6044 N N . TYR E 1 72 ? 36.43959 -0.94912 12.67182 1.000 20.63365 123 TYR E N 1
ATOM 6045 C CA . TYR E 1 72 ? 35.52561 -2.01412 12.28383 1.000 18.50824 123 TYR E CA 1
ATOM 6046 C C . TYR E 1 72 ? 34.15225 -1.68104 12.85995 1.000 19.63914 123 TYR E C 1
ATOM 6047 O O . TYR E 1 72 ? 34.02777 -1.47525 14.06979 1.000 21.11147 123 TYR E O 1
ATOM 6056 N N . ALA E 1 73 ? 33.12647 -1.61739 12.00262 1.000 17.98943 124 ALA E N 1
ATOM 6057 C CA . ALA E 1 73 ? 31.78217 -1.25039 12.43218 1.000 17.63004 124 ALA E CA 1
ATOM 6058 C C . ALA E 1 73 ? 30.80398 -2.38988 12.17354 1.000 24.00109 124 ALA E C 1
ATOM 6059 O O . ALA E 1 73 ? 30.80879 -2.99958 11.09769 1.000 17.66563 124 ALA E O 1
ATOM 6061 N N . THR E 1 74 ? 29.94422 -2.65355 13.16305 1.000 18.14872 125 THR E N 1
ATOM 6062 C CA . THR E 1 74 ? 29.02194 -3.78361 13.08973 1.000 16.59006 125 THR E CA 1
ATOM 6063 C C . THR E 1 74 ? 27.88686 -3.54328 12.10588 1.000 23.94267 125 THR E C 1
ATOM 6064 O O . THR E 1 74 ? 27.19699 -4.49655 11.71759 1.000 19.45728 125 THR E O 1
ATOM 6068 N N . HIS E 1 75 ? 27.67103 -2.29486 11.71399 1.000 17.10606 126 HIS E N 1
ATOM 6069 C CA . HIS E 1 75 ? 26.59744 -1.93769 10.80261 1.000 19.80358 126 HIS E CA 1
ATOM 6070 C C . HIS E 1 75 ? 27.16731 -1.06280 9.69445 1.000 19.06812 126 HIS E C 1
ATOM 6071 O O . HIS E 1 75 ? 28.08168 -0.27093 9.94931 1.000 19.26816 126 HIS E O 1
ATOM 6078 N N . PRO E 1 76 ? 26.66611 -1.19421 8.46191 1.000 18.02735 127 PRO E N 1
ATOM 6079 C CA . PRO E 1 76 ? 27.03289 -0.23858 7.41025 1.000 16.72453 127 PRO E CA 1
ATOM 6080 C C . PRO E 1 76 ? 26.77925 1.19563 7.84941 1.000 18.08839 127 PRO E C 1
ATOM 6081 O O . PRO E 1 76 ? 25.85761 1.48440 8.61982 1.000 16.26631 127 PRO E O 1
ATOM 6085 N N . PHE E 1 77 ? 27.62453 2.09602 7.36300 1.000 16.74532 128 PHE E N 1
ATOM 6086 C CA . PHE E 1 77 ? 27.49708 3.50669 7.70583 1.000 17.16290 128 PHE E CA 1
ATOM 6087 C C . PHE E 1 77 ? 26.23734 4.09366 7.08293 1.000 19.07723 128 PHE E C 1
ATOM 6088 O O . PHE E 1 77 ? 26.04376 4.03968 5.86193 1.000 18.30805 128 PHE E O 1
ATOM 6096 N N . LYS E 1 78 ? 25.38527 4.65820 7.92748 1.000 16.21687 129 LYS E N 1
ATOM 6097 C CA . LYS E 1 78 ? 24.12521 5.23030 7.48713 1.000 17.00975 129 LYS E CA 1
ATOM 6098 C C . LYS E 1 78 ? 23.88263 6.52626 8.23694 1.000 17.43085 129 LYS E C 1
ATOM 6099 O O . LYS E 1 78 ? 24.42983 6.75804 9.32252 1.000 15.71755 129 LYS E O 1
ATOM 6105 N N . PHE E 1 79 ? 23.04233 7.36758 7.63768 1.000 14.90169 130 PHE E N 1
ATOM 6106 C CA . PHE E 1 79 ? 22.52758 8.52549 8.34183 1.000 14.45299 130 PHE E CA 1
ATOM 6107 C C . PHE E 1 79 ? 21.67480 8.04920 9.50938 1.000 19.59781 130 PHE E C 1
ATOM 6108 O O . PHE E 1 79 ? 20.97378 7.03794 9.41633 1.000 16.02174 130 PHE E O 1
ATOM 6116 N N . SER E 1 80 ? 21.74472 8.78101 10.61501 1.000 14.76110 131 SER E N 1
ATOM 6117 C CA . SER E 1 80 ? 21.04416 8.40455 11.83224 1.000 15.56143 131 SER E CA 1
ATOM 6118 C C . SER E 1 80 ? 20.71441 9.67545 12.59828 1.000 16.86836 131 SER E C 1
ATOM 6119 O O . SER E 1 80 ? 21.34961 10.71203 12.40840 1.000 17.64746 131 SER E O 1
ATOM 6122 N N . ASP E 1 81 ? 19.70397 9.59532 13.46338 1.000 15.87201 132 ASP E N 1
ATOM 6123 C CA . ASP E 1 81 ? 19.44259 10.67663 14.40492 1.000 16.71880 132 ASP E CA 1
ATOM 6124 C C . ASP E 1 81 ? 19.73275 10.25227 15.83428 1.000 17.45402 132 ASP E C 1
ATOM 6125 O O . ASP E 1 81 ? 19.31555 10.93147 16.77511 1.000 17.24976 132 ASP E O 1
ATOM 6130 N N . HIS E 1 82 ? 20.40641 9.12121 16.00891 1.000 14.58071 133 HIS E N 1
ATOM 6131 C CA . HIS E 1 82 ? 20.89906 8.68174 17.30128 1.000 15.45549 133 HIS E CA 1
ATOM 6132 C C . HIS E 1 82 ? 21.95882 7.62792 17.03137 1.000 14.69505 133 HIS E C 1
ATOM 6133 O O . HIS E 1 82 ? 22.05202 7.09155 15.92603 1.000 16.39776 133 HIS E O 1
ATOM 6140 N N . TYR E 1 83 ? 22.77960 7.36000 18.03853 1.000 16.78625 134 TYR E N 1
ATOM 6141 C CA . TYR E 1 83 ? 23.89270 6.44305 17.83805 1.000 18.81578 134 TYR E CA 1
ATOM 6142 C C . TYR E 1 83 ? 23.39569 5.02889 17.57663 1.000 20.30346 134 TYR E C 1
ATOM 6143 O O . TYR E 1 83 ? 22.36894 4.59633 18.11325 1.000 17.12396 134 TYR E O 1
ATOM 6152 N N . TYR E 1 84 ? 24.12335 4.31162 16.72390 1.000 11.92783 135 TYR E N 1
ATOM 6153 C CA . TYR E 1 84 ? 23.81176 2.91210 16.46556 1.000 14.17035 135 TYR E CA 1
ATOM 6154 C C . TYR E 1 84 ? 25.09771 2.10027 16.53232 1.000 14.13687 135 TYR E C 1
ATOM 6155 O O . TYR E 1 84 ? 26.11916 2.61310 16.98991 1.000 14.71111 135 TYR E O 1
ATOM 6164 N N . GLY E 1 85 ? 25.06504 0.84084 16.10695 1.000 14.70968 136 GLY E N 1
ATOM 6165 C CA . GLY E 1 85 ? 26.20790 -0.03300 16.27265 1.000 14.12531 136 GLY E CA 1
ATOM 6166 C C . GLY E 1 85 ? 26.16058 -0.80172 17.58338 1.000 20.00195 136 GLY E C 1
ATOM 6167 O O . GLY E 1 85 ? 25.47325 -0.43336 18.53153 1.000 18.38455 136 GLY E O 1
ATOM 6168 N N . THR E 1 86 ? 26.89585 -1.91248 17.62499 1.000 17.56966 137 THR E N 1
ATOM 6169 C CA . THR E 1 86 ? 26.93067 -2.70980 18.84797 1.000 20.63910 137 THR E CA 1
ATOM 6170 C C . THR E 1 86 ? 28.36353 -3.10599 19.20208 1.000 20.11433 137 THR E C 1
ATOM 6171 O O . THR E 1 86 ? 29.31509 -2.59983 18.60342 1.000 19.84189 137 THR E O 1
ATOM 6175 N N . GLY E 1 87 ? 28.51451 -4.03146 20.15186 1.000 23.10014 138 GLY E N 1
ATOM 6176 C CA . GLY E 1 87 ? 29.73739 -4.17454 20.93279 1.000 21.69876 138 GLY E CA 1
ATOM 6177 C C . GLY E 1 87 ? 30.93860 -4.72794 20.18953 1.000 25.96508 138 GLY E C 1
ATOM 6178 O O . GLY E 1 87 ? 32.05962 -4.63004 20.70033 1.000 23.67797 138 GLY E O 1
ATOM 6179 N N . GLU E 1 88 ? 30.74112 -5.31388 19.00929 1.000 20.53001 139 GLU E N 1
ATOM 6180 C CA . GLU E 1 88 ? 31.87971 -5.80789 18.24003 1.000 21.79990 139 GLU E CA 1
ATOM 6181 C C . GLU E 1 88 ? 32.59028 -4.70067 17.47163 1.000 23.49596 139 GLU E C 1
ATOM 6182 O O . GLU E 1 88 ? 33.68139 -4.93608 16.93800 1.000 22.31046 139 GLU E O 1
ATOM 6188 N N . THR E 1 89 ? 31.99988 -3.51227 17.40953 1.000 20.68475 140 THR E N 1
ATOM 6189 C CA . THR E 1 89 ? 32.65872 -2.35476 16.81598 1.000 16.74455 140 THR E CA 1
ATOM 6190 C C . THR E 1 89 ? 33.96973 -2.06013 17.53546 1.000 24.46616 140 THR E C 1
ATOM 6191 O O . THR E 1 89 ? 34.03929 -2.10548 18.76737 1.000 21.15150 140 THR E O 1
ATOM 6195 N N . PHE E 1 90 ? 35.01767 -1.74795 16.76986 1.000 18.87688 141 PHE E N 1
ATOM 6196 C CA . PHE E 1 90 ? 36.27319 -1.34446 17.39700 1.000 20.57765 141 PHE E CA 1
ATOM 6197 C C . PHE E 1 90 ? 37.00954 -0.33765 16.51692 1.000 19.94105 141 PHE E C 1
ATOM 6198 O O . PHE E 1 90 ? 36.72547 -0.19387 15.32383 1.000 18.31315 141 PHE E O 1
ATOM 6206 N N . LEU E 1 91 ? 37.94407 0.38287 17.13817 1.000 21.28215 142 LEU E N 1
ATOM 6207 C CA . LEU E 1 91 ? 38.85853 1.28837 16.45513 1.000 21.17050 142 LEU E CA 1
ATOM 6208 C C . LEU E 1 91 ? 40.24229 0.65467 16.34731 1.000 18.53225 142 LEU E C 1
ATOM 6209 O O . LEU E 1 91 ? 40.61454 -0.21189 17.14051 1.000 22.64894 142 LEU E O 1
ATOM 6214 N N . TYR E 1 92 ? 41.01938 1.11322 15.36522 1.000 19.23894 143 TYR E N 1
ATOM 6215 C CA . TYR E 1 92 ? 42.39192 0.63275 15.24693 1.000 20.57457 143 TYR E CA 1
ATOM 6216 C C . TYR E 1 92 ? 43.27358 1.71880 14.64404 1.000 24.92940 143 TYR E C 1
ATOM 6217 O O . TYR E 1 92 ? 42.79642 2.65480 13.99340 1.000 21.44203 143 TYR E O 1
ATOM 6226 N N . THR E 1 93 ? 44.57841 1.55244 14.84295 1.000 25.37538 144 THR E N 1
ATOM 6227 C CA . THR E 1 93 ? 45.58100 2.41530 14.24279 1.000 26.21672 144 THR E CA 1
ATOM 6228 C C . THR E 1 93 ? 46.83306 1.58806 13.99191 1.000 27.68316 144 THR E C 1
ATOM 6229 O O . THR E 1 93 ? 47.06509 0.55824 14.63281 1.000 28.16145 144 THR E O 1
ATOM 6233 N N . PHE E 1 94 ? 47.63616 2.03593 13.03428 1.000 28.76815 145 PHE E N 1
ATOM 6234 C CA . PHE E 1 94 ? 48.92170 1.40610 12.78993 1.000 31.57847 145 PHE E CA 1
ATOM 6235 C C . PHE E 1 94 ? 50.09380 2.25938 13.23144 1.000 43.99240 145 PHE E C 1
ATOM 6236 O O . PHE E 1 94 ? 51.23566 1.78905 13.17577 1.000 49.62435 145 PHE E O 1
ATOM 6244 N N . SER E 1 95 ? 49.85238 3.48877 13.65534 1.000 36.17436 146 SER E N 1
ATOM 6245 C CA . SER E 1 95 ? 50.94662 4.31531 14.10892 1.000 52.38212 146 SER E CA 1
ATOM 6246 C C . SER E 1 95 ? 50.79979 4.60969 15.58955 1.000 47.55875 146 SER E C 1
ATOM 6247 O O . SER E 1 95 ? 49.72500 5.04433 16.02552 1.000 38.22406 146 SER E O 1
ATOM 6250 N N . PRO E 1 96 ? 51.85072 4.39162 16.39407 1.000 60.77626 147 PRO E N 1
ATOM 6251 C CA . PRO E 1 96 ? 53.15729 3.87080 15.96381 1.000 56.09082 147 PRO E CA 1
ATOM 6252 C C . PRO E 1 96 ? 53.11391 2.42058 15.47307 1.000 61.23507 147 PRO E C 1
ATOM 6253 O O . PRO E 1 96 ? 53.67348 2.11245 14.42165 1.000 65.19145 147 PRO E O 1
ATOM 6257 N N . HIS E 1 97 ? 52.44411 1.55165 16.22052 1.000 49.92863 148 HIS E N 1
ATOM 6258 C CA . HIS E 1 97 ? 52.28611 0.15306 15.85767 1.000 42.60250 148 HIS E CA 1
ATOM 6259 C C . HIS E 1 97 ? 50.80712 -0.15550 15.67856 1.000 40.01481 148 HIS E C 1
ATOM 6260 O O . HIS E 1 97 ? 49.93727 0.66967 15.97029 1.000 41.09195 148 HIS E O 1
ATOM 6267 N N . PHE E 1 98 ? 50.52679 -1.36892 15.20586 1.000 34.76020 149 PHE E N 1
ATOM 6268 C CA . PHE E 1 98 ? 49.14721 -1.82584 15.09807 1.000 30.65675 149 PHE E CA 1
ATOM 6269 C C . PHE E 1 98 ? 48.56314 -2.01516 16.48880 1.000 37.31247 149 PHE E C 1
ATOM 6270 O O . PHE E 1 98 ? 49.09838 -2.78483 17.29349 1.000 30.09085 149 PHE E O 1
ATOM 6278 N N . LYS E 1 99 ? 47.46475 -1.31435 16.76658 1.000 27.77860 150 LYS E N 1
ATOM 6279 C CA . LYS E 1 99 ? 46.78704 -1.38843 18.04838 1.000 32.16479 150 LYS E CA 1
ATOM 6280 C C . LYS E 1 99 ? 45.28814 -1.37541 17.80298 1.000 25.60360 150 LYS E C 1
ATOM 6281 O O . LYS E 1 99 ? 44.80589 -0.62399 16.95373 1.000 23.54961 150 LYS E O 1
ATOM 6287 N N . VAL E 1 100 ? 44.55832 -2.20771 18.54237 1.000 23.65502 151 VAL E N 1
ATOM 6288 C CA . VAL E 1 100 ? 43.10580 -2.28846 18.44481 1.000 24.43987 151 VAL E CA 1
ATOM 6289 C C . VAL E 1 100 ? 42.50893 -1.84861 19.77121 1.000 21.28096 151 VAL E C 1
ATOM 6290 O O . VAL E 1 100 ? 42.99866 -2.22959 20.83992 1.000 24.76800 151 VAL E O 1
ATOM 6294 N N . PHE E 1 101 ? 41.46078 -1.03745 19.69956 1.000 22.71223 152 PHE E N 1
ATOM 6295 C CA . PHE E 1 101 ? 40.77019 -0.51930 20.87472 1.000 25.66046 152 PHE E CA 1
ATOM 6296 C C . PHE E 1 101 ? 39.33949 -1.03391 20.81749 1.000 25.70079 152 PHE E C 1
ATOM 6297 O O . PHE E 1 101 ? 38.51105 -0.49448 20.07797 1.000 23.85633 152 PHE E O 1
ATOM 6305 N N . LYS E 1 102 ? 39.06865 -2.09789 21.57233 1.000 21.25490 153 LYS E N 1
ATOM 6306 C CA . LYS E 1 102 ? 37.74020 -2.69310 21.63243 1.000 26.11957 153 LYS E CA 1
ATOM 6307 C C . LYS E 1 102 ? 36.80699 -1.87457 22.53275 1.000 24.96802 153 LYS E C 1
ATOM 6308 O O . LYS E 1 102 ? 37.23375 -1.01164 23.30702 1.000 23.32730 153 LYS E O 1
ATOM 6314 N N . TRP E 1 103 ? 35.51268 -2.18637 22.43050 1.000 20.71310 154 TRP E N 1
ATOM 6315 C CA . TRP E 1 103 ? 34.48816 -1.61170 23.29718 1.000 17.21345 154 TRP E CA 1
ATOM 6316 C C . TRP E 1 103 ? 34.87383 -1.73266 24.75920 1.000 19.26207 154 TRP E C 1
ATOM 6317 O O . TRP E 1 103 ? 35.22161 -2.81451 25.23434 1.000 19.55315 154 TRP E O 1
ATOM 6328 N N . SER E 1 104 ? 34.77544 -0.61738 25.47917 1.000 19.83888 155 SER E N 1
ATOM 6329 C CA . SER E 1 104 ? 35.10299 -0.59670 26.89813 1.000 19.65099 155 SER E CA 1
ATOM 6330 C C . SER E 1 104 ? 33.94265 -1.02251 27.77876 1.000 22.13559 155 SER E C 1
ATOM 6331 O O . SER E 1 104 ? 34.16680 -1.39228 28.93565 1.000 23.06724 155 SER E O 1
ATOM 6334 N N . GLY E 1 105 ? 32.71515 -0.95622 27.26755 1.000 20.99292 156 GLY E N 1
ATOM 6335 C CA . GLY E 1 105 ? 31.53399 -1.13319 28.07317 1.000 19.83846 156 GLY E CA 1
ATOM 6336 C C . GLY E 1 105 ? 31.05223 0.10904 28.78649 1.000 21.99484 156 GLY E C 1
ATOM 6337 O O . GLY E 1 105 ? 30.03100 0.03942 29.48142 1.000 23.55108 156 GLY E O 1
ATOM 6338 N N . GLU E 1 106 ? 31.73921 1.24893 28.62703 1.000 19.28716 157 GLU E N 1
ATOM 6339 C CA . GLU E 1 106 ? 31.44258 2.44497 29.41678 1.000 19.81951 157 GLU E CA 1
ATOM 6340 C C . GLU E 1 106 ? 30.28832 3.25918 28.84930 1.000 19.58363 157 GLU E C 1
ATOM 6341 O O . GLU E 1 106 ? 29.62798 3.99229 29.59283 1.000 22.71714 157 GLU E O 1
ATOM 6347 N N . ASN E 1 107 ? 30.07195 3.19095 27.54379 1.000 20.50762 158 ASN E N 1
ATOM 6348 C CA . ASN E 1 107 ? 28.87563 3.73861 26.91845 1.000 17.25320 158 ASN E CA 1
ATOM 6349 C C . ASN E 1 107 ? 28.69803 3.00231 25.60047 1.000 20.55044 158 ASN E C 1
ATOM 6350 O O . ASN E 1 107 ? 29.54596 2.20719 25.19892 1.000 19.47326 158 ASN E O 1
ATOM 6355 N N . SER E 1 108 ? 27.58251 3.26563 24.93321 1.000 18.77579 159 SER E N 1
ATOM 6356 C CA . SER E 1 108 ? 27.25493 2.55895 23.70100 1.000 19.32813 159 SER E CA 1
ATOM 6357 C C . SER E 1 108 ? 27.16300 3.51456 22.51862 1.000 18.55042 159 SER E C 1
ATOM 6358 O O . SER E 1 108 ? 26.42409 3.26318 21.56473 1.000 17.36743 159 SER E O 1
ATOM 6361 N N . TYR E 1 109 ? 27.93803 4.59854 22.55025 1.000 15.29493 160 TYR E N 1
ATOM 6362 C CA . TYR E 1 109 ? 27.89531 5.59421 21.47906 1.000 12.34815 160 TYR E CA 1
ATOM 6363 C C . TYR E 1 109 ? 28.82451 5.14983 20.34545 1.000 15.91987 160 TYR E C 1
ATOM 6364 O O . TYR E 1 109 ? 29.83512 5.77953 20.03921 1.000 13.10982 160 TYR E O 1
ATOM 6373 N N . PHE E 1 110 ? 28.44519 4.04718 19.69002 1.000 13.43202 161 PHE E N 1
ATOM 6374 C CA . PHE E 1 110 ? 29.36359 3.39340 18.75408 1.000 17.90892 161 PHE E CA 1
ATOM 6375 C C . PHE E 1 110 ? 29.50522 4.16607 17.44725 1.000 17.23398 161 PHE E C 1
ATOM 6376 O O . PHE E 1 110 ? 30.62151 4.48351 17.01915 1.000 16.87660 161 PHE E O 1
ATOM 6384 N N . ILE E 1 111 ? 28.39028 4.42525 16.77010 1.000 14.45093 162 ILE E N 1
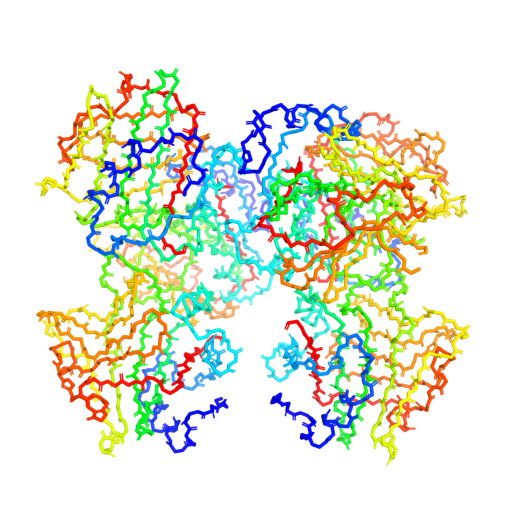ATOM 6385 C CA . ILE E 1 111 ? 28.40318 4.99435 15.42501 1.000 16.59874 162 ILE E CA 1
ATOM 6386 C C . ILE E 1 111 ? 27.29207 6.02587 15.32316 1.000 16.01293 162 ILE E C 1
ATOM 6387 O O . ILE E 1 111 ? 26.16225 5.76631 15.73636 1.000 15.99002 162 ILE E O 1
ATOM 6392 N N . ASN E 1 112 ? 27.58856 7.17587 14.73027 1.000 14.18386 163 ASN E N 1
ATOM 6393 C CA . ASN E 1 112 ? 26.51094 8.11341 14.43811 1.000 13.48902 163 ASN E CA 1
ATOM 6394 C C . ASN E 1 112 ? 26.77241 8.73180 13.08097 1.000 16.48713 163 ASN E C 1
ATOM 6395 O O . ASN E 1 112 ? 27.88331 9.19331 12.82024 1.000 13.97378 163 ASN E O 1
ATOM 6400 N N . GLY E 1 113 ? 25.76716 8.70846 12.21246 1.000 15.92750 164 GLY E N 1
ATOM 6401 C CA . GLY E 1 113 ? 25.90890 9.34613 10.92179 1.000 17.20715 164 GLY E CA 1
ATOM 6402 C C . GLY E 1 113 ? 25.05881 10.59113 10.83339 1.000 14.05658 164 GLY E C 1
ATOM 6403 O O . GLY E 1 113 ? 23.84136 10.50609 10.64860 1.000 18.31979 164 GLY E O 1
ATOM 6404 N N . ASP E 1 114 ? 25.68247 11.74898 10.96149 1.000 14.21810 165 ASP E N 1
ATOM 6405 C CA . ASP E 1 114 ? 24.97978 13.01529 10.83191 1.000 16.33858 165 ASP E CA 1
ATOM 6406 C C . ASP E 1 114 ? 24.91157 13.42727 9.35840 1.000 19.47990 165 ASP E C 1
ATOM 6407 O O . ASP E 1 114 ? 25.48802 12.78832 8.47123 1.000 16.72557 165 ASP E O 1
ATOM 6412 N N . ILE E 1 115 ? 24.17862 14.50638 9.09384 1.000 16.94437 166 ILE E N 1
ATOM 6413 C CA . ILE E 1 115 ? 24.13890 15.01143 7.72364 1.000 18.57048 166 ILE E CA 1
ATOM 6414 C C . ILE E 1 115 ? 25.49790 15.57521 7.33517 1.000 26.11336 166 ILE E C 1
ATOM 6415 O O . ILE E 1 115 ? 25.90093 15.49112 6.17413 1.000 23.19711 166 ILE E O 1
ATOM 6420 N N . SER E 1 116 ? 26.25404 16.08883 8.30649 1.000 23.44410 167 SER E N 1
ATOM 6421 C CA . SER E 1 116 ? 27.49298 16.81370 8.05657 1.000 33.31414 167 SER E CA 1
ATOM 6422 C C . SER E 1 116 ? 28.73831 16.08515 8.54206 1.000 22.41366 167 SER E C 1
ATOM 6423 O O . SER E 1 116 ? 29.84614 16.61213 8.38877 1.000 24.84424 167 SER E O 1
ATOM 6426 N N . SER E 1 117 ? 28.59705 14.90052 9.11783 1.000 19.99945 168 SER E N 1
ATOM 6427 C CA . SER E 1 117 ? 29.76495 14.22057 9.66479 1.000 22.70604 168 SER E CA 1
ATOM 6428 C C . SER E 1 117 ? 29.41416 12.77118 9.94796 1.000 20.91554 168 SER E C 1
ATOM 6429 O O . SER E 1 117 ? 28.25128 12.42704 10.14361 1.000 20.60987 168 SER E O 1
ATOM 6432 N N . LEU E 1 118 ? 30.44945 11.93572 9.99045 1.000 19.94993 169 LEU E N 1
ATOM 6433 C CA . LEU E 1 118 ? 30.35237 10.55493 10.43288 1.000 15.80553 169 LEU E CA 1
ATOM 6434 C C . LEU E 1 118 ? 31.25481 1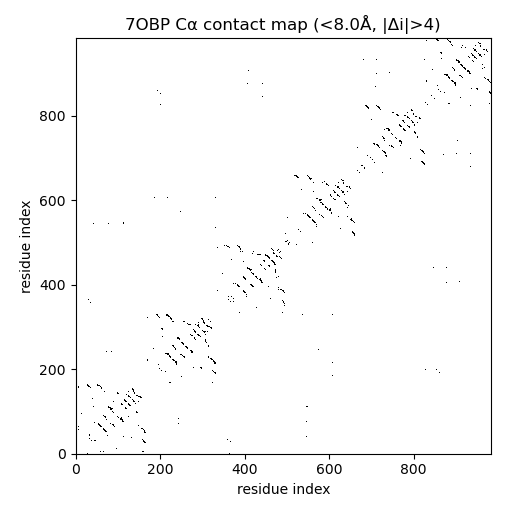0.40608 11.63810 1.000 18.56104 169 LEU E C 1
ATOM 6435 O O . LEU E 1 118 ? 32.37906 10.91716 11.63268 1.000 18.26091 169 LEU E O 1
ATOM 6440 N N . GLU E 1 119 ? 30.77880 9.71317 12.67065 1.000 16.97831 170 GLU E N 1
ATOM 6441 C CA . GLU E 1 119 ? 31.62748 9.60688 13.85031 1.000 15.83596 170 GLU E CA 1
ATOM 6442 C C . GLU E 1 119 ? 31.43960 8.26949 14.55259 1.000 18.66133 170 GLU E C 1
ATOM 6443 O O . GLU E 1 119 ? 30.37961 7.64008 14.48025 1.000 16.64687 170 GLU E O 1
ATOM 6449 N N . LEU E 1 120 ? 32.50231 7.85082 15.23745 1.000 17.66999 171 LEU E N 1
ATOM 6450 C CA . LEU E 1 120 ? 32.50862 6.66111 16.06724 1.000 20.42061 171 LEU E CA 1
ATOM 6451 C C . LEU E 1 120 ? 32.97510 7.04588 17.46207 1.000 21.50117 171 LEU E C 1
ATOM 6452 O O . LEU E 1 120 ? 33.87453 7.87672 17.61437 1.000 16.66123 171 LEU E O 1
ATOM 6457 N N . GLY E 1 121 ? 32.36367 6.45322 18.47724 1.000 15.55923 172 GLY E N 1
ATOM 6458 C CA . GLY E 1 121 ? 32.55876 6.96075 19.81395 1.000 19.37693 172 GLY E CA 1
ATOM 6459 C C . GLY E 1 121 ? 31.77644 8.24673 20.00820 1.000 22.35237 172 GLY E C 1
ATOM 6460 O O . GLY E 1 121 ? 31.35627 8.91030 19.06186 1.000 32.85256 172 GLY E O 1
ATOM 6461 N N . GLY E 1 122 ? 31.56576 8.59355 21.25700 1.000 26.05298 173 GLY E N 1
ATOM 6462 C CA . GLY E 1 122 ? 30.74935 9.74787 21.54511 1.000 23.19281 173 GLY E CA 1
ATOM 6463 C C . GLY E 1 122 ? 30.69404 9.89759 23.03845 1.000 25.75298 173 GLY E C 1
ATOM 6464 O O . GLY E 1 122 ? 31.13637 9.02204 23.78796 1.000 31.61357 173 GLY E O 1
ATOM 6465 N N . GLY E 1 123 ? 30.13903 11.02271 23.46397 1.000 25.00467 174 GLY E N 1
ATOM 6466 C CA . GLY E 1 123 ? 30.15281 11.35030 24.87518 1.000 22.83886 174 GLY E CA 1
ATOM 6467 C C . GLY E 1 123 ? 31.05628 12.53078 25.14913 1.000 25.15215 174 GLY E C 1
ATOM 6468 O O . GLY E 1 123 ? 32.23459 12.53078 24.76621 1.000 28.85897 174 GLY E O 1
ATOM 6469 N N . GLY E 1 124 ? 30.51342 13.55312 25.80502 1.000 29.50733 175 GLY E N 1
ATOM 6470 C CA . GLY E 1 124 ? 31.31546 14.71294 26.13694 1.000 29.48173 175 GLY E CA 1
ATOM 6471 C C . GLY E 1 124 ? 31.81573 15.50182 24.94828 1.000 25.93063 175 GLY E C 1
ATOM 6472 O O . GLY E 1 124 ? 32.81846 16.21166 25.06587 1.000 32.69957 175 GLY E O 1
ATOM 6473 N N . GLY E 1 125 ? 31.13533 15.41151 23.80461 1.000 32.40177 176 GLY E N 1
ATOM 6474 C CA . GLY E 1 125 ? 31.59023 16.11327 22.62327 1.000 33.95422 176 GLY E CA 1
ATOM 6475 C C . GLY E 1 125 ? 32.89808 15.61677 22.05659 1.000 31.11356 176 GLY E C 1
ATOM 6476 O O . GLY E 1 125 ? 33.48261 16.29021 21.20308 1.000 38.01001 176 GLY E O 1
ATOM 6477 N N . ARG E 1 126 ? 33.38558 14.47114 22.51457 1.000 27.53959 177 ARG E N 1
ATOM 6478 C CA . ARG E 1 126 ? 34.57222 13.84369 21.95566 1.000 33.10308 177 ARG E CA 1
ATOM 6479 C C . ARG E 1 126 ? 34.15361 12.70192 21.03388 1.000 31.45324 177 ARG E C 1
ATOM 6480 O O . ARG E 1 126 ? 33.05145 12.16142 21.13815 1.000 32.31380 177 ARG E O 1
ATOM 6488 N N . PHE E 1 127 ? 35.04409 12.35569 20.10903 1.000 20.60263 178 PHE E N 1
ATOM 6489 C CA . PHE E 1 127 ? 34.79801 11.28929 19.14810 1.000 24.33660 178 PHE E CA 1
ATOM 6490 C C . PHE E 1 127 ? 36.09471 10.53022 18.95585 1.000 19.35863 178 PHE E C 1
ATOM 6491 O O . PHE E 1 127 ? 37.13324 11.14623 18.69831 1.000 18.19968 178 PHE E O 1
ATOM 6499 N N . GLY E 1 128 ? 36.04565 9.20528 19.09490 1.000 20.67675 179 GLY E N 1
ATOM 6500 C CA . GLY E 1 128 ? 37.20467 8.40647 18.72643 1.000 19.60413 179 GLY E CA 1
ATOM 6501 C C . GLY E 1 128 ? 37.58363 8.60315 17.27108 1.000 19.14348 179 GLY E C 1
ATOM 6502 O O . GLY E 1 128 ? 38.76864 8.60650 16.92295 1.000 19.67039 179 GLY E O 1
ATOM 6503 N N A LEU E 1 129 ? 36.59296 8.81283 16.41187 0.558 20.21900 180 LEU E N 1
ATOM 6504 N N B LEU E 1 129 ? 36.58438 8.73310 16.40002 0.442 20.17868 180 LEU E N 1
ATOM 6505 C CA A LEU E 1 129 ? 36.83027 9.07457 15.00198 0.558 18.40289 180 LEU E CA 1
ATOM 6506 C CA B LEU E 1 129 ? 36.76904 9.05894 14.99361 0.442 18.44851 180 LEU E CA 1
ATOM 6507 C C A LEU E 1 129 ? 35.71804 9.97665 14.49214 0.558 19.52191 180 LEU E C 1
ATOM 6508 C C B LEU E 1 129 ? 35.69862 10.05350 14.57859 0.442 19.49578 180 LEU E C 1
ATOM 6509 O O A LEU E 1 129 ? 34.54210 9.70913 14.75559 0.558 18.08662 180 LEU E O 1
ATOM 6510 O O B LEU E 1 129 ? 34.53604 9.92117 14.97070 0.442 18.28969 180 LEU E O 1
ATOM 6519 N N . TRP E 1 130 ? 36.09213 11.04213 13.77968 1.000 19.30703 181 TRP E N 1
ATOM 6520 C CA . TRP E 1 130 ? 35.14591 12.01052 13.23592 1.000 19.61928 181 TRP E CA 1
ATOM 6521 C C . TRP E 1 130 ? 35.60896 12.41433 11.83997 1.000 20.83952 181 TRP E C 1
ATOM 6522 O O . TRP E 1 130 ? 36.79396 12.68855 11.63805 1.000 23.40770 181 TRP E O 1
ATOM 6533 N N . LEU E 1 131 ? 34.67878 12.44438 10.88314 1.000 20.81580 182 LEU E N 1
ATOM 6534 C CA . LEU E 1 131 ? 34.95299 12.83120 9.50185 1.000 22.14216 182 LEU E CA 1
ATOM 6535 C C . LEU E 1 131 ? 33.90120 13.82984 9.05685 1.000 23.13364 182 LEU E C 1
ATOM 6536 O O . LEU E 1 131 ? 32.72240 13.64413 9.35308 1.000 23.93131 182 LEU E O 1
ATOM 6541 N N . ASP E 1 132 ? 34.31319 14.87427 8.33200 1.000 24.32931 183 ASP E N 1
ATOM 6542 C CA . ASP E 1 132 ? 33.35168 15.88652 7.91669 1.000 25.08109 183 ASP E CA 1
ATOM 6543 C C . ASP E 1 132 ? 32.63423 15.43921 6.64028 1.000 25.87084 183 ASP E C 1
ATOM 6544 O O . ASP E 1 132 ? 32.91060 14.37235 6.08616 1.000 26.72176 183 ASP E O 1
ATOM 6549 N N . ALA E 1 133 ? 31.70665 16.27825 6.16168 1.000 26.13773 184 ALA E N 1
ATOM 6550 C CA . ALA E 1 133 ? 30.83288 15.90015 5.05093 1.000 26.45209 184 ALA E CA 1
ATOM 6551 C C . ALA E 1 133 ? 31.58771 15.73324 3.74233 1.000 27.94854 184 ALA E C 1
ATOM 6552 O O . ALA E 1 133 ? 31.07923 15.07455 2.82682 1.000 28.17340 184 ALA E O 1
ATOM 6554 N N . ASP E 1 134 ? 32.77574 16.31902 3.63114 1.000 29.19291 185 ASP E N 1
ATOM 6555 C CA . ASP E 1 134 ? 33.61033 16.18697 2.44952 1.000 30.87313 185 ASP E CA 1
ATOM 6556 C C . ASP E 1 134 ? 34.66701 15.10170 2.59942 1.000 30.33763 185 ASP E C 1
ATOM 6557 O O . ASP E 1 134 ? 35.52786 14.97189 1.72340 1.000 31.88772 185 ASP E O 1
ATOM 6562 N N . LEU E 1 135 ? 34.61151 14.32121 3.68380 1.000 30.64520 186 LEU E N 1
ATOM 6563 C CA . LEU E 1 135 ? 35.66381 13.36877 4.05197 1.000 27.89974 186 LEU E CA 1
ATOM 6564 C C . LEU E 1 135 ? 37.04393 13.99701 3.87568 1.000 35.60775 186 LEU E C 1
ATOM 6565 O O . LEU E 1 135 ? 37.95100 13.41653 3.27200 1.000 30.58860 186 LEU E O 1
ATOM 6570 N N . TYR E 1 136 ? 37.18136 15.22122 4.39303 1.000 30.21439 187 TYR E N 1
ATOM 6571 C CA . TYR E 1 136 ? 38.42443 15.98235 4.28918 1.000 32.09733 187 TYR E CA 1
ATOM 6572 C C . TYR E 1 136 ? 39.01116 16.23225 5.67471 1.000 37.30408 187 TYR E C 1
ATOM 6573 O O . TYR E 1 136 ? 40.01738 15.61074 6.02712 1.000 31.44110 187 TYR E O 1
ATOM 6582 N N . HIS E 1 137 ? 38.41727 17.11806 6.47149 1.000 31.54784 188 HIS E N 1
ATOM 6583 C CA . HIS E 1 137 ? 38.85437 17.27610 7.85155 1.000 30.51998 188 HIS E CA 1
ATOM 6584 C C . HIS E 1 137 ? 38.37831 16.10016 8.68580 1.000 31.01817 188 HIS E C 1
ATOM 6585 O O . HIS E 1 137 ? 37.24689 15.62184 8.53809 1.000 26.99612 188 HIS E O 1
ATOM 6592 N N . GLY E 1 138 ? 39.25364 15.63825 9.57322 1.000 27.85919 189 GLY E N 1
ATOM 6593 C CA . GLY E 1 138 ? 38.91475 14.56846 10.48310 1.000 25.92528 189 GLY E CA 1
ATOM 6594 C C . GLY E 1 138 ? 39.49844 14.84648 11.85249 1.000 25.94786 189 GLY E C 1
ATOM 6595 O O . GLY E 1 138 ? 40.42902 15.63818 12.00762 1.000 33.02585 189 GLY E O 1
ATOM 6596 N N . ARG E 1 139 ? 38.92106 14.18917 12.85208 1.000 24.92236 190 ARG E N 1
ATOM 6597 C CA . ARG E 1 139 ? 39.39245 14.31699 14.22338 1.000 24.36156 190 ARG E CA 1
ATOM 6598 C C . ARG E 1 139 ? 39.42589 12.94090 14.86531 1.000 22.94215 190 ARG E C 1
ATOM 6599 O O . ARG E 1 139 ? 38.58245 12.08650 14.58292 1.000 21.64869 190 ARG E O 1
ATOM 6607 N N . SER E 1 140 ? 40.39544 12.73538 15.75009 1.000 23.41267 191 SER E N 1
ATOM 6608 C CA . SER E 1 140 ? 40.39611 11.54773 16.59570 1.000 22.28102 191 SER E CA 1
ATOM 6609 C C . SER E 1 140 ? 40.77421 11.97123 18.00313 1.000 22.80934 191 SER E C 1
ATOM 6610 O O . SER E 1 140 ? 41.84659 12.54690 18.20901 1.000 24.32978 191 SER E O 1
ATOM 6613 N N . ASN E 1 141 ? 39.88419 11.70877 18.95620 1.000 21.77573 192 ASN E N 1
ATOM 6614 C CA . ASN E 1 141 ? 40.13622 11.92593 20.37401 1.000 22.28499 192 ASN E CA 1
ATOM 6615 C C . ASN E 1 141 ? 40.14391 10.59132 21.10291 1.000 21.35161 192 ASN E C 1
ATOM 6616 O O . ASN E 1 141 ? 39.54205 9.61512 20.65565 1.000 20.79077 192 ASN E O 1
ATOM 6621 N N . SER E 1 142 ? 40.82259 10.55388 22.24749 1.000 22.17803 193 SER E N 1
ATOM 6622 C CA . SER E 1 142 ? 40.57368 9.46377 23.18048 1.000 26.11922 193 SER E CA 1
ATOM 6623 C C . SER E 1 142 ? 39.13631 9.56790 23.66486 1.000 24.24102 193 SER E C 1
ATOM 6624 O O . SER E 1 142 ? 38.72290 10.62360 24.14770 1.000 29.23624 193 SER E O 1
ATOM 6627 N N . CYS E 1 143 ? 38.35893 8.49522 23.51589 1.000 19.18148 194 CYS E N 1
ATOM 6628 C CA . CYS E 1 143 ? 36.96933 8.51694 23.95183 1.000 20.03316 194 CYS E CA 1
ATOM 6629 C C . CYS E 1 143 ? 36.70615 7.32050 24.85753 1.000 26.56604 194 CYS E C 1
ATOM 6630 O O . CYS E 1 143 ? 37.42880 6.32333 24.83717 1.000 19.31039 194 CYS E O 1
ATOM 6633 N N . SER E 1 144 ? 35.66376 7.43338 25.67017 1.000 21.78190 195 SER E N 1
ATOM 6634 C CA . SER E 1 144 ? 35.38292 6.37466 26.62743 1.000 22.46556 195 SER E CA 1
ATOM 6635 C C . SER E 1 144 ? 34.76910 5.13885 25.99158 1.000 19.79364 195 SER E C 1
ATOM 6636 O O . SER E 1 144 ? 34.84721 4.05883 26.58873 1.000 17.44680 195 SER E O 1
ATOM 6639 N N . THR E 1 145 ? 34.18393 5.26258 24.79232 1.000 17.05848 196 THR E N 1
ATOM 6640 C CA . THR E 1 145 ? 33.56542 4.10275 24.15723 1.000 16.67434 196 THR E CA 1
ATOM 6641 C C . THR E 1 145 ? 34.59055 3.01191 23.90602 1.000 16.03728 196 THR E C 1
ATOM 6642 O O . THR E 1 145 ? 34.28746 1.81868 24.02552 1.000 17.64553 196 THR E O 1
ATOM 6646 N N . PHE E 1 146 ? 35.81771 3.40356 23.56613 1.000 15.67946 197 PHE E N 1
ATOM 6647 C CA . PHE E 1 146 ? 36.85278 2.45188 23.21533 1.000 16.03817 197 PHE E CA 1
ATOM 6648 C C . PHE E 1 146 ? 38.12554 2.58871 24.03356 1.000 19.57327 197 PHE E C 1
ATOM 6649 O O . PHE E 1 146 ? 39.00069 1.72463 23.91285 1.000 25.11444 197 PHE E O 1
ATOM 6657 N N . ASN E 1 147 ? 38.24949 3.63497 24.85259 1.000 19.03777 198 ASN E N 1
ATOM 6658 C CA . ASN E 1 147 ? 39.49209 3.96894 25.55124 1.000 22.12394 198 ASN E CA 1
ATOM 6659 C C . ASN E 1 147 ? 40.69064 3.87425 24.60918 1.000 25.50420 198 ASN E C 1
ATOM 6660 O O . ASN E 1 147 ? 41.70700 3.23801 24.89755 1.000 23.86111 198 ASN E O 1
ATOM 6665 N N . ASN E 1 148 ? 40.55426 4.54077 23.46792 1.000 21.33428 199 ASN E N 1
ATOM 6666 C CA . ASN E 1 148 ? 41.52755 4.50821 22.39001 1.000 21.47624 199 ASN E CA 1
ATOM 6667 C C . ASN E 1 148 ? 42.59777 5.57986 22.56601 1.000 27.29602 199 ASN E C 1
ATOM 6668 O O . ASN E 1 148 ? 42.35202 6.64497 23.13607 1.000 21.50920 199 ASN E O 1
ATOM 6673 N N . ASP E 1 149 ? 43.78652 5.29967 22.03616 1.000 23.33581 200 ASP E N 1
ATOM 6674 C CA . ASP E 1 149 ? 44.72009 6.37139 21.74324 1.000 30.63676 200 ASP E CA 1
ATOM 6675 C C . ASP E 1 149 ? 44.18859 7.20883 20.58571 1.000 23.25038 200 ASP E C 1
ATOM 6676 O O . ASP E 1 149 ? 43.35383 6.76384 19.79372 1.000 22.61339 200 ASP E O 1
ATOM 6681 N N . ILE E 1 150 ? 44.69234 8.43938 20.48727 1.000 24.79751 201 ILE E N 1
ATOM 6682 C CA . ILE E 1 150 ? 44.45065 9.24513 19.29382 1.000 24.63755 201 ILE E CA 1
ATOM 6683 C C . ILE E 1 150 ? 44.90839 8.43391 18.09246 1.000 28.35312 201 ILE E C 1
ATOM 6684 O O . ILE E 1 150 ? 46.07082 8.02199 18.01941 1.000 29.02637 201 ILE E O 1
ATOM 6689 N N . LEU E 1 151 ? 43.98848 8.16815 17.15747 1.000 26.68976 202 LEU E N 1
ATOM 6690 C CA . LEU E 1 151 ? 44.30040 7.23702 16.07611 1.000 24.71704 202 LEU E CA 1
ATOM 6691 C C . LEU E 1 151 ? 45.26122 7.85847 15.07256 1.000 30.07874 202 LEU E C 1
ATOM 6692 O O . LEU E 1 151 ? 46.15311 7.17834 14.54851 1.000 31.76091 202 LEU E O 1
ATOM 6697 N N . SER E 1 152 ? 45.09810 9.14731 14.80534 1.000 30.94115 203 SER E N 1
ATOM 6698 C CA . SER E 1 152 ? 45.83778 9.85340 13.77531 1.000 35.18442 203 SER E CA 1
ATOM 6699 C C . SER E 1 152 ? 47.14177 10.40565 14.33820 1.000 42.07914 203 SER E C 1
ATOM 6700 O O . SER E 1 152 ? 47.41956 10.32019 15.53586 1.000 43.48768 203 SER E O 1
ATOM 6703 N N . LYS E 1 153 ? 47.95303 10.98213 13.44862 1.000 53.44647 204 LYS E N 1
ATOM 6704 C CA . LYS E 1 153 ? 49.15540 11.68950 13.87221 1.000 57.69762 204 LYS E CA 1
ATOM 6705 C C . LYS E 1 153 ? 48.80499 12.80051 14.85218 1.000 55.89908 204 LYS E C 1
ATOM 6706 O O . LYS E 1 153 ? 49.20823 12.77466 16.02031 1.000 58.84409 204 LYS E O 1
ATOM 6712 N N . LYS E 1 154 ? 48.04007 13.78044 14.39236 1.000 50.11595 205 LYS E N 1
ATOM 6713 C CA . LYS E 1 154 ? 47.50259 14.82072 15.25142 1.000 57.28532 205 LYS E CA 1
ATOM 6714 C C . LYS E 1 154 ? 46.07078 14.46678 15.63020 1.000 45.73589 205 LYS E C 1
ATOM 6715 O O . LYS E 1 154 ? 45.43309 13.62353 14.99566 1.000 48.40631 205 LYS E O 1
ATOM 6721 N N . GLU E 1 155 ? 45.56714 15.11357 16.68474 1.000 31.24100 206 GLU E N 1
ATOM 6722 C CA . GLU E 1 155 ? 44.14170 14.99735 16.97340 1.000 29.81672 206 GLU E CA 1
ATOM 6723 C C . GLU E 1 155 ? 43.30870 15.48236 15.79375 1.000 33.22224 206 GLU E C 1
ATOM 6724 O O . GLU E 1 155 ? 42.27766 14.88548 15.46208 1.000 28.39115 206 GLU E O 1
ATOM 6730 N N . ASP E 1 156 ? 43.74739 16.55062 15.13673 1.000 34.15003 207 ASP E N 1
ATOM 6731 C CA . ASP E 1 156 ? 43.09280 17.05605 13.93913 1.000 38.26481 207 ASP E CA 1
ATOM 6732 C C . ASP E 1 156 ? 43.90041 16.61240 12.72807 1.000 36.09245 207 ASP E C 1
ATOM 6733 O O . ASP E 1 156 ? 45.09425 16.91230 12.63511 1.000 49.17217 207 ASP E O 1
ATOM 6738 N N . PHE E 1 157 ? 43.25689 15.90214 11.80434 1.000 31.19191 208 PHE E N 1
ATOM 6739 C CA . PHE E 1 157 ? 43.94307 15.40279 10.62528 1.000 32.14008 208 PHE E CA 1
ATOM 6740 C C . PHE E 1 157 ? 43.17408 15.78952 9.36790 1.000 35.48147 208 PHE E C 1
ATOM 6741 O O . PHE E 1 157 ? 42.07861 16.35775 9.41905 1.000 31.98521 208 PHE E O 1
ATOM 6749 N N . ILE E 1 158 ? 43.78544 15.48069 8.23065 1.000 33.65603 209 ILE E N 1
ATOM 6750 C CA . ILE E 1 158 ? 43.18465 15.64180 6.91293 1.000 36.22862 209 ILE E CA 1
ATOM 6751 C C . ILE E 1 158 ? 43.21004 14.28426 6.22705 1.000 33.44543 209 ILE E C 1
ATOM 6752 O O . ILE E 1 158 ? 44.23308 13.58966 6.25341 1.000 34.05650 209 ILE E O 1
ATOM 6757 N N . VAL E 1 159 ? 42.09091 13.90773 5.61790 1.000 32.44428 210 VAL E N 1
ATOM 6758 C CA . VAL E 1 159 ? 41.99389 12.63928 4.90603 1.000 34.08201 210 VAL E CA 1
ATOM 6759 C C . VAL E 1 159 ? 42.74072 12.75196 3.58098 1.000 34.51971 210 VAL E C 1
ATOM 6760 O O . VAL E 1 159 ? 42.42186 13.60909 2.75054 1.000 35.82913 210 VAL E O 1
ATOM 6764 N N . GLN E 1 160 ? 43.72316 11.87383 3.37227 1.000 35.32118 211 GLN E N 1
ATOM 6765 C CA . GLN E 1 160 ? 44.32098 11.74383 2.04613 1.000 40.41615 211 GLN E CA 1
ATOM 6766 C C . GLN E 1 160 ? 43.43225 10.90611 1.13352 1.000 39.78256 211 GLN E C 1
ATOM 6767 O O . GLN E 1 160 ? 43.08716 11.33267 0.02649 1.000 38.76900 211 GLN E O 1
ATOM 6773 N N . ASP E 1 161 ? 43.04713 9.71796 1.59472 1.000 38.20227 212 ASP E N 1
ATOM 6774 C CA . ASP E 1 161 ? 42.06274 8.87239 0.93349 1.000 38.59113 212 ASP E CA 1
ATOM 6775 C C . ASP E 1 161 ? 41.46292 7.95340 1.98187 1.000 39.37372 212 ASP E C 1
ATOM 6776 O O . ASP E 1 161 ? 42.02015 7.78552 3.06982 1.000 36.04421 212 ASP E O 1
ATOM 6781 N N . LEU E 1 162 ? 40.31805 7.35751 1.65293 1.000 31.68595 213 LEU E N 1
ATOM 6782 C CA . LEU E 1 162 ? 39.79468 6.32876 2.54170 1.000 35.83404 213 LEU E CA 1
ATOM 6783 C C . LEU E 1 162 ? 39.01957 5.28983 1.75012 1.000 29.94647 213 LEU E C 1
ATOM 6784 O O . LEU E 1 162 ? 38.55130 5.53477 0.63409 1.000 31.16832 213 LEU E O 1
ATOM 6789 N N . GLU E 1 163 ? 38.89737 4.11838 2.36073 1.000 29.84142 214 GLU E N 1
ATOM 6790 C CA . GLU E 1 163 ? 38.19518 2.98173 1.79627 1.000 29.15972 214 GLU E CA 1
ATOM 6791 C C . GLU E 1 163 ? 37.23011 2.43125 2.83468 1.000 27.03432 214 GLU E C 1
ATOM 6792 O O . GLU E 1 163 ? 37.48293 2.50029 4.03720 1.000 27.58090 214 GLU E O 1
ATOM 6798 N N . VAL E 1 164 ? 36.12443 1.88102 2.35366 1.000 28.08244 215 VAL E N 1
ATOM 6799 C CA . VAL E 1 164 ? 35.20173 1.10860 3.17336 1.000 31.60113 215 VAL E CA 1
ATOM 6800 C C . VAL E 1 164 ? 35.06486 -0.25687 2.51977 1.000 26.65054 215 VAL E C 1
ATOM 6801 O O . VAL E 1 164 ? 34.62173 -0.35468 1.37465 1.000 28.04958 215 VAL E O 1
ATOM 6805 N N . TRP E 1 165 ? 35.46685 -1.29869 3.23410 1.000 27.07951 216 TRP E N 1
ATOM 6806 C CA . TRP E 1 165 ? 35.37625 -2.66750 2.75407 1.000 33.40494 216 TRP E CA 1
ATOM 6807 C C . TRP E 1 165 ? 34.19177 -3.36220 3.40881 1.000 26.44782 216 TRP E C 1
ATOM 6808 O O . TRP E 1 165 ? 33.84351 -3.08381 4.55723 1.000 30.10373 216 TRP E O 1
ATOM 6819 N N . ALA E 1 166 ? 33.56574 -4.26012 2.66721 1.000 31.73218 217 ALA E N 1
ATOM 6820 C CA . ALA E 1 166 ? 32.47243 -5.07093 3.18188 1.000 27.11897 217 ALA E CA 1
ATOM 6821 C C . ALA E 1 166 ? 32.84070 -6.53876 3.01277 1.000 31.37427 217 ALA E C 1
ATOM 6822 O O . ALA E 1 166 ? 33.89047 -6.87638 2.46477 1.000 33.79999 217 ALA E O 1
ATOM 6824 N N . PHE E 1 167 ? 31.98059 -7.41781 3.51662 1.000 33.43120 218 PHE E N 1
ATOM 6825 C CA . PHE E 1 167 ? 32.26368 -8.84619 3.50216 1.000 29.99872 218 PHE E CA 1
ATOM 6826 C C . PHE E 1 167 ? 31.14945 -9.66194 2.85757 1.000 38.08779 218 PHE E C 1
ATOM 6827 O O . PHE E 1 167 ? 31.15949 -10.89602 2.96757 1.000 44.62454 218 PHE E O 1
ATOM 6835 N N . ASP E 1 168 ? 30.20726 -9.01468 2.17545 1.000 37.41172 219 ASP E N 1
ATOM 6836 C CA . ASP E 1 168 ? 29.13226 -9.71630 1.46915 1.000 42.73702 219 ASP E CA 1
ATOM 6837 C C . ASP E 1 168 ? 29.30230 -9.64489 -0.05022 1.000 50.54198 219 ASP E C 1
ATOM 6838 O O . ASP E 1 168 ? 30.32547 -9.19171 -0.56585 1.000 52.95031 219 ASP E O 1
ATOM 6844 N N . PRO F 1 4 ? -4.50294 -14.37439 -3.76580 1.000 44.33925 55 PRO F N 1
ATOM 6845 C CA . PRO F 1 4 ? -3.14218 -14.74031 -4.16856 1.000 43.45616 55 PRO F CA 1
ATOM 6846 C C . PRO F 1 4 ? -2.99005 -16.23602 -4.44334 1.000 45.26480 55 PRO F C 1
ATOM 6847 O O . PRO F 1 4 ? -3.75389 -17.04831 -3.92066 1.000 47.28939 55 PRO F O 1
ATOM 6851 N N . HIS F 1 5 ? -2.01467 -16.59709 -5.27093 1.000 44.68793 56 HIS F N 1
ATOM 6852 C CA . HIS F 1 5 ? -1.67578 -17.99207 -5.51627 1.000 46.30341 56 HIS F CA 1
ATOM 6853 C C . HIS F 1 5 ? -0.23399 -18.23107 -5.09781 1.000 46.27304 56 HIS F C 1
ATOM 6854 O O . HIS F 1 5 ? 0.68099 -17.56275 -5.59299 1.000 44.06985 56 HIS F O 1
ATOM 6861 N N . SER F 1 6 ? -0.03710 -19.17847 -4.18937 1.000 46.96409 57 SER F N 1
ATOM 6862 C CA . SER F 1 6 ? 1.28649 -19.55833 -3.72739 1.000 46.61187 57 SER F CA 1
ATOM 6863 C C . SER F 1 6 ? 1.72657 -20.85391 -4.39215 1.000 48.45060 57 SER F C 1
ATOM 6864 O O . SER F 1 6 ? 0.92229 -21.76904 -4.59543 1.000 50.12850 57 SER F O 1
ATOM 6867 N N . ALA F 1 7 ? 3.00819 -20.91538 -4.74373 1.000 50.37068 58 ALA F N 1
ATOM 6868 C CA . ALA F 1 7 ? 3.61213 -22.14317 -5.23610 1.000 59.85773 58 ALA F CA 1
ATOM 6869 C C . ALA F 1 7 ? 3.86183 -23.14862 -4.12302 1.000 55.75360 58 ALA F C 1
ATOM 6870 O O . ALA F 1 7 ? 4.08526 -24.32920 -4.41293 1.000 55.89773 58 ALA F O 1
ATOM 6872 N N . LEU F 1 8 ? 3.81314 -22.70733 -2.86741 1.000 50.13665 59 LEU F N 1
ATOM 6873 C CA . LEU F 1 8 ? 4.06117 -23.53100 -1.69010 1.000 56.26736 59 LEU F CA 1
ATOM 6874 C C . LEU F 1 8 ? 2.81405 -23.78040 -0.85691 1.000 54.05726 59 LEU F C 1
ATOM 6875 O O . LEU F 1 8 ? 2.61095 -24.89839 -0.37851 1.000 60.25131 59 LEU F O 1
ATOM 6880 N N . LEU F 1 9 ? 1.98480 -22.75923 -0.65385 1.000 55.02063 60 LEU F N 1
ATOM 6881 C CA . LEU F 1 9 ? 0.75339 -22.88902 0.11095 1.000 54.55940 60 LEU F CA 1
ATOM 6882 C C . LEU F 1 9 ? -0.39878 -23.26635 -0.80595 1.000 60.65636 60 LEU F C 1
ATOM 6883 O O . LEU F 1 9 ? -0.52461 -22.73315 -1.91020 1.000 56.21308 60 LEU F O 1
ATOM 6888 N N . GLU F 1 10 ? -1.24351 -24.18099 -0.34063 1.000 65.05017 61 GLU F N 1
ATOM 6889 C CA . GLU F 1 10 ? -2.54528 -24.34926 -0.96096 1.000 64.51042 61 GLU F CA 1
ATOM 6890 C C . GLU F 1 10 ? -3.48719 -23.25831 -0.45812 1.000 62.62220 61 GLU F C 1
ATOM 6891 O O . GLU F 1 10 ? -3.19215 -22.54397 0.50291 1.000 57.87565 61 GLU F O 1
ATOM 6897 N N . ASN F 1 11 ? -4.63868 -23.13048 -1.11940 1.000 61.77520 62 ASN F N 1
ATOM 6898 C CA . ASN F 1 11 ? -5.57521 -22.07144 -0.75436 1.000 62.41826 62 ASN F CA 1
ATOM 6899 C C . ASN F 1 11 ? -6.05109 -22.22555 0.68335 1.000 67.84644 62 ASN F C 1
ATOM 6900 O O . ASN F 1 11 ? -6.24740 -21.22883 1.38911 1.000 63.45912 62 ASN F O 1
ATOM 6905 N N . MET F 1 12 ? -6.22354 -23.47035 1.13862 1.000 63.48384 63 MET F N 1
ATOM 6906 C CA . MET F 1 12 ? -6.62987 -23.71607 2.51813 1.000 67.97577 63 MET F CA 1
ATOM 6907 C C . MET F 1 12 ? -5.56890 -23.24563 3.50401 1.000 63.84787 63 MET F C 1
ATOM 6908 O O . MET F 1 12 ? -5.89699 -22.83118 4.62118 1.000 64.21769 63 MET F O 1
ATOM 6913 N N . HIS F 1 13 ? -4.29533 -23.29942 3.11251 1.000 62.26081 64 HIS F N 1
ATOM 6914 C CA . HIS F 1 13 ? -3.24816 -22.74312 3.95970 1.000 62.48347 64 HIS F CA 1
ATOM 6915 C C . HIS F 1 13 ? -3.30779 -21.22022 3.97212 1.000 57.83178 64 HIS F C 1
ATOM 6916 O O . HIS F 1 13 ? -3.06753 -20.59209 5.00939 1.000 57.24318 64 HIS F O 1
ATOM 6923 N N . ILE F 1 14 ? -3.64087 -20.61143 2.83050 1.000 56.20881 65 ILE F N 1
ATOM 6924 C CA . ILE F 1 14 ? -3.75344 -19.15852 2.76026 1.000 53.68906 65 ILE F CA 1
ATOM 6925 C C . ILE F 1 14 ? -4.91723 -18.66807 3.61059 1.000 54.53688 65 ILE F C 1
ATOM 6926 O O . ILE F 1 14 ? -4.81748 -17.63517 4.28258 1.000 53.13425 65 ILE F O 1
ATOM 6931 N N . GLU F 1 15 ? -6.03423 -19.39645 3.59829 1.000 56.97329 66 GLU F N 1
ATOM 6932 C CA . GLU F 1 15 ? -7.19411 -19.00022 4.39232 1.000 64.91268 66 GLU F CA 1
ATOM 6933 C C . GLU F 1 15 ? -6.86230 -18.97511 5.87817 1.000 58.73724 66 GLU F C 1
ATOM 6934 O O . GLU F 1 15 ? -7.17644 -18.00824 6.58116 1.000 57.86214 66 GLU F O 1
ATOM 6940 N N . GLN F 1 16 ? -6.24461 -20.04908 6.37632 1.000 60.49456 67 GLN F N 1
ATOM 6941 C CA . GLN F 1 16 ? -5.91703 -20.13440 7.79634 1.000 61.97770 67 GLN F CA 1
ATOM 6942 C C . GLN F 1 16 ? -4.88821 -19.08495 8.19311 1.000 58.92008 67 GLN F C 1
ATOM 6943 O O . GLN F 1 16 ? -5.02832 -18.43152 9.23351 1.000 58.83906 67 GLN F O 1
ATOM 6949 N N . LEU F 1 17 ? -3.84062 -18.92416 7.38275 1.000 56.92471 68 LEU F N 1
ATOM 6950 C CA . LEU F 1 17 ? -2.79993 -17.94740 7.68409 1.000 54.58994 68 LEU F CA 1
ATOM 6951 C C . LEU F 1 17 ? -3.34744 -16.52508 7.64037 1.000 52.62464 68 LEU F C 1
ATOM 6952 O O . LEU F 1 17 ? -3.05345 -15.71347 8.52514 1.000 51.87810 68 LEU F O 1
ATOM 6957 N N . ALA F 1 18 ? -4.15155 -16.20803 6.62063 1.000 51.93203 69 ALA F N 1
ATOM 6958 C CA . ALA F 1 18 ? -4.71902 -14.86716 6.50520 1.000 50.22831 69 ALA F CA 1
ATOM 6959 C C . ALA F 1 18 ? -5.62870 -14.54039 7.67886 1.000 51.44267 69 ALA F C 1
ATOM 6960 O O . ALA F 1 18 ? -5.69788 -13.38378 8.10774 1.000 50.10150 69 ALA F O 1
ATOM 6962 N N . ARG F 1 19 ? -6.33660 -15.54059 8.20632 1.000 54.11717 70 ARG F N 1
ATOM 6963 C CA . ARG F 1 19 ? -7.22704 -15.30630 9.33389 1.000 55.55518 70 ARG F CA 1
ATOM 6964 C C . ARG F 1 19 ? -6.45757 -14.92200 10.59255 1.000 55.37330 70 ARG F C 1
ATOM 6965 O O . ARG F 1 19 ? -7.01232 -14.25250 11.47030 1.000 58.20866 70 ARG F O 1
ATOM 6973 N N . ARG F 1 20 ? -5.18382 -15.29779 10.67855 1.000 54.96790 71 ARG F N 1
ATOM 6974 C CA . ARG F 1 20 ? -4.34682 -15.02105 11.83482 1.000 55.02456 71 ARG F CA 1
ATOM 6975 C C . ARG F 1 20 ? -3.48078 -13.77349 11.67324 1.000 52.25701 71 ARG F C 1
ATOM 6976 O O . ARG F 1 20 ? -2.79024 -13.39354 12.62519 1.000 52.23255 71 ARG F O 1
ATOM 6984 N N . LEU F 1 21 ? -3.48734 -13.13103 10.50260 1.000 38.43618 72 LEU F N 1
ATOM 6985 C CA . LEU F 1 21 ? -2.71292 -11.90652 10.33723 1.000 36.22135 72 LEU F CA 1
ATOM 6986 C C . LEU F 1 21 ? -3.27808 -10.80887 11.23924 1.000 40.84979 72 LEU F C 1
ATOM 6987 O O . LEU F 1 21 ? -4.48624 -10.76923 11.50178 1.000 38.01456 72 LEU F O 1
ATOM 6992 N N . PRO F 1 22 ? -2.42424 -9.91830 11.74078 1.000 35.46808 73 PRO F N 1
ATOM 6993 C CA . PRO F 1 22 ? -2.91267 -8.83432 12.59514 1.000 37.22898 73 PRO F CA 1
ATOM 6994 C C . PRO F 1 22 ? -3.78333 -7.87205 11.80602 1.000 36.29068 73 PRO F C 1
ATOM 6995 O O . PRO F 1 22 ? -3.72231 -7.80204 10.57553 1.000 34.30633 73 PRO F O 1
ATOM 6999 N N . ALA F 1 23 ? -4.61172 -7.12563 12.54595 1.000 35.17051 74 ALA F N 1
ATOM 7000 C CA . ALA F 1 23 ? -5.57710 -6.22855 11.91290 1.000 36.14894 74 ALA F CA 1
ATOM 7001 C C . ALA F 1 23 ? -4.89538 -5.25790 10.95901 1.000 32.86889 74 ALA F C 1
ATOM 7002 O O . ALA F 1 23 ? -5.49379 -4.84587 9.95831 1.000 32.46079 74 ALA F O 1
ATOM 7004 N N . ARG F 1 24 ? -3.63769 -4.91296 11.25016 1.000 35.24826 75 ARG F N 1
ATOM 7005 C CA . ARG F 1 24 ? -2.84143 -4.00045 10.43193 1.000 37.57352 75 ARG F CA 1
ATOM 7006 C C . ARG F 1 24 ? -2.85635 -4.34938 8.94596 1.000 38.72586 75 ARG F C 1
ATOM 7007 O O . ARG F 1 24 ? -2.78965 -3.44964 8.09990 1.000 34.35788 75 ARG F O 1
ATOM 7015 N N . VAL F 1 25 ? -2.90943 -5.63752 8.60349 1.000 35.07019 76 VAL F N 1
ATOM 7016 C CA . VAL F 1 25 ? -2.86198 -6.04088 7.20155 1.000 30.04800 76 VAL F CA 1
ATOM 7017 C C . VAL F 1 25 ? -4.03001 -6.95439 6.85004 1.000 33.43231 76 VAL F C 1
ATOM 7018 O O . VAL F 1 25 ? -4.00007 -7.62860 5.81610 1.000 32.30345 76 VAL F O 1
ATOM 7022 N N . GLN F 1 26 ? -5.05926 -6.99566 7.69341 1.000 32.36260 77 GLN F N 1
ATOM 7023 C CA . GLN F 1 26 ? -6.21951 -7.82633 7.38350 1.000 35.09878 77 GLN F CA 1
ATOM 7024 C C . GLN F 1 26 ? -6.92701 -7.28746 6.14918 1.000 37.76170 77 GLN F C 1
ATOM 7025 O O . GLN F 1 26 ? -7.17126 -6.08301 6.03374 1.000 39.99624 77 GLN F O 1
ATOM 7031 N N . GLY F 1 27 ? -7.24802 -8.18434 5.21905 1.000 34.11824 78 GLY F N 1
ATOM 7032 C CA . GLY F 1 27 ? -7.86442 -7.78625 3.97439 1.000 33.52688 78 GLY F CA 1
ATOM 7033 C C . GLY F 1 27 ? -6.93116 -7.17224 2.95687 1.000 40.70466 78 GLY F C 1
ATOM 7034 O O . GLY F 1 27 ? -7.38726 -6.80589 1.86652 1.000 36.82561 78 GLY F O 1
ATOM 7035 N N . TYR F 1 28 ? -5.63868 -7.04523 3.26728 1.000 33.47273 79 TYR F N 1
ATOM 7036 C CA . TYR F 1 28 ? -4.73809 -6.42978 2.30341 1.000 35.99265 79 TYR F CA 1
ATOM 7037 C C . TYR F 1 28 ? -4.33457 -7.43628 1.22985 1.000 28.62108 79 TYR F C 1
ATOM 7038 O O . TYR F 1 28 ? -4.14196 -8.61931 1.52794 1.000 35.80100 79 TYR F O 1
ATOM 7047 N N . PRO F 1 29 ? -4.18601 -6.99251 -0.01685 1.000 31.43408 80 PRO F N 1
ATOM 7048 C CA . PRO F 1 29 ? -3.71191 -7.90133 -1.06864 1.000 32.63807 80 PRO F CA 1
ATOM 7049 C C . PRO F 1 29 ? -2.28043 -8.35939 -0.81641 1.000 27.09264 80 PRO F C 1
ATOM 7050 O O . PRO F 1 29 ? -1.41149 -7.57479 -0.42628 1.000 30.02516 80 PRO F O 1
ATOM 7054 N N . TRP F 1 30 ? -2.04993 -9.65214 -1.01632 1.000 28.03225 81 TRP F N 1
ATOM 7055 C CA . TRP F 1 30 ? -0.71575 -10.19936 -0.86560 1.000 27.61705 81 TRP F CA 1
ATOM 7056 C C . TRP F 1 30 ? 0.06155 -9.98263 -2.15116 1.000 26.64495 81 TRP F C 1
ATOM 7057 O O . TRP F 1 30 ? -0.47926 -10.11045 -3.25146 1.000 26.97796 81 TRP F O 1
ATOM 7068 N N . ARG F 1 31 ? 1.33376 -9.64743 -1.99500 1.000 25.57433 82 ARG F N 1
ATOM 7069 C CA . ARG F 1 31 ? 2.23534 -9.35213 -3.09630 1.000 24.66220 82 ARG F CA 1
ATOM 7070 C C . ARG F 1 31 ? 3.51614 -10.12473 -2.83028 1.000 24.79672 82 ARG F C 1
ATOM 7071 O O . ARG F 1 31 ? 4.10122 -10.00096 -1.74854 1.000 28.55555 82 ARG F O 1
ATOM 7079 N N . LEU F 1 32 ? 3.93596 -10.93066 -3.79598 1.000 25.32945 83 LEU F N 1
ATOM 7080 C CA . LEU F 1 32 ? 5.09617 -11.79339 -3.62219 1.000 25.79377 83 LEU F CA 1
ATOM 7081 C C . LEU F 1 32 ? 6.36687 -10.96886 -3.80379 1.000 27.35097 83 LEU F C 1
ATOM 7082 O O . LEU F 1 32 ? 6.64236 -10.48048 -4.90289 1.000 24.16183 83 LEU F O 1
ATOM 7087 N N . ALA F 1 33 ? 7.14384 -10.81260 -2.72837 1.000 24.21297 84 ALA F N 1
ATOM 7088 C CA . ALA F 1 33 ? 8.35409 -9.99554 -2.76007 1.000 23.14605 84 ALA F CA 1
ATOM 7089 C C . ALA F 1 33 ? 9.60272 -10.80670 -3.07978 1.000 25.94693 84 ALA F C 1
ATOM 7090 O O . ALA F 1 33 ? 10.50870 -10.31391 -3.76079 1.000 24.06902 84 ALA F O 1
ATOM 7092 N N . TYR F 1 34 ? 9.68254 -12.03882 -2.58913 1.000 25.53300 85 TYR F N 1
ATOM 7093 C CA . TYR F 1 34 ? 10.86199 -12.86176 -2.81377 1.000 27.54960 85 TYR F CA 1
ATOM 7094 C C . TYR F 1 34 ? 10.42214 -14.31041 -2.91913 1.000 27.62124 85 TYR F C 1
ATOM 7095 O O . TYR F 1 34 ? 9.55810 -14.75698 -2.16237 1.000 29.25251 85 TYR F O 1
ATOM 7104 N N . SER F 1 35 ? 11.01430 -15.03241 -3.86887 1.000 29.80908 86 SER F N 1
ATOM 7105 C CA . SER F 1 35 ? 10.68675 -16.43316 -4.08783 1.000 30.36683 86 SER F CA 1
ATOM 7106 C C . SER F 1 35 ? 11.92537 -17.14950 -4.59339 1.000 35.69794 86 SER F C 1
ATOM 7107 O O . SER F 1 35 ? 12.55309 -16.69754 -5.55586 1.000 33.47111 86 SER F O 1
ATOM 7110 N N . THR F 1 36 ? 12.27824 -18.25830 -3.93843 1.000 34.09667 87 THR F N 1
ATOM 7111 C CA . THR F 1 36 ? 13.39543 -19.06188 -4.42335 1.000 41.91941 87 THR F CA 1
ATOM 7112 C C . THR F 1 36 ? 13.09250 -19.66246 -5.78883 1.000 36.25559 87 THR F C 1
ATOM 7113 O O . THR F 1 36 ? 14.01628 -19.94897 -6.55788 1.000 41.41866 87 THR F O 1
ATOM 7117 N N . LEU F 1 37 ? 11.80812 -19.85093 -6.10647 1.000 38.33040 88 LEU F N 1
ATOM 7118 C CA . LEU F 1 37 ? 11.39774 -20.33062 -7.42139 1.000 41.94168 88 LEU F CA 1
ATOM 7119 C C . LEU F 1 37 ? 11.48855 -19.26135 -8.50221 1.000 34.92849 88 LEU F C 1
ATOM 7120 O O . LEU F 1 37 ? 11.58698 -19.60657 -9.68547 1.000 47.51897 88 LEU F O 1
ATOM 7125 N N . GLU F 1 38 ? 11.44575 -17.98106 -8.13357 1.000 35.61035 89 GLU F N 1
ATOM 7126 C CA . GLU F 1 38 ? 11.50396 -16.88483 -9.09369 1.000 34.94512 89 GLU F CA 1
ATOM 7127 C C . GLU F 1 38 ? 12.82047 -16.12249 -9.08727 1.000 33.55797 89 GLU F C 1
ATOM 7128 O O . GLU F 1 38 ? 13.19416 -15.55573 -10.11826 1.000 31.30984 89 GLU F O 1
ATOM 7134 N N . HIS F 1 39 ? 13.52990 -16.09390 -7.96705 1.000 31.79417 90 HIS F N 1
ATOM 7135 C CA . HIS F 1 39 ? 14.72807 -15.27733 -7.82665 1.000 36.49084 90 HIS F CA 1
ATOM 7136 C C . HIS F 1 39 ? 15.91646 -16.15044 -7.44331 1.000 34.08350 90 HIS F C 1
ATOM 7137 O O . HIS F 1 39 ? 15.78387 -17.35223 -7.19538 1.000 39.37964 90 HIS F O 1
ATOM 7144 N N . GLY F 1 40 ? 17.09000 -15.52319 -7.39330 1.000 40.65620 91 GLY F N 1
ATOM 7145 C CA . GLY F 1 40 ? 18.28003 -16.19764 -6.91175 1.000 38.08005 91 GLY F CA 1
ATOM 7146 C C . GLY F 1 40 ? 18.08784 -16.70630 -5.50137 1.000 38.89634 91 GLY F C 1
ATOM 7147 O O . GLY F 1 40 ? 17.58987 -15.98142 -4.63765 1.000 34.53739 91 GLY F O 1
ATOM 7148 N N . THR F 1 41 ? 18.46374 -17.95674 -5.25105 1.000 35.11515 92 THR F N 1
ATOM 7149 C CA . THR F 1 41 ? 18.28709 -18.55574 -3.92798 1.000 37.76507 92 THR F CA 1
ATOM 7150 C C . THR F 1 41 ? 19.49776 -18.20170 -3.07352 1.000 36.67721 92 THR F C 1
ATOM 7151 O O . THR F 1 41 ? 20.48635 -18.92848 -3.03912 1.000 38.16187 92 THR F O 1
ATOM 7155 N N . SER F 1 42 ? 19.42470 -17.06408 -2.38035 1.000 33.96575 93 SER F N 1
ATOM 7156 C CA . SER F 1 42 ? 20.47396 -16.67285 -1.44751 1.000 33.44948 93 SER F CA 1
ATOM 7157 C C . SER F 1 42 ? 19.91577 -15.66063 -0.46263 1.000 34.94037 93 SER F C 1
ATOM 7158 O O . SER F 1 42 ? 18.97238 -14.92555 -0.76677 1.000 30.72135 93 SER F O 1
ATOM 7161 N N . LEU F 1 43 ? 20.52592 -15.62109 0.71892 1.000 34.15415 94 LEU F N 1
ATOM 7162 C CA . LEU F 1 43 ? 20.10619 -14.65020 1.71830 1.000 29.57000 94 LEU F CA 1
ATOM 7163 C C . LEU F 1 43 ? 20.36741 -13.22827 1.24171 1.000 28.01036 94 LEU F C 1
ATOM 7164 O O . LEU F 1 43 ? 19.53805 -12.33595 1.44881 1.000 28.12067 94 LEU F O 1
ATOM 7169 N N . LYS F 1 44 ? 21.51567 -13.00121 0.59661 1.000 28.28485 95 LYS F N 1
ATOM 7170 C CA . LYS F 1 44 ? 21.80441 -11.69409 0.01146 1.000 26.96585 95 LYS F CA 1
ATOM 7171 C C . LYS F 1 44 ? 20.68084 -11.24012 -0.92227 1.000 34.46267 95 LYS F C 1
ATOM 7172 O O . LYS F 1 44 ? 20.23987 -10.08466 -0.86406 1.000 28.93591 95 LYS F O 1
ATOM 7178 N N . THR F 1 45 ? 20.19799 -12.14007 -1.78476 1.000 29.81836 96 THR F N 1
ATOM 7179 C CA . THR F 1 45 ? 19.10001 -11.78674 -2.68168 1.000 33.88736 96 THR F CA 1
ATOM 7180 C C . THR F 1 45 ? 17.83081 -11.45864 -1.90624 1.000 27.14062 96 THR F C 1
ATOM 7181 O O . THR F 1 45 ? 17.10011 -10.52397 -2.26098 1.000 28.47306 96 THR F O 1
ATOM 7185 N N A LEU F 1 46 ? 17.54453 -12.22849 -0.85230 0.463 28.25345 97 LEU F N 1
ATOM 7186 N N B LEU F 1 46 ? 17.53981 -12.23101 -0.85561 0.537 28.25532 97 LEU F N 1
ATOM 7187 C CA A LEU F 1 46 ? 16.36204 -11.96826 -0.03735 0.463 26.50943 97 LEU F CA 1
ATOM 7188 C CA B LEU F 1 46 ? 16.35833 -11.96170 -0.04192 0.537 26.50036 97 LEU F CA 1
ATOM 7189 C C A LEU F 1 46 ? 16.43951 -10.59429 0.62168 0.463 26.64000 97 LEU F C 1
ATOM 7190 C C B LEU F 1 46 ? 16.44154 -10.58688 0.61406 0.537 26.65069 97 LEU F C 1
ATOM 7191 O O A LEU F 1 46 ? 15.44761 -9.85558 0.65311 0.463 24.03177 97 LEU F O 1
ATOM 7192 O O B LEU F 1 46 ? 15.45668 -9.83816 0.63158 0.537 24.01834 97 LEU F O 1
ATOM 7201 N N . TYR F 1 47 ? 17.61197 -10.23798 1.15646 1.000 23.68261 98 TYR F N 1
ATOM 7202 C CA . TYR F 1 47 ? 17.79967 -8.91252 1.74365 1.000 26.08648 98 TYR F CA 1
ATOM 7203 C C . TYR F 1 47 ? 17.58170 -7.81838 0.70927 1.000 26.23182 98 TYR F C 1
ATOM 7204 O O . TYR F 1 47 ? 16.92477 -6.80297 0.98088 1.000 21.15272 98 TYR F O 1
ATOM 7213 N N . ARG F 1 48 ? 18.15657 -8.00337 -0.48053 1.000 21.68019 99 ARG F N 1
ATOM 7214 C CA . ARG F 1 48 ? 18.07477 -6.97950 -1.51464 1.000 30.47501 99 ARG F CA 1
ATOM 7215 C C . ARG F 1 48 ? 16.65438 -6.83691 -2.05179 1.000 21.64664 99 ARG F C 1
ATOM 7216 O O . ARG F 1 48 ? 16.20429 -5.72087 -2.32831 1.000 22.39744 99 ARG F O 1
ATOM 7224 N N . LYS F 1 49 ? 15.92404 -7.94743 -2.18241 1.000 21.64974 100 LYS F N 1
ATOM 7225 C CA . LYS F 1 49 ? 14.52867 -7.86583 -2.60707 1.000 23.17654 100 LYS F CA 1
ATOM 7226 C C . LYS F 1 49 ? 13.63196 -7.27378 -1.53249 1.000 25.48461 100 LYS F C 1
ATOM 7227 O O . LYS F 1 49 ? 12.52852 -6.81990 -1.85223 1.000 28.73862 100 LYS F O 1
ATOM 7233 N N . SER F 1 50 ? 14.06977 -7.27619 -0.27135 1.000 20.25953 101 SER F N 1
ATOM 7234 C CA . SER F 1 50 ? 13.26971 -6.75422 0.82726 1.000 19.41516 101 SER F CA 1
ATOM 7235 C C . SER F 1 50 ? 13.50965 -5.27648 1.08769 1.000 19.40106 101 SER F C 1
ATOM 7236 O O . SER F 1 50 ? 12.75939 -4.67062 1.86029 1.000 20.99164 101 SER F O 1
ATOM 7239 N N . ALA F 1 51 ? 14.53461 -4.68648 0.46996 1.000 22.07277 102 ALA F N 1
ATOM 7240 C CA . ALA F 1 51 ? 14.97319 -3.35038 0.85363 1.000 20.26398 102 ALA F CA 1
ATOM 7241 C C . ALA F 1 51 ? 13.97655 -2.26856 0.47734 1.000 22.87735 102 ALA F C 1
ATOM 7242 O O . ALA F 1 51 ? 14.03085 -1.17684 1.04087 1.000 24.27092 102 ALA F O 1
ATOM 7244 N N A SER F 1 52 ? 13.07432 -2.53601 -0.45958 0.675 19.61102 103 SER F N 1
ATOM 7245 N N B SER F 1 52 ? 13.07960 -2.53623 -0.46638 0.325 19.73059 103 SER F N 1
ATOM 7246 C CA A SER F 1 52 ? 12.10880 -1.53975 -0.90232 0.675 21.45128 103 SER F CA 1
ATOM 7247 C CA B SER F 1 52 ? 12.10989 -1.54677 -0.91063 0.325 21.43790 103 SER F CA 1
ATOM 7248 C C A SER F 1 52 ? 10.73661 -1.72984 -0.27864 0.675 20.85966 103 SER F C 1
ATOM 7249 C C B SER F 1 52 ? 10.72045 -1.79665 -0.34646 0.325 20.83422 103 SER F C 1
ATOM 7250 O O A SER F 1 52 ? 9.80516 -1.00121 -0.63145 0.675 19.17197 103 SER F O 1
ATOM 7251 O O B SER F 1 52 ? 9.75669 -1.17577 -0.80497 0.325 19.28274 103 SER F O 1
ATOM 7256 N N . LEU F 1 53 ? 10.59160 -2.68379 0.63580 1.000 16.01668 104 LEU F N 1
ATOM 7257 C CA . LEU F 1 53 ? 9.28652 -3.04548 1.15845 1.000 17.50881 104 LEU F CA 1
ATOM 7258 C C . LEU F 1 53 ? 8.87983 -2.06939 2.24961 1.000 19.13283 104 LEU F C 1
ATOM 7259 O O . LEU F 1 53 ? 9.67638 -1.74931 3.14064 1.000 17.90266 104 LEU F O 1
ATOM 7264 N N . ASP F 1 54 ? 7.64354 -1.59260 2.16048 1.000 18.00172 105 ASP F N 1
ATOM 7265 C CA . ASP F 1 54 ? 7.10404 -0.65357 3.13408 1.000 19.82387 105 ASP F CA 1
ATOM 7266 C C . ASP F 1 54 ? 5.91919 -1.30705 3.83193 1.000 17.39416 105 ASP F C 1
ATOM 7267 O O . ASP F 1 54 ? 4.80077 -0.78841 3.80588 1.000 19.91850 105 ASP F O 1
ATOM 7272 N N . SER F 1 55 ? 6.16824 -2.44718 4.46465 1.000 17.54795 106 SER F N 1
ATOM 7273 C CA . SER F 1 55 ? 5.11406 -3.35971 4.87580 1.000 18.20363 106 SER F CA 1
ATOM 7274 C C . SER F 1 55 ? 5.65563 -4.42417 5.82158 1.000 19.89745 106 SER F C 1
ATOM 7275 O O . SER F 1 55 ? 6.83763 -4.76851 5.73306 1.000 18.38785 106 SER F O 1
ATOM 7278 N N . PRO F 1 56 ? 4.84072 -4.98155 6.72255 1.000 18.90474 107 PRO F N 1
ATOM 7279 C CA . PRO F 1 56 ? 5.20386 -6.26302 7.34818 1.000 20.04882 107 PRO F CA 1
ATOM 7280 C C . PRO F 1 56 ? 5.27082 -7.35721 6.28963 1.000 20.77410 107 PRO F C 1
ATOM 7281 O O . PRO F 1 56 ? 4.83600 -7.17386 5.15141 1.000 22.65326 107 PRO F O 1
ATOM 7285 N N . VAL F 1 57 ? 5.86308 -8.50122 6.64627 1.000 22.28479 108 VAL F N 1
ATOM 7286 C CA . VAL F 1 57 ? 6.08335 -9.55706 5.66414 1.000 22.55698 108 VAL F CA 1
ATOM 7287 C C . VAL F 1 57 ? 5.69550 -10.91366 6.22934 1.000 24.05818 108 VAL F C 1
ATOM 7288 O O . VAL F 1 57 ? 5.63166 -11.11938 7.44031 1.000 24.55539 108 VAL F O 1
ATOM 7292 N N . LEU F 1 58 ? 5.45640 -11.85287 5.31427 1.000 24.90449 109 LEU F N 1
ATOM 7293 C CA . LEU F 1 58 ? 5.06159 -13.21200 5.65509 1.000 26.45036 109 LEU F CA 1
ATOM 7294 C C . LEU F 1 58 ? 6.01741 -14.18548 4.98607 1.000 29.04215 109 LEU F C 1
ATOM 7295 O O . LEU F 1 58 ? 6.06894 -14.26336 3.75097 1.000 27.20286 109 LEU F O 1
ATOM 7300 N N . LEU F 1 59 ? 6.74608 -14.93824 5.80167 1.000 28.09909 110 LEU F N 1
ATOM 7301 C CA . LEU F 1 59 ? 7.72208 -15.91451 5.34371 1.000 29.04236 110 LEU F CA 1
ATOM 7302 C C . LEU F 1 59 ? 7.07323 -17.28912 5.29234 1.000 30.69383 110 LEU F C 1
ATOM 7303 O O . LEU F 1 59 ? 6.48639 -17.74049 6.28045 1.000 31.47912 110 LEU F O 1
ATOM 7308 N N . VAL F 1 60 ? 7.16921 -17.94127 4.13742 1.000 31.31651 111 VAL F N 1
ATOM 7309 C CA . VAL F 1 60 ? 6.60182 -19.26709 3.92044 1.000 32.97668 111 VAL F CA 1
ATOM 7310 C C . VAL F 1 60 ? 7.72710 -20.17754 3.45794 1.000 41.46306 111 VAL F C 1
ATOM 7311 O O . VAL F 1 60 ? 8.34849 -19.92353 2.41698 1.000 36.12550 111 VAL F O 1
ATOM 7315 N N . ILE F 1 61 ? 7.98579 -21.23518 4.22310 1.000 35.40873 112 ILE F N 1
ATOM 7316 C CA . ILE F 1 61 ? 9.04478 -22.18888 3.92459 1.000 36.62561 112 ILE F CA 1
ATOM 7317 C C . ILE F 1 61 ? 8.41538 -23.54089 3.59964 1.000 44.62329 112 ILE F C 1
ATOM 7318 O O . ILE F 1 61 ? 7.38695 -23.91803 4.17524 1.000 39.02477 112 ILE F O 1
ATOM 7323 N N . LYS F 1 62 ? 9.02499 -24.25570 2.65671 1.000 42.01887 113 LYS F N 1
ATOM 7324 C CA . LYS F 1 62 ? 8.70892 -25.65518 2.38488 1.000 41.31600 113 LYS F CA 1
ATOM 7325 C C . LYS F 1 62 ? 10.00854 -26.44430 2.46765 1.000 43.59047 113 LYS F C 1
ATOM 7326 O O . LYS F 1 62 ? 10.91715 -26.23292 1.65868 1.000 48.35369 113 LYS F O 1
ATOM 7332 N N . ASP F 1 63 ? 10.11141 -27.33720 3.44723 1.000 51.48598 114 ASP F N 1
ATOM 7333 C CA . ASP F 1 63 ? 11.33055 -28.11807 3.56982 1.000 53.35715 114 ASP F CA 1
ATOM 7334 C C . ASP F 1 63 ? 11.26244 -29.35575 2.67004 1.000 60.66528 114 ASP F C 1
ATOM 7335 O O . ASP F 1 63 ? 10.25352 -29.62943 2.01260 1.000 55.44456 114 ASP F O 1
ATOM 7340 N N . MET F 1 64 ? 12.36500 -30.10698 2.63787 1.000 54.42977 115 MET F N 1
ATOM 7341 C CA . MET F 1 64 ? 12.43273 -31.30064 1.80602 1.000 56.30800 115 MET F CA 1
ATOM 7342 C C . MET F 1 64 ? 11.52682 -32.41659 2.30782 1.000 63.37775 115 MET F C 1
ATOM 7343 O O . MET F 1 64 ? 11.34780 -33.41170 1.59591 1.000 62.52872 115 MET F O 1
ATOM 7348 N N . ASP F 1 65 ? 10.96183 -32.28095 3.50716 1.000 63.70325 116 ASP F N 1
ATOM 7349 C CA . ASP F 1 65 ? 9.88253 -33.14184 3.97287 1.000 67.51336 116 ASP F CA 1
ATOM 7350 C C . ASP F 1 65 ? 8.51066 -32.61337 3.57071 1.000 60.96175 116 ASP F C 1
ATOM 7351 O O . ASP F 1 65 ? 7.49666 -33.08765 4.09492 1.000 61.82510 116 ASP F O 1
ATOM 7356 N N . ASN F 1 66 ? 8.46887 -31.62853 2.66941 1.000 73.37817 117 ASN F N 1
ATOM 7357 C CA . ASN F 1 66 ? 7.23261 -31.00956 2.18346 1.000 76.74893 117 ASN F CA 1
ATOM 7358 C C . ASN F 1 66 ? 6.38148 -30.44985 3.32060 1.000 71.90252 117 ASN F C 1
ATOM 7359 O O . ASN F 1 66 ? 5.15773 -30.34692 3.20279 1.000 75.99265 117 ASN F O 1
ATOM 7364 N N . GLN F 1 67 ? 7.01752 -30.07804 4.42762 1.000 61.97825 118 GLN F N 1
ATOM 7365 C CA . GLN F 1 67 ? 6.32025 -29.41007 5.51415 1.000 69.59869 118 GLN F CA 1
ATOM 7366 C C . GLN F 1 67 ? 6.30999 -27.90775 5.26483 1.000 59.12480 118 GLN F C 1
ATOM 7367 O O . GLN F 1 67 ? 7.27333 -27.34490 4.73432 1.000 50.92374 118 GLN F O 1
ATOM 7373 N N . ILE F 1 68 ? 5.20778 -27.26599 5.64106 1.000 48.95067 119 ILE F N 1
ATOM 7374 C CA . ILE F 1 68 ? 5.01491 -25.83657 5.43931 1.000 47.11697 119 ILE F CA 1
ATOM 7375 C C . ILE F 1 68 ? 5.03421 -25.14993 6.79432 1.000 46.07059 119 ILE F C 1
ATOM 7376 O O . ILE F 1 68 ? 4.27611 -25.52120 7.69886 1.000 52.08713 119 ILE F O 1
ATOM 7381 N N . PHE F 1 69 ? 5.89006 -24.14055 6.92578 1.000 44.82161 120 PHE F N 1
ATOM 7382 C CA . PHE F 1 69 ? 6.01983 -23.38523 8.16174 1.000 43.78383 120 PHE F CA 1
ATOM 7383 C C . PHE F 1 69 ? 6.73201 -22.07973 7.83347 1.000 42.29032 120 PHE F C 1
ATOM 7384 O O . PHE F 1 69 ? 7.33059 -21.93021 6.76769 1.000 42.28808 120 PHE F O 1
ATOM 7392 N N . GLY F 1 70 ? 6.68011 -21.14194 8.77658 1.000 41.11036 121 GLY F N 1
ATOM 7393 C CA . GLY F 1 70 ? 7.31322 -19.85687 8.56749 1.000 39.72377 121 GLY F CA 1
ATOM 7394 C C . GLY F 1 70 ? 7.08531 -18.87005 9.69178 1.000 38.52777 121 GLY F C 1
ATOM 7395 O O . GLY F 1 70 ? 7.01210 -19.25698 10.86219 1.000 38.89253 121 GLY F O 1
ATOM 7396 N N . ALA F 1 71 ? 6.96358 -17.58917 9.34317 1.000 37.19086 122 ALA F N 1
ATOM 7397 C CA . ALA F 1 71 ? 6.78853 -16.53787 10.33330 1.000 36.85997 122 ALA F CA 1
ATOM 7398 C C . ALA F 1 71 ? 6.08691 -15.34872 9.69827 1.000 34.88770 122 ALA F C 1
ATOM 7399 O O . ALA F 1 71 ? 6.22213 -15.10096 8.49595 1.000 34.83221 122 ALA F O 1
ATOM 7401 N N . TYR F 1 72 ? 5.34225 -14.61688 10.52226 1.000 34.36466 123 TYR F N 1
ATOM 7402 C CA . TYR F 1 72 ? 4.89293 -13.26701 10.19401 1.000 32.92530 123 TYR F CA 1
ATOM 7403 C C . TYR F 1 72 ? 5.79241 -12.27690 10.92419 1.000 31.95835 123 TYR F C 1
ATOM 7404 O O . TYR F 1 72 ? 5.95042 -12.37367 12.14399 1.000 31.92628 123 TYR F O 1
ATOM 7413 N N . ALA F 1 73 ? 6.36868 -11.32767 10.19066 1.000 31.26919 124 ALA F N 1
ATOM 7414 C CA . ALA F 1 73 ? 7.35414 -10.40762 10.74697 1.000 30.47578 124 ALA F CA 1
ATOM 7415 C C . ALA F 1 73 ? 6.88959 -8.96839 10.57105 1.000 29.38437 124 ALA F C 1
ATOM 7416 O O . ALA F 1 73 ? 6.44746 -8.57815 9.48730 1.000 29.30671 124 ALA F O 1
ATOM 7418 N N . THR F 1 74 ? 6.99760 -8.18015 11.64219 1.000 20.67278 125 THR F N 1
ATOM 7419 C CA . THR F 1 74 ? 6.49542 -6.81538 11.63646 1.000 22.06664 125 THR F CA 1
ATOM 7420 C C . THR F 1 74 ? 7.34587 -5.88177 10.79201 1.000 20.32406 125 THR F C 1
ATOM 7421 O O . THR F 1 74 ? 6.92426 -4.75301 10.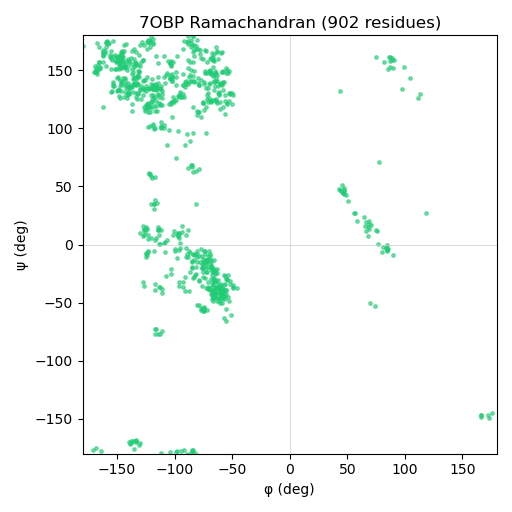52168 1.000 19.63205 125 THR F O 1
ATOM 7425 N N . HIS F 1 75 ? 8.53781 -6.31671 10.39855 1.000 20.09135 126 HIS F N 1
ATOM 7426 C CA . HIS F 1 75 ? 9.46433 -5.50721 9.64920 1.000 21.09009 126 HIS F CA 1
ATOM 7427 C C . HIS F 1 75 ? 10.04204 -6.36975 8.53833 1.000 20.13150 126 HIS F C 1
ATOM 7428 O O . HIS F 1 75 ? 10.27981 -7.57058 8.74458 1.000 18.89783 126 HIS F O 1
ATOM 7435 N N . PRO F 1 76 ? 10.26409 -5.79648 7.36147 1.000 18.21565 127 PRO F N 1
ATOM 7436 C CA . PRO F 1 76 ? 10.95682 -6.53457 6.30153 1.000 18.58359 127 PRO F CA 1
ATOM 7437 C C . PRO F 1 76 ? 12.30485 -7.05514 6.77952 1.000 19.85594 127 PRO F C 1
ATOM 7438 O O . PRO F 1 76 ? 12.97433 -6.43739 7.60771 1.000 18.70826 127 PRO F O 1
ATOM 7442 N N . PHE F 1 77 ? 12.69392 -8.21015 6.24776 1.000 21.99276 128 PHE F N 1
ATOM 7443 C CA . PHE F 1 77 ? 13.95416 -8.83467 6.63101 1.000 22.10280 128 PHE F CA 1
ATOM 7444 C C . PHE F 1 77 ? 15.12152 -7.99175 6.14860 1.000 24.39950 128 PHE F C 1
ATOM 7445 O O . PHE F 1 77 ? 15.23121 -7.68543 4.95391 1.000 22.47616 128 PHE F O 1
ATOM 7453 N N . LYS F 1 78 ? 15.99096 -7.61816 7.07928 1.000 20.19542 129 LYS F N 1
ATOM 7454 C CA . LYS F 1 78 ? 17.13678 -6.77785 6.78953 1.000 21.68394 129 LYS F CA 1
ATOM 7455 C C . LYS F 1 78 ? 18.33156 -7.23905 7.61531 1.000 23.83494 129 LYS F C 1
ATOM 7456 O O . LYS F 1 78 ? 18.19422 -7.89307 8.65707 1.000 20.70326 129 LYS F O 1
ATOM 7462 N N . PHE F 1 79 ? 19.51676 -6.89224 7.13213 1.000 20.64774 130 PHE F N 1
ATOM 7463 C CA . PHE F 1 79 ? 20.71489 -7.10722 7.92413 1.000 20.66119 130 PHE F CA 1
ATOM 7464 C C . PHE F 1 79 ? 20.67852 -6.22436 9.16610 1.000 23.75296 130 PHE F C 1
ATOM 7465 O O . PHE F 1 79 ? 20.25760 -5.06437 9.10584 1.000 20.40690 130 PHE F O 1
ATOM 7473 N N . SER F 1 80 ? 21.13994 -6.76905 10.29351 1.000 22.20762 131 SER F N 1
ATOM 7474 C CA . SER F 1 80 ? 21.18111 -6.00228 11.53480 1.000 25.08799 131 SER F CA 1
ATOM 7475 C C . SER F 1 80 ? 22.38593 -6.42216 12.36700 1.000 21.37934 131 SER F C 1
ATOM 7476 O O . SER F 1 80 ? 23.00557 -7.46138 12.12630 1.000 25.40030 131 SER F O 1
ATOM 7479 N N . ASP F 1 81 ? 22.70682 -5.59839 13.36594 1.000 22.95206 132 ASP F N 1
ATOM 7480 C CA . ASP F 1 81 ? 23.68289 -5.96400 14.38172 1.000 22.42936 132 ASP F CA 1
ATOM 7481 C C . ASP F 1 81 ? 23.04249 -6.10733 15.75928 1.000 26.96887 132 ASP F C 1
ATOM 7482 O O . ASP F 1 81 ? 23.75553 -6.25835 16.75604 1.000 27.03040 132 ASP F O 1
ATOM 7487 N N . HIS F 1 82 ? 21.71476 -6.05982 15.83176 1.000 22.69067 133 HIS F N 1
ATOM 7488 C CA . HIS F 1 82 ? 20.96460 -6.39066 17.03401 1.000 23.65648 133 HIS F CA 1
ATOM 7489 C C . HIS F 1 82 ? 19.57523 -6.82369 16.59695 1.000 24.11406 133 HIS F C 1
ATOM 7490 O O . HIS F 1 82 ? 19.17685 -6.61964 15.44753 1.000 26.33852 133 HIS F O 1
ATOM 7497 N N . TYR F 1 83 ? 18.83381 -7.42576 17.52170 1.000 24.60232 134 TYR F N 1
ATOM 7498 C CA . TYR F 1 83 ? 17.49182 -7.88513 17.18780 1.000 24.60036 134 TYR F CA 1
ATOM 7499 C C . TYR F 1 83 ? 16.55309 -6.70944 16.94046 1.000 24.90054 134 TYR F C 1
ATOM 7500 O O . TYR F 1 83 ? 16.69239 -5.63305 17.52575 1.000 25.43775 134 TYR F O 1
ATOM 7509 N N . TYR F 1 84 ? 15.60158 -6.92000 16.03687 1.000 29.14852 135 TYR F N 1
ATOM 7510 C CA . TYR F 1 84 ? 14.59106 -5.92179 15.71810 1.000 24.77795 135 TYR F CA 1
ATOM 7511 C C . TYR F 1 84 ? 13.24997 -6.63757 15.59637 1.000 26.52345 135 TYR F C 1
ATOM 7512 O O . TYR F 1 84 ? 13.12956 -7.82563 15.89978 1.000 25.88538 135 TYR F O 1
ATOM 7521 N N . GLY F 1 85 ? 12.23768 -5.92184 15.12335 1.000 26.10197 136 GLY F N 1
ATOM 7522 C CA . GLY F 1 85 ? 10.88962 -6.44444 15.12736 1.000 26.02566 136 GLY F CA 1
ATOM 7523 C C . GLY F 1 85 ? 10.18212 -6.15692 16.43911 1.000 27.20987 136 GLY F C 1
ATOM 7524 O O . GLY F 1 85 ? 10.79887 -5.91453 17.47744 1.000 28.99953 136 GLY F O 1
ATOM 7525 N N . THR F 1 86 ? 8.85216 -6.17043 16.38023 1.000 26.80066 137 THR F N 1
ATOM 7526 C CA . THR F 1 86 ? 8.05795 -5.91233 17.57777 1.000 29.04287 137 THR F CA 1
ATOM 7527 C C . THR F 1 86 ? 6.98761 -6.98359 17.77507 1.000 29.17259 137 THR F C 1
ATOM 7528 O O . THR F 1 86 ? 6.97319 -7.99390 17.06581 1.000 28.30353 137 THR F O 1
ATOM 7532 N N . GLY F 1 87 ? 6.07968 -6.75536 18.72820 1.000 28.63277 138 GLY F N 1
ATOM 7533 C CA . GLY F 1 87 ? 5.30436 -7.82883 19.33707 1.000 29.13193 138 GLY F CA 1
ATOM 7534 C C . GLY F 1 87 ? 4.36603 -8.59872 18.41829 1.000 32.51832 138 GLY F C 1
ATOM 7535 O O . GLY F 1 87 ? 3.97212 -9.71969 18.76225 1.000 31.25939 138 GLY F O 1
ATOM 7536 N N . GLU F 1 88 ? 3.97295 -8.03445 17.27487 1.000 30.50214 139 GLU F N 1
ATOM 7537 C CA . GLU F 1 88 ? 3.05505 -8.78084 16.41556 1.000 30.17009 139 GLU F CA 1
ATOM 7538 C C . GLU F 1 88 ? 3.73332 -9.90790 15.64261 1.000 33.80593 139 GLU F C 1
ATOM 7539 O O . GLU F 1 88 ? 3.03480 -10.72682 15.03332 1.000 31.30393 139 GLU F O 1
ATOM 7545 N N . THR F 1 89 ? 5.06253 -9.97818 15.65508 1.000 29.79013 140 THR F N 1
ATOM 7546 C CA . THR F 1 89 ? 5.76634 -11.07295 14.99674 1.000 30.73731 140 THR F CA 1
ATOM 7547 C C . THR F 1 89 ? 5.33349 -12.42869 15.56727 1.000 30.77269 140 THR F C 1
ATOM 7548 O O . THR F 1 89 ? 5.14379 -12.57846 16.77663 1.000 31.03512 140 THR F O 1
ATOM 7552 N N . PHE F 1 90 ? 5.14948 -13.42439 14.69666 1.000 32.62400 141 PHE F N 1
ATOM 7553 C CA . PHE F 1 90 ? 4.85487 -14.76262 15.20830 1.000 32.08776 141 PHE F CA 1
ATOM 7554 C C . PHE F 1 90 ? 5.44855 -15.82548 14.29319 1.000 35.18402 141 PHE F C 1
ATOM 7555 O O . PHE F 1 90 ? 5.76453 -15.56882 13.12878 1.000 32.23226 141 PHE F O 1
ATOM 7563 N N . LEU F 1 91 ? 5.60976 -17.02688 14.84843 1.000 37.22855 142 LEU F N 1
ATOM 7564 C CA . LEU F 1 91 ? 5.98055 -18.21409 14.09057 1.000 36.10704 142 LEU F CA 1
ATOM 7565 C C . LEU F 1 91 ? 4.76102 -19.11416 13.90163 1.000 34.55394 142 LEU F C 1
ATOM 7566 O O . LEU F 1 91 ? 3.80325 -19.07390 14.68032 1.000 35.59137 142 LEU F O 1
ATOM 7571 N N . TYR F 1 92 ? 4.80689 -19.93663 12.85280 1.000 35.10271 143 TYR F N 1
ATOM 7572 C CA . TYR F 1 92 ? 3.72071 -20.86980 12.58865 1.000 39.36260 143 TYR F CA 1
ATOM 7573 C C . TYR F 1 92 ? 4.25081 -22.10946 11.88570 1.000 36.75393 143 TYR F C 1
ATOM 7574 O O . TYR F 1 92 ? 5.30102 -22.08896 11.23570 1.000 36.47812 143 TYR F O 1
ATOM 7583 N N . THR F 1 93 ? 3.48087 -23.18807 12.01056 1.000 45.53228 144 THR F N 1
ATOM 7584 C CA . THR F 1 93 ? 3.75103 -24.43410 11.31474 1.000 44.30976 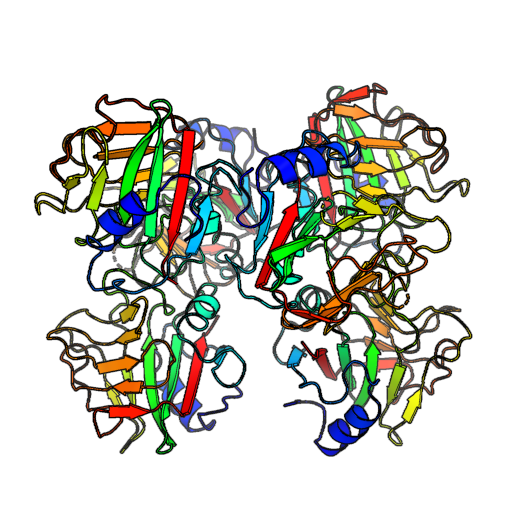144 THR F CA 1
ATOM 7585 C C . THR F 1 93 ? 2.41820 -25.07842 10.95865 1.000 39.54108 144 THR F C 1
ATOM 7586 O O . THR F 1 93 ? 1.36607 -24.69933 11.48098 1.000 46.39546 144 THR F O 1
ATOM 7590 N N . PHE F 1 94 ? 2.47393 -26.05213 10.05395 1.000 53.60469 145 PHE F N 1
ATOM 7591 C CA . PHE F 1 94 ? 1.29747 -26.83899 9.68508 1.000 55.08527 145 PHE F CA 1
ATOM 7592 C C . PHE F 1 94 ? 1.48086 -28.31675 10.02300 1.000 57.63715 145 PHE F C 1
ATOM 7593 O O . PHE F 1 94 ? 2.59773 -28.77889 10.24687 1.000 58.93494 145 PHE F O 1
ATOM 7601 N N . PHE F 1 98 ? -2.16241 -26.93952 11.83358 1.000 62.63349 149 PHE F N 1
ATOM 7602 C CA . PHE F 1 98 ? -1.86840 -25.51077 11.78214 1.000 60.54657 149 PHE F CA 1
ATOM 7603 C C . PHE F 1 98 ? -1.74086 -24.92636 13.17884 1.000 57.35966 149 PHE F C 1
ATOM 7604 O O . PHE F 1 98 ? -2.71850 -24.87690 13.92722 1.000 54.98888 149 PHE F O 1
ATOM 7612 N N . LYS F 1 99 ? -0.53097 -24.47343 13.51617 1.000 53.39213 150 LYS F N 1
ATOM 7613 C CA . LYS F 1 99 ? -0.22053 -23.95296 14.83854 1.000 53.10032 150 LYS F CA 1
ATOM 7614 C C . LYS F 1 99 ? 0.55791 -22.65580 14.70600 1.000 51.31111 150 LYS F C 1
ATOM 7615 O O . LYS F 1 99 ? 1.44558 -22.53737 13.85727 1.000 49.95986 150 LYS F O 1
ATOM 7621 N N . VAL F 1 100 ? 0.19983 -21.68336 15.53926 1.000 49.91795 151 VAL F N 1
ATOM 7622 C CA . VAL F 1 100 ? 0.84113 -20.37731 15.58708 1.000 47.86067 151 VAL F CA 1
ATOM 7623 C C . VAL F 1 100 ? 1.42057 -20.18314 16.97915 1.000 48.79985 151 VAL F C 1
ATOM 7624 O O . VAL F 1 100 ? 0.81213 -20.58674 17.97567 1.000 49.42054 151 VAL F O 1
ATOM 7628 N N . PHE F 1 101 ? 2.58937 -19.55821 17.04686 1.000 46.88798 152 PHE F N 1
ATOM 7629 C CA . PHE F 1 101 ? 3.25669 -19.27225 18.31220 1.000 46.96310 152 PHE F CA 1
ATOM 7630 C C . PHE F 1 101 ? 3.48424 -17.76580 18.37688 1.000 44.90861 152 PHE F C 1
ATOM 7631 O O . PHE F 1 101 ? 4.40399 -17.23657 17.74260 1.000 43.89908 152 PHE F O 1
ATOM 7639 N N . LYS F 1 102 ? 2.62974 -17.07214 19.12409 1.000 44.71595 153 LYS F N 1
ATOM 7640 C CA . LYS F 1 102 ? 2.72049 -15.62432 19.24068 1.000 42.93732 153 LYS F CA 1
ATOM 7641 C C . LYS F 1 102 ? 3.80120 -15.22097 20.24820 1.000 42.66966 153 LYS F C 1
ATOM 7642 O O . LYS F 1 102 ? 4.42891 -16.05434 20.90997 1.000 43.88935 153 LYS F O 1
ATOM 7648 N N . TRP F 1 103 ? 4.01400 -13.91091 20.35484 1.000 41.10229 154 TRP F N 1
ATOM 7649 C CA . TRP F 1 103 ? 4.94606 -13.33222 21.31764 1.000 40.71044 154 TRP F CA 1
ATOM 7650 C C . TRP F 1 103 ? 4.66175 -13.82084 22.72720 1.000 42.27037 154 TRP F C 1
ATOM 7651 O O . TRP F 1 103 ? 3.55656 -13.63630 23.24435 1.000 42.78728 154 TRP F O 1
ATOM 7662 N N . SER F 1 104 ? 5.67712 -14.41750 23.35791 1.000 43.05346 155 SER F N 1
ATOM 7663 C CA . SER F 1 104 ? 5.54485 -14.88060 24.73531 1.000 47.40460 155 SER F CA 1
ATOM 7664 C C . SER F 1 104 ? 5.58203 -13.73913 25.74193 1.000 43.94267 155 SER F C 1
ATOM 7665 O O . SER F 1 104 ? 5.12011 -13.91402 26.87245 1.000 53.62255 155 SER F O 1
ATOM 7668 N N . GLY F 1 105 ? 6.10763 -12.57663 25.35579 1.000 42.16343 156 GLY F N 1
ATOM 7669 C CA . GLY F 1 105 ? 6.33604 -11.48847 26.28100 1.000 43.06868 156 GLY F CA 1
ATOM 7670 C C . GLY F 1 105 ? 7.58691 -11.62424 27.11485 1.000 41.91528 156 GLY F C 1
ATOM 7671 O O . GLY F 1 105 ? 7.93604 -10.68023 27.83384 1.000 47.77708 156 GLY F O 1
ATOM 7672 N N . GLU F 1 106 ? 8.28323 -12.76155 27.03196 1.000 43.75768 157 GLU F N 1
ATOM 7673 C CA . GLU F 1 106 ? 9.44408 -13.01266 27.88166 1.000 49.82195 157 GLU F CA 1
ATOM 7674 C C . GLU F 1 106 ? 10.67788 -12.23937 27.41493 1.000 53.55290 157 GLU F C 1
ATOM 7675 O O . GLU F 1 106 ? 11.47800 -11.79151 28.24485 1.000 42.08628 157 GLU F O 1
ATOM 7681 N N . ASN F 1 107 ? 10.85334 -12.08000 26.10131 1.000 40.73986 158 ASN F N 1
ATOM 7682 C CA . ASN F 1 107 ? 11.90948 -11.24664 25.54166 1.000 41.59925 158 ASN F CA 1
ATOM 7683 C C . ASN F 1 107 ? 11.46204 -10.76708 24.16753 1.000 39.65394 158 ASN F C 1
ATOM 7684 O O . ASN F 1 107 ? 10.41795 -11.17555 23.65795 1.000 42.94077 158 ASN F O 1
ATOM 7689 N N . SER F 1 108 ? 12.27409 -9.90469 23.56315 1.000 38.15615 159 SER F N 1
ATOM 7690 C CA . SER F 1 108 ? 11.92731 -9.23682 22.31323 1.000 40.67526 159 SER F CA 1
ATOM 7691 C C . SER F 1 108 ? 12.92969 -9.55078 21.20939 1.000 34.35247 159 SER F C 1
ATOM 7692 O O . SER F 1 108 ? 13.22986 -8.70814 20.36612 1.000 32.94033 159 SER F O 1
ATOM 7695 N N . TYR F 1 109 ? 13.46091 -10.77323 21.20621 1.000 35.54404 160 TYR F N 1
ATOM 7696 C CA . TYR F 1 109 ? 14.40970 -11.21900 20.18809 1.000 35.28090 160 TYR F CA 1
ATOM 7697 C C . TYR F 1 109 ? 13.66162 -11.72215 18.95035 1.000 35.30641 160 TYR F C 1
ATOM 7698 O O . TYR F 1 109 ? 13.74176 -12.88798 18.56737 1.000 36.43329 160 TYR F O 1
ATOM 7707 N N . PHE F 1 110 ? 12.91969 -10.81379 18.32182 1.000 34.10794 161 PHE F N 1
ATOM 7708 C CA . PHE F 1 110 ? 12.01625 -11.22966 17.25073 1.000 34.19954 161 PHE F CA 1
ATOM 7709 C C . PHE F 1 110 ? 12.77323 -11.57476 15.97205 1.000 33.82842 161 PHE F C 1
ATOM 7710 O O . PHE F 1 110 ? 12.62812 -12.67607 15.43304 1.000 34.86688 161 PHE F O 1
ATOM 7718 N N . ILE F 1 111 ? 13.55585 -10.63604 15.43862 1.000 32.41265 162 ILE F N 1
ATOM 7719 C CA . ILE F 1 111 ? 14.18851 -10.82318 14.13622 1.000 31.95849 162 ILE F CA 1
ATOM 7720 C C . ILE F 1 111 ? 15.64543 -10.39210 14.20856 1.000 33.72910 162 ILE F C 1
ATOM 7721 O O . ILE F 1 111 ? 15.96449 -9.34621 14.78335 1.000 30.50525 162 ILE F O 1
ATOM 7726 N N . ASN F 1 112 ? 16.52765 -11.16848 13.58585 1.000 31.82118 163 ASN F N 1
ATOM 7727 C CA . ASN F 1 112 ? 17.90835 -10.72726 13.43754 1.000 31.13797 163 ASN F CA 1
ATOM 7728 C C . ASN F 1 112 ? 18.46407 -11.16520 12.09354 1.000 36.85131 163 ASN F C 1
ATOM 7729 O O . ASN F 1 112 ? 18.34832 -12.33561 11.71404 1.000 32.33623 163 ASN F O 1
ATOM 7734 N N . GLY F 1 113 ? 19.08354 -10.22583 11.39058 1.000 29.77913 164 GLY F N 1
ATOM 7735 C CA . GLY F 1 113 ? 19.64341 -10.52294 10.09190 1.000 33.58256 164 GLY F CA 1
ATOM 7736 C C . GLY F 1 113 ? 21.15532 -10.47618 10.10834 1.000 36.15021 164 GLY F C 1
ATOM 7737 O O . GLY F 1 113 ? 21.74214 -9.39057 10.08555 1.000 31.51295 164 GLY F O 1
ATOM 7738 N N . ASP F 1 114 ? 21.79971 -11.63864 10.15486 1.000 30.93148 165 ASP F N 1
ATOM 7739 C CA . ASP F 1 114 ? 23.25264 -11.66950 10.15502 1.000 30.98631 165 ASP F CA 1
ATOM 7740 C C . ASP F 1 114 ? 23.77374 -11.69484 8.72026 1.000 30.66511 165 ASP F C 1
ATOM 7741 O O . ASP F 1 114 ? 23.01341 -11.80566 7.75301 1.000 30.54700 165 ASP F O 1
ATOM 7746 N N . ILE F 1 115 ? 25.09511 -11.55904 8.58712 1.000 32.80367 166 ILE F N 1
ATOM 7747 C CA . ILE F 1 115 ? 25.69356 -11.56002 7.25790 1.000 35.19804 166 ILE F CA 1
ATOM 7748 C C . ILE F 1 115 ? 25.50541 -12.91156 6.58885 1.000 33.27667 166 ILE F C 1
ATOM 7749 O O . ILE F 1 115 ? 25.35416 -12.98959 5.36462 1.000 36.25463 166 ILE F O 1
ATOM 7754 N N . SER F 1 116 ? 25.47499 -13.99150 7.36747 1.000 38.94697 167 SER F N 1
ATOM 7755 C CA . SER F 1 116 ? 25.40795 -15.32658 6.79520 1.000 42.68468 167 SER F CA 1
ATOM 7756 C C . SER F 1 116 ? 24.23945 -16.14655 7.32570 1.000 46.32410 167 SER F C 1
ATOM 7757 O O . SER F 1 116 ? 24.22281 -17.36770 7.13548 1.000 40.95261 167 SER F O 1
ATOM 7760 N N . SER F 1 117 ? 23.26049 -15.51775 7.97071 1.000 39.49916 168 SER F N 1
ATOM 7761 C CA . SER F 1 117 ? 22.07372 -16.24001 8.40414 1.000 36.27017 168 SER F CA 1
ATOM 7762 C C . SER F 1 117 ? 20.96355 -15.24621 8.70725 1.000 36.32333 168 SER F C 1
ATOM 7763 O O . SER F 1 117 ? 21.21085 -14.06710 8.97062 1.000 33.56113 168 SER F O 1
ATOM 7766 N N . LEU F 1 118 ? 19.73223 -15.74296 8.64168 1.000 36.04955 169 LEU F N 1
ATOM 7767 C CA . LEU F 1 118 ? 18.54511 -15.02068 9.07655 1.000 34.83925 169 LEU F CA 1
ATOM 7768 C C . LEU F 1 118 ? 17.89408 -15.83918 10.17422 1.000 36.23677 169 LEU F C 1
ATOM 7769 O O . LEU F 1 118 ? 17.77352 -17.06027 10.04531 1.000 37.83224 169 LEU F O 1
ATOM 7774 N N . GLU F 1 119 ? 17.49162 -15.18648 11.25635 1.000 35.74783 170 GLU F N 1
ATOM 7775 C CA . GLU F 1 119 ? 16.88512 -15.92435 12.35029 1.000 38.91811 170 GLU F CA 1
ATOM 7776 C C . GLU F 1 119 ? 15.76642 -15.12388 12.99098 1.000 36.41205 170 GLU F C 1
ATOM 7777 O O . GLU F 1 119 ? 15.76818 -13.89278 12.97699 1.000 34.87033 170 GLU F O 1
ATOM 7783 N N . LEU F 1 120 ? 14.80965 -15.85466 13.55196 1.000 37.66624 171 LEU F N 1
ATOM 7784 C CA . LEU F 1 120 ? 13.77672 -15.31226 14.41759 1.000 37.45169 171 LEU F CA 1
ATOM 7785 C C . LEU F 1 120 ? 13.81408 -16.05295 15.74703 1.000 41.28292 171 LEU F C 1
ATOM 7786 O O . LEU F 1 120 ? 14.07494 -17.26094 15.78978 1.000 40.54416 171 LEU F O 1
ATOM 7791 N N . GLY F 1 121 ? 13.55563 -15.32727 16.82571 1.000 38.57399 172 GLY F N 1
ATOM 7792 C CA . GLY F 1 121 ? 13.63910 -15.89448 18.15254 1.000 39.93326 172 GLY F CA 1
ATOM 7793 C C . GLY F 1 121 ? 15.06538 -15.92571 18.66920 1.000 40.02836 172 GLY F C 1
ATOM 7794 O O . GLY F 1 121 ? 16.03880 -15.90175 17.91745 1.000 44.88478 172 GLY F O 1
ATOM 7795 N N . GLY F 1 122 ? 15.18232 -15.97529 19.98854 1.000 44.28523 173 GLY F N 1
ATOM 7796 C CA . GLY F 1 122 ? 16.48523 -15.96880 20.62849 1.000 51.87242 173 GLY F CA 1
ATOM 7797 C C . GLY F 1 122 ? 16.39925 -16.46557 22.05373 1.000 49.63899 173 GLY F C 1
ATOM 7798 O O . GLY F 1 122 ? 15.30458 -16.79990 22.50441 1.000 43.26445 173 GLY F O 1
ATOM 7799 N N . ARG F 1 126 ? 19.66725 -20.60546 21.10305 1.000 52.21583 177 ARG F N 1
ATOM 7800 C CA . ARG F 1 126 ? 18.51141 -21.21038 20.45382 1.000 48.01489 177 ARG F CA 1
ATOM 7801 C C . ARG F 1 126 ? 17.78268 -20.19500 19.57936 1.000 50.35676 177 ARG F C 1
ATOM 7802 O O . ARG F 1 126 ? 17.51080 -19.07209 19.99967 1.000 53.48978 177 ARG F O 1
ATOM 7810 N N . PHE F 1 127 ? 17.47642 -20.59146 18.35265 1.000 47.63098 178 PHE F N 1
ATOM 7811 C CA . PHE F 1 127 ? 16.69020 -19.77296 17.44484 1.000 44.51962 178 PHE F CA 1
ATOM 7812 C C . PHE F 1 127 ? 15.39528 -20.50309 17.12538 1.000 45.55391 178 PHE F C 1
ATOM 7813 O O . PHE F 1 127 ? 15.40261 -21.71433 16.87080 1.000 47.24136 178 PHE F O 1
ATOM 7821 N N . GLY F 1 128 ? 14.28061 -19.76982 17.14048 1.000 44.63461 179 GLY F N 1
ATOM 7822 C CA . GLY F 1 128 ? 13.02173 -20.37152 16.73066 1.000 45.46402 179 GLY F CA 1
ATOM 7823 C C . GLY F 1 128 ? 13.04013 -20.78488 15.27223 1.000 47.29792 179 GLY F C 1
ATOM 7824 O O . GLY F 1 128 ? 12.49793 -21.82975 14.89874 1.000 46.87485 179 GLY F O 1
ATOM 7825 N N . LEU F 1 129 ? 13.68192 -19.97927 14.43325 1.000 43.84652 180 LEU F N 1
ATOM 7826 C CA . LEU F 1 129 ? 13.81419 -20.26021 13.01612 1.000 43.63102 180 LEU F CA 1
ATOM 7827 C C . LEU F 1 129 ? 15.15771 -19.71274 12.56404 1.000 42.53745 180 LEU F C 1
ATOM 7828 O O . LEU F 1 129 ? 15.55690 -18.62753 12.98445 1.000 41.11273 180 LEU F O 1
ATOM 7833 N N . TRP F 1 130 ? 15.85077 -20.46265 11.71166 1.000 43.27897 181 TRP F N 1
ATOM 7834 C CA . TRP F 1 130 ? 17.21355 -20.11318 11.33286 1.000 42.56207 181 TRP F CA 1
ATOM 7835 C C . TRP F 1 130 ? 17.46534 -20.59598 9.91304 1.000 45.46770 181 TRP F C 1
ATOM 7836 O O . TRP F 1 130 ? 17.14779 -21.74049 9.58500 1.000 44.47801 181 TRP F O 1
ATOM 7847 N N . LEU F 1 131 ? 18.03167 -19.72646 9.07791 1.000 41.30610 182 LEU F N 1
ATOM 7848 C CA . LEU F 1 131 ? 18.29292 -20.03188 7.67860 1.000 41.40244 182 LEU F CA 1
ATOM 7849 C C . LEU F 1 131 ? 19.70022 -19.58297 7.32413 1.000 40.66571 182 LEU F C 1
ATOM 7850 O O . LEU F 1 131 ? 20.11978 -18.49333 7.71753 1.000 39.18607 182 LEU F O 1
ATOM 7855 N N . ASP F 1 132 ? 20.42482 -20.40967 6.57176 1.000 42.52245 183 ASP F N 1
ATOM 7856 C CA . ASP F 1 132 ? 21.80995 -20.08982 6.25509 1.000 41.32812 183 ASP F CA 1
ATOM 7857 C C . ASP F 1 132 ? 21.89246 -19.15652 5.04316 1.000 39.70056 183 ASP F C 1
ATOM 7858 O O . ASP F 1 132 ? 20.88579 -18.79301 4.42415 1.000 39.03146 183 ASP F O 1
ATOM 7863 N N . ALA F 1 133 ? 23.12751 -18.78863 4.68771 1.000 39.19904 184 ALA F N 1
ATOM 7864 C CA . ALA F 1 133 ? 23.36006 -17.78985 3.64963 1.000 37.65629 184 ALA F CA 1
ATOM 7865 C C . ALA F 1 133 ? 22.85415 -18.22931 2.27983 1.000 40.68499 184 ALA F C 1
ATOM 7866 O O . ALA F 1 133 ? 22.55781 -17.37559 1.43708 1.000 37.94364 184 ALA F O 1
ATOM 7868 N N . ASP F 1 134 ? 22.74842 -19.53145 2.03716 1.000 39.96926 185 ASP F N 1
ATOM 7869 C CA . ASP F 1 134 ? 22.27432 -20.05713 0.76584 1.000 44.77734 185 ASP F CA 1
ATOM 7870 C C . ASP F 1 134 ? 20.79039 -20.39872 0.79137 1.000 49.11127 185 ASP F C 1
ATOM 7871 O O . ASP F 1 134 ? 20.27777 -20.96115 -0.18672 1.000 44.18510 185 ASP F O 1
ATOM 7876 N N . LEU F 1 135 ? 20.09262 -20.07744 1.88555 1.000 40.58797 186 LEU F N 1
ATOM 7877 C CA . LEU F 1 135 ? 18.69500 -20.47567 2.07405 1.000 41.15047 186 LEU F CA 1
ATOM 7878 C C . LEU F 1 135 ? 18.52511 -21.96589 1.81269 1.000 43.39400 186 LEU F C 1
ATOM 7879 O O . LEU F 1 135 ? 17.52676 -22.41654 1.24609 1.000 44.02694 186 LEU F O 1
ATOM 7884 N N . TYR F 1 136 ? 19.53223 -22.73369 2.22791 1.000 44.67426 187 TYR F N 1
ATOM 7885 C CA . TYR F 1 136 ? 19.57454 -24.17305 2.01253 1.000 49.60774 187 TYR F CA 1
ATOM 7886 C C . TYR F 1 136 ? 19.40880 -24.89816 3.34678 1.000 48.30443 187 TYR F C 1
ATOM 7887 O O . TYR F 1 136 ? 18.32968 -25.41659 3.63125 1.000 49.16287 187 TYR F O 1
ATOM 7896 N N . HIS F 1 137 ? 20.44131 -24.91451 4.18753 1.000 48.49522 188 HIS F N 1
ATOM 7897 C CA . HIS F 1 137 ? 20.30576 -25.49934 5.51391 1.000 49.66685 188 HIS F CA 1
ATOM 7898 C C . HIS F 1 137 ? 19.47556 -24.58797 6.40459 1.000 50.94104 188 HIS F C 1
ATOM 7899 O O . HIS F 1 137 ? 19.67812 -23.37003 6.42610 1.000 46.29194 188 HIS F O 1
ATOM 7906 N N . GLY F 1 138 ? 18.53837 -25.18290 7.14099 1.000 49.37457 189 GLY F N 1
ATOM 7907 C CA . GLY F 1 138 ? 17.78146 -24.45626 8.13274 1.000 48.39109 189 GLY F CA 1
ATOM 7908 C C . GLY F 1 138 ? 17.77570 -25.20099 9.44861 1.000 51.67471 189 GLY F C 1
ATOM 7909 O O . GLY F 1 138 ? 18.09719 -26.38782 9.52523 1.000 54.91385 189 GLY F O 1
ATOM 7910 N N . ARG F 1 139 ? 17.41406 -24.47488 10.50548 1.000 49.06180 190 ARG F N 1
ATOM 7911 C CA . ARG F 1 139 ? 17.21060 -25.06372 11.81800 1.000 50.44480 190 ARG F CA 1
ATOM 7912 C C . ARG F 1 139 ? 15.99675 -24.42238 12.47560 1.000 49.81981 190 ARG F C 1
ATOM 7913 O O . ARG F 1 139 ? 15.64219 -23.27729 12.17950 1.000 47.74891 190 ARG F O 1
ATOM 7921 N N . SER F 1 140 ? 15.36242 -25.17345 13.37364 1.000 45.80848 191 SER F N 1
ATOM 7922 C CA . SER F 1 140 ? 14.29894 -24.63498 14.20969 1.000 46.57400 191 SER F CA 1
ATOM 7923 C C . SER F 1 140 ? 14.32579 -25.33241 15.55854 1.000 45.17623 191 SER F C 1
ATOM 7924 O O . SER F 1 140 ? 14.28254 -26.56400 15.62057 1.000 49.73863 191 SER F O 1
ATOM 7927 N N . ASN F 1 141 ? 14.38797 -24.54535 16.62636 1.000 44.08404 192 ASN F N 1
ATOM 7928 C CA . ASN F 1 141 ? 14.31069 -25.04524 17.99197 1.000 50.55652 192 ASN F CA 1
ATOM 7929 C C . ASN F 1 141 ? 13.18081 -24.33896 18.72514 1.000 43.52957 192 ASN F C 1
ATOM 7930 O O . ASN F 1 141 ? 12.62750 -23.34251 18.25943 1.000 44.18544 192 ASN F O 1
ATOM 7935 N N . SER F 1 142 ? 12.84864 -24.86434 19.89289 1.000 45.14833 193 SER F N 1
ATOM 7936 C CA . SER F 1 142 ? 11.99375 -24.13440 20.81308 1.000 49.59738 193 SER F CA 1
ATOM 7937 C C . SER F 1 142 ? 12.78106 -22.97113 21.41413 1.000 51.19156 193 SER F C 1
ATOM 7938 O O . SER F 1 142 ? 13.90080 -23.15591 21.90151 1.000 45.77068 193 SER F O 1
ATOM 7941 N N . CYS F 1 143 ? 12.21033 -21.76508 21.35792 1.000 42.89537 194 CYS F N 1
ATOM 7942 C CA . CYS F 1 143 ? 12.84774 -20.57916 21.91668 1.000 41.57367 194 CYS F CA 1
ATOM 7943 C C . CYS F 1 143 ? 11.84332 -19.79074 22.74835 1.000 47.57141 194 CYS F C 1
ATOM 7944 O O . CYS F 1 143 ? 10.63076 -19.86882 22.53058 1.000 41.44993 194 CYS F O 1
ATOM 7947 N N . SER F 1 144 ? 12.36648 -19.01496 23.70522 1.000 41.52011 195 SER F N 1
ATOM 7948 C CA . SER F 1 144 ? 11.50310 -18.34438 24.67050 1.000 41.74040 195 SER F CA 1
ATOM 7949 C C . SER F 1 144 ? 10.77300 -17.14202 24.08443 1.000 41.12733 195 SER F C 1
ATOM 7950 O O . SER F 1 144 ? 9.79616 -16.68053 24.68506 1.000 41.42964 195 SER F O 1
ATOM 7953 N N . THR F 1 145 ? 11.22006 -16.61810 22.93823 1.000 40.41547 196 THR F N 1
ATOM 7954 C CA . THR F 1 145 ? 10.53126 -15.47890 22.34040 1.000 39.88827 196 THR F CA 1
ATOM 7955 C C . THR F 1 145 ? 9.09109 -15.83524 21.99067 1.000 40.99736 196 THR F C 1
ATOM 7956 O O . THR F 1 145 ? 8.17746 -15.01502 22.15387 1.000 40.07924 196 THR F O 1
ATOM 7960 N N . PHE F 1 146 ? 8.86883 -17.05624 21.51487 1.000 40.26999 197 PHE F N 1
ATOM 7961 C CA . PHE F 1 146 ? 7.54305 -17.47304 21.09735 1.000 40.63855 197 PHE F CA 1
ATOM 7962 C C . PHE F 1 146 ? 7.02597 -18.71267 21.81423 1.000 43.64571 197 PHE F C 1
ATOM 7963 O O . PHE F 1 146 ? 5.85803 -19.06692 21.61552 1.000 47.15897 197 PHE F O 1
ATOM 7971 N N . ASN F 1 147 ? 7.84345 -19.36682 22.64426 1.000 41.81699 198 ASN F N 1
ATOM 7972 C CA . ASN F 1 147 ? 7.51197 -20.67237 23.22521 1.000 43.72538 198 ASN F CA 1
ATOM 7973 C C . ASN F 1 147 ? 6.97506 -21.62814 22.15186 1.000 50.11271 198 ASN F C 1
ATOM 7974 O O . ASN F 1 147 ? 5.94799 -22.29654 22.31637 1.000 43.91685 198 ASN F O 1
ATOM 7979 N N . ASN F 1 148 ? 7.70833 -21.70142 21.04351 1.000 42.61702 199 ASN F N 1
ATOM 7980 C CA . ASN F 1 148 ? 7.29397 -22.43515 19.85643 1.000 48.21228 199 ASN F CA 1
ATOM 7981 C C . ASN F 1 148 ? 7.74658 -23.89163 19.91229 1.000 48.63449 199 ASN F C 1
ATOM 7982 O O . ASN F 1 148 ? 8.67941 -24.25600 20.63678 1.000 43.91846 199 ASN F O 1
ATOM 7987 N N . ASP F 1 149 ? 7.05733 -24.72474 19.13150 1.000 45.03130 200 ASP F N 1
ATOM 7988 C CA . ASP F 1 149 ? 7.54846 -26.04313 18.76802 1.000 45.68192 200 ASP F CA 1
ATOM 7989 C C . ASP F 1 149 ? 8.60924 -25.91808 17.67666 1.000 49.58188 200 ASP F C 1
ATOM 7990 O O . ASP F 1 149 ? 8.70814 -24.89904 16.98791 1.000 44.60399 200 ASP F O 1
ATOM 7995 N N . ILE F 1 150 ? 9.41718 -26.96931 17.53155 1.000 47.61880 201 ILE F N 1
ATOM 7996 C CA . ILE F 1 150 ? 10.29465 -27.10703 16.37238 1.000 46.37881 201 ILE F CA 1
ATOM 7997 C C . ILE F 1 150 ? 9.41284 -27.03637 15.13256 1.000 49.60715 201 ILE F C 1
ATOM 7998 O O . ILE F 1 150 ? 8.60364 -27.93734 14.89317 1.000 50.54330 201 ILE F O 1
ATOM 8003 N N . LEU F 1 151 ? 9.54995 -25.96000 14.34573 1.000 46.10274 202 LEU F N 1
ATOM 8004 C CA . LEU F 1 151 ? 8.59191 -25.69876 13.26981 1.000 46.53692 202 LEU F CA 1
ATOM 8005 C C . LEU F 1 151 ? 8.67934 -26.74805 12.16936 1.000 53.04031 202 LEU F C 1
ATOM 8006 O O . LEU F 1 151 ? 7.66440 -27.09621 11.55351 1.000 49.19966 202 LEU F O 1
ATOM 8011 N N . SER F 1 152 ? 9.88041 -27.23978 11.89100 1.000 50.34605 203 SER F N 1
ATOM 8012 C CA . SER F 1 152 ? 10.06610 -28.34625 10.96874 1.000 57.65218 203 SER F CA 1
ATOM 8013 C C . SER F 1 152 ? 9.89763 -29.66814 11.71872 1.000 56.08873 203 SER F C 1
ATOM 8014 O O . SER F 1 152 ? 9.80047 -29.70222 12.94750 1.000 57.49549 203 SER F O 1
ATOM 8017 N N . LYS F 1 153 ? 9.83734 -30.76923 10.96698 1.000 63.25157 204 LYS F N 1
ATOM 8018 C CA . LYS F 1 153 ? 9.73035 -32.08047 11.60102 1.000 66.69145 204 LYS F CA 1
ATOM 8019 C C . LYS F 1 153 ? 10.87381 -32.29440 12.58466 1.000 58.32707 204 LYS F C 1
ATOM 8020 O O . LYS F 1 153 ? 10.65105 -32.55798 13.77125 1.000 64.61323 204 LYS F O 1
ATOM 8026 N N . LYS F 1 154 ? 12.10930 -32.15431 12.11173 1.000 53.95754 205 LYS F N 1
ATOM 8027 C CA . LYS F 1 154 ? 13.29163 -32.21692 12.95528 1.000 64.95062 205 LYS F CA 1
ATOM 8028 C C . LYS F 1 154 ? 14.00313 -30.86857 12.93613 1.000 59.96188 205 LYS F C 1
ATOM 8029 O O . LYS F 1 154 ? 13.77751 -30.03892 12.05084 1.000 51.39855 205 LYS F O 1
ATOM 8035 N N . GLU F 1 155 ? 14.86575 -30.66216 13.93681 1.000 61.77336 206 GLU F N 1
ATOM 8036 C CA . GLU F 1 155 ? 15.59116 -29.40166 14.07039 1.000 52.21778 206 GLU F CA 1
ATOM 8037 C C . GLU F 1 155 ? 16.27523 -29.01350 12.76748 1.000 50.24216 206 GLU F C 1
ATOM 8038 O O . GLU F 1 155 ? 15.99709 -27.95823 12.19304 1.000 56.49503 206 GLU F O 1
ATOM 8044 N N . ASP F 1 156 ? 17.17921 -29.86157 12.28915 1.000 59.61685 207 ASP F N 1
ATOM 8045 C CA . ASP F 1 156 ? 17.96246 -29.55735 11.09890 1.000 63.53908 207 ASP F CA 1
ATOM 8046 C C . ASP F 1 156 ? 17.16026 -29.92756 9.85792 1.000 67.46628 207 ASP F C 1
ATOM 8047 O O . ASP F 1 156 ? 16.81794 -31.09879 9.66098 1.000 66.39350 207 ASP F O 1
ATOM 8052 N N . PHE F 1 157 ? 16.85623 -28.93712 9.02336 1.000 55.79019 208 PHE F N 1
ATOM 8053 C CA . PHE F 1 157 ? 16.09253 -29.17277 7.80892 1.000 59.45086 208 PHE F CA 1
ATOM 8054 C C . PHE F 1 157 ? 16.80653 -28.53436 6.62423 1.000 53.65542 208 PHE F C 1
ATOM 8055 O O . PHE F 1 157 ? 17.79639 -27.81383 6.77884 1.000 53.26879 208 PHE F O 1
ATOM 8063 N N . ILE F 1 158 ? 16.29597 -28.82112 5.42784 1.000 55.48703 209 ILE F N 1
ATOM 8064 C CA . ILE F 1 158 ? 16.79963 -28.25056 4.18382 1.000 51.85070 209 ILE F CA 1
ATOM 8065 C C . ILE F 1 158 ? 15.63045 -27.59444 3.46355 1.000 54.94067 209 ILE F C 1
ATOM 8066 O O . ILE F 1 158 ? 14.55642 -28.19407 3.34223 1.000 50.39000 209 ILE F O 1
ATOM 8071 N N . VAL F 1 159 ? 15.83239 -26.36192 3.00573 1.000 48.28143 210 VAL F N 1
ATOM 8072 C CA . VAL F 1 159 ? 14.78057 -25.62441 2.31179 1.000 47.32628 210 VAL F CA 1
ATOM 8073 C C . VAL F 1 159 ? 14.62734 -26.17970 0.90081 1.000 46.56167 210 VAL F C 1
ATOM 8074 O O . VAL F 1 159 ? 15.58398 -26.18858 0.11936 1.000 46.61430 210 VAL F O 1
ATOM 8078 N N . GLN F 1 160 ? 13.42157 -26.64321 0.57036 1.000 46.60405 211 GLN F N 1
ATOM 8079 C CA . GLN F 1 160 ? 13.11132 -26.91801 -0.82902 1.000 46.32554 211 GLN F CA 1
ATOM 8080 C C . GLN F 1 160 ? 12.82688 -25.61954 -1.57412 1.000 44.22038 211 GLN F C 1
ATOM 8081 O O . GLN F 1 160 ? 13.47250 -25.32167 -2.58437 1.000 43.90957 211 GLN F O 1
ATOM 8087 N N . ASP F 1 161 ? 11.88774 -24.82000 -1.06778 1.000 43.04531 212 ASP F N 1
ATOM 8088 C CA . ASP F 1 161 ? 11.61380 -23.49794 -1.61246 1.000 46.24307 212 ASP F CA 1
ATOM 8089 C C . ASP F 1 161 ? 11.01991 -22.62455 -0.51136 1.000 45.40452 212 ASP F C 1
ATOM 8090 O O . ASP F 1 161 ? 10.48155 -23.12556 0.47932 1.000 42.96828 212 ASP F O 1
ATOM 8095 N N . LEU F 1 162 ? 11.12201 -21.30608 -0.68711 1.000 38.42506 213 LEU F N 1
ATOM 8096 C CA . LEU F 1 162 ? 10.49678 -20.39501 0.26269 1.000 37.46438 213 LEU F CA 1
ATOM 8097 C C . LEU F 1 162 ? 10.03387 -19.13329 -0.46083 1.000 43.12226 213 LEU F C 1
ATOM 8098 O O . LEU F 1 162 ? 10.55101 -18.77083 -1.52253 1.000 36.80756 213 LEU F O 1
ATOM 8103 N N . GLU F 1 163 ? 9.03275 -18.47834 0.13541 1.000 34.65292 214 GLU F N 1
ATOM 8104 C CA . GLU F 1 163 ? 8.45827 -17.23574 -0.36091 1.000 36.20263 214 GLU F CA 1
ATOM 8105 C C . GLU F 1 163 ? 8.37203 -16.21163 0.76339 1.000 32.03598 214 GLU F C 1
ATOM 8106 O O . GLU F 1 163 ? 8.18941 -16.56419 1.93184 1.000 32.88649 214 GLU F O 1
ATOM 8112 N N . VAL F 1 164 ? 8.47901 -14.93627 0.39841 1.000 30.45479 215 VAL F N 1
ATOM 8113 C CA . VAL F 1 164 ? 8.22005 -13.83512 1.31766 1.000 30.97603 215 VAL F CA 1
ATOM 8114 C C . VAL F 1 164 ? 7.19201 -12.91610 0.67633 1.000 27.95574 215 VAL F C 1
ATOM 8115 O O . VAL F 1 164 ? 7.44902 -12.34280 -0.39112 1.000 26.98391 215 VAL F O 1
ATOM 8119 N N . TRP F 1 165 ? 6.03265 -12.77957 1.32130 1.000 27.77599 216 TRP F N 1
ATOM 8120 C CA . TRP F 1 165 ? 4.94606 -11.93421 0.84380 1.000 26.41295 216 TRP F CA 1
ATOM 8121 C C . TRP F 1 165 ? 4.89610 -10.62937 1.62386 1.000 28.26847 216 TRP F C 1
ATOM 8122 O O . TRP F 1 165 ? 5.16517 -10.59734 2.82938 1.000 25.85845 216 TRP F O 1
ATOM 8133 N N . ALA F 1 166 ? 4.54474 -9.55821 0.92541 1.000 23.81663 217 ALA F N 1
ATOM 8134 C CA . ALA F 1 166 ? 4.33929 -8.24420 1.51302 1.000 23.79412 217 ALA F CA 1
ATOM 8135 C C . ALA F 1 166 ? 2.89585 -7.81880 1.27257 1.000 22.19818 217 ALA F C 1
ATOM 8136 O O . ALA F 1 166 ? 2.11952 -8.51382 0.60966 1.000 22.15841 217 ALA F O 1
ATOM 8138 N N . PHE F 1 167 ? 2.53163 -6.65600 1.80904 1.000 21.07040 218 PHE F N 1
ATOM 8139 C CA . PHE F 1 167 ? 1.14925 -6.20263 1.72217 1.000 23.04628 218 PHE F CA 1
ATOM 8140 C C . PHE F 1 167 ? 1.03774 -4.79777 1.14891 1.000 24.07636 218 PHE F C 1
ATOM 8141 O O . PHE F 1 167 ? -0.06585 -4.24320 1.11682 1.000 30.96373 218 PHE F O 1
ATOM 8149 N N . ASP F 1 168 ? 2.14287 -4.22579 0.67694 1.000 21.61361 219 ASP F N 1
ATOM 8150 C CA . ASP F 1 168 ? 2.15892 -2.89841 0.07065 1.000 19.58448 219 ASP F CA 1
ATOM 8151 C C . ASP F 1 168 ? 2.09387 -2.97806 -1.45883 1.000 29.05724 219 ASP F C 1
ATOM 8152 O O . ASP F 1 168 ? 1.84218 -4.02994 -2.04437 1.000 29.05537 219 ASP F O 1
#

Solvent-accessible surface area: 38324 Å² total; per-residue (Å²): 212,20,61,4,23,9,3,120,70,134,46,14,85,54,0,32,169,98,10,24,90,96,1,82,82,71,107,25,65,2,7,0,2,12,61,12,33,47,71,30,1,59,37,0,4,83,80,2,54,54,10,5,0,0,0,0,0,0,0,46,3,118,87,85,43,11,0,0,0,0,0,8,29,6,1,83,12,6,26,104,62,21,10,38,28,62,0,0,0,0,1,24,12,113,128,43,83,23,23,102,107,40,50,110,30,65,99,2,0,18,0,14,15,32,8,1,8,1,0,4,56,101,124,61,0,2,68,1,20,38,89,2,113,97,4,102,0,14,45,6,46,0,5,84,2,74,71,0,6,129,158,63,88,14,46,10,74,22,0,1,0,0,0,4,51,80,93,22,37,16,8,118,113,136,43,22,96,54,0,31,161,96,11,25,91,96,1,81,82,67,107,32,54,15,8,0,1,18,38,7,10,31,72,30,2,65,37,0,4,81,54,4,54,56,9,4,0,0,0,0,0,0,0,51,1,119,76,95,23,10,0,0,0,0,0,7,31,8,2,82,12,9,28,110,54,22,12,40,29,60,0,0,0,0,2,27,15,83,128,42,94,23,21,98,108,43,48,110,35,67,98,4,0,19,0,21,16,35,8,1,5,2,0,2,25,75,84,102,58,0,1,40,1,19,40,91,2,114,97,2,73,0,22,46,4,45,0,4,84,2,74,58,0,1,117,121,75,90,8,46,10,76,24,0,1,0,6,0,5,50,87,99,21,36,14,9,121,114,134,36,26,92,50,0,35,169,97,9,24,93,95,1,81,83,70,106,29,55,13,8,0,1,19,29,10,6,35,69,29,2,66,38,0,5,84,47,3,55,58,11,4,0,1,0,0,0,0,0,49,0,117,64,93,21,15,0,0,0,0,0,7,31,7,2,84,12,8,28,108,58,22,11,39,27,60,0,1,0,0,1,26,40,118,142,41,112,17,11,99,107,44,50,129,32,63,98,6,0,20,0,24,17,33,10,1,9,1,0,2,24,80,74,105,57,0,0,66,1,19,37,88,2,114,99,3,103,0,13,46,3,50,0,4,94,2,69,72,0,5,136,111,70,86,6,43,10,67,24,0,1,0,4,0,5,49,78,157,25,65,22,9,118,85,121,52,7,104,55,0,27,160,93,9,24,92,96,0,77,82,72,107,29,99,45,10,0,2,11,106,102,51,44,71,30,2,67,35,0,4,79,86,2,57,53,10,5,0,1,0,0,0,0,0,46,2,107,115,96,28,16,0,0,0,0,0,9,32,6,1,82,12,10,30,111,57,22,11,42,29,62,0,1,0,0,3,26,20,97,136,42,104,20,12,102,106,42,49,109,32,65,100,4,0,18,0,26,18,34,11,2,8,2,0,2,36,80,66,107,46,0,0,69,1,22,37,89,2,108,93,4,107,0,7,51,6,54,0,5,84,2,69,48,0,6,105,157,64,95,14,44,10,66,22,0,2,0,7,0,6,49,77,113,27,57,17,11,118,114,136,38,21,97,58,0,33,172,98,10,25,90,97,1,82,80,69,100,19,99,32,9,0,3,12,110,110,53,46,68,28,1,67,34,0,5,82,90,3,57,53,10,5,0,0,0,0,0,0,0,52,1,117,57,99,14,12,0,0,0,0,0,8,31,6,1,80,12,8,28,108,57,21,11,37,29,62,0,1,0,0,1,20,39,119,140,39,92,21,13,101,104,43,49,108,31,66,99,4,0,18,0,16,15,34,8,1,9,0,0,1,37,82,68,108,34,0,1,38,1,20,40,94,2,114,97,2,84,0,20,49,6,52,0,5,88,3,69,69,0,5,133,122,73,92,9,43,10,75,24,0,4,0,0,0,5,52,70,52,6,22,14,6,119,90,139,46,16,97,62,0,29,166,89,8,23,92,95,0,77,82,66,103,25,65,2,9,0,2,15,62,10,32,45,69,29,2,66,34,0,4,80,84,3,56,53,10,5,0,1,0,0,0,0,0,42,2,108,75,95,32,13,0,0,0,0,0,8,31,6,2,82,11,9,28,105,58,22,11,40,24,61,0,1,0,0,9,51,66,119,24,25,102,110,38,48,111,35,63,109,4,0,18,0,19,16,34,9,2,8,1,0,30,186,63,0,0,36,1,21,38,90,2,105,92,0,91,0,25,48,6,52,0,5,85,2,78,67,0,3,127,162,89,99,13,54,7,73,22,0,1,0,1,0,4,48

B-factor: mean 27.88, std 13.91, range [8.78, 143.92]

InterPro domains:
  IPR006571 TLDc domain [PF07534] (779-941)
  IPR006571 TLDc domain [PS51886] (781-942)
  IPR006571 TLDc domain [SM00584] (780-942)
  IPR018392 LysM domain [PF01476] (118-158)
  IPR018392 LysM domain [PS51782] (114-157)
  IPR018392 LysM domain [SM00257] (115-158)
  IPR018392 LysM domain [cd00118] (116-157)
  IPR036779 LysM domain superfamily [G3DSA:3.10.350.10] (99-173)
  IPR036779 LysM domain superfamily [SSF54106] (114-158)